Protein AF-A0A0F7VSD5-F1 (afdb_monomer)

Foldseek 3Di:
DDDDDDDDDDDDDDDDDDDDDQPALQQQKKFKAAPVRATLAIWGALALQRKTKFFLSSPAPGQWIWIAGPVGDIDIAGPVQKQHDVLLRMIIGGDHDSPHDHFFAFPDPDDDFQFWWWAQQVHTDIKTFHAFAWWWADHDHDIRIAGGKTWIGDDPVRLQCLANSSHHGGIFTAGQAWRHGQFGWHSRIDDPPDDTTITRGQDLDGPPDDPVVNVSSVVSNVSNLNSLQDPQIADNRGGNNVLQQLQVLLCCVQQDPPCPQDDDNQFQAFDDVVLVVLVVCQQVDPAQEFEAEEAFLLCLSSNLNVVQVVQRPDPGRFGEHEFELLQDAQPDQEVQVRVQVSSCVSQVVVQPDRDSHRYGNNPDGPLVSLVNNVVVVHGYEYEYEENLLYDDYDLVSLLSHQVSHLVVCVVSVYHYYHYYYQLCQQRSLVSHDLRNYDPSPVPDDDDPPPDDDDDDDDDDDDDDDDDDDDDDDDDDDDDDDDDDYDDDDDDDDDDDDDDDDDDDDDDDDDDDDDDDDDDDDDDDDDDDDDDDDDDDDDDDDDPDPDDDDDDLVVLCPSGRDHNYGHFADPVSLVVLCVSLVPDPQLEDPVCSRRNNLSSLVSVLCVVPPPDPRHDNDYSLRSLVSSLLVLLLQLLVVQCVQVVHDDVSSVVLSVLSSVLVLVLLQCLLFQHSSFAAPVRLCLSFPQQFDDVVSPGGHCRSVSCVSSQQWHDRHRTIHGNRPLSSLLSNLVNDPLVVLCCQQQVDDDDDDDDRSDRSSSCSNNLNVLLVCCVPVHDVVSLVVLLVLLVSCVVPVPRPSSLVSNLRNQLPHQANASNLVSLQSNLLVLLVCLLVVHDHPSSPALSSLLSGRYPPLSSLVSLLSNQSNDAAPPDDDHGSLVSLLVSCLVPVLVSLLSLCVQLVFQCARSNHRVDTSNNSSLVSCLVPCPNCVLSNLVSLLVDPHPSSVVSLLVCLQPVVQSLLQQLLVLLPDPDVSSVVSSLVSLLSNLVNDDDPVSLVSLLNSLVSNCVDPPDPQSVLSSLLSQCLDPVRNVVSLVVNLVVLLVPRPNNQLLSLLSCCVPCVPSSLVSLLSNLVDPPVLRSLLSLLLSQDLVCLLVSLVSLQVSCVVPVVCLVSVLVSLLCLLAPPDDPPNDSSVNSNVSNLLSCLVDHDPSNLLSSLLSLLAAGDPSNVVVSVVSLCSNLVDDQDLSSLLSNLLNNLQYDDDCSVVSLLSSLVSQLVDPRSLVSNLVSQLVCLVPPPCSLVVVLVVCVVCVPSCVSRYDPVSNVSSVVSNPDDDDD

Structure (mmCIF, N/CA/C/O backbone):
data_AF-A0A0F7VSD5-F1
#
_entry.id   AF-A0A0F7VSD5-F1
#
loop_
_atom_site.group_PDB
_atom_site.id
_atom_site.type_symbol
_atom_site.label_atom_id
_atom_site.label_alt_id
_atom_site.label_comp_id
_atom_site.label_asym_id
_atom_site.label_entity_id
_atom_site.label_seq_id
_atom_site.pdbx_PDB_ins_code
_atom_site.Cartn_x
_atom_site.Cartn_y
_atom_site.Cartn_z
_atom_site.occupancy
_atom_site.B_iso_or_equiv
_atom_site.auth_seq_id
_atom_site.auth_comp_id
_atom_site.auth_asym_id
_atom_site.auth_atom_id
_atom_site.pdbx_PDB_model_num
ATOM 1 N N . MET A 1 1 ? 60.632 15.908 -36.180 1.00 30.75 1 MET A N 1
ATOM 2 C CA . MET A 1 1 ? 61.832 16.218 -36.987 1.00 30.75 1 MET A CA 1
ATOM 3 C C . MET A 1 1 ? 61.788 15.390 -38.267 1.00 30.75 1 MET A C 1
ATOM 5 O O . MET A 1 1 ? 61.548 14.200 -38.157 1.00 30.75 1 MET A O 1
ATOM 9 N N . ALA A 1 2 ? 61.899 16.076 -39.416 1.00 26.84 2 ALA A N 1
ATOM 10 C CA . ALA A 1 2 ? 62.437 15.700 -40.744 1.00 26.84 2 ALA A CA 1
ATOM 11 C C . ALA A 1 2 ? 62.754 14.210 -41.049 1.00 26.84 2 ALA A C 1
ATOM 13 O O . ALA A 1 2 ? 63.286 13.518 -40.201 1.00 26.84 2 ALA A O 1
ATOM 14 N N . SER A 1 3 ? 62.612 13.650 -42.257 1.00 24.75 3 SER A N 1
ATOM 15 C CA . SER A 1 3 ? 62.339 14.173 -43.602 1.00 24.75 3 SER A CA 1
ATOM 16 C C . SER A 1 3 ? 62.067 12.998 -44.563 1.00 24.75 3 SER A C 1
ATOM 18 O O . SER A 1 3 ? 62.573 11.896 -44.392 1.00 24.75 3 SER A O 1
ATOM 20 N N . ARG A 1 4 ? 61.297 13.310 -45.609 1.00 29.38 4 ARG A N 1
ATOM 21 C CA . ARG A 1 4 ? 61.080 12.620 -46.894 1.00 29.38 4 ARG A CA 1
ATOM 22 C C . ARG A 1 4 ? 62.392 12.151 -47.566 1.00 29.38 4 ARG A C 1
ATOM 24 O O . ARG A 1 4 ? 63.365 12.894 -47.483 1.00 29.38 4 ARG A O 1
ATOM 31 N N . ASN A 1 5 ? 62.378 11.078 -48.378 1.00 26.77 5 ASN A N 1
ATOM 32 C CA . ASN A 1 5 ? 62.212 11.171 -49.849 1.00 26.77 5 ASN A CA 1
ATOM 33 C C . ASN A 1 5 ? 62.076 9.805 -50.579 1.00 26.77 5 ASN A C 1
ATOM 35 O O . ASN A 1 5 ? 62.380 8.757 -50.028 1.00 26.77 5 ASN A O 1
ATOM 39 N N . ARG A 1 6 ? 61.560 9.876 -51.816 1.00 27.94 6 ARG A N 1
ATOM 40 C CA . ARG A 1 6 ? 60.934 8.856 -52.688 1.00 27.94 6 ARG A CA 1
ATOM 41 C C . ARG A 1 6 ? 61.873 8.207 -53.731 1.00 27.94 6 ARG A C 1
ATOM 43 O O . ARG A 1 6 ? 62.753 8.901 -54.225 1.00 27.94 6 ARG A O 1
ATOM 50 N N . SER A 1 7 ? 61.491 7.023 -54.239 1.00 25.38 7 SER A N 1
ATOM 51 C CA . SER A 1 7 ? 61.427 6.633 -55.682 1.00 25.38 7 SER A CA 1
ATOM 52 C C . SER A 1 7 ? 60.643 5.297 -55.819 1.00 25.38 7 SER A C 1
ATOM 54 O O . SER A 1 7 ? 60.884 4.389 -55.035 1.00 25.38 7 SER A O 1
ATOM 56 N N . ARG A 1 8 ? 59.492 5.209 -56.528 1.00 24.66 8 ARG A N 1
ATOM 57 C CA . ARG A 1 8 ? 59.272 4.818 -57.961 1.00 24.66 8 ARG A CA 1
ATOM 58 C C . ARG A 1 8 ? 60.056 3.547 -58.370 1.00 24.66 8 ARG A C 1
ATOM 60 O O . ARG A 1 8 ? 61.260 3.550 -58.178 1.00 24.66 8 ARG A O 1
ATOM 67 N N . ASP A 1 9 ? 59.511 2.450 -58.918 1.00 25.58 9 ASP A N 1
ATOM 68 C CA . ASP A 1 9 ? 58.318 2.213 -59.752 1.00 25.58 9 ASP A CA 1
ATOM 69 C C . ASP A 1 9 ? 57.844 0.728 -59.746 1.00 25.58 9 ASP A C 1
ATOM 71 O O . ASP A 1 9 ? 58.638 -0.200 -59.641 1.00 25.58 9 ASP A O 1
ATOM 75 N N . ALA A 1 10 ? 56.522 0.566 -59.902 1.00 25.17 10 ALA A N 1
ATOM 76 C CA . ALA A 1 10 ? 55.723 -0.439 -60.636 1.00 25.17 10 ALA A CA 1
ATOM 77 C C . ALA A 1 10 ? 56.211 -1.897 -60.880 1.00 25.17 10 ALA A C 1
ATOM 79 O O . ALA A 1 10 ? 57.082 -2.138 -61.710 1.00 25.17 10 ALA A O 1
ATOM 80 N N . ARG A 1 11 ? 55.438 -2.892 -60.395 1.00 25.66 11 ARG A N 1
ATOM 81 C CA . ARG A 1 11 ? 54.442 -3.695 -61.168 1.00 25.66 11 ARG A CA 1
ATOM 82 C C . ARG A 1 11 ? 53.984 -4.948 -60.399 1.00 25.66 11 ARG A C 1
ATOM 84 O O . ARG A 1 11 ? 54.803 -5.729 -59.937 1.00 25.66 11 ARG A O 1
ATOM 91 N N . GLY A 1 12 ? 52.670 -5.193 -60.434 1.00 23.70 12 GLY A N 1
ATOM 92 C CA . GLY A 1 12 ? 52.098 -6.545 -60.458 1.00 23.70 12 GLY A CA 1
ATOM 93 C C . GLY A 1 12 ? 51.362 -7.000 -59.199 1.00 23.70 12 GLY A C 1
ATOM 94 O O . GLY A 1 12 ? 51.878 -7.839 -58.472 1.00 23.70 12 GLY A O 1
ATOM 95 N N . ILE A 1 13 ? 50.118 -6.551 -58.997 1.00 27.28 13 ILE A N 1
ATOM 96 C CA . ILE A 1 13 ? 49.159 -7.296 -58.168 1.00 27.28 13 ILE A CA 1
ATOM 97 C C . ILE A 1 13 ? 47.967 -7.685 -59.035 1.00 27.28 13 ILE A C 1
ATOM 99 O O . ILE A 1 13 ? 47.353 -6.862 -59.712 1.00 27.28 13 ILE A O 1
ATOM 103 N N . ARG A 1 14 ? 47.747 -8.998 -59.042 1.00 26.08 14 ARG A N 1
ATOM 104 C CA . ARG A 1 14 ? 46.719 -9.738 -59.756 1.00 26.08 14 ARG A CA 1
ATOM 105 C C . ARG A 1 14 ? 45.337 -9.335 -59.257 1.00 26.08 14 ARG A C 1
ATOM 107 O O . ARG A 1 14 ? 45.132 -9.140 -58.064 1.00 26.08 14 ARG A O 1
ATOM 114 N N . VAL A 1 15 ? 44.416 -9.275 -60.211 1.00 32.38 15 VAL A N 1
ATOM 115 C CA . VAL A 1 15 ? 42.969 -9.216 -60.013 1.00 32.38 15 VAL A CA 1
ATOM 116 C C . VAL A 1 15 ? 42.563 -10.369 -59.094 1.00 32.38 15 VAL A C 1
ATOM 118 O O . VAL A 1 15 ? 42.688 -11.533 -59.472 1.00 32.38 15 VAL A O 1
ATOM 121 N N . ALA A 1 16 ? 42.138 -10.031 -57.879 1.00 28.89 16 ALA A N 1
ATOM 122 C CA . ALA A 1 16 ? 41.479 -10.940 -56.959 1.00 28.89 16 ALA A CA 1
ATOM 123 C C . ALA A 1 16 ? 39.975 -10.657 -57.014 1.00 28.89 16 ALA A C 1
ATOM 125 O O . ALA A 1 16 ? 39.527 -9.546 -56.746 1.00 28.89 16 ALA A O 1
ATOM 126 N N . ASP A 1 17 ? 39.293 -11.690 -57.486 1.00 25.27 17 ASP A N 1
ATOM 127 C CA . ASP A 1 17 ? 37.913 -12.123 -57.321 1.00 25.27 17 ASP A CA 1
ATOM 128 C C . ASP A 1 17 ? 36.882 -11.213 -56.631 1.00 25.27 17 ASP A C 1
ATOM 130 O O . ASP A 1 17 ? 37.101 -10.627 -55.570 1.00 25.27 17 ASP A O 1
ATOM 134 N N . ARG A 1 18 ? 35.701 -11.180 -57.254 1.00 30.44 18 ARG A N 1
ATOM 135 C CA . ARG A 1 18 ? 34.507 -10.454 -56.820 1.00 30.44 18 ARG A CA 1
ATOM 136 C C . ARG A 1 18 ? 34.022 -11.001 -55.473 1.00 30.44 18 ARG A C 1
ATOM 138 O O . ARG A 1 18 ? 33.624 -12.158 -55.376 1.00 30.44 18 ARG A O 1
ATOM 145 N N . GLY A 1 19 ? 34.003 -10.142 -54.453 1.00 24.39 19 GLY A N 1
ATOM 146 C CA . GLY A 1 19 ? 33.155 -10.334 -53.273 1.00 24.39 19 GLY A CA 1
ATOM 147 C C . GLY A 1 19 ? 31.664 -10.271 -53.647 1.00 24.39 19 GLY A C 1
ATOM 148 O O . GLY A 1 19 ? 31.338 -9.795 -54.738 1.00 24.39 19 GLY A O 1
ATOM 149 N N . PRO A 1 20 ? 30.764 -10.766 -52.780 1.00 26.67 20 PRO A N 1
ATOM 150 C CA . PRO A 1 20 ? 29.364 -10.999 -53.115 1.00 26.67 20 PRO A CA 1
ATOM 151 C C . PRO A 1 20 ? 28.676 -9.691 -53.522 1.00 26.67 20 PRO A C 1
ATOM 153 O O . PRO A 1 20 ? 28.875 -8.649 -52.900 1.00 26.67 20 PRO A O 1
ATOM 156 N N . GLU A 1 21 ? 27.902 -9.764 -54.602 1.00 31.20 21 GLU A N 1
ATOM 157 C CA . GLU A 1 21 ? 27.185 -8.653 -55.221 1.00 31.20 21 GLU A CA 1
ATOM 158 C C . GLU A 1 21 ? 26.252 -7.974 -54.207 1.00 31.20 21 GLU A C 1
ATOM 160 O O . GLU A 1 21 ? 25.219 -8.518 -53.821 1.00 31.20 21 GLU A O 1
ATOM 165 N N . THR A 1 22 ? 26.620 -6.765 -53.779 1.00 32.28 22 THR A N 1
ATOM 166 C CA . THR A 1 22 ? 25.721 -5.822 -53.108 1.00 32.28 22 THR A CA 1
ATOM 167 C C . THR A 1 22 ? 24.491 -5.615 -53.987 1.00 32.28 22 THR A C 1
ATOM 169 O O . THR A 1 22 ? 24.643 -5.190 -55.135 1.00 32.28 22 THR A O 1
ATOM 172 N N . HIS A 1 23 ? 23.292 -5.922 -53.478 1.00 41.75 23 HIS A N 1
ATOM 173 C CA . HIS A 1 23 ? 22.036 -5.737 -54.211 1.00 41.75 23 HIS A CA 1
ATOM 174 C C . HIS A 1 23 ? 21.975 -4.341 -54.845 1.00 41.75 23 HIS A C 1
ATOM 176 O O . HIS A 1 23 ? 22.163 -3.323 -54.177 1.00 41.75 23 HIS A O 1
ATOM 182 N N . ALA A 1 24 ? 21.778 -4.310 -56.164 1.00 57.47 24 ALA A N 1
ATOM 183 C CA . ALA A 1 24 ? 21.865 -3.095 -56.952 1.00 57.47 24 ALA A CA 1
ATOM 184 C C . ALA A 1 24 ? 20.750 -2.104 -56.562 1.00 57.47 24 ALA A C 1
ATOM 186 O O . ALA A 1 24 ? 19.609 -2.524 -56.360 1.00 57.47 24 ALA A O 1
ATOM 187 N N . PRO A 1 25 ? 21.013 -0.783 -56.558 1.00 66.94 25 PRO A N 1
ATOM 188 C CA . PRO A 1 25 ? 19.981 0.246 -56.386 1.00 66.94 25 PRO A CA 1
ATOM 189 C C . PRO A 1 25 ? 18.881 0.212 -57.473 1.00 66.94 25 PRO A C 1
ATOM 191 O O . PRO A 1 25 ? 17.916 0.965 -57.411 1.00 66.94 25 PRO A O 1
ATOM 194 N N . ASP A 1 26 ? 18.969 -0.678 -58.462 1.00 73.56 26 ASP A N 1
ATOM 195 C CA . ASP A 1 26 ? 17.898 -0.960 -59.423 1.00 73.56 26 ASP A CA 1
ATOM 196 C C . ASP A 1 26 ? 16.714 -1.740 -58.814 1.00 73.56 26 ASP A C 1
ATOM 198 O O . ASP A 1 26 ? 15.610 -1.676 -59.354 1.00 73.56 26 ASP A O 1
ATOM 202 N N . ASP A 1 27 ? 16.897 -2.412 -57.670 1.00 79.75 27 ASP A N 1
ATOM 203 C CA . ASP A 1 27 ? 15.847 -3.179 -56.975 1.00 79.75 27 ASP A CA 1
ATOM 204 C C . ASP A 1 27 ? 14.706 -2.313 -56.414 1.00 79.75 27 ASP A C 1
ATOM 206 O O . ASP A 1 27 ? 13.638 -2.838 -56.090 1.00 79.75 27 ASP A O 1
ATOM 210 N N . VAL A 1 28 ? 14.911 -0.994 -56.314 1.00 85.06 28 VAL A N 1
ATOM 211 C CA . VAL A 1 28 ? 13.906 -0.030 -55.829 1.00 85.06 28 VAL A CA 1
ATOM 212 C C . VAL A 1 28 ? 13.115 0.656 -56.950 1.00 85.06 28 VAL A C 1
ATOM 214 O O . VAL A 1 28 ? 12.174 1.400 -56.673 1.00 85.06 28 VAL A O 1
ATOM 217 N N . LEU A 1 29 ? 13.485 0.430 -58.217 1.00 89.12 29 LEU A N 1
ATOM 218 C CA . LEU A 1 29 ? 12.850 1.063 -59.374 1.00 89.12 29 LEU A CA 1
ATOM 219 C C . LEU A 1 29 ? 11.733 0.195 -59.958 1.00 89.12 29 LEU A C 1
ATOM 221 O O . LEU A 1 29 ? 11.874 -1.014 -60.154 1.00 89.12 29 LEU A O 1
ATOM 225 N N . VAL A 1 30 ? 10.639 0.853 -60.333 1.00 91.69 30 VAL A N 1
ATOM 226 C CA . VAL A 1 30 ? 9.540 0.273 -61.107 1.00 91.69 30 VAL A CA 1
ATOM 227 C C . VAL A 1 30 ? 9.596 0.858 -62.514 1.00 91.69 30 VAL A C 1
ATOM 229 O O . VAL A 1 30 ? 9.519 2.070 -62.687 1.00 91.69 30 VAL A O 1
ATOM 232 N N . ARG A 1 31 ? 9.750 0.016 -63.536 1.00 91.62 31 ARG A N 1
ATOM 233 C CA . ARG A 1 31 ? 9.722 0.431 -64.947 1.00 91.62 31 ARG A CA 1
ATOM 234 C C . ARG A 1 31 ? 8.292 0.384 -65.468 1.00 91.62 31 ARG A C 1
ATOM 236 O O . ARG A 1 31 ? 7.600 -0.609 -65.253 1.00 91.62 31 ARG A O 1
ATOM 243 N N . ILE A 1 32 ? 7.867 1.439 -66.152 1.00 92.44 32 ILE A N 1
ATOM 244 C CA . ILE A 1 32 ? 6.508 1.605 -66.670 1.00 92.44 32 ILE A CA 1
ATOM 245 C C . ILE A 1 32 ? 6.557 1.444 -68.183 1.00 92.44 32 ILE A C 1
ATOM 247 O O . ILE A 1 32 ? 7.265 2.184 -68.870 1.00 92.44 32 ILE A O 1
ATOM 251 N N . HIS A 1 33 ? 5.816 0.466 -68.687 1.00 92.06 33 HIS A N 1
ATOM 252 C CA . HIS A 1 33 ? 5.735 0.147 -70.104 1.00 92.06 33 HIS A CA 1
ATOM 253 C C . HIS A 1 33 ? 4.313 0.332 -70.633 1.00 92.06 33 HIS A C 1
ATOM 255 O O . HIS A 1 33 ? 3.337 0.151 -69.896 1.00 92.06 33 HIS A O 1
ATOM 261 N N . ASP A 1 34 ? 4.207 0.645 -71.922 1.00 89.75 34 ASP A N 1
ATOM 262 C CA . ASP A 1 34 ? 2.947 0.497 -72.647 1.00 89.75 34 ASP A CA 1
ATOM 263 C C . ASP A 1 34 ? 2.612 -0.998 -72.867 1.00 89.75 34 ASP A C 1
ATOM 265 O O . ASP A 1 34 ? 3.445 -1.881 -72.609 1.00 89.75 34 ASP A O 1
ATOM 269 N N . PRO A 1 35 ? 1.391 -1.321 -73.330 1.00 85.38 35 PRO A N 1
ATOM 270 C CA . PRO A 1 35 ? 1.013 -2.698 -73.652 1.00 85.38 35 PRO A CA 1
ATOM 271 C C . PRO A 1 35 ? 1.872 -3.353 -74.745 1.00 85.38 35 PRO A C 1
ATOM 273 O O . PRO A 1 35 ? 1.953 -4.579 -74.784 1.00 85.38 35 PRO A O 1
ATOM 276 N N . ASP A 1 36 ? 2.534 -2.555 -75.588 1.00 85.81 36 ASP A N 1
ATOM 277 C CA . ASP A 1 36 ? 3.432 -3.010 -76.656 1.00 85.81 36 ASP A CA 1
ATOM 278 C C . ASP A 1 36 ? 4.872 -3.260 -76.148 1.00 85.81 36 ASP A C 1
ATOM 280 O O . ASP A 1 36 ? 5.753 -3.693 -76.895 1.00 85.81 36 ASP A O 1
ATOM 284 N N . GLY A 1 37 ? 5.121 -3.043 -74.851 1.00 83.44 37 GLY A N 1
ATOM 285 C CA . GLY A 1 37 ? 6.388 -3.306 -74.174 1.00 83.44 37 GLY A CA 1
ATOM 286 C C . GLY A 1 37 ? 7.416 -2.176 -74.263 1.00 83.44 37 GLY A C 1
ATOM 287 O O . GLY A 1 37 ? 8.529 -2.331 -73.746 1.00 83.44 37 GLY A O 1
ATOM 288 N N . ARG A 1 38 ? 7.081 -1.025 -74.852 1.00 88.69 38 ARG A N 1
ATOM 289 C CA . ARG A 1 38 ? 7.958 0.152 -74.908 1.00 88.69 38 ARG A CA 1
ATOM 290 C C . ARG A 1 38 ? 8.070 0.792 -73.527 1.00 88.69 38 ARG A C 1
ATOM 292 O O . ARG A 1 38 ? 7.070 0.998 -72.848 1.00 88.69 38 ARG A O 1
ATOM 299 N N . LEU A 1 39 ? 9.293 1.132 -73.116 1.00 89.25 39 LEU A N 1
ATOM 300 C CA . LEU A 1 39 ? 9.538 1.857 -71.867 1.00 89.25 39 LEU A CA 1
ATOM 301 C C . LEU A 1 39 ? 9.042 3.303 -72.000 1.00 89.25 39 LEU A C 1
ATOM 303 O O . LEU A 1 39 ? 9.527 4.048 -72.852 1.00 89.25 39 LEU A O 1
ATOM 307 N N . LEU A 1 40 ? 8.101 3.688 -71.144 1.00 88.94 40 LEU A N 1
ATOM 308 C CA . LEU A 1 40 ? 7.545 5.041 -71.082 1.00 88.94 40 LEU A CA 1
ATOM 309 C C . LEU A 1 40 ? 8.196 5.880 -69.986 1.00 88.94 40 LEU A C 1
ATOM 311 O O . LEU A 1 40 ? 8.359 7.089 -70.132 1.00 88.94 40 LEU A O 1
ATOM 315 N N . GLY A 1 41 ? 8.601 5.231 -68.899 1.00 90.69 41 GLY A N 1
ATOM 316 C CA . GLY A 1 41 ? 9.215 5.897 -67.766 1.00 90.69 41 GLY A CA 1
ATOM 317 C C . GLY A 1 41 ? 9.528 4.938 -66.631 1.00 90.69 41 GLY A C 1
ATOM 318 O O . GLY A 1 41 ? 9.481 3.713 -66.766 1.00 90.69 41 GLY A O 1
ATOM 319 N N . THR A 1 42 ? 9.838 5.518 -65.484 1.00 93.06 42 THR A N 1
ATOM 320 C CA . THR A 1 42 ? 10.109 4.817 -64.235 1.00 93.06 42 THR A CA 1
ATOM 321 C C . THR A 1 42 ? 9.284 5.417 -63.100 1.00 93.06 42 THR A C 1
ATOM 323 O O . THR A 1 42 ? 8.624 6.443 -63.250 1.00 93.06 42 THR A O 1
ATOM 326 N N . GLY A 1 43 ? 9.279 4.743 -61.964 1.00 92.69 43 GLY A N 1
ATOM 327 C CA . GLY A 1 43 ? 8.652 5.184 -60.732 1.00 92.69 43 GLY A CA 1
ATOM 328 C C . GLY A 1 43 ? 9.250 4.439 -59.549 1.00 92.69 43 GLY A C 1
ATOM 329 O O . GLY A 1 43 ? 10.133 3.590 -59.704 1.00 92.69 43 GLY A O 1
ATOM 330 N N . PHE A 1 44 ? 8.760 4.752 -58.361 1.00 93.50 44 PHE A N 1
ATOM 331 C CA . PHE A 1 44 ? 9.178 4.104 -57.123 1.00 93.50 44 PHE A CA 1
ATOM 332 C C . PHE A 1 44 ? 7.969 3.856 -56.226 1.00 93.50 44 PHE A C 1
ATOM 334 O O . PHE A 1 44 ? 6.974 4.578 -56.298 1.00 93.50 44 PHE A O 1
ATOM 341 N N . VAL A 1 45 ? 8.055 2.829 -55.384 1.00 93.38 45 VAL A N 1
ATOM 342 C CA . VAL A 1 45 ? 7.011 2.518 -54.402 1.00 93.38 45 VAL A CA 1
ATOM 343 C C . VAL A 1 45 ? 7.120 3.493 -53.226 1.00 93.38 45 VAL A C 1
ATOM 345 O O . VAL A 1 45 ? 8.213 3.713 -52.707 1.00 93.38 45 VAL A O 1
ATOM 348 N N . ALA A 1 46 ? 6.003 4.089 -52.814 1.00 92.06 46 ALA A N 1
ATOM 349 C CA . ALA A 1 46 ? 5.944 5.109 -51.768 1.00 92.06 46 ALA A CA 1
ATOM 350 C C . ALA A 1 46 ? 5.333 4.614 -50.448 1.00 92.06 46 ALA A C 1
ATOM 352 O O . ALA A 1 46 ? 5.490 5.275 -49.430 1.00 92.06 46 ALA A O 1
ATOM 353 N N . ASP A 1 47 ? 4.661 3.469 -50.413 1.00 90.50 47 ASP A N 1
ATOM 354 C CA . ASP A 1 47 ? 4.079 2.912 -49.189 1.00 90.50 47 ASP A CA 1
ATOM 355 C C . ASP A 1 47 ? 4.181 1.378 -49.173 1.00 90.50 47 ASP A C 1
ATOM 357 O O . ASP A 1 47 ? 4.535 0.739 -50.167 1.00 90.50 47 ASP A O 1
ATOM 361 N N . HIS A 1 48 ? 3.859 0.762 -48.036 1.00 87.75 48 HIS A N 1
ATOM 362 C CA . HIS A 1 48 ? 3.815 -0.703 -47.925 1.00 87.75 48 HIS A CA 1
ATOM 363 C C . HIS A 1 48 ? 2.576 -1.316 -48.595 1.00 87.75 48 HIS A C 1
ATOM 365 O O . HIS A 1 48 ? 2.479 -2.539 -48.716 1.00 87.75 48 HIS A O 1
ATOM 371 N N . HIS A 1 49 ? 1.626 -0.490 -49.042 1.00 86.75 49 HIS A N 1
ATOM 372 C CA . HIS A 1 49 ? 0.464 -0.930 -49.808 1.00 86.75 49 HIS A CA 1
ATOM 373 C C . HIS A 1 49 ? 0.784 -1.171 -51.285 1.00 86.75 49 HIS A C 1
ATOM 375 O O . HIS A 1 49 ? 0.037 -1.904 -51.932 1.00 86.75 49 HIS A O 1
ATOM 381 N N . GLY A 1 50 ? 1.916 -0.654 -51.773 1.00 87.50 50 GLY A N 1
ATOM 382 C CA . GLY A 1 50 ? 2.421 -0.838 -53.128 1.00 87.50 50 GLY A CA 1
ATOM 383 C C . GLY A 1 50 ? 2.096 0.314 -54.079 1.00 87.50 50 GLY A C 1
ATOM 384 O O . GLY A 1 50 ? 2.206 0.121 -55.290 1.00 87.50 50 GLY A O 1
ATOM 385 N N . THR A 1 51 ? 1.711 1.490 -53.572 1.00 93.00 51 THR A N 1
ATOM 386 C CA . THR A 1 51 ? 1.438 2.689 -54.378 1.00 93.00 51 THR A CA 1
ATOM 387 C C . THR A 1 51 ? 2.725 3.210 -55.016 1.00 93.00 51 THR A C 1
ATOM 389 O O . THR A 1 51 ? 3.694 3.516 -54.323 1.00 93.00 51 THR A O 1
ATOM 392 N N . VAL A 1 52 ? 2.739 3.342 -56.342 1.00 94.62 52 VAL A N 1
ATOM 393 C CA . VAL A 1 52 ? 3.882 3.840 -57.118 1.00 94.62 52 VAL A CA 1
ATOM 394 C C . VAL A 1 52 ? 3.683 5.313 -57.465 1.00 94.62 52 VAL A C 1
ATOM 396 O O . VAL A 1 52 ? 2.645 5.688 -58.012 1.00 94.62 52 VAL A O 1
ATOM 399 N N . ILE A 1 53 ? 4.689 6.144 -57.187 1.00 95.25 53 ILE A N 1
ATOM 400 C CA . ILE A 1 53 ? 4.752 7.537 -57.647 1.00 95.25 53 ILE A CA 1
ATOM 401 C C . ILE A 1 53 ? 5.552 7.589 -58.951 1.00 95.25 53 ILE A C 1
ATOM 403 O O . ILE A 1 53 ? 6.646 7.028 -59.047 1.00 95.25 53 ILE A O 1
ATOM 407 N N . THR A 1 54 ? 5.008 8.283 -59.948 1.00 94.88 54 THR A N 1
ATOM 408 C CA . THR A 1 54 ? 5.651 8.530 -61.245 1.00 94.88 54 THR A CA 1
ATOM 409 C C . THR A 1 54 ? 5.217 9.886 -61.819 1.00 94.88 54 THR A C 1
ATOM 411 O O . THR A 1 54 ? 4.429 10.612 -61.205 1.00 94.88 54 THR A O 1
ATOM 414 N N . SER A 1 55 ? 5.737 10.261 -62.987 1.00 93.75 55 SER A N 1
ATOM 415 C CA . SER A 1 55 ? 5.325 11.465 -63.701 1.00 93.75 55 SER A CA 1
ATOM 416 C C . SER A 1 55 ? 4.026 11.223 -64.475 1.00 93.75 55 SER A C 1
ATOM 418 O O . SER A 1 55 ? 3.768 10.131 -64.980 1.00 93.75 55 SER A O 1
ATOM 420 N N . HIS A 1 56 ? 3.195 12.258 -64.608 1.00 93.06 56 HIS A N 1
ATOM 421 C CA . HIS A 1 56 ? 1.949 12.164 -65.379 1.00 93.06 56 HIS A CA 1
ATOM 422 C C . HIS A 1 56 ? 2.219 11.787 -66.847 1.00 93.06 56 HIS A C 1
ATOM 424 O O . HIS A 1 56 ? 1.480 11.003 -67.432 1.00 93.06 56 HIS A O 1
ATOM 430 N N . GLU A 1 57 ? 3.319 12.278 -67.427 1.00 91.19 57 GLU A N 1
ATOM 431 C CA . GLU A 1 57 ? 3.729 11.962 -68.803 1.00 91.19 57 GLU A CA 1
ATOM 432 C C . GLU A 1 57 ? 4.007 10.470 -69.045 1.00 91.19 57 GLU A C 1
ATOM 434 O O . GLU A 1 57 ? 3.835 10.014 -70.170 1.00 91.19 57 GLU A O 1
ATOM 439 N N . ALA A 1 58 ? 4.385 9.704 -68.014 1.00 89.75 58 ALA A N 1
ATOM 440 C CA . ALA A 1 58 ? 4.675 8.276 -68.147 1.00 89.75 58 ALA A CA 1
ATOM 441 C C . ALA A 1 58 ? 3.408 7.403 -68.232 1.00 89.75 58 ALA A C 1
ATOM 443 O O . ALA A 1 58 ? 3.496 6.238 -68.615 1.00 89.75 58 ALA A O 1
ATOM 444 N N . VAL A 1 59 ? 2.239 7.946 -67.868 1.00 90.19 59 VAL A N 1
ATOM 445 C CA . VAL A 1 59 ? 0.967 7.199 -67.794 1.00 90.19 59 VAL A CA 1
ATOM 446 C C . VAL A 1 59 ? -0.167 7.829 -68.609 1.00 90.19 59 VAL A C 1
ATOM 448 O O . VAL A 1 59 ? -1.214 7.211 -68.802 1.00 90.19 59 VAL A O 1
ATOM 451 N N . HIS A 1 60 ? 0.007 9.070 -69.066 1.00 86.56 60 HIS A N 1
ATOM 452 C CA . HIS A 1 60 ? -1.041 9.838 -69.727 1.00 86.56 60 HIS A CA 1
ATOM 453 C C . HIS A 1 60 ? -1.503 9.191 -71.044 1.00 86.56 60 HIS A C 1
ATOM 455 O O . HIS A 1 60 ? -0.691 8.835 -71.894 1.00 86.56 60 HIS A O 1
ATOM 461 N N . GLY A 1 61 ? -2.825 9.089 -71.231 1.00 82.19 61 GLY A N 1
ATOM 462 C CA . GLY A 1 61 ? -3.445 8.639 -72.484 1.00 82.19 61 GLY A CA 1
ATOM 463 C C . GLY A 1 61 ? -3.493 7.120 -72.691 1.00 82.19 61 GLY A C 1
ATOM 464 O O . GLY A 1 61 ? -3.908 6.678 -73.761 1.00 82.19 61 GLY A O 1
ATOM 465 N N . LEU A 1 62 ? -3.100 6.317 -71.695 1.00 84.69 62 LEU A N 1
ATOM 466 C CA . LEU A 1 62 ? -3.063 4.855 -71.798 1.00 84.69 62 LEU A CA 1
ATOM 467 C C . LEU A 1 62 ? -4.317 4.197 -71.197 1.00 84.69 62 LEU A C 1
ATOM 469 O O . LEU A 1 62 ? -4.713 4.550 -70.087 1.00 84.69 62 LEU A O 1
ATOM 473 N N . PRO A 1 63 ? -4.910 3.185 -71.861 1.00 82.44 63 PRO A N 1
ATOM 474 C CA . PRO A 1 63 ? -6.022 2.416 -71.294 1.00 82.44 63 PRO A CA 1
ATOM 475 C C . PRO A 1 63 ? -5.574 1.424 -70.202 1.00 82.44 63 PRO A C 1
ATOM 477 O O . PRO A 1 63 ? -6.379 1.011 -69.369 1.00 82.44 63 PRO A O 1
ATOM 480 N N . ARG A 1 64 ? -4.297 1.023 -70.223 1.00 88.12 64 ARG A N 1
ATOM 481 C CA . ARG A 1 64 ? -3.635 0.105 -69.282 1.00 88.12 64 ARG A CA 1
ATOM 482 C C . ARG A 1 64 ? -2.119 0.279 -69.369 1.00 88.12 64 ARG A C 1
ATOM 484 O O . ARG A 1 64 ? -1.608 0.628 -70.435 1.00 88.12 64 ARG A O 1
ATOM 491 N N . LEU A 1 65 ? -1.413 0.001 -68.278 1.00 91.56 65 LEU A N 1
ATOM 492 C CA . LEU A 1 65 ? 0.048 0.088 -68.184 1.00 91.56 65 LEU A CA 1
ATOM 493 C C . LEU A 1 65 ? 0.649 -1.181 -67.570 1.00 91.56 65 LEU A C 1
ATOM 495 O O . LEU A 1 65 ? -0.005 -1.876 -66.793 1.00 91.56 65 LEU A O 1
ATOM 499 N N . VAL A 1 66 ? 1.901 -1.486 -67.919 1.00 91.56 66 VAL A N 1
ATOM 500 C CA . VAL A 1 66 ? 2.624 -2.664 -67.419 1.00 91.56 66 VAL A CA 1
ATOM 501 C C . VAL A 1 66 ? 3.795 -2.220 -66.544 1.00 91.56 66 VAL A C 1
ATOM 503 O O . VAL A 1 66 ? 4.740 -1.592 -67.019 1.00 91.56 66 VAL A O 1
ATOM 506 N N . LEU A 1 67 ? 3.752 -2.577 -65.262 1.00 92.06 67 LEU A N 1
ATOM 507 C CA . LEU A 1 67 ? 4.818 -2.344 -64.291 1.00 92.06 67 LEU A CA 1
ATOM 508 C C . LEU A 1 67 ? 5.790 -3.526 -64.279 1.00 92.06 67 LEU A C 1
ATOM 510 O O . LEU A 1 67 ? 5.360 -4.676 -64.173 1.00 92.06 67 LEU A O 1
ATOM 514 N N . ARG A 1 68 ? 7.096 -3.255 -64.354 1.00 89.75 68 ARG A N 1
ATOM 515 C CA . ARG A 1 68 ? 8.168 -4.261 -64.267 1.00 89.75 68 ARG A CA 1
ATOM 516 C C . ARG A 1 68 ? 9.189 -3.904 -63.189 1.00 89.75 68 ARG A C 1
ATOM 518 O O . ARG A 1 68 ? 9.654 -2.768 -63.141 1.00 89.75 68 ARG A O 1
ATOM 525 N N . THR A 1 69 ? 9.583 -4.873 -62.368 1.00 88.94 69 THR A N 1
ATOM 526 C CA . THR A 1 69 ? 10.592 -4.702 -61.303 1.00 88.94 69 THR A CA 1
ATOM 527 C C . THR A 1 69 ? 11.887 -5.444 -61.645 1.00 88.94 69 THR A C 1
ATOM 529 O O . THR A 1 69 ? 11.880 -6.381 -62.447 1.00 88.94 69 THR A O 1
ATOM 532 N N . ALA A 1 70 ? 13.019 -5.050 -61.049 1.00 80.50 70 ALA A N 1
ATOM 533 C CA . ALA A 1 70 ? 14.311 -5.711 -61.290 1.00 80.50 70 ALA A CA 1
ATOM 534 C C . ALA A 1 70 ? 14.318 -7.194 -60.866 1.00 80.50 70 ALA A C 1
ATOM 536 O O . ALA A 1 70 ? 15.011 -8.009 -61.470 1.00 80.50 70 ALA A O 1
ATOM 537 N N . ARG A 1 71 ? 13.462 -7.562 -59.903 1.00 75.94 71 ARG A N 1
ATOM 538 C CA . ARG A 1 71 ? 13.265 -8.937 -59.413 1.00 75.94 71 ARG A CA 1
ATOM 539 C C . ARG A 1 71 ? 12.320 -9.781 -60.280 1.00 75.94 71 ARG A C 1
ATOM 541 O O . ARG A 1 71 ? 11.880 -10.843 -59.853 1.00 75.94 71 ARG A O 1
ATOM 548 N N . GLY A 1 72 ? 11.983 -9.309 -61.483 1.00 74.19 72 GLY A N 1
ATOM 549 C CA . GLY A 1 72 ? 11.160 -10.038 -62.452 1.00 74.19 72 GLY A CA 1
ATOM 550 C C . GLY A 1 72 ? 9.650 -9.972 -62.204 1.00 74.19 72 GLY A C 1
ATOM 551 O O . GLY A 1 72 ? 8.897 -10.662 -62.887 1.00 74.19 72 GLY A O 1
ATOM 552 N N . GLY A 1 73 ? 9.184 -9.142 -61.264 1.00 80.06 73 GLY A N 1
ATOM 553 C CA . GLY A 1 73 ? 7.755 -8.916 -61.050 1.00 80.06 73 GLY A CA 1
ATOM 554 C C . GLY A 1 73 ? 7.150 -8.138 -62.218 1.00 80.06 73 GLY A C 1
ATOM 555 O O . GLY A 1 73 ? 7.662 -7.077 -62.574 1.00 80.06 73 GLY A O 1
ATOM 556 N N . VAL A 1 74 ? 6.070 -8.656 -62.809 1.00 84.56 74 VAL A N 1
ATOM 557 C CA . VAL A 1 74 ? 5.315 -7.997 -63.886 1.00 84.56 74 VAL A CA 1
ATOM 558 C C . VAL A 1 74 ? 3.859 -7.853 -63.460 1.00 84.56 74 VAL A C 1
ATOM 560 O O . VAL A 1 74 ? 3.237 -8.834 -63.050 1.00 84.56 74 VAL A O 1
ATOM 563 N N . ARG A 1 75 ? 3.305 -6.641 -63.557 1.00 87.81 75 ARG A N 1
ATOM 564 C CA . ARG A 1 75 ? 1.912 -6.356 -63.195 1.00 87.81 75 ARG A CA 1
ATOM 565 C C . ARG A 1 75 ? 1.244 -5.464 -64.233 1.00 87.81 75 ARG A C 1
ATOM 567 O O . ARG A 1 75 ? 1.767 -4.407 -64.559 1.00 87.81 75 ARG A O 1
ATOM 574 N N . GLU A 1 76 ? 0.079 -5.879 -64.711 1.00 88.75 76 GLU A N 1
ATOM 575 C CA . GLU A 1 76 ? -0.802 -5.032 -65.518 1.00 88.75 76 GLU A CA 1
ATOM 576 C C . GLU A 1 76 ? -1.710 -4.221 -64.587 1.00 88.75 76 GLU A C 1
ATOM 578 O O . GLU A 1 76 ? -2.264 -4.772 -63.630 1.00 88.75 76 GLU A O 1
ATOM 583 N N . VAL A 1 77 ? -1.813 -2.917 -64.846 1.00 89.50 77 VAL A N 1
ATOM 584 C CA . VAL A 1 77 ? -2.609 -1.970 -64.062 1.00 89.50 77 VAL A CA 1
ATOM 585 C C . VAL A 1 77 ? -3.587 -1.241 -64.994 1.00 89.50 77 VAL A C 1
ATOM 587 O O . VAL A 1 77 ? -3.147 -0.640 -65.983 1.00 89.50 77 VAL A O 1
ATOM 590 N N . PRO A 1 78 ? -4.902 -1.306 -64.727 1.00 89.88 78 PRO A N 1
ATOM 591 C CA . PRO A 1 78 ? -5.911 -0.595 -65.506 1.00 89.88 78 PRO A CA 1
ATOM 592 C C . PRO A 1 78 ? -5.951 0.904 -65.158 1.00 89.88 78 PRO A C 1
ATOM 594 O O . PRO A 1 78 ? -5.454 1.338 -64.119 1.00 89.88 78 PRO A O 1
ATOM 597 N N . ALA A 1 79 ? -6.532 1.720 -66.043 1.00 85.81 79 ALA A N 1
ATOM 598 C CA . ALA A 1 79 ? -6.541 3.179 -65.896 1.00 85.81 79 ALA A CA 1
ATOM 599 C C . ALA A 1 79 ? -7.287 3.700 -64.645 1.00 85.81 79 ALA A C 1
ATOM 601 O O . ALA A 1 79 ? -6.987 4.796 -64.182 1.00 85.81 79 ALA A O 1
ATOM 602 N N . ASP A 1 80 ? -8.230 2.943 -64.081 1.00 86.75 80 ASP A N 1
ATOM 603 C CA . ASP A 1 80 ? -8.973 3.286 -62.857 1.00 86.75 80 ASP A CA 1
ATOM 604 C C . ASP A 1 80 ? -8.147 3.130 -61.567 1.00 86.75 80 ASP A C 1
ATOM 606 O O . ASP A 1 80 ? -8.457 3.756 -60.553 1.00 86.75 80 ASP A O 1
ATOM 610 N N . GLU A 1 81 ? -7.053 2.364 -61.608 1.00 89.62 81 GLU A N 1
ATOM 611 C CA . GLU A 1 81 ? -6.064 2.279 -60.523 1.00 89.62 81 GLU A CA 1
ATOM 612 C C . GLU A 1 81 ? -5.002 3.398 -60.593 1.00 89.62 81 GLU A C 1
ATOM 614 O O . GLU A 1 81 ? -4.141 3.508 -59.711 1.00 89.62 81 GLU A O 1
ATOM 619 N N . VAL A 1 82 ? -5.078 4.265 -61.611 1.00 91.62 82 VAL A N 1
ATOM 620 C CA . VAL A 1 82 ? -4.205 5.428 -61.794 1.00 91.62 82 VAL A CA 1
ATOM 621 C C . VAL A 1 82 ? -4.933 6.697 -61.366 1.00 91.62 82 VAL A C 1
ATOM 623 O O . VAL A 1 82 ? -5.976 7.056 -61.903 1.00 91.62 82 VAL A O 1
ATOM 626 N N . VAL A 1 83 ? -4.343 7.432 -60.428 1.00 92.50 83 VAL A N 1
ATOM 627 C CA . VAL A 1 83 ? -4.795 8.767 -60.028 1.00 92.50 83 VAL A CA 1
ATOM 628 C C . VAL A 1 83 ? -3.893 9.808 -60.705 1.00 92.50 83 VAL A C 1
ATOM 630 O O . VAL A 1 83 ? -2.771 10.036 -60.237 1.00 92.50 83 VAL A O 1
ATOM 633 N N . PRO A 1 84 ? -4.330 10.436 -61.813 1.00 90.12 84 PRO A N 1
ATOM 634 C CA . PRO A 1 84 ? -3.543 11.454 -62.500 1.00 90.12 84 PRO A CA 1
ATOM 635 C C . PRO A 1 84 ? -3.576 12.792 -61.744 1.00 90.12 84 PRO A C 1
ATOM 637 O O . PRO A 1 84 ? -4.638 13.277 -61.358 1.00 90.12 84 PRO A O 1
ATOM 640 N N . LEU A 1 85 ? -2.410 13.426 -61.582 1.00 89.69 85 LEU A N 1
ATOM 641 C CA . LEU A 1 85 ? -2.234 14.747 -60.963 1.00 89.69 85 LEU A CA 1
ATOM 642 C C . LEU A 1 85 ? -1.498 15.690 -61.940 1.00 89.69 85 LEU A C 1
ATOM 644 O O . LEU A 1 85 ? -0.354 16.089 -61.690 1.00 89.69 85 LEU A O 1
ATOM 648 N N . PRO A 1 86 ? -2.116 16.057 -63.080 1.00 87.88 86 PRO A N 1
ATOM 649 C CA . PRO A 1 86 ? -1.456 16.825 -64.139 1.00 87.88 86 PRO A CA 1
ATOM 650 C C . PRO A 1 86 ? -1.030 18.229 -63.686 1.00 87.88 86 PRO A C 1
ATOM 652 O O . PRO A 1 86 ? 0.014 18.715 -64.111 1.00 87.88 86 PRO A O 1
ATOM 655 N N . HIS A 1 87 ? -1.748 18.848 -62.742 1.00 84.19 87 HIS A N 1
ATOM 656 C CA . HIS A 1 87 ? -1.360 20.123 -62.118 1.00 84.19 87 HIS A CA 1
ATOM 657 C C . HIS A 1 87 ? -0.109 20.028 -61.236 1.00 84.19 87 HIS A C 1
ATOM 659 O O . HIS A 1 87 ? 0.411 21.055 -60.813 1.00 84.19 87 HIS A O 1
ATOM 665 N N . ARG A 1 88 ? 0.382 18.813 -60.962 1.00 86.94 88 ARG A N 1
ATOM 666 C CA . ARG A 1 88 ? 1.682 18.534 -60.340 1.00 86.94 88 ARG A CA 1
ATOM 667 C C . ARG A 1 88 ? 2.658 17.856 -61.306 1.00 86.94 88 ARG A C 1
ATOM 669 O O . ARG A 1 88 ? 3.770 17.569 -60.901 1.00 86.94 88 ARG A O 1
ATOM 676 N N . ALA A 1 89 ? 2.259 17.567 -62.546 1.00 90.50 89 ALA A N 1
ATOM 677 C CA . ALA A 1 89 ? 2.970 16.668 -63.460 1.00 90.50 89 ALA A CA 1
ATOM 678 C C . ALA A 1 89 ? 3.284 15.273 -62.863 1.00 90.50 89 ALA A C 1
ATOM 680 O O . ALA A 1 89 ? 4.246 14.622 -63.271 1.00 90.50 89 ALA A O 1
ATOM 681 N N . LEU A 1 90 ? 2.455 14.785 -61.929 1.00 93.56 90 LEU A N 1
ATOM 682 C CA . LEU A 1 90 ? 2.616 13.496 -61.239 1.00 93.56 90 LEU A CA 1
ATOM 683 C C . LEU A 1 90 ? 1.441 12.550 -61.513 1.00 93.56 90 LEU A C 1
ATOM 685 O O . LEU A 1 90 ? 0.359 12.977 -61.915 1.00 93.56 90 LEU A O 1
ATOM 689 N N . ALA A 1 91 ? 1.633 11.266 -61.236 1.00 93.50 91 ALA A N 1
ATOM 690 C CA . ALA A 1 91 ? 0.565 10.280 -61.143 1.00 93.50 91 ALA A CA 1
ATOM 691 C C . ALA A 1 91 ? 0.850 9.274 -60.020 1.00 93.50 91 ALA A C 1
ATOM 693 O O . ALA A 1 91 ? 2.008 8.955 -59.739 1.00 93.50 91 ALA A O 1
ATOM 694 N N . LEU A 1 92 ? -0.218 8.785 -59.385 1.00 94.38 92 LEU A N 1
ATOM 695 C CA . LEU A 1 92 ? -0.163 7.725 -58.377 1.00 94.38 92 LEU A CA 1
ATOM 696 C C . LEU A 1 92 ? -0.770 6.458 -58.970 1.00 94.38 92 LEU A C 1
ATOM 698 O O . LEU A 1 92 ? -1.912 6.484 -59.419 1.00 94.38 92 LEU A O 1
ATOM 702 N N . VAL A 1 93 ? -0.033 5.357 -58.956 1.00 93.50 93 VAL A N 1
ATOM 703 C CA . VAL A 1 93 ? -0.494 4.069 -59.482 1.00 93.50 93 VAL A CA 1
ATOM 704 C C . VAL A 1 93 ? -0.660 3.116 -58.306 1.00 93.50 93 VAL A C 1
ATOM 706 O O . VAL A 1 93 ? 0.322 2.760 -57.656 1.00 93.50 93 VAL A O 1
ATOM 709 N N . ARG A 1 94 ? -1.895 2.725 -57.986 1.00 89.12 94 ARG A N 1
ATOM 710 C CA . ARG A 1 94 ? -2.160 1.772 -56.899 1.00 89.12 94 ARG A CA 1
ATOM 711 C C . ARG A 1 94 ? -1.910 0.358 -57.398 1.00 89.12 94 ARG A C 1
ATOM 713 O O . ARG A 1 94 ? -2.358 -0.009 -58.471 1.00 89.12 94 ARG A O 1
ATOM 720 N N . THR A 1 95 ? -1.173 -0.436 -56.636 1.00 83.19 95 THR A N 1
ATOM 721 C CA . THR A 1 95 ? -0.802 -1.801 -57.033 1.00 83.19 95 THR A CA 1
ATOM 722 C C . THR A 1 95 ? -0.551 -2.626 -55.773 1.00 83.19 95 THR A C 1
ATOM 724 O O . THR A 1 95 ? -0.185 -2.062 -54.751 1.00 83.19 95 THR A O 1
ATOM 727 N N . LYS A 1 96 ? -0.705 -3.956 -55.828 1.00 76.50 96 LYS A N 1
ATOM 728 C CA . LYS A 1 96 ? -0.353 -4.862 -54.720 1.00 76.50 96 LYS A CA 1
ATOM 729 C C . LYS A 1 96 ? 0.680 -5.892 -55.173 1.00 76.50 96 LYS A C 1
ATOM 731 O O . LYS A 1 96 ? 0.578 -6.429 -56.273 1.00 76.50 96 LYS A O 1
ATOM 736 N N . GLY A 1 97 ? 1.625 -6.226 -54.290 1.00 69.00 97 GLY A N 1
ATOM 737 C CA . GLY A 1 97 ? 2.499 -7.395 -54.457 1.00 69.00 97 GLY A CA 1
ATOM 738 C C . GLY A 1 97 ? 3.691 -7.232 -55.411 1.00 69.00 97 GLY A C 1
ATOM 739 O O . GLY A 1 97 ? 4.171 -8.234 -55.927 1.00 69.00 97 GLY A O 1
ATOM 740 N N . LEU A 1 98 ? 4.198 -6.012 -55.639 1.00 78.12 98 LEU A N 1
ATOM 741 C CA . LEU A 1 98 ? 5.384 -5.779 -56.489 1.00 78.12 98 LEU A CA 1
ATOM 742 C C . LEU A 1 98 ? 6.704 -6.306 -55.893 1.00 78.12 98 LEU A C 1
ATOM 744 O O . LEU A 1 98 ? 7.681 -6.455 -56.624 1.00 78.12 98 LEU A O 1
ATOM 748 N N . GLY A 1 99 ? 6.753 -6.569 -54.581 1.00 76.94 99 GLY A N 1
ATOM 749 C CA . GLY A 1 99 ? 7.961 -7.056 -53.896 1.00 76.94 99 GLY A CA 1
ATOM 750 C C . GLY A 1 99 ? 9.118 -6.046 -53.855 1.00 76.94 99 GLY A C 1
ATOM 751 O O . GLY A 1 99 ? 10.266 -6.439 -53.630 1.00 76.94 99 GLY A O 1
ATOM 752 N N . VAL A 1 100 ? 8.817 -4.765 -54.093 1.00 85.88 100 VAL A N 1
ATOM 753 C CA . VAL A 1 100 ? 9.758 -3.636 -54.078 1.00 85.88 100 VAL A CA 1
ATOM 754 C C . VAL A 1 100 ? 9.594 -2.881 -52.755 1.00 85.88 100 VAL A C 1
ATOM 756 O O . VAL A 1 100 ? 8.459 -2.540 -52.413 1.00 85.88 100 VAL A O 1
ATOM 759 N N . PRO A 1 101 ? 10.677 -2.630 -51.995 1.00 86.81 101 PRO A N 1
ATOM 760 C CA . PRO A 1 101 ? 10.586 -1.874 -50.750 1.00 86.81 101 PRO A CA 1
ATOM 761 C C . PRO A 1 101 ? 10.267 -0.395 -51.037 1.00 86.81 101 PRO A C 1
ATOM 763 O O . PRO A 1 101 ? 10.809 0.161 -51.997 1.00 86.81 101 PRO A O 1
ATOM 766 N N . PRO A 1 102 ? 9.413 0.259 -50.228 1.00 90.94 102 PRO A N 1
ATOM 767 C CA . PRO A 1 102 ? 9.105 1.667 -50.423 1.00 90.94 102 PRO A CA 1
ATOM 768 C C . PRO A 1 102 ? 10.314 2.564 -50.128 1.00 90.94 102 PRO A C 1
ATOM 770 O O . PRO A 1 102 ? 11.122 2.264 -49.246 1.00 90.94 102 PRO A O 1
ATOM 773 N N . LEU A 1 103 ? 10.419 3.687 -50.841 1.00 91.94 103 LEU A N 1
ATOM 774 C CA . LEU A 1 103 ? 11.439 4.706 -50.589 1.00 91.94 103 LEU A CA 1
ATOM 775 C C . LEU A 1 103 ? 10.908 5.814 -49.668 1.00 91.94 103 LEU A C 1
ATOM 777 O O . LEU A 1 103 ? 9.764 6.251 -49.834 1.00 91.94 103 LEU A O 1
ATOM 781 N N . PRO A 1 104 ? 11.722 6.312 -48.719 1.00 92.06 104 PRO A N 1
ATOM 782 C CA . PRO A 1 104 ? 11.340 7.461 -47.909 1.00 92.06 104 PRO A CA 1
ATOM 783 C C . PRO A 1 104 ? 11.208 8.704 -48.788 1.00 92.06 104 PRO A C 1
ATOM 785 O O . PRO A 1 104 ? 12.058 8.952 -49.641 1.00 92.06 104 PRO A O 1
ATOM 788 N N . VAL A 1 105 ? 10.169 9.506 -48.574 1.00 93.62 105 VAL A N 1
ATOM 789 C CA . VAL A 1 105 ? 9.978 10.794 -49.253 1.00 93.62 105 VAL A CA 1
ATOM 790 C C . VAL A 1 105 ? 10.371 11.931 -48.313 1.00 93.62 105 VAL A C 1
ATOM 792 O O . VAL A 1 105 ? 10.187 11.847 -47.099 1.00 93.62 105 VAL A O 1
ATOM 795 N N . THR A 1 106 ? 10.949 12.999 -48.867 1.00 91.62 106 THR A N 1
ATOM 796 C CA . THR A 1 106 ? 11.361 14.165 -48.082 1.00 91.62 106 THR A CA 1
ATOM 797 C C . THR A 1 106 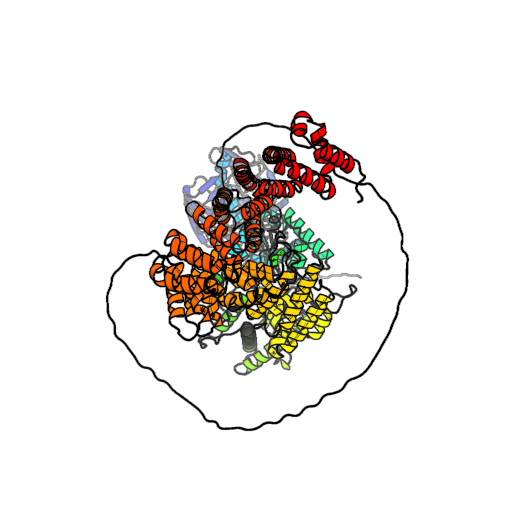? 10.186 14.788 -47.327 1.00 91.62 106 THR A C 1
ATOM 799 O O . THR A 1 106 ? 9.099 14.979 -47.868 1.00 91.62 106 THR A O 1
ATOM 802 N N . VAL A 1 107 ? 10.429 15.159 -46.070 1.00 89.12 107 VAL A N 1
ATOM 803 C CA . VAL A 1 107 ? 9.499 15.964 -45.259 1.00 89.12 107 VAL A CA 1
ATOM 804 C C . VAL A 1 107 ? 9.842 17.457 -45.306 1.00 89.12 107 VAL A C 1
ATOM 806 O O . VAL A 1 107 ? 9.181 18.275 -44.667 1.00 89.12 107 VAL A O 1
ATOM 809 N N . ARG A 1 108 ? 10.899 17.833 -46.039 1.00 87.12 108 ARG A N 1
ATOM 810 C CA . ARG A 1 108 ? 11.372 19.214 -46.142 1.00 87.12 108 ARG A CA 1
ATOM 811 C C . ARG A 1 108 ? 10.514 19.997 -47.133 1.00 87.12 108 ARG A C 1
ATOM 813 O O . ARG A 1 108 ? 10.308 19.585 -48.268 1.00 87.12 108 ARG A O 1
ATOM 820 N N . GLU A 1 109 ? 10.086 21.194 -46.738 1.00 83.25 109 GLU A N 1
ATOM 821 C CA . GLU A 1 109 ? 9.350 22.099 -47.636 1.00 83.25 109 GLU A CA 1
ATOM 822 C C . GLU A 1 109 ? 10.252 22.813 -48.657 1.00 83.25 109 GLU A C 1
ATOM 824 O O . GLU A 1 109 ? 9.766 23.391 -49.639 1.00 83.25 109 GLU A O 1
ATOM 829 N N . ARG A 1 110 ? 11.566 22.842 -48.408 1.00 83.19 110 ARG A N 1
ATOM 830 C CA . ARG A 1 110 ? 12.588 23.444 -49.272 1.00 83.19 110 ARG A CA 1
ATOM 831 C C . ARG A 1 110 ? 13.840 22.573 -49.273 1.00 83.19 110 ARG A C 1
ATOM 833 O O . ARG A 1 110 ? 14.224 22.053 -48.229 1.00 83.19 110 ARG A O 1
ATOM 840 N N . ILE A 1 111 ? 14.467 22.452 -50.439 1.00 87.62 111 ILE A N 1
ATOM 841 C CA . ILE A 1 111 ? 15.745 21.762 -50.617 1.00 87.62 111 ILE A CA 1
ATOM 842 C C . ILE A 1 111 ? 16.773 22.806 -51.032 1.00 87.62 111 ILE A C 1
ATOM 844 O O . ILE A 1 111 ? 16.529 23.573 -51.964 1.00 87.62 111 ILE A O 1
ATOM 848 N N . GLU A 1 112 ? 17.891 22.858 -50.315 1.00 86.69 112 GLU A N 1
ATOM 849 C CA . GLU A 1 112 ? 18.891 23.903 -50.507 1.00 86.69 112 GLU A CA 1
ATOM 850 C C . GLU A 1 112 ? 19.617 23.744 -51.854 1.00 86.69 112 GLU A C 1
ATOM 852 O O . GLU A 1 112 ? 20.055 22.633 -52.197 1.00 86.69 112 GLU A O 1
ATOM 857 N N . PRO A 1 113 ? 19.801 24.842 -52.610 1.00 89.94 113 PRO A N 1
ATOM 858 C CA . PRO A 1 113 ? 20.752 24.901 -53.709 1.00 89.94 113 PRO A CA 1
ATOM 859 C C . PRO A 1 113 ? 22.110 24.318 -53.316 1.00 89.94 113 PRO A C 1
ATOM 861 O O . PRO A 1 113 ? 22.679 24.626 -52.273 1.00 89.94 113 PRO A O 1
ATOM 864 N N . GLY A 1 114 ? 22.654 23.470 -54.177 1.00 89.81 114 GLY A N 1
ATOM 865 C CA . GLY A 1 114 ? 23.917 22.780 -53.957 1.00 89.81 114 GLY A CA 1
ATOM 866 C C . GLY A 1 114 ? 23.824 21.394 -53.330 1.00 89.81 114 GLY A C 1
ATOM 867 O O . GLY A 1 114 ? 24.853 20.726 -53.242 1.00 89.81 114 GLY A O 1
ATOM 868 N N . THR A 1 115 ? 22.625 20.934 -52.970 1.00 90.75 115 THR A N 1
ATOM 869 C CA . THR A 1 115 ? 22.395 19.563 -52.494 1.00 90.75 115 THR A CA 1
ATOM 870 C C . THR A 1 115 ? 22.749 18.540 -53.581 1.00 90.75 115 THR A C 1
ATOM 872 O O . THR A 1 115 ? 22.302 18.658 -54.727 1.00 90.75 115 THR A O 1
ATOM 875 N N . TYR A 1 116 ? 23.545 17.531 -53.218 1.00 92.44 116 TYR A N 1
ATOM 876 C CA . TYR A 1 116 ? 23.857 16.392 -54.083 1.00 92.44 116 TYR A CA 1
ATOM 877 C C . TYR A 1 116 ? 22.713 15.378 -54.059 1.00 92.44 116 TYR A C 1
ATOM 879 O O . TYR A 1 116 ? 22.217 15.004 -52.996 1.00 92.44 116 TYR A O 1
ATOM 887 N N . VAL A 1 117 ? 22.310 14.917 -55.238 1.00 92.69 117 VAL A N 1
ATOM 888 C CA . VAL A 1 117 ? 21.216 13.964 -55.432 1.00 92.69 117 VAL A CA 1
ATOM 889 C C . VAL A 1 117 ? 21.643 12.835 -56.362 1.00 92.69 117 VAL A C 1
ATOM 891 O O . VAL A 1 117 ? 22.556 12.989 -57.168 1.00 92.69 117 VAL A O 1
ATOM 894 N N . ARG A 1 118 ? 20.967 11.694 -56.276 1.00 91.56 118 ARG A N 1
ATOM 895 C CA . ARG A 1 118 ? 21.092 10.563 -57.189 1.00 91.56 118 ARG A CA 1
ATOM 896 C C . ARG A 1 118 ? 19.827 10.439 -58.026 1.00 91.56 118 ARG A C 1
ATOM 898 O O . ARG A 1 118 ? 18.724 10.504 -57.492 1.00 91.56 118 ARG A O 1
ATOM 905 N N . ILE A 1 119 ? 19.996 10.258 -59.330 1.00 91.00 119 ILE A N 1
ATOM 906 C CA . ILE A 1 119 ? 18.902 10.150 -60.297 1.00 91.00 119 ILE A CA 1
ATOM 907 C C . ILE A 1 119 ? 19.027 8.868 -61.117 1.00 91.00 119 ILE A C 1
ATOM 909 O O . ILE A 1 119 ? 20.135 8.456 -61.472 1.00 91.00 119 ILE A O 1
ATOM 913 N N . ALA A 1 120 ? 17.888 8.260 -61.441 1.00 86.69 120 ALA A N 1
ATOM 914 C CA . ALA A 1 120 ? 17.803 7.098 -62.319 1.00 86.69 120 ALA A CA 1
ATOM 915 C C . ALA A 1 120 ? 17.679 7.545 -63.789 1.00 86.69 120 ALA A C 1
ATOM 917 O O . ALA A 1 120 ? 16.582 7.673 -64.324 1.00 86.69 120 ALA A O 1
ATOM 918 N N . ALA A 1 121 ? 18.814 7.797 -64.447 1.00 83.25 121 ALA A N 1
ATOM 919 C CA . ALA A 1 121 ? 18.885 8.282 -65.829 1.00 83.25 121 ALA A CA 1
ATOM 920 C C . ALA A 1 121 ? 19.862 7.418 -66.647 1.00 83.25 121 ALA A C 1
ATOM 922 O O . ALA A 1 121 ? 21.053 7.724 -66.759 1.00 83.25 121 ALA A O 1
ATOM 923 N N . GLY A 1 122 ? 19.373 6.292 -67.184 1.00 72.88 122 GLY A N 1
ATOM 924 C CA . GLY A 1 122 ? 20.224 5.292 -67.850 1.00 72.88 122 GLY A CA 1
ATOM 925 C C . GLY A 1 122 ? 21.224 4.635 -66.887 1.00 72.88 122 GLY A C 1
ATOM 926 O O . GLY A 1 122 ? 22.396 4.481 -67.228 1.00 72.88 122 GLY A O 1
ATOM 927 N N . GLY A 1 123 ? 20.763 4.339 -65.666 1.00 81.50 123 GLY A N 1
ATOM 928 C CA . GLY A 1 123 ? 21.564 3.955 -64.498 1.00 81.50 123 GLY A CA 1
ATOM 929 C C . GLY A 1 123 ? 21.560 5.040 -63.413 1.00 81.50 123 GLY A C 1
ATOM 930 O O . GLY A 1 123 ? 21.154 6.177 -63.661 1.00 81.50 123 GLY A O 1
ATOM 931 N N . TRP A 1 124 ? 22.004 4.692 -62.204 1.00 87.31 124 TRP A N 1
ATOM 932 C CA . TRP A 1 124 ? 22.110 5.638 -61.090 1.00 87.31 124 TRP A CA 1
ATOM 933 C C . TRP A 1 124 ? 23.284 6.598 -61.279 1.00 87.31 124 TRP A C 1
ATOM 935 O O . TRP A 1 124 ? 24.423 6.175 -61.483 1.00 87.31 124 TRP A O 1
ATOM 945 N N . ARG A 1 125 ? 23.010 7.904 -61.210 1.00 87.62 125 ARG A N 1
ATOM 946 C CA . ARG A 1 125 ? 23.996 8.974 -61.428 1.00 87.62 125 ARG A CA 1
ATOM 947 C C . ARG A 1 125 ? 23.873 10.052 -60.370 1.00 87.62 125 ARG A C 1
ATOM 949 O O . ARG A 1 125 ? 22.769 10.342 -59.928 1.00 87.62 125 ARG A O 1
ATOM 956 N N . GLU A 1 126 ? 24.991 10.668 -60.006 1.00 88.44 126 GLU A N 1
ATOM 957 C CA . GLU A 1 126 ? 24.996 11.839 -59.131 1.00 88.44 126 GLU A CA 1
ATOM 958 C C . GLU A 1 126 ? 24.734 13.120 -59.938 1.00 88.44 126 GLU A C 1
ATOM 960 O O . GLU A 1 126 ? 25.245 13.293 -61.048 1.00 88.44 126 GLU A O 1
ATOM 965 N N . ALA A 1 127 ? 23.915 14.003 -59.382 1.00 90.88 127 ALA A N 1
ATOM 966 C CA . ALA A 1 127 ? 23.563 15.314 -59.902 1.00 90.88 127 ALA A CA 1
ATOM 967 C C . ALA A 1 127 ? 23.519 16.321 -58.743 1.00 90.88 127 ALA A C 1
ATOM 969 O O . ALA A 1 127 ? 23.560 15.944 -57.569 1.00 90.88 127 ALA A O 1
ATOM 970 N N . ARG A 1 128 ? 23.437 17.613 -59.057 1.00 92.75 128 ARG A N 1
ATOM 971 C CA . ARG A 1 128 ? 23.378 18.681 -58.049 1.00 92.75 128 ARG A CA 1
ATOM 972 C C . ARG A 1 128 ? 22.191 19.596 -58.306 1.00 92.75 128 ARG A C 1
ATOM 974 O O . ARG A 1 128 ? 21.980 20.011 -59.441 1.00 92.75 128 ARG A O 1
ATOM 981 N N . ILE A 1 129 ? 21.449 19.934 -57.257 1.00 93.19 129 ILE A N 1
ATOM 982 C CA . ILE A 1 129 ? 20.367 20.923 -57.339 1.00 93.19 129 ILE A CA 1
ATOM 983 C C . ILE A 1 129 ? 20.994 22.310 -57.500 1.00 93.19 129 ILE A C 1
ATOM 985 O O . ILE A 1 129 ? 21.848 22.698 -56.701 1.00 93.19 129 ILE A O 1
ATOM 989 N N . LEU A 1 130 ? 20.605 23.043 -58.540 1.00 91.44 130 LEU A N 1
ATOM 990 C CA . LEU A 1 130 ? 21.111 24.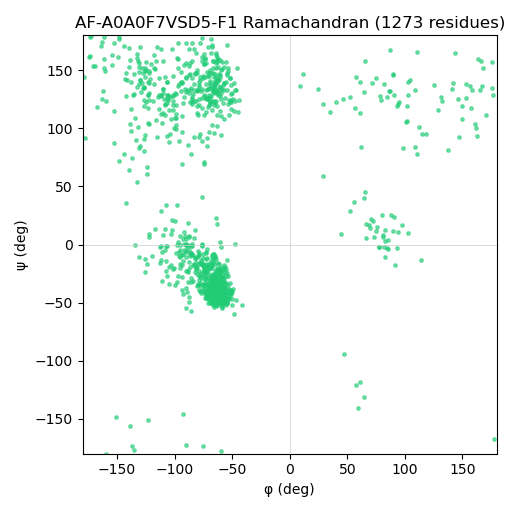385 -58.830 1.00 91.44 130 LEU A CA 1
ATOM 991 C C . LEU A 1 130 ? 20.263 25.457 -58.160 1.00 91.44 130 LEU A C 1
ATOM 993 O O . LEU A 1 130 ? 20.789 26.272 -57.412 1.00 91.44 130 LEU A O 1
ATOM 997 N N . GLU A 1 131 ? 18.959 25.428 -58.411 1.00 90.25 131 GLU A N 1
ATOM 998 C CA . GLU A 1 131 ? 17.988 26.371 -57.872 1.00 90.25 131 GLU A CA 1
ATOM 999 C C . GLU A 1 131 ? 16.563 25.801 -57.973 1.00 90.25 131 GLU A C 1
ATOM 1001 O O . GLU A 1 131 ? 16.346 24.677 -58.436 1.00 90.25 131 GLU A O 1
ATOM 1006 N N . THR A 1 132 ? 15.589 26.569 -57.483 1.00 89.62 132 THR A N 1
ATOM 1007 C CA . THR A 1 132 ? 14.158 26.300 -57.658 1.00 89.62 132 THR A CA 1
ATOM 1008 C C . THR A 1 132 ? 13.594 27.293 -58.674 1.00 89.62 132 THR A C 1
ATOM 1010 O O . THR A 1 132 ? 13.654 28.495 -58.426 1.00 89.62 132 THR A O 1
ATOM 1013 N N . THR A 1 133 ? 13.014 26.796 -59.768 1.00 89.31 133 THR A N 1
ATOM 1014 C CA . THR A 1 133 ? 12.581 27.598 -60.927 1.00 89.31 133 THR A CA 1
ATOM 1015 C C . THR A 1 133 ? 11.121 27.302 -61.296 1.00 89.31 133 THR A C 1
ATOM 1017 O O . THR A 1 133 ? 10.610 26.201 -61.062 1.00 89.31 133 THR A O 1
ATOM 1020 N N . GLU A 1 134 ? 10.431 28.283 -61.882 1.00 88.38 134 GLU A N 1
ATOM 1021 C CA . GLU A 1 134 ? 9.102 28.078 -62.463 1.00 88.38 134 GLU A CA 1
ATOM 1022 C C . GLU A 1 134 ? 9.198 27.357 -63.816 1.00 88.38 134 GLU A C 1
ATOM 1024 O O . GLU A 1 134 ? 9.902 27.796 -64.727 1.00 88.38 134 GLU A O 1
ATOM 1029 N N . VAL A 1 135 ? 8.468 26.252 -63.964 1.00 89.81 135 VAL A N 1
ATOM 1030 C CA . VAL A 1 135 ? 8.399 25.469 -65.209 1.00 89.81 135 VAL A CA 1
ATOM 1031 C C . VAL A 1 135 ? 6.952 25.306 -65.653 1.00 89.81 135 VAL A C 1
ATOM 1033 O O . VAL A 1 135 ? 6.027 25.372 -64.850 1.00 89.81 135 VAL A O 1
ATOM 1036 N N . THR A 1 136 ? 6.734 25.059 -66.939 1.00 88.50 136 THR A N 1
ATOM 1037 C CA . THR A 1 136 ? 5.415 24.730 -67.490 1.00 88.50 136 THR A CA 1
ATOM 1038 C C . THR A 1 136 ? 5.385 23.270 -67.927 1.00 88.50 136 THR A C 1
ATOM 1040 O O . THR A 1 136 ? 6.308 22.809 -68.601 1.00 88.50 136 THR A O 1
ATOM 1043 N N . TYR A 1 137 ? 4.321 22.556 -67.561 1.00 89.31 137 TYR A N 1
ATOM 1044 C CA . TYR A 1 137 ? 4.021 21.205 -68.034 1.00 89.31 137 TYR A CA 1
ATOM 1045 C C . TYR A 1 137 ? 2.805 21.228 -68.966 1.00 89.31 137 TYR A C 1
ATOM 1047 O O . TYR A 1 137 ? 1.774 21.804 -68.621 1.00 89.31 137 TYR A O 1
ATOM 1055 N N . ALA A 1 138 ? 2.915 20.607 -70.140 1.00 84.50 138 ALA A N 1
ATOM 1056 C CA . ALA A 1 138 ? 1.810 20.477 -71.086 1.00 84.50 138 ALA A CA 1
ATOM 1057 C C . ALA A 1 138 ? 1.165 19.089 -70.952 1.00 84.50 138 ALA A C 1
ATOM 1059 O O . ALA A 1 138 ? 1.835 18.078 -71.159 1.00 84.50 138 ALA A O 1
ATOM 1060 N N . ALA A 1 139 ? -0.128 19.044 -70.624 1.00 83.06 139 ALA A N 1
ATOM 1061 C CA . ALA A 1 139 ? -0.915 17.812 -70.573 1.00 83.06 139 ALA A CA 1
ATOM 1062 C C . ALA A 1 139 ? -2.167 17.966 -71.442 1.00 83.06 139 ALA A C 1
ATOM 1064 O O . ALA A 1 139 ? -2.988 18.845 -71.170 1.00 83.06 139 ALA A O 1
ATOM 1065 N N . ALA A 1 140 ? -2.301 17.115 -72.468 1.00 72.00 140 ALA A N 1
ATOM 1066 C CA . ALA A 1 140 ? -3.304 17.221 -73.533 1.00 72.00 140 ALA A CA 1
ATOM 1067 C C . ALA A 1 140 ? -3.391 18.650 -74.117 1.00 72.00 140 ALA A C 1
ATOM 1069 O O . ALA A 1 140 ? -2.565 19.009 -74.953 1.00 72.00 140 ALA A O 1
ATOM 1070 N N . ASP A 1 141 ? -4.310 19.476 -73.594 1.00 65.75 141 ASP A N 1
ATOM 1071 C CA . ASP A 1 141 ? -4.669 20.803 -74.122 1.00 65.75 141 ASP A CA 1
ATOM 1072 C C . ASP A 1 141 ? -4.487 21.951 -73.107 1.00 65.75 141 ASP A C 1
ATOM 1074 O O . ASP A 1 141 ? -4.898 23.088 -73.356 1.00 65.75 141 ASP A O 1
ATOM 1078 N N . ARG A 1 142 ? -3.919 21.680 -71.922 1.00 81.31 142 ARG A N 1
ATOM 1079 C CA . ARG A 1 142 ? -3.714 22.686 -70.866 1.00 81.31 142 ARG A CA 1
ATOM 1080 C C . ARG A 1 142 ? -2.250 22.789 -70.460 1.00 81.31 142 ARG A C 1
ATOM 1082 O O . ARG A 1 142 ? -1.537 21.795 -70.326 1.00 81.31 142 ARG A O 1
ATOM 1089 N N . LEU A 1 143 ? -1.822 24.028 -70.233 1.00 82.88 143 LEU A N 1
ATOM 1090 C CA . LEU A 1 143 ? -0.524 24.351 -69.658 1.00 82.88 143 LEU A CA 1
ATOM 1091 C C . LEU A 1 143 ? -0.672 24.495 -68.144 1.00 82.88 143 LEU A C 1
ATOM 1093 O O . LEU A 1 143 ? -1.449 25.318 -67.660 1.00 82.88 143 LEU A O 1
ATOM 1097 N N . HIS A 1 144 ? 0.082 23.690 -67.406 1.00 84.75 144 HIS A N 1
ATOM 1098 C CA . HIS A 1 144 ? 0.137 23.706 -65.953 1.00 84.75 144 HIS A CA 1
ATOM 1099 C C . HIS A 1 144 ? 1.425 24.414 -65.505 1.00 84.75 144 HIS A C 1
ATOM 1101 O O . HIS A 1 144 ? 2.510 23.849 -65.679 1.00 84.75 144 HIS A O 1
ATOM 1107 N N . PRO A 1 145 ? 1.349 25.642 -64.958 1.00 85.00 145 PRO A N 1
ATOM 1108 C CA . PRO A 1 145 ? 2.507 26.296 -64.359 1.00 85.00 145 PRO A CA 1
ATOM 1109 C C . PRO A 1 145 ? 2.859 25.633 -63.019 1.00 85.00 145 PRO A C 1
ATOM 1111 O O . PRO A 1 145 ? 1.993 25.399 -62.177 1.00 85.00 145 PRO A O 1
ATOM 1114 N N . LEU A 1 146 ? 4.143 25.345 -62.816 1.00 85.12 146 LEU A N 1
ATOM 1115 C CA . LEU A 1 146 ? 4.704 24.726 -61.619 1.00 85.12 146 LEU A CA 1
ATOM 1116 C C . LEU A 1 146 ? 5.766 25.662 -61.036 1.00 85.12 146 LEU A C 1
ATOM 1118 O O . LEU A 1 146 ? 6.882 25.737 -61.541 1.00 85.12 146 LEU A O 1
ATOM 1122 N N . GLY A 1 147 ? 5.431 26.367 -59.955 1.00 78.19 147 GLY A N 1
ATOM 1123 C CA . GLY A 1 147 ? 6.268 27.457 -59.435 1.00 78.19 147 GLY A CA 1
ATOM 1124 C C . GLY A 1 147 ? 7.526 27.042 -58.658 1.00 78.19 147 GLY A C 1
ATOM 1125 O O . GLY A 1 147 ? 8.229 27.905 -58.141 1.00 78.19 147 GLY A O 1
ATOM 1126 N N . ARG A 1 148 ? 7.788 25.737 -58.472 1.00 84.38 148 ARG A N 1
ATOM 1127 C CA . ARG A 1 148 ? 8.874 25.247 -57.599 1.00 84.38 148 ARG A CA 1
ATOM 1128 C C . ARG A 1 148 ? 9.611 24.004 -58.113 1.00 84.38 148 ARG A C 1
ATOM 1130 O O . ARG A 1 148 ? 9.980 23.155 -57.309 1.00 84.38 148 ARG A O 1
ATOM 1137 N N . ALA A 1 149 ? 9.820 23.856 -59.418 1.00 90.56 149 ALA A N 1
ATOM 1138 C CA . ALA A 1 149 ? 10.604 22.726 -59.921 1.00 90.56 149 ALA A CA 1
ATOM 1139 C C . ALA A 1 149 ? 12.094 22.867 -59.570 1.00 90.56 149 ALA A C 1
ATOM 1141 O O . ALA A 1 149 ? 12.636 23.969 -59.537 1.00 90.56 149 ALA A O 1
ATOM 1142 N N . LEU A 1 150 ? 12.750 21.741 -59.297 1.00 92.19 150 LEU A N 1
ATOM 1143 C CA . LEU A 1 150 ? 14.175 21.667 -58.988 1.00 92.19 150 LEU A CA 1
ATOM 1144 C C . LEU A 1 150 ? 14.965 21.595 -60.295 1.00 92.19 150 LEU A C 1
ATOM 1146 O O . LEU A 1 150 ? 14.773 20.656 -61.070 1.00 92.19 150 LEU A O 1
ATOM 1150 N N . GLU A 1 151 ? 15.852 22.559 -60.531 1.00 92.56 151 GLU A N 1
ATOM 1151 C CA . GLU A 1 151 ? 16.779 22.531 -61.665 1.00 92.56 151 GLU A CA 1
ATOM 1152 C C . GLU A 1 151 ? 18.022 21.708 -61.302 1.00 92.56 151 GLU A C 1
ATOM 1154 O O . GLU A 1 151 ? 18.652 21.939 -60.265 1.00 92.56 151 GLU A O 1
ATOM 1159 N N . LEU A 1 152 ? 18.367 20.724 -62.136 1.00 91.94 152 LEU A N 1
ATOM 1160 C CA . LEU A 1 152 ? 19.429 19.755 -61.875 1.00 91.94 152 LEU A CA 1
ATOM 1161 C C . LEU A 1 152 ? 20.612 19.951 -62.828 1.00 91.94 152 LEU A C 1
ATOM 1163 O O . LEU A 1 152 ? 20.469 19.892 -64.050 1.00 91.94 152 LEU A O 1
ATOM 1167 N N . ALA A 1 153 ? 21.811 20.072 -62.264 1.00 90.19 153 ALA A N 1
ATOM 1168 C CA . ALA A 1 153 ? 23.057 19.919 -63.000 1.00 90.19 153 ALA A CA 1
ATOM 1169 C C . ALA A 1 153 ? 23.371 18.431 -63.175 1.00 90.19 153 ALA A C 1
ATOM 1171 O O . ALA A 1 153 ? 23.696 17.740 -62.205 1.00 90.19 153 ALA A O 1
ATOM 1172 N N . VAL A 1 154 ? 23.290 17.953 -64.417 1.00 83.62 154 VAL A N 1
ATOM 1173 C CA . VAL A 1 154 ? 23.527 16.551 -64.785 1.00 83.62 154 VAL A CA 1
ATOM 1174 C C . VAL A 1 154 ? 24.716 16.460 -65.741 1.00 83.62 154 VAL A C 1
ATOM 1176 O O . VAL A 1 154 ? 24.860 17.273 -66.653 1.00 83.62 154 VAL A O 1
ATOM 1179 N N . GLY A 1 155 ? 25.581 15.462 -65.543 1.00 77.81 155 GLY A N 1
ATOM 1180 C CA . GLY A 1 155 ? 26.687 15.183 -66.463 1.00 77.81 155 GLY A CA 1
ATOM 1181 C C . GLY A 1 155 ? 26.209 14.780 -67.867 1.00 77.81 155 GLY A C 1
ATOM 1182 O O . GLY A 1 155 ? 25.105 14.264 -68.043 1.00 77.81 155 GLY A O 1
ATOM 1183 N N . THR A 1 156 ? 27.064 14.957 -68.877 1.00 73.12 156 THR A N 1
ATOM 1184 C CA . THR A 1 156 ? 26.730 14.758 -70.305 1.00 73.12 156 THR A CA 1
ATOM 1185 C C . THR A 1 156 ? 26.173 13.369 -70.634 1.00 73.12 156 THR A C 1
ATOM 1187 O O . THR A 1 156 ? 25.280 13.257 -71.465 1.00 73.12 156 THR A O 1
ATOM 1190 N N . ALA A 1 157 ? 26.622 12.322 -69.937 1.00 69.25 157 ALA A N 1
ATOM 1191 C CA . ALA A 1 157 ? 26.176 10.940 -70.143 1.00 69.25 157 ALA A CA 1
ATOM 1192 C C . ALA A 1 157 ? 24.736 10.636 -69.664 1.00 69.25 157 ALA A C 1
ATOM 1194 O O . ALA A 1 157 ? 24.225 9.558 -69.951 1.00 69.25 157 ALA A O 1
ATOM 1195 N N . GLY A 1 158 ? 24.093 11.534 -68.906 1.00 70.75 158 GLY A N 1
ATOM 1196 C CA . GLY A 1 158 ? 22.700 11.383 -68.456 1.00 70.75 158 GLY A CA 1
ATOM 1197 C C . GLY A 1 158 ? 21.680 12.152 -69.301 1.00 70.75 158 GLY A C 1
ATOM 1198 O O . GLY A 1 158 ? 20.480 11.995 -69.089 1.00 70.75 158 GLY A O 1
ATOM 1199 N N . ARG A 1 159 ? 22.139 12.987 -70.244 1.00 77.69 159 ARG A N 1
ATOM 1200 C CA . ARG A 1 159 ? 21.293 13.941 -70.980 1.00 77.69 159 ARG A CA 1
ATOM 1201 C C . ARG A 1 159 ? 20.315 13.252 -71.936 1.00 77.69 159 ARG A C 1
ATOM 1203 O O . ARG A 1 159 ? 19.164 13.664 -71.996 1.00 77.69 159 ARG A O 1
ATOM 1210 N N . ASP A 1 160 ? 20.735 12.171 -72.592 1.00 79.88 160 ASP A N 1
ATOM 1211 C CA . ASP A 1 160 ? 19.892 11.423 -73.540 1.00 79.88 160 ASP A CA 1
ATOM 1212 C C . ASP A 1 160 ? 18.715 10.722 -72.845 1.00 79.88 160 ASP A C 1
ATOM 1214 O O . ASP A 1 160 ? 17.599 10.716 -73.355 1.00 79.88 160 ASP A O 1
ATOM 1218 N N . ALA A 1 161 ? 18.935 10.183 -71.641 1.00 80.19 161 ALA A N 1
ATOM 1219 C CA . ALA A 1 161 ? 17.879 9.545 -70.852 1.00 80.19 161 ALA A CA 1
ATOM 1220 C C . ALA A 1 161 ? 16.852 10.558 -70.307 1.00 80.19 161 ALA A C 1
ATOM 1222 O O . ALA A 1 161 ? 15.703 10.198 -70.053 1.00 80.19 161 ALA A O 1
ATOM 1223 N N . LEU A 1 162 ? 17.270 11.818 -70.132 1.00 84.31 162 LEU A N 1
ATOM 1224 C CA . LEU A 1 162 ? 16.445 12.935 -69.660 1.00 84.31 162 LEU A CA 1
ATOM 1225 C C . LEU A 1 162 ? 15.761 13.706 -70.799 1.00 84.31 162 LEU A C 1
ATOM 1227 O O . LEU A 1 162 ? 14.936 14.578 -70.528 1.00 84.31 162 LEU A O 1
ATOM 1231 N N . ALA A 1 163 ? 16.076 13.393 -72.058 1.00 83.12 163 ALA A N 1
ATOM 1232 C CA . ALA A 1 163 ? 15.330 13.906 -73.196 1.00 83.12 163 ALA A CA 1
ATOM 1233 C C . ALA A 1 163 ? 13.901 13.320 -73.203 1.00 83.12 163 ALA A C 1
ATOM 1235 O O . ALA A 1 163 ? 13.696 12.194 -72.733 1.00 83.12 163 ALA A O 1
ATOM 1236 N N . PRO A 1 164 ? 12.901 14.033 -73.754 1.00 80.56 164 PRO A N 1
ATOM 1237 C CA . PRO A 1 164 ? 11.546 13.503 -73.892 1.00 80.56 164 PRO A CA 1
ATOM 1238 C C . PRO A 1 164 ? 11.538 12.127 -74.577 1.00 80.56 164 PRO A C 1
ATOM 1240 O O . PRO A 1 164 ? 12.043 11.974 -75.688 1.00 80.56 164 PRO A O 1
ATOM 1243 N N . GLY A 1 165 ? 10.974 11.116 -73.908 1.00 76.25 165 GLY A N 1
ATOM 1244 C CA . GLY A 1 165 ? 10.948 9.730 -74.397 1.00 76.25 165 GLY A CA 1
ATOM 1245 C C . GLY A 1 165 ? 12.219 8.905 -74.135 1.00 76.25 165 GLY A C 1
ATOM 1246 O O . GLY A 1 165 ? 12.262 7.743 -74.534 1.00 76.25 165 GLY A O 1
ATOM 1247 N N . GLY A 1 166 ? 13.220 9.458 -73.437 1.00 79.50 166 GLY A N 1
ATOM 1248 C CA . GLY A 1 166 ? 14.473 8.790 -73.046 1.00 79.50 166 GLY A CA 1
ATOM 1249 C C . GLY A 1 166 ? 14.355 7.800 -71.875 1.00 79.50 166 GLY A C 1
ATOM 1250 O O . GLY A 1 166 ? 15.346 7.192 -71.472 1.00 79.50 166 GLY A O 1
ATOM 1251 N N . GLY A 1 167 ? 13.149 7.613 -71.325 1.00 82.62 167 GLY A N 1
ATOM 1252 C CA . GLY A 1 167 ? 12.834 6.584 -70.327 1.00 82.62 167 GLY A CA 1
ATOM 1253 C C . GLY A 1 167 ? 13.123 6.940 -68.861 1.00 82.62 167 GLY A C 1
ATOM 1254 O O . GLY A 1 167 ? 12.766 6.151 -67.990 1.00 82.62 167 GLY A O 1
ATOM 1255 N N . ALA A 1 168 ? 13.712 8.106 -68.555 1.00 87.19 168 ALA A N 1
ATOM 1256 C CA . ALA A 1 168 ? 13.931 8.562 -67.169 1.00 87.19 168 ALA A CA 1
ATOM 1257 C C . ALA A 1 168 ? 12.728 9.305 -66.548 1.00 87.19 168 ALA A C 1
ATOM 1259 O O . ALA A 1 168 ? 12.741 9.611 -65.354 1.00 87.19 168 ALA A O 1
ATOM 1260 N N . ALA A 1 169 ? 11.693 9.596 -67.343 1.00 91.19 169 ALA A N 1
ATOM 1261 C CA . ALA A 1 169 ? 10.454 10.227 -66.894 1.00 91.19 169 ALA A CA 1
ATOM 1262 C C . ALA A 1 169 ? 9.869 9.498 -65.677 1.00 91.19 169 ALA A C 1
ATOM 1264 O O . ALA A 1 169 ? 9.743 8.276 -65.696 1.00 91.19 169 ALA A O 1
ATOM 1265 N N . GLY A 1 170 ? 9.537 10.231 -64.615 1.00 89.62 170 GLY A N 1
ATOM 1266 C CA . GLY A 1 170 ? 8.941 9.664 -63.405 1.00 89.62 170 GLY A CA 1
ATOM 1267 C C . GLY A 1 170 ? 9.931 9.033 -62.421 1.00 89.62 170 GLY A C 1
ATOM 1268 O O . GLY A 1 170 ? 9.523 8.611 -61.338 1.00 89.62 170 GLY A O 1
ATOM 1269 N N . GLY A 1 171 ? 11.225 9.002 -62.752 1.00 91.81 171 GLY A N 1
ATOM 1270 C CA . GLY A 1 171 ? 12.256 8.450 -61.879 1.00 91.81 171 GLY A CA 1
ATOM 1271 C C . GLY A 1 171 ? 12.462 9.268 -60.596 1.00 91.81 171 GLY A C 1
ATOM 1272 O O . GLY A 1 171 ? 12.315 10.496 -60.618 1.00 91.81 171 GLY A O 1
ATOM 1273 N N . PRO A 1 172 ? 12.818 8.620 -59.471 1.00 94.00 172 PRO A N 1
ATOM 1274 C CA . PRO A 1 172 ? 13.075 9.312 -58.214 1.00 94.00 172 PRO A CA 1
ATOM 1275 C C . PRO A 1 172 ? 14.364 10.142 -58.277 1.00 94.00 172 PRO A C 1
ATOM 1277 O O . PRO A 1 172 ? 15.400 9.690 -58.772 1.00 94.00 172 PRO A O 1
ATOM 1280 N N . VAL A 1 173 ? 14.308 11.342 -57.701 1.00 93.88 173 VAL A N 1
ATOM 1281 C CA . VAL A 1 173 ? 15.477 12.150 -57.344 1.00 93.88 173 VAL A CA 1
ATOM 1282 C C . VAL A 1 173 ? 15.733 11.956 -55.859 1.00 93.88 173 VAL A C 1
ATOM 1284 O O . VAL A 1 173 ? 14.949 12.418 -55.035 1.00 93.88 173 VAL A O 1
ATOM 1287 N N . VAL A 1 174 ? 16.807 11.254 -55.516 1.00 92.56 174 VAL A N 1
ATOM 1288 C CA . VAL A 1 174 ? 17.116 10.821 -54.148 1.00 92.56 174 VAL A CA 1
ATOM 1289 C C . VAL A 1 174 ? 18.221 11.694 -53.564 1.00 92.56 174 VAL A C 1
ATOM 1291 O O . VAL A 1 174 ? 19.276 11.822 -54.171 1.00 92.56 174 VAL A O 1
ATOM 1294 N N . ASP A 1 175 ? 18.034 12.283 -52.389 1.00 90.88 175 ASP A N 1
ATOM 1295 C CA . ASP A 1 175 ? 19.095 13.006 -51.680 1.00 90.88 175 ASP A CA 1
ATOM 1296 C C . ASP A 1 175 ? 20.265 12.061 -51.360 1.00 90.88 175 ASP A C 1
ATOM 1298 O O . ASP A 1 175 ? 20.083 10.977 -50.799 1.00 90.88 175 ASP A O 1
ATOM 1302 N N . ALA A 1 176 ? 21.482 12.454 -51.739 1.00 88.38 176 ALA A N 1
ATOM 1303 C CA . ALA A 1 176 ? 22.644 11.584 -51.625 1.00 88.38 176 ALA A CA 1
ATOM 1304 C C . ALA A 1 176 ? 23.092 11.336 -50.174 1.00 88.38 176 ALA A C 1
ATOM 1306 O O . ALA A 1 176 ? 23.825 10.369 -49.952 1.00 88.38 176 ALA A O 1
ATOM 1307 N N . ALA A 1 177 ? 22.678 12.193 -49.233 1.00 85.12 177 ALA A N 1
ATOM 1308 C CA . ALA A 1 177 ? 23.026 12.145 -47.818 1.00 85.12 177 ALA A CA 1
ATOM 1309 C C . ALA A 1 177 ? 21.930 11.510 -46.949 1.00 85.12 177 ALA A C 1
ATOM 1311 O O . ALA A 1 177 ? 22.253 10.844 -45.965 1.00 85.12 177 ALA A O 1
ATOM 1312 N N . THR A 1 178 ? 20.648 11.713 -47.272 1.00 85.81 178 THR A N 1
ATOM 1313 C CA . THR A 1 178 ? 19.531 11.159 -46.477 1.00 85.81 178 THR A CA 1
ATOM 1314 C C . THR A 1 178 ? 18.903 9.912 -47.090 1.00 85.81 178 THR A C 1
ATOM 1316 O O . THR A 1 178 ? 18.272 9.142 -46.369 1.00 85.81 178 THR A O 1
ATOM 1319 N N . GLY A 1 179 ? 19.071 9.690 -48.397 1.00 88.56 179 GLY A N 1
ATOM 1320 C CA . GLY A 1 179 ? 18.400 8.610 -49.120 1.00 88.56 179 GLY A CA 1
ATOM 1321 C C . GLY A 1 179 ? 16.904 8.855 -49.358 1.00 88.56 179 GLY A C 1
ATOM 1322 O O . GLY A 1 179 ? 16.227 7.957 -49.854 1.00 88.56 179 GLY A O 1
ATOM 1323 N N . ALA A 1 180 ? 16.383 10.043 -49.022 1.00 91.62 180 ALA A N 1
ATOM 1324 C CA . ALA A 1 180 ? 14.985 10.404 -49.237 1.00 91.62 180 ALA A CA 1
ATOM 1325 C C . ALA A 1 180 ? 14.740 10.935 -50.655 1.00 91.62 180 ALA A C 1
ATOM 1327 O O . ALA A 1 180 ? 15.558 11.668 -51.211 1.00 91.62 180 ALA A O 1
ATOM 1328 N N . VAL A 1 181 ? 13.588 10.611 -51.237 1.00 94.06 181 VAL A N 1
ATOM 1329 C CA . VAL A 1 181 ? 13.149 11.147 -52.525 1.00 94.06 181 VAL A CA 1
ATOM 1330 C C . VAL A 1 181 ? 12.729 12.603 -52.338 1.00 94.06 181 VAL A C 1
ATOM 1332 O O . VAL A 1 181 ? 11.752 12.897 -51.651 1.00 94.06 181 VAL A O 1
ATOM 1335 N N . VAL A 1 182 ? 13.467 13.521 -52.954 1.00 93.06 182 VAL A N 1
ATOM 1336 C CA . VAL A 1 182 ? 13.211 14.969 -52.905 1.00 93.06 182 VAL A CA 1
ATOM 1337 C C . VAL A 1 182 ? 12.366 15.464 -54.076 1.00 93.06 182 VAL A C 1
ATOM 1339 O O . VAL A 1 182 ? 11.779 16.543 -54.007 1.00 93.06 182 VAL A O 1
ATOM 1342 N N . GLY A 1 183 ? 12.265 14.671 -55.142 1.00 92.88 183 GLY A N 1
ATOM 1343 C CA . GLY A 1 183 ? 11.443 14.991 -56.298 1.00 92.88 183 GLY A CA 1
ATOM 1344 C C . GLY A 1 183 ? 11.350 13.861 -57.317 1.00 92.88 183 GLY A C 1
ATOM 1345 O O . GLY A 1 183 ? 11.941 12.797 -57.148 1.00 92.88 183 GLY A O 1
ATOM 1346 N N . VAL A 1 184 ? 10.600 14.115 -58.383 1.00 95.00 184 VAL A N 1
ATOM 1347 C CA . VAL A 1 184 ? 10.327 13.182 -59.483 1.00 95.00 184 VAL A CA 1
ATOM 1348 C C . VAL A 1 184 ? 10.759 13.822 -60.792 1.00 95.00 184 VAL A C 1
ATOM 1350 O O . VAL A 1 184 ? 10.374 14.955 -61.079 1.00 95.00 184 VAL A O 1
ATOM 1353 N N . LEU A 1 185 ? 11.559 13.113 -61.584 1.00 93.88 185 LEU A N 1
ATOM 1354 C CA . LEU A 1 185 ? 12.063 13.608 -62.864 1.00 93.88 185 LEU A CA 1
ATOM 1355 C C . LEU A 1 185 ? 10.915 13.867 -63.847 1.00 93.88 185 LEU A C 1
ATOM 1357 O O . LEU A 1 185 ? 10.072 12.996 -64.070 1.00 93.88 185 LEU A O 1
ATOM 1361 N N . GLY A 1 186 ? 10.913 15.049 -64.463 1.00 91.94 186 GLY A N 1
ATOM 1362 C CA . GLY A 1 186 ? 9.978 15.407 -65.527 1.00 91.94 186 GLY A CA 1
ATOM 1363 C C . GLY A 1 186 ? 10.732 15.811 -66.787 1.00 91.94 186 GLY A C 1
ATOM 1364 O O . GLY A 1 186 ? 11.464 16.798 -66.785 1.00 91.94 186 GLY A O 1
ATOM 1365 N N . THR A 1 187 ? 10.546 15.055 -67.866 1.00 89.00 187 THR A N 1
ATOM 1366 C CA . THR A 1 187 ? 11.254 15.259 -69.141 1.00 89.00 187 THR A CA 1
ATOM 1367 C C . THR A 1 187 ? 10.513 16.211 -70.086 1.00 89.00 187 THR A C 1
ATOM 1369 O O . THR A 1 187 ? 11.145 16.862 -70.914 1.00 89.00 187 THR A O 1
ATOM 1372 N N . ALA A 1 188 ? 9.194 16.382 -69.928 1.00 88.12 188 ALA A N 1
ATOM 1373 C CA . ALA A 1 188 ? 8.395 17.377 -70.654 1.00 88.12 188 ALA A CA 1
ATOM 1374 C C . ALA A 1 188 ? 8.251 18.740 -69.940 1.00 88.12 188 ALA A C 1
ATOM 1376 O O . ALA A 1 188 ? 7.433 19.565 -70.356 1.00 88.12 188 ALA A O 1
ATOM 1377 N N . LEU A 1 189 ? 9.013 18.999 -68.873 1.00 88.62 189 LEU A N 1
ATOM 1378 C CA . LEU A 1 189 ? 9.006 20.282 -68.158 1.00 88.62 189 LEU A CA 1
ATOM 1379 C C . LEU A 1 189 ? 9.824 21.339 -68.914 1.00 88.62 189 LEU A C 1
ATOM 1381 O O . LEU A 1 189 ? 10.930 21.056 -69.368 1.00 88.62 189 LEU A O 1
ATOM 1385 N N . ARG A 1 190 ? 9.303 22.569 -69.037 1.00 85.75 190 ARG A N 1
ATOM 1386 C CA . ARG A 1 190 ? 9.983 23.663 -69.763 1.00 85.75 190 ARG A CA 1
ATOM 1387 C C . ARG A 1 190 ? 10.076 24.955 -68.948 1.00 85.75 190 ARG A C 1
ATOM 1389 O O . ARG A 1 190 ? 9.055 25.439 -68.469 1.00 85.75 190 ARG A O 1
ATOM 1396 N N . ALA A 1 191 ? 11.267 25.558 -68.878 1.00 82.75 191 ALA A N 1
ATOM 1397 C CA . ALA A 1 191 ? 11.505 26.913 -68.358 1.00 82.75 191 ALA A CA 1
ATOM 1398 C C . ALA A 1 191 ? 12.008 27.838 -69.484 1.00 82.75 191 ALA A C 1
ATOM 1400 O O . ALA A 1 191 ? 13.207 27.908 -69.768 1.00 82.75 191 ALA A O 1
ATOM 1401 N N . GLY A 1 192 ? 11.100 28.545 -70.163 1.00 76.06 192 GLY A N 1
ATOM 1402 C CA . GLY A 1 192 ? 11.470 29.472 -71.241 1.00 76.06 192 GLY A CA 1
ATOM 1403 C C . GLY A 1 192 ? 12.257 28.797 -72.378 1.00 76.06 192 GLY A C 1
ATOM 1404 O O . GLY A 1 192 ? 11.743 27.893 -73.030 1.00 76.06 192 GLY A O 1
ATOM 1405 N N . HIS A 1 193 ? 13.484 29.261 -72.650 1.00 60.34 193 HIS A N 1
ATOM 1406 C CA . HIS A 1 193 ? 14.385 28.734 -73.698 1.00 60.34 193 HIS A CA 1
ATOM 1407 C C . HIS A 1 193 ? 15.589 27.953 -73.129 1.00 60.34 193 HIS A C 1
ATOM 1409 O O . HIS A 1 193 ? 16.558 27.710 -73.846 1.00 60.34 193 HIS A O 1
ATOM 1415 N N . ARG A 1 194 ? 15.576 27.599 -71.835 1.00 61.28 194 ARG A N 1
ATOM 1416 C CA . ARG A 1 194 ? 16.677 26.871 -71.186 1.00 61.28 194 ARG A CA 1
ATOM 1417 C C . ARG A 1 194 ? 16.503 25.360 -71.360 1.00 61.28 194 ARG A C 1
ATOM 1419 O O . ARG A 1 194 ? 15.500 24.800 -70.926 1.00 61.28 194 ARG A O 1
ATOM 1426 N N . GLU A 1 195 ? 17.499 24.698 -71.947 1.00 67.94 195 GLU A N 1
ATOM 1427 C CA . GLU A 1 195 ? 17.619 23.235 -71.919 1.00 67.94 195 GLU A CA 1
ATOM 1428 C C . GLU A 1 195 ? 18.291 22.795 -70.609 1.00 67.94 195 GLU A C 1
ATOM 1430 O O . GLU A 1 195 ? 19.518 22.741 -70.520 1.00 67.94 195 GLU A O 1
ATOM 1435 N N . ALA A 1 196 ? 17.488 22.492 -69.589 1.00 79.50 196 ALA A N 1
ATOM 1436 C CA . ALA A 1 196 ? 17.951 21.957 -68.309 1.00 79.50 196 ALA A CA 1
ATOM 1437 C C . ALA A 1 196 ? 17.101 20.751 -67.879 1.00 79.50 196 ALA A C 1
ATOM 1439 O O . ALA A 1 196 ? 15.996 20.544 -68.382 1.00 79.50 196 ALA A O 1
ATOM 1440 N N . ALA A 1 197 ? 17.633 19.933 -66.969 1.00 87.81 197 ALA A N 1
ATOM 1441 C CA . ALA A 1 197 ? 16.907 18.809 -66.387 1.00 87.81 197 ALA A CA 1
ATOM 1442 C C . ALA A 1 197 ? 16.111 19.281 -65.167 1.00 87.81 197 ALA A C 1
ATOM 1444 O O . ALA A 1 197 ? 16.669 19.928 -64.280 1.00 87.81 197 ALA A O 1
ATOM 1445 N N . PHE A 1 198 ? 14.827 18.929 -65.105 1.00 91.75 198 PHE A N 1
ATOM 1446 C CA . PHE A 1 198 ? 13.929 19.379 -64.045 1.00 91.75 198 PHE A CA 1
ATOM 1447 C C . PHE A 1 198 ? 13.309 18.210 -63.282 1.00 91.75 198 PHE A C 1
ATOM 1449 O O . PHE A 1 198 ? 13.020 17.149 -63.840 1.00 91.75 198 PHE A O 1
ATOM 1456 N N . ALA A 1 199 ? 13.056 18.434 -61.996 1.00 92.94 199 ALA A N 1
ATOM 1457 C CA . ALA A 1 199 ? 12.289 17.524 -61.162 1.00 92.94 199 ALA A CA 1
ATOM 1458 C C . ALA A 1 199 ? 11.186 18.258 -60.399 1.00 92.94 199 ALA A C 1
ATOM 1460 O O . ALA A 1 199 ? 11.374 19.371 -59.909 1.00 92.94 199 ALA A O 1
ATOM 1461 N N . VAL A 1 200 ? 10.028 17.618 -60.270 1.00 92.44 200 VAL A N 1
ATOM 1462 C CA . VAL A 1 200 ? 8.918 18.118 -59.460 1.00 92.44 200 VAL A CA 1
ATOM 1463 C C . VAL A 1 200 ? 9.157 17.726 -58.003 1.00 92.44 200 VAL A C 1
ATOM 1465 O O . VAL A 1 200 ? 9.285 16.531 -57.731 1.00 92.44 200 VAL A O 1
ATOM 1468 N N . PRO A 1 201 ? 9.191 18.667 -57.045 1.00 90.75 201 PRO A N 1
ATOM 1469 C CA . PRO A 1 201 ? 9.314 18.314 -55.638 1.00 90.75 201 PRO A CA 1
ATOM 1470 C C . PRO A 1 201 ? 8.029 17.667 -55.104 1.00 90.75 201 PRO A C 1
ATOM 1472 O O . PRO A 1 201 ? 6.910 18.058 -55.454 1.00 90.75 201 PRO A O 1
ATOM 1475 N N . LEU A 1 202 ? 8.186 16.707 -54.195 1.00 87.00 202 LEU A N 1
ATOM 1476 C CA . LEU A 1 202 ? 7.075 16.000 -53.556 1.00 87.00 202 LEU A CA 1
ATOM 1477 C C . LEU A 1 202 ? 6.574 16.776 -52.334 1.00 87.00 202 LEU A C 1
ATOM 1479 O O . LEU A 1 202 ? 6.894 16.462 -51.194 1.00 87.00 202 LEU A O 1
ATOM 1483 N N . LEU A 1 203 ? 5.795 17.830 -52.586 1.00 80.25 203 LEU A N 1
ATOM 1484 C CA . LEU A 1 203 ? 5.236 18.688 -51.539 1.00 80.25 203 LEU A CA 1
ATOM 1485 C C . LEU A 1 203 ? 3.769 18.352 -51.265 1.00 80.25 203 LEU A C 1
ATOM 1487 O O . LEU A 1 203 ? 2.933 18.428 -52.173 1.00 80.25 203 LEU A O 1
ATOM 1491 N N . ALA A 1 204 ? 3.437 18.131 -49.988 1.00 71.25 204 ALA A N 1
ATOM 1492 C CA . ALA A 1 204 ? 2.064 17.913 -49.520 1.00 71.25 204 ALA A CA 1
ATOM 1493 C C . ALA A 1 204 ? 1.102 19.060 -49.893 1.00 71.25 204 ALA A C 1
ATOM 1495 O O . ALA A 1 204 ? -0.102 18.850 -50.005 1.00 71.25 204 ALA A O 1
ATOM 1496 N N . ARG A 1 205 ? 1.623 20.274 -50.129 1.00 69.25 205 ARG A N 1
ATOM 1497 C CA . ARG A 1 205 ? 0.857 21.447 -50.576 1.00 69.25 205 ARG A CA 1
ATOM 1498 C C . ARG A 1 205 ? 1.523 22.131 -51.764 1.00 69.25 205 ARG A C 1
ATOM 1500 O O . ARG A 1 205 ? 2.741 22.300 -51.777 1.00 69.25 205 ARG A O 1
ATOM 1507 N N . ALA A 1 206 ? 0.725 22.540 -52.748 1.00 62.12 206 ALA A N 1
ATOM 1508 C CA . ALA A 1 206 ? 1.214 23.315 -53.880 1.00 62.12 206 ALA A CA 1
ATOM 1509 C C . ALA A 1 206 ? 1.221 24.799 -53.502 1.00 62.12 206 ALA A C 1
ATOM 1511 O O . ALA A 1 206 ? 0.229 25.296 -52.961 1.00 62.12 206 ALA A O 1
ATOM 1512 N N . PRO A 1 207 ? 2.300 25.531 -53.805 1.00 54.56 207 PRO A N 1
ATOM 1513 C CA . PRO A 1 207 ? 2.305 26.983 -53.687 1.00 54.56 207 PRO A CA 1
ATOM 1514 C C . PRO A 1 207 ? 1.305 27.603 -54.683 1.00 54.56 207 PRO A C 1
ATOM 1516 O O . PRO A 1 207 ? 1.283 27.226 -55.851 1.00 54.56 207 PRO A O 1
ATOM 1519 N N . GLY A 1 208 ? 0.478 28.551 -54.223 1.00 55.56 208 GLY A N 1
ATOM 1520 C CA . GLY A 1 208 ? -0.391 29.373 -55.085 1.00 55.56 208 GLY A CA 1
ATOM 1521 C C . GLY A 1 208 ? -1.736 28.763 -55.518 1.00 55.56 208 GLY A C 1
ATOM 1522 O O . GLY A 1 208 ? -2.382 29.303 -56.410 1.00 55.56 208 GLY A O 1
ATOM 1523 N N . CYS A 1 209 ? -2.180 27.657 -54.914 1.00 52.66 209 CYS A N 1
ATOM 1524 C CA . CYS A 1 209 ? -3.427 26.974 -55.288 1.00 52.66 209 CYS A CA 1
ATOM 1525 C C . CYS A 1 209 ? -4.683 27.518 -54.572 1.00 52.66 209 CYS A C 1
ATOM 1527 O O . CYS A 1 209 ? -4.629 27.902 -53.408 1.00 52.66 209 CYS A O 1
ATOM 1529 N N . THR A 1 210 ? -5.829 27.515 -55.266 1.00 53.88 210 THR A N 1
ATOM 1530 C CA . THR A 1 210 ? -7.150 27.904 -54.730 1.00 53.88 210 THR A CA 1
ATOM 1531 C C . THR A 1 210 ? -7.810 26.762 -53.938 1.00 53.88 210 THR A C 1
ATOM 1533 O O . THR A 1 210 ? -7.439 25.597 -54.083 1.00 53.88 210 THR A O 1
ATOM 1536 N N . ALA A 1 211 ? -8.847 27.058 -53.140 1.00 51.66 211 ALA A N 1
ATOM 1537 C CA . ALA A 1 211 ? -9.555 26.074 -52.302 1.00 51.66 211 ALA A CA 1
ATOM 1538 C C . ALA A 1 211 ? -10.083 24.825 -53.052 1.00 51.66 211 ALA A C 1
ATOM 1540 O O . ALA A 1 211 ? -10.172 23.746 -52.466 1.00 51.66 211 ALA A O 1
ATOM 1541 N N . ALA A 1 212 ? -10.378 24.944 -54.353 1.00 51.53 212 ALA A N 1
ATOM 1542 C CA . ALA A 1 212 ? -10.799 23.829 -55.206 1.00 51.53 212 ALA A CA 1
ATOM 1543 C C . ALA A 1 212 ? -9.641 22.878 -55.578 1.00 51.53 212 ALA A C 1
ATOM 1545 O O . ALA A 1 212 ? -9.832 21.666 -55.638 1.00 51.53 212 ALA A O 1
ATOM 1546 N N . ALA A 1 213 ? -8.424 23.400 -55.758 1.00 53.44 213 ALA A N 1
ATOM 1547 C CA . ALA A 1 213 ? -7.229 22.590 -56.008 1.00 53.44 213 ALA A CA 1
ATOM 1548 C C . ALA A 1 213 ? -6.769 21.821 -54.750 1.00 53.44 213 ALA A C 1
ATOM 1550 O O . ALA A 1 213 ? -6.161 20.760 -54.866 1.00 53.44 213 ALA A O 1
ATOM 1551 N N . HIS A 1 214 ? -7.134 22.285 -53.547 1.00 55.34 214 HIS A N 1
ATOM 1552 C CA . HIS A 1 214 ? -6.840 21.575 -52.294 1.00 55.34 214 HIS A CA 1
ATOM 1553 C C . HIS A 1 214 ? -7.547 20.217 -52.163 1.00 55.34 214 HIS A C 1
ATOM 1555 O O . HIS A 1 214 ? -6.987 19.315 -51.547 1.00 55.34 214 HIS A O 1
ATOM 1561 N N . HIS A 1 215 ? -8.733 20.036 -52.759 1.00 59.44 215 HIS A N 1
ATOM 1562 C CA . HIS A 1 215 ? -9.410 18.731 -52.768 1.00 59.44 215 HIS A CA 1
ATOM 1563 C C . HIS A 1 215 ? -8.737 17.742 -53.736 1.00 59.44 215 HIS A C 1
ATOM 1565 O O . HIS A 1 215 ? -8.677 16.548 -53.448 1.00 59.44 215 HIS A O 1
ATOM 1571 N N . ALA A 1 216 ? -8.176 18.235 -54.848 1.00 60.66 216 ALA A N 1
ATOM 1572 C CA . ALA A 1 216 ? -7.469 17.418 -55.838 1.00 60.66 216 ALA A CA 1
ATOM 1573 C C . ALA A 1 216 ? -6.091 16.919 -55.350 1.00 60.66 216 ALA A C 1
ATOM 1575 O O . ALA A 1 216 ? -5.613 15.890 -55.817 1.00 60.66 216 ALA A O 1
ATOM 1576 N N . ASP A 1 217 ? -5.469 17.611 -54.388 1.00 66.69 217 ASP A N 1
ATOM 1577 C CA . ASP A 1 217 ? -4.189 17.222 -53.773 1.00 66.69 217 ASP A CA 1
ATOM 1578 C C . ASP A 1 217 ? -4.333 16.216 -52.607 1.00 66.69 217 ASP A C 1
ATOM 1580 O O . ASP A 1 217 ? -3.331 15.678 -52.129 1.00 66.69 217 ASP A O 1
ATOM 1584 N N . GLY A 1 218 ? -5.561 15.935 -52.153 1.00 78.06 218 GLY A N 1
ATOM 1585 C CA . GLY A 1 218 ? -5.847 15.051 -51.015 1.00 78.06 218 GLY A CA 1
ATOM 1586 C C . GLY A 1 218 ? -5.191 13.660 -51.091 1.00 78.06 218 GLY A C 1
ATOM 1587 O O . GLY A 1 218 ? -4.599 13.235 -50.098 1.00 78.06 218 GLY A O 1
ATOM 1588 N N . PRO A 1 219 ? -5.217 12.960 -52.245 1.00 86.25 219 PRO A N 1
ATOM 1589 C CA . PRO A 1 219 ? -4.579 11.650 -52.388 1.00 86.25 219 PRO A CA 1
ATOM 1590 C C . PRO A 1 219 ? -3.053 11.671 -52.224 1.00 86.25 219 PRO A C 1
ATOM 1592 O O . PRO A 1 219 ? -2.504 10.783 -51.577 1.00 86.25 219 PRO A O 1
ATOM 1595 N N . LEU A 1 220 ? -2.364 12.685 -52.768 1.00 88.44 220 LEU A N 1
ATOM 1596 C CA . LEU A 1 220 ? -0.910 12.825 -52.620 1.00 88.44 220 LEU A CA 1
ATOM 1597 C C . LEU A 1 220 ? -0.546 13.216 -51.184 1.00 88.44 220 LEU A C 1
ATOM 1599 O O . LEU A 1 220 ? 0.376 12.643 -50.617 1.00 88.44 220 LEU A O 1
ATOM 1603 N N . ALA A 1 221 ? -1.280 14.150 -50.574 1.00 86.56 221 ALA A N 1
ATOM 1604 C CA . ALA A 1 221 ? -1.049 14.541 -49.185 1.00 86.56 221 ALA A CA 1
ATOM 1605 C C . ALA A 1 221 ? -1.250 13.365 -48.210 1.00 86.56 221 ALA A C 1
ATOM 1607 O O . ALA A 1 221 ? -0.436 13.183 -47.307 1.00 86.56 221 ALA A O 1
ATOM 1608 N N . GLY A 1 222 ? -2.288 12.546 -48.426 1.00 87.69 222 GLY A N 1
ATOM 1609 C CA . GLY A 1 222 ? -2.526 11.319 -47.662 1.00 87.69 222 GLY A CA 1
ATOM 1610 C C . GLY A 1 222 ? -1.390 10.305 -47.813 1.00 87.69 222 GLY A C 1
ATOM 1611 O O . GLY A 1 222 ? -0.862 9.839 -46.808 1.00 87.69 222 GLY A O 1
ATOM 1612 N N . LEU A 1 223 ? -0.947 10.048 -49.050 1.00 91.75 223 LEU A N 1
ATOM 1613 C CA . LEU A 1 223 ? 0.172 9.142 -49.332 1.00 91.75 223 LEU A CA 1
ATOM 1614 C C . LEU A 1 223 ? 1.487 9.613 -48.695 1.00 91.75 223 LEU A C 1
ATOM 1616 O O . LEU A 1 223 ? 2.225 8.811 -48.137 1.00 91.75 223 LEU A O 1
ATOM 1620 N N . LEU A 1 224 ? 1.796 10.911 -48.760 1.00 91.75 224 LEU A N 1
ATOM 1621 C CA . LEU A 1 224 ? 3.012 11.460 -48.152 1.00 91.75 224 LEU A CA 1
ATOM 1622 C C . LEU A 1 224 ? 2.970 11.395 -46.619 1.00 91.75 224 LEU A C 1
ATOM 1624 O O . LEU A 1 224 ? 3.990 11.106 -45.994 1.00 91.75 224 LEU A O 1
ATOM 1628 N N . ALA A 1 225 ? 1.804 11.629 -46.007 1.00 88.31 225 ALA A N 1
ATOM 1629 C CA . ALA A 1 225 ? 1.622 11.461 -44.566 1.00 88.31 225 ALA A CA 1
ATOM 1630 C C . ALA A 1 225 ? 1.793 9.992 -44.143 1.00 88.31 225 ALA A C 1
ATOM 1632 O O . ALA A 1 225 ? 2.455 9.707 -43.145 1.00 88.31 225 ALA A O 1
ATOM 1633 N N . GLU A 1 226 ? 1.255 9.060 -44.930 1.00 89.12 226 GLU A N 1
ATOM 1634 C CA . GLU A 1 226 ? 1.413 7.624 -44.717 1.00 89.12 226 GLU A CA 1
ATOM 1635 C C . GLU A 1 226 ? 2.865 7.156 -44.906 1.00 89.12 226 GLU A C 1
ATOM 1637 O O . GLU A 1 226 ? 3.388 6.422 -44.064 1.00 89.12 226 GLU A O 1
ATOM 1642 N N . ASN A 1 227 ? 3.557 7.635 -45.946 1.00 92.69 227 ASN A N 1
ATOM 1643 C CA . ASN A 1 227 ? 4.988 7.394 -46.143 1.00 92.69 227 ASN A CA 1
ATOM 1644 C C . ASN A 1 227 ? 5.789 7.877 -44.927 1.00 92.69 227 ASN A C 1
ATOM 1646 O O . ASN A 1 227 ? 6.576 7.118 -44.369 1.00 92.69 227 ASN A O 1
ATOM 1650 N N . ALA A 1 228 ? 5.535 9.100 -44.451 1.00 90.31 228 ALA A N 1
ATOM 1651 C CA . ALA A 1 228 ? 6.220 9.648 -43.283 1.00 90.31 228 ALA A CA 1
ATOM 1652 C C . ALA A 1 228 ? 5.957 8.842 -41.994 1.00 90.31 228 ALA A C 1
ATOM 1654 O O . ALA A 1 228 ? 6.830 8.763 -41.124 1.00 90.31 228 ALA A O 1
ATOM 1655 N N . ALA A 1 229 ? 4.769 8.245 -41.867 1.00 87.62 229 ALA A N 1
ATOM 1656 C CA . ALA A 1 229 ? 4.375 7.430 -40.721 1.00 87.62 229 ALA A CA 1
ATOM 1657 C C . ALA A 1 229 ? 4.916 5.990 -40.767 1.00 87.62 229 ALA A C 1
ATOM 1659 O O . ALA A 1 229 ? 5.085 5.384 -39.710 1.00 87.62 229 ALA A O 1
ATOM 1660 N N . THR A 1 230 ? 5.213 5.445 -41.954 1.00 87.69 230 THR A N 1
ATOM 1661 C CA . THR A 1 230 ? 5.506 4.007 -42.125 1.00 87.69 230 THR A CA 1
ATOM 1662 C C . THR A 1 230 ? 6.852 3.673 -42.780 1.00 87.69 230 THR A C 1
ATOM 1664 O O . THR A 1 230 ? 7.318 2.539 -42.655 1.00 87.69 230 THR A O 1
ATOM 1667 N N . VAL A 1 231 ? 7.508 4.623 -43.454 1.00 90.44 231 VAL A N 1
ATOM 1668 C CA . VAL A 1 231 ? 8.774 4.420 -44.180 1.00 90.44 231 VAL A CA 1
ATOM 1669 C C . VAL A 1 231 ? 9.879 5.264 -43.531 1.00 90.44 231 VAL A C 1
ATOM 1671 O O . VAL A 1 231 ? 9.861 6.487 -43.665 1.00 90.44 231 VAL A O 1
ATOM 1674 N N . PRO A 1 232 ? 10.841 4.665 -42.802 1.00 89.94 232 PRO A N 1
ATOM 1675 C CA . PRO A 1 232 ? 11.833 5.415 -42.028 1.00 89.94 232 PRO A CA 1
ATOM 1676 C C . PRO A 1 232 ? 12.748 6.313 -42.873 1.00 89.94 232 PRO A C 1
ATOM 1678 O O . PRO A 1 232 ? 13.401 5.847 -43.805 1.00 89.94 232 PRO A O 1
ATOM 1681 N N . ALA A 1 233 ? 12.853 7.586 -42.487 1.00 89.38 233 ALA A N 1
ATOM 1682 C CA . ALA A 1 233 ? 13.814 8.551 -43.018 1.00 89.38 233 ALA A CA 1
ATOM 1683 C C . ALA A 1 233 ? 14.652 9.173 -41.887 1.00 89.38 233 ALA A C 1
ATOM 1685 O O . ALA A 1 233 ? 14.185 9.312 -40.752 1.00 89.38 233 ALA A O 1
ATOM 1686 N N . HIS A 1 234 ? 15.895 9.562 -42.188 1.00 87.75 234 HIS A N 1
ATOM 1687 C CA . HIS A 1 234 ? 16.883 10.045 -41.208 1.00 87.75 234 HIS A CA 1
ATOM 1688 C C . HIS A 1 234 ? 17.639 11.269 -41.736 1.00 87.75 234 HIS A C 1
ATOM 1690 O O . HIS A 1 234 ? 17.316 11.821 -42.787 1.00 87.75 234 HIS A O 1
ATOM 1696 N N . GLY A 1 235 ? 18.658 11.724 -40.998 1.00 86.75 235 GLY A N 1
ATOM 1697 C CA . GLY A 1 235 ? 19.409 12.924 -41.376 1.00 86.75 235 GLY A CA 1
ATOM 1698 C C . GLY A 1 235 ? 18.463 14.118 -41.449 1.00 86.75 235 GLY A C 1
ATOM 1699 O O . GLY A 1 235 ? 17.564 14.207 -40.619 1.00 86.75 235 GLY A O 1
ATOM 1700 N N . ALA A 1 236 ? 18.606 15.018 -42.420 1.00 87.50 236 ALA A N 1
ATOM 1701 C CA . ALA A 1 236 ? 17.733 16.189 -42.578 1.00 87.50 236 ALA A CA 1
ATOM 1702 C C . ALA A 1 236 ? 16.235 15.845 -42.768 1.00 87.50 236 ALA A C 1
ATOM 1704 O O . ALA A 1 236 ? 15.387 16.661 -42.414 1.00 87.50 236 ALA A O 1
ATOM 1705 N N . ASP A 1 237 ? 15.915 14.626 -43.210 1.00 89.50 237 ASP A N 1
ATOM 1706 C CA . ASP A 1 237 ? 14.554 14.152 -43.496 1.00 89.50 237 ASP A CA 1
ATOM 1707 C C . ASP A 1 237 ? 13.933 13.305 -42.372 1.00 89.50 237 ASP A C 1
ATOM 1709 O O . ASP A 1 237 ? 12.989 12.567 -42.628 1.00 89.50 237 ASP A O 1
ATOM 1713 N N . LEU A 1 238 ? 14.436 13.389 -41.130 1.00 90.94 238 LEU A N 1
ATOM 1714 C CA . LEU A 1 238 ? 13.884 12.634 -39.994 1.00 90.94 238 LEU A CA 1
ATOM 1715 C C . LEU A 1 238 ? 12.351 12.764 -39.906 1.00 90.94 238 LEU A C 1
ATOM 1717 O O . LEU A 1 238 ? 11.832 13.843 -39.610 1.00 90.94 238 LEU A O 1
ATOM 1721 N N . ASN A 1 239 ? 11.658 11.644 -40.104 1.00 90.31 239 ASN A N 1
ATOM 1722 C CA . ASN A 1 239 ? 10.200 11.537 -40.100 1.00 90.31 239 ASN A CA 1
ATOM 1723 C C . ASN A 1 239 ? 9.701 10.661 -38.926 1.00 90.31 239 ASN A C 1
ATOM 1725 O O . ASN A 1 239 ? 10.521 10.034 -38.245 1.00 90.31 239 ASN A O 1
ATOM 1729 N N . PRO A 1 240 ? 8.383 10.611 -38.641 1.00 89.94 240 PRO A N 1
ATOM 1730 C CA . PRO A 1 240 ? 7.835 9.805 -37.546 1.00 89.94 240 PRO A CA 1
ATOM 1731 C C . PRO A 1 240 ? 8.251 8.326 -37.574 1.00 89.94 240 PRO A C 1
ATOM 1733 O O . PRO A 1 240 ? 8.635 7.792 -36.533 1.00 89.94 240 PRO A O 1
ATOM 1736 N N . ALA A 1 241 ? 8.276 7.687 -38.748 1.00 88.81 241 ALA A N 1
ATOM 1737 C CA . ALA A 1 241 ? 8.753 6.310 -38.897 1.00 88.81 241 ALA A CA 1
ATOM 1738 C C . ALA A 1 241 ? 10.226 6.141 -38.476 1.00 88.81 241 ALA A C 1
ATOM 1740 O O . ALA A 1 241 ? 10.575 5.177 -37.797 1.00 88.81 241 ALA A O 1
ATOM 1741 N N . GLY A 1 242 ? 11.090 7.102 -38.820 1.00 89.31 242 GLY A N 1
ATOM 1742 C CA . GLY A 1 242 ? 12.493 7.129 -38.401 1.00 89.31 242 GLY A CA 1
ATOM 1743 C C . GLY A 1 242 ? 12.665 7.325 -36.894 1.00 89.31 242 GLY A C 1
ATOM 1744 O O . GLY A 1 242 ? 13.549 6.717 -36.290 1.00 89.31 242 GLY A O 1
ATOM 1745 N N . VAL A 1 243 ? 11.793 8.118 -36.257 1.00 91.00 243 VAL A N 1
ATOM 1746 C CA . VAL A 1 243 ? 11.751 8.239 -34.787 1.00 91.00 243 VAL A CA 1
ATOM 1747 C C . VAL A 1 243 ? 11.391 6.896 -34.152 1.00 91.00 243 VAL A C 1
ATOM 1749 O O . VAL A 1 243 ? 12.054 6.471 -33.204 1.00 91.00 243 VAL A O 1
ATOM 1752 N N . VAL A 1 244 ? 10.373 6.207 -34.673 1.00 89.31 244 VAL A N 1
ATOM 1753 C CA . VAL A 1 244 ? 9.969 4.883 -34.184 1.00 89.31 244 VAL A CA 1
ATOM 1754 C C . VAL A 1 244 ? 11.092 3.866 -34.361 1.00 89.31 244 VAL A C 1
ATOM 1756 O O . VAL A 1 244 ? 11.410 3.169 -33.409 1.00 89.31 244 VAL A O 1
ATOM 1759 N N . GLU A 1 245 ? 11.738 3.801 -35.526 1.00 88.31 245 GLU A N 1
ATOM 1760 C CA . GLU A 1 245 ? 12.835 2.855 -35.778 1.00 88.31 245 GLU A CA 1
ATOM 1761 C C . GLU A 1 245 ? 13.997 3.064 -34.791 1.00 88.31 245 GLU A C 1
ATOM 1763 O O . GLU A 1 245 ? 14.479 2.107 -34.179 1.00 88.31 245 GLU A O 1
ATOM 1768 N N . LEU A 1 246 ? 14.420 4.316 -34.573 1.00 89.00 246 LEU A N 1
ATOM 1769 C CA . LEU A 1 246 ? 15.496 4.645 -33.632 1.00 89.00 246 LEU A CA 1
ATOM 1770 C C . LEU A 1 246 ? 15.121 4.309 -32.183 1.00 89.00 246 LEU A C 1
ATOM 1772 O O . LEU A 1 246 ? 15.932 3.749 -31.442 1.00 89.00 246 LEU A O 1
ATOM 1776 N N . THR A 1 247 ? 13.896 4.635 -31.773 1.00 89.62 247 THR A N 1
ATOM 1777 C CA . THR A 1 247 ? 13.424 4.394 -30.402 1.00 89.62 247 THR A CA 1
ATOM 1778 C C . THR A 1 247 ? 13.172 2.908 -30.138 1.00 89.62 247 THR A C 1
ATOM 1780 O O . THR A 1 247 ? 13.648 2.386 -29.132 1.00 89.62 247 THR A O 1
ATOM 1783 N N . ALA A 1 248 ? 12.569 2.181 -31.082 1.00 86.12 248 ALA A N 1
ATOM 1784 C CA . ALA A 1 248 ? 12.406 0.729 -31.024 1.00 86.12 248 ALA A CA 1
ATOM 1785 C C . ALA A 1 248 ? 13.756 -0.003 -31.010 1.00 86.12 248 ALA A C 1
ATOM 1787 O O . ALA A 1 248 ? 13.926 -0.955 -30.248 1.00 86.12 248 ALA A O 1
ATOM 1788 N N . THR A 1 249 ? 14.742 0.471 -31.782 1.00 86.62 249 THR A N 1
ATOM 1789 C CA . THR A 1 249 ? 16.110 -0.068 -31.735 1.00 86.62 249 THR A CA 1
ATOM 1790 C C . THR A 1 249 ? 16.725 0.137 -30.353 1.00 86.62 249 THR A C 1
ATOM 1792 O O . THR A 1 249 ? 17.304 -0.794 -29.807 1.00 86.62 249 THR A O 1
ATOM 1795 N N . SER A 1 250 ? 16.570 1.317 -29.743 1.00 84.94 250 SER A N 1
ATOM 1796 C CA . SER A 1 250 ? 17.039 1.550 -28.370 1.00 84.94 250 SER A CA 1
ATOM 1797 C C . SER A 1 250 ? 16.352 0.626 -27.362 1.00 84.94 250 SER A C 1
ATOM 1799 O O . SER A 1 250 ? 17.044 0.020 -26.549 1.00 84.94 250 SER A O 1
ATOM 1801 N N . VAL A 1 251 ? 15.029 0.441 -27.443 1.00 83.88 251 VAL A N 1
ATOM 1802 C CA . VAL A 1 251 ? 14.299 -0.494 -26.569 1.00 83.88 251 VAL A CA 1
ATOM 1803 C C . VAL A 1 251 ? 14.813 -1.921 -26.752 1.00 83.88 251 VAL A C 1
ATOM 1805 O O . VAL A 1 251 ? 15.141 -2.569 -25.766 1.00 83.88 251 VAL A O 1
ATOM 1808 N N . GLY A 1 252 ? 14.954 -2.412 -27.984 1.00 78.12 252 GLY A N 1
ATOM 1809 C CA . GLY A 1 252 ? 15.442 -3.772 -28.243 1.00 78.12 252 GLY A CA 1
ATOM 1810 C C . GLY A 1 252 ? 16.877 -4.035 -27.764 1.00 78.12 252 GLY A C 1
ATOM 1811 O O . GLY A 1 252 ? 17.242 -5.187 -27.554 1.00 78.12 252 GLY A O 1
ATOM 1812 N N . GLN A 1 253 ? 17.684 -2.986 -27.590 1.00 76.62 253 GLN A N 1
ATOM 1813 C CA . GLN A 1 253 ? 19.068 -3.079 -27.115 1.00 76.62 253 GLN A CA 1
ATOM 1814 C C . GLN A 1 253 ? 19.202 -2.920 -25.599 1.00 76.62 253 GLN A C 1
ATOM 1816 O O . GLN A 1 253 ? 20.001 -3.618 -24.976 1.00 76.62 253 GLN A O 1
ATOM 1821 N N . ASP A 1 254 ? 18.472 -1.963 -25.024 1.00 72.94 254 ASP A N 1
ATOM 1822 C CA . ASP A 1 254 ? 18.665 -1.528 -23.640 1.00 72.94 254 ASP A CA 1
ATOM 1823 C C . ASP A 1 254 ? 17.600 -2.083 -22.679 1.00 72.94 254 ASP A C 1
ATOM 1825 O O . ASP A 1 254 ? 17.852 -2.119 -21.471 1.00 72.94 254 ASP A O 1
ATOM 1829 N N . SER A 1 255 ? 16.454 -2.565 -23.182 1.00 70.25 255 SER A N 1
ATOM 1830 C CA . SER A 1 255 ? 15.508 -3.326 -22.356 1.00 70.25 255 SER A CA 1
ATOM 1831 C C . SER A 1 255 ? 16.097 -4.691 -21.982 1.00 70.25 255 SER A C 1
ATOM 1833 O O . SER A 1 255 ? 16.906 -5.247 -22.735 1.00 70.25 255 SER A O 1
ATOM 1835 N N . PRO A 1 256 ? 15.724 -5.258 -20.819 1.00 65.00 256 PRO A N 1
ATOM 1836 C CA . PRO A 1 256 ? 16.146 -6.604 -20.475 1.00 65.00 256 PRO A CA 1
ATOM 1837 C C . PRO A 1 256 ? 15.731 -7.558 -21.596 1.00 65.00 256 PRO A C 1
ATOM 1839 O O . PRO A 1 256 ? 14.614 -7.416 -22.109 1.00 65.00 256 PRO A O 1
ATOM 1842 N N . PRO A 1 257 ? 16.577 -8.538 -21.964 1.00 54.06 257 PRO A N 1
ATOM 1843 C CA . PRO A 1 257 ? 16.186 -9.545 -22.933 1.00 54.06 257 PRO A CA 1
ATOM 1844 C C . PRO A 1 257 ? 14.850 -10.123 -22.480 1.00 54.06 257 PRO A C 1
ATOM 1846 O O . PRO A 1 257 ? 14.693 -10.551 -21.332 1.00 54.06 257 PRO A O 1
ATOM 1849 N N . GLY A 1 258 ? 13.857 -10.034 -23.365 1.00 44.53 258 GLY A N 1
ATOM 1850 C CA . GLY A 1 258 ? 12.518 -10.495 -23.055 1.00 44.53 258 GLY A CA 1
ATOM 1851 C C . GLY A 1 258 ? 12.507 -11.991 -22.709 1.00 44.53 258 GLY A C 1
ATOM 1852 O O . GLY A 1 258 ? 13.537 -12.665 -22.763 1.00 44.53 258 GLY A O 1
ATOM 1853 N N . PRO A 1 259 ? 11.321 -12.556 -22.455 1.00 37.12 259 PRO A N 1
ATOM 1854 C CA . PRO A 1 259 ? 11.074 -13.996 -22.299 1.00 37.12 259 PRO A CA 1
ATOM 1855 C C . PRO A 1 259 ? 11.678 -14.953 -23.358 1.00 37.12 259 PRO A C 1
ATOM 1857 O O . PRO A 1 259 ? 11.442 -16.154 -23.295 1.00 37.12 259 PRO A O 1
ATOM 1860 N N . LEU A 1 260 ? 12.394 -14.440 -24.361 1.00 32.03 260 LEU A N 1
ATOM 1861 C CA . LEU A 1 260 ? 12.925 -15.134 -25.531 1.00 32.03 260 LEU A CA 1
ATOM 1862 C C . LEU A 1 260 ? 14.467 -15.120 -25.604 1.00 32.03 260 LEU A C 1
ATOM 1864 O O . LEU A 1 260 ? 15.042 -15.481 -26.630 1.00 32.03 260 LEU A O 1
ATOM 1868 N N . GLY A 1 261 ? 15.160 -14.745 -24.525 1.00 30.22 261 GLY A N 1
ATOM 1869 C CA . GLY A 1 261 ? 16.606 -14.936 -24.395 1.00 30.22 261 GLY A CA 1
ATOM 1870 C C . GLY A 1 261 ? 16.960 -16.387 -24.049 1.00 30.22 261 GLY A C 1
ATOM 1871 O O . GLY A 1 261 ? 16.971 -16.753 -22.882 1.00 30.22 261 GLY A O 1
ATOM 1872 N N . ALA A 1 262 ? 17.267 -17.193 -25.071 1.00 32.16 262 ALA A N 1
ATOM 1873 C CA . ALA A 1 262 ? 17.801 -18.562 -24.998 1.00 32.16 262 ALA A CA 1
ATOM 1874 C C . ALA A 1 262 ? 16.915 -19.635 -24.310 1.00 32.16 262 ALA A C 1
ATOM 1876 O O . ALA A 1 262 ? 17.157 -20.048 -23.179 1.00 32.16 262 ALA A O 1
ATOM 1877 N N . GLY A 1 263 ? 15.983 -20.215 -25.080 1.00 33.44 263 GLY A N 1
ATOM 1878 C CA . GLY A 1 263 ? 15.689 -21.659 -25.005 1.00 33.44 263 GLY A CA 1
ATOM 1879 C C . GLY A 1 263 ? 14.318 -22.117 -24.493 1.00 33.44 263 GLY A C 1
ATOM 1880 O O . GLY A 1 263 ? 13.975 -23.272 -24.731 1.00 33.44 263 GLY A O 1
ATOM 1881 N N . ALA A 1 264 ? 13.502 -21.263 -23.870 1.00 34.62 264 ALA A N 1
ATOM 1882 C CA . ALA A 1 264 ? 12.121 -21.602 -23.499 1.00 34.62 264 ALA A CA 1
ATOM 1883 C C . ALA A 1 264 ? 11.193 -20.387 -23.673 1.00 34.62 264 ALA A C 1
ATOM 1885 O O . ALA A 1 264 ? 11.629 -19.273 -23.390 1.00 34.62 264 ALA A O 1
ATOM 1886 N N . PRO A 1 265 ? 9.934 -20.556 -24.126 1.00 37.59 265 PRO A N 1
ATOM 1887 C CA . PRO A 1 265 ? 8.982 -19.454 -24.197 1.00 37.59 265 PRO A CA 1
ATOM 1888 C C . PRO A 1 265 ? 8.581 -19.066 -22.771 1.00 37.59 265 PRO A C 1
ATOM 1890 O O . PRO A 1 265 ? 7.723 -19.719 -22.176 1.00 37.59 265 PRO A O 1
ATOM 1893 N N . ALA A 1 266 ? 9.207 -18.040 -22.189 1.00 52.16 266 ALA A N 1
ATOM 1894 C CA . ALA A 1 266 ? 8.725 -17.540 -20.908 1.00 52.16 266 ALA A CA 1
ATOM 1895 C C . ALA A 1 266 ? 7.333 -16.910 -21.105 1.00 52.16 266 ALA A C 1
ATOM 1897 O O . ALA A 1 266 ? 7.046 -16.221 -22.088 1.00 52.16 266 ALA A O 1
ATOM 1898 N N . ALA A 1 267 ? 6.430 -17.231 -20.185 1.00 58.72 267 ALA A N 1
ATOM 1899 C CA . ALA A 1 267 ? 5.058 -16.761 -20.214 1.00 58.72 267 ALA A CA 1
ATOM 1900 C C . ALA A 1 267 ? 5.010 -15.225 -20.141 1.00 58.72 267 ALA A C 1
ATOM 1902 O O . ALA A 1 267 ? 5.711 -14.610 -19.340 1.00 58.72 267 ALA A O 1
ATOM 1903 N N . GLU A 1 268 ? 4.176 -14.601 -20.976 1.00 66.19 268 GLU A N 1
ATOM 1904 C CA . GLU A 1 268 ? 3.971 -13.148 -20.942 1.00 66.19 268 GLU A CA 1
ATOM 1905 C C . GLU A 1 268 ? 3.494 -12.720 -19.533 1.00 66.19 268 GLU A C 1
ATOM 1907 O O . GLU A 1 268 ? 2.650 -13.400 -18.939 1.00 66.19 268 GLU A O 1
ATOM 1912 N N . PRO A 1 269 ? 3.988 -11.599 -18.994 1.00 71.25 269 PRO A N 1
ATOM 1913 C CA . PRO A 1 269 ? 3.577 -11.114 -17.683 1.00 71.25 269 PRO A CA 1
ATOM 1914 C C . PRO A 1 269 ? 2.070 -10.843 -17.570 1.00 71.25 269 PRO A C 1
ATOM 1916 O O . PRO A 1 269 ? 1.413 -10.463 -18.541 1.00 71.25 269 PRO A O 1
ATOM 1919 N N . VAL A 1 270 ? 1.521 -10.983 -16.361 1.00 82.75 270 VAL A N 1
ATOM 1920 C CA . VAL A 1 270 ? 0.134 -10.583 -16.068 1.00 82.75 270 VAL A CA 1
ATOM 1921 C C . VAL A 1 270 ? 0.009 -9.060 -16.066 1.00 82.75 270 VAL A C 1
ATOM 1923 O O . VAL A 1 270 ? 0.822 -8.349 -15.473 1.00 82.75 270 VAL A O 1
ATOM 1926 N N . ALA A 1 271 ? -1.023 -8.554 -16.740 1.00 80.50 271 ALA A N 1
ATOM 1927 C CA . ALA A 1 271 ? -1.312 -7.129 -16.814 1.00 80.50 271 ALA A CA 1
ATOM 1928 C C . ALA A 1 271 ? -1.876 -6.612 -15.481 1.00 80.50 271 ALA A C 1
ATOM 1930 O O . ALA A 1 271 ? -2.871 -7.131 -14.984 1.00 80.50 271 ALA A O 1
ATOM 1931 N N . ARG A 1 272 ? -1.274 -5.548 -14.937 1.00 88.19 272 ARG A N 1
ATOM 1932 C CA . ARG A 1 272 ? -1.705 -4.924 -13.677 1.00 88.19 272 ARG A CA 1
ATOM 1933 C C . ARG A 1 272 ? -2.668 -3.777 -13.954 1.00 88.19 272 ARG A C 1
ATOM 1935 O O . ARG A 1 272 ? -2.243 -2.673 -14.297 1.00 88.19 272 ARG A O 1
ATOM 1942 N N . ALA A 1 273 ? -3.970 -4.041 -13.865 1.00 85.56 273 ALA A N 1
ATOM 1943 C CA . ALA A 1 273 ? -4.998 -3.142 -14.394 1.00 85.56 273 ALA A CA 1
ATOM 1944 C C . ALA A 1 273 ? -4.992 -1.752 -13.733 1.00 85.56 273 ALA A C 1
ATOM 1946 O O . ALA A 1 273 ? -5.152 -0.751 -14.426 1.00 85.56 273 ALA A O 1
ATOM 1947 N N . ALA A 1 274 ? -4.778 -1.677 -12.415 1.00 87.06 274 ALA A N 1
ATOM 1948 C CA . ALA A 1 274 ? -4.708 -0.401 -11.699 1.00 87.06 274 ALA A CA 1
ATOM 1949 C C . ALA A 1 274 ? -3.516 0.454 -12.152 1.00 87.06 274 ALA A C 1
ATOM 1951 O O . ALA A 1 274 ? -3.692 1.616 -12.500 1.00 87.06 274 ALA A O 1
ATOM 1952 N N . VAL A 1 275 ? -2.331 -0.152 -12.250 1.00 89.06 275 VAL A N 1
ATOM 1953 C CA . VAL A 1 275 ? -1.107 0.525 -12.704 1.00 89.06 275 VAL A CA 1
ATOM 1954 C C . VAL A 1 275 ? -1.250 1.000 -14.150 1.00 89.06 275 VAL A C 1
ATOM 1956 O O . VAL A 1 275 ? -0.871 2.118 -14.478 1.00 89.06 275 VAL A O 1
ATOM 1959 N N . LEU A 1 276 ? -1.843 0.179 -15.023 1.00 86.44 276 LEU A N 1
ATOM 1960 C CA . LEU A 1 276 ? -2.086 0.553 -16.418 1.00 86.44 276 LEU A CA 1
ATOM 1961 C C . LEU A 1 276 ? -3.054 1.736 -16.553 1.00 86.44 276 LEU A C 1
ATOM 1963 O O . LEU A 1 276 ? -2.855 2.566 -17.440 1.00 86.44 276 LEU A O 1
ATOM 1967 N N . ARG A 1 277 ? -4.070 1.840 -15.685 1.00 89.44 277 ARG A N 1
ATOM 1968 C CA . ARG A 1 277 ? -4.961 3.012 -15.655 1.00 89.44 277 ARG A CA 1
ATOM 1969 C C . ARG A 1 277 ? -4.197 4.280 -15.292 1.00 89.44 277 ARG A C 1
ATOM 1971 O O . ARG A 1 277 ? -4.313 5.255 -16.023 1.00 89.44 277 ARG A O 1
ATOM 1978 N N . GLU A 1 278 ? -3.376 4.240 -14.244 1.00 92.94 278 GLU A N 1
ATOM 1979 C CA . GLU A 1 278 ? -2.556 5.392 -13.840 1.00 92.94 278 GLU A CA 1
ATOM 1980 C C . GLU A 1 278 ? -1.557 5.802 -14.929 1.00 92.94 278 GLU A C 1
ATOM 1982 O O . GLU A 1 278 ? -1.438 6.977 -15.258 1.00 92.94 278 GLU A O 1
ATOM 1987 N N . LEU A 1 279 ? -0.883 4.832 -15.557 1.00 89.56 279 LEU A N 1
ATOM 1988 C CA . LEU A 1 279 ? 0.032 5.103 -16.669 1.00 89.56 279 LEU A CA 1
ATOM 1989 C C . LEU A 1 279 ? -0.690 5.725 -17.872 1.00 89.56 279 LEU A C 1
ATOM 1991 O O . LEU A 1 279 ? -0.131 6.597 -18.529 1.00 89.56 279 LEU A O 1
ATOM 1995 N N . THR A 1 280 ? -1.921 5.300 -18.161 1.00 88.88 280 THR A N 1
ATOM 1996 C CA . THR A 1 280 ? -2.727 5.882 -19.247 1.00 88.88 280 THR A CA 1
ATOM 1997 C C . THR A 1 280 ? -3.139 7.314 -18.905 1.00 88.88 280 THR A C 1
ATOM 1999 O O . THR A 1 280 ? -2.885 8.222 -19.689 1.00 88.88 280 THR A O 1
ATOM 2002 N N . ALA A 1 281 ? -3.669 7.536 -17.698 1.00 91.94 281 ALA A N 1
ATOM 2003 C CA . ALA A 1 281 ? -4.054 8.862 -17.216 1.00 91.94 281 ALA A CA 1
ATOM 2004 C C . ALA A 1 281 ? -2.869 9.843 -17.175 1.00 91.94 281 ALA A C 1
ATOM 2006 O O . ALA A 1 281 ? -3.024 11.020 -17.495 1.00 91.94 281 ALA A O 1
ATOM 2007 N N . PHE A 1 282 ? -1.668 9.364 -16.844 1.00 93.06 282 PHE A N 1
ATOM 2008 C CA . PHE A 1 282 ? -0.441 10.153 -16.926 1.00 93.06 282 PHE A CA 1
ATOM 2009 C C . PHE A 1 282 ? -0.101 10.585 -18.353 1.00 93.06 282 PHE A C 1
ATOM 2011 O O . PHE A 1 282 ? 0.256 11.743 -18.572 1.00 93.06 282 PHE A O 1
ATOM 2018 N N . LEU A 1 283 ? -0.207 9.674 -19.322 1.00 88.44 283 LEU A N 1
ATOM 2019 C CA . LEU A 1 283 ? 0.106 9.972 -20.721 1.00 88.44 283 LEU A CA 1
ATOM 2020 C C . LEU A 1 283 ? -0.854 11.007 -21.323 1.00 88.44 283 LEU A C 1
ATOM 2022 O O . LEU A 1 283 ? -0.414 11.824 -22.131 1.00 88.44 283 LEU A O 1
ATOM 2026 N N . ASP A 1 284 ? -2.113 11.005 -20.883 1.00 88.00 284 ASP A N 1
ATOM 2027 C CA . ASP A 1 284 ? -3.127 11.999 -21.261 1.00 88.00 284 ASP A CA 1
ATOM 2028 C C . ASP A 1 284 ? -3.032 13.295 -20.424 1.00 88.00 284 ASP A C 1
ATOM 2030 O O . ASP A 1 284 ? -3.647 14.314 -20.748 1.00 88.00 284 ASP A O 1
ATOM 2034 N N . GLY A 1 285 ? -2.249 13.272 -19.343 1.00 88.62 285 GLY A N 1
ATOM 2035 C CA . GLY A 1 285 ? -2.116 14.352 -18.376 1.00 88.62 285 GLY A CA 1
ATOM 2036 C C . GLY A 1 285 ? -1.050 15.409 -18.716 1.00 88.62 285 GLY A C 1
ATOM 2037 O O . GLY A 1 285 ? -0.196 15.236 -19.599 1.00 88.62 285 GLY A O 1
ATOM 2038 N N . PRO A 1 286 ? -1.057 16.542 -17.984 1.00 88.88 286 PRO A N 1
ATOM 2039 C CA . PRO A 1 286 ? -0.099 17.629 -18.185 1.00 88.88 286 PRO A CA 1
ATOM 2040 C C . PRO A 1 286 ? 1.258 17.388 -17.505 1.00 88.88 286 PRO A C 1
ATOM 2042 O O . PRO A 1 286 ? 2.244 18.013 -17.899 1.00 88.88 286 PRO A O 1
ATOM 2045 N N . ALA A 1 287 ? 1.322 16.508 -16.499 1.00 91.88 287 ALA A N 1
ATOM 2046 C CA . ALA A 1 287 ? 2.531 16.267 -15.718 1.00 91.88 287 ALA A CA 1
ATOM 2047 C C . ALA A 1 287 ? 3.642 15.627 -16.582 1.00 91.88 287 ALA A C 1
ATOM 2049 O O . ALA A 1 287 ? 3.375 14.659 -17.297 1.00 91.88 287 ALA A O 1
ATOM 2050 N N . PRO A 1 288 ? 4.887 16.136 -16.542 1.00 94.25 288 PRO A N 1
ATOM 2051 C CA . PRO A 1 288 ? 5.995 15.571 -17.311 1.00 94.25 288 PRO A CA 1
ATOM 2052 C C . PRO A 1 288 ? 6.617 14.305 -16.701 1.00 94.25 288 PRO A C 1
ATOM 2054 O O . PRO A 1 288 ? 7.235 13.547 -17.450 1.00 94.25 288 PRO A O 1
ATOM 2057 N N . VAL A 1 289 ? 6.485 14.071 -15.387 1.00 96.50 289 VAL A N 1
ATOM 2058 C CA . VAL A 1 289 ? 7.184 12.988 -14.671 1.00 96.50 289 VAL A CA 1
ATOM 2059 C C . VAL A 1 289 ? 6.214 12.110 -13.877 1.00 96.50 289 VAL A C 1
ATOM 2061 O O . VAL A 1 289 ? 5.359 12.613 -13.150 1.00 96.50 289 VAL A O 1
ATOM 2064 N N . LEU A 1 290 ? 6.390 10.790 -13.969 1.00 96.06 290 LEU A N 1
ATOM 2065 C CA . LEU A 1 290 ? 5.724 9.795 -13.127 1.00 96.06 290 LEU A CA 1
ATOM 2066 C C . LEU A 1 290 ? 6.765 8.881 -12.476 1.00 96.06 290 LEU A C 1
ATOM 2068 O O . LEU A 1 290 ? 7.552 8.242 -13.174 1.00 96.06 290 LEU A O 1
ATOM 2072 N N . GLY A 1 291 ? 6.744 8.787 -11.147 1.00 95.25 291 GLY A N 1
ATOM 2073 C CA . GLY A 1 291 ? 7.486 7.765 -10.407 1.00 95.25 291 GLY A CA 1
ATOM 2074 C C . GLY A 1 291 ? 6.681 6.471 -10.322 1.00 95.25 291 GLY A C 1
ATOM 2075 O O . GLY A 1 291 ? 5.560 6.492 -9.824 1.00 95.25 291 GLY A O 1
ATOM 2076 N N . LEU A 1 292 ? 7.235 5.357 -10.794 1.00 95.31 292 LEU A N 1
ATOM 2077 C CA . LEU A 1 292 ? 6.711 4.003 -10.619 1.00 95.31 292 LEU A CA 1
ATOM 2078 C C . LEU A 1 292 ? 7.548 3.292 -9.546 1.00 95.31 292 LEU A C 1
ATOM 2080 O O . LEU A 1 292 ? 8.623 2.760 -9.827 1.00 95.31 292 LEU A O 1
ATOM 2084 N N . VAL A 1 293 ? 7.079 3.321 -8.303 1.00 94.38 293 VAL A N 1
ATOM 2085 C CA . VAL A 1 293 ? 7.926 3.082 -7.125 1.00 94.38 293 VAL A CA 1
ATOM 2086 C C . VAL A 1 293 ? 7.561 1.772 -6.451 1.00 94.38 293 VAL A C 1
ATOM 2088 O O . VAL A 1 293 ? 6.401 1.548 -6.124 1.00 94.38 293 VAL A O 1
ATOM 2091 N N . GLY A 1 294 ? 8.540 0.909 -6.203 1.00 90.81 294 GLY A N 1
ATOM 2092 C CA . GLY A 1 294 ? 8.295 -0.374 -5.549 1.00 90.81 294 GLY A CA 1
ATOM 2093 C C . GLY A 1 294 ? 9.553 -0.987 -4.957 1.00 90.81 294 GLY A C 1
ATOM 2094 O O . GLY A 1 294 ? 10.666 -0.651 -5.362 1.00 90.81 294 GLY A O 1
ATOM 2095 N N . ALA A 1 295 ? 9.366 -1.909 -4.013 1.00 88.62 295 ALA A N 1
ATOM 2096 C CA . ALA A 1 295 ? 10.460 -2.697 -3.452 1.00 88.62 295 ALA A CA 1
ATOM 2097 C C . ALA A 1 295 ? 11.117 -3.591 -4.530 1.00 88.62 295 ALA A C 1
ATOM 2099 O O . ALA A 1 295 ? 10.470 -3.906 -5.545 1.00 88.62 295 ALA A O 1
ATOM 2100 N N . PRO A 1 296 ? 12.368 -4.043 -4.327 1.00 88.69 296 PRO A N 1
ATOM 2101 C CA . PRO A 1 296 ? 12.977 -5.083 -5.154 1.00 88.69 296 PRO A CA 1
ATOM 2102 C C . PRO A 1 296 ? 12.032 -6.287 -5.323 1.00 88.69 296 PRO A C 1
ATOM 2104 O O . PRO A 1 296 ? 11.305 -6.650 -4.404 1.00 88.69 296 PRO A O 1
ATOM 2107 N N . GLY A 1 297 ? 11.966 -6.851 -6.534 1.00 88.50 297 GLY A N 1
ATOM 2108 C CA . GLY A 1 297 ? 11.088 -7.993 -6.845 1.00 88.50 297 GLY A CA 1
ATOM 2109 C C . GLY A 1 297 ? 9.622 -7.665 -7.180 1.00 88.50 297 GLY A C 1
ATOM 2110 O O . GLY A 1 297 ? 8.923 -8.498 -7.758 1.00 88.50 297 GLY A O 1
ATOM 2111 N N . SER A 1 298 ? 9.162 -6.425 -6.967 1.00 90.44 298 SER A N 1
ATOM 2112 C CA . SER A 1 298 ? 7.777 -5.982 -7.260 1.00 90.44 298 SER A CA 1
ATOM 2113 C C . SER A 1 298 ? 7.381 -5.951 -8.751 1.00 90.44 298 SER A C 1
ATOM 2115 O O . SER A 1 298 ? 6.212 -5.746 -9.092 1.00 90.44 298 SER A O 1
ATOM 2117 N N . GLY A 1 299 ? 8.336 -6.155 -9.666 1.00 88.50 299 GLY A N 1
ATOM 2118 C CA . GLY A 1 299 ? 8.088 -6.195 -11.111 1.00 88.50 299 GLY A CA 1
ATOM 2119 C C . GLY A 1 299 ? 8.141 -4.839 -11.825 1.00 88.50 299 GLY A C 1
ATOM 2120 O O . GLY A 1 299 ? 7.542 -4.708 -12.890 1.00 88.50 299 GLY A O 1
ATOM 2121 N N . ARG A 1 300 ? 8.866 -3.851 -11.282 1.00 90.75 300 ARG A N 1
ATOM 2122 C CA . ARG A 1 300 ? 9.087 -2.507 -11.869 1.00 90.75 300 ARG A CA 1
ATOM 2123 C C . ARG A 1 300 ? 9.507 -2.556 -13.341 1.00 90.75 300 ARG A C 1
ATOM 2125 O O . ARG A 1 300 ? 8.778 -2.103 -14.221 1.00 90.75 300 ARG A O 1
ATOM 2132 N N . THR A 1 301 ? 10.628 -3.216 -13.611 1.00 88.44 301 THR A N 1
ATOM 2133 C CA . THR A 1 301 ? 11.164 -3.426 -14.959 1.00 88.44 301 THR A CA 1
ATOM 2134 C C . THR A 1 301 ? 10.184 -4.182 -15.863 1.00 88.44 301 THR A C 1
ATOM 2136 O O . THR A 1 301 ? 10.029 -3.848 -17.036 1.00 88.44 301 THR A O 1
ATOM 2139 N N . THR A 1 302 ? 9.461 -5.170 -15.324 1.00 87.00 302 THR A N 1
ATOM 2140 C CA . THR A 1 302 ? 8.428 -5.915 -16.064 1.00 87.00 302 THR A CA 1
ATOM 2141 C C . THR A 1 302 ? 7.268 -5.007 -16.482 1.00 87.00 302 THR A C 1
ATOM 2143 O O . THR A 1 302 ? 6.775 -5.119 -17.603 1.00 87.00 302 THR A O 1
ATOM 2146 N N . ALA A 1 303 ? 6.846 -4.086 -15.612 1.00 87.50 303 ALA A N 1
ATOM 2147 C CA . ALA A 1 303 ? 5.805 -3.110 -15.915 1.00 87.50 303 ALA A CA 1
ATOM 2148 C C . ALA A 1 303 ? 6.260 -2.105 -16.989 1.00 87.50 303 ALA A C 1
ATOM 2150 O O . ALA A 1 303 ? 5.501 -1.840 -17.923 1.00 87.50 303 ALA A O 1
ATOM 2151 N N . LEU A 1 304 ? 7.507 -1.617 -16.925 1.00 88.31 304 LEU A N 1
ATOM 2152 C CA . LEU A 1 304 ? 8.086 -0.782 -17.986 1.00 88.31 304 LEU A CA 1
ATOM 2153 C C . LEU A 1 304 ? 8.181 -1.529 -19.321 1.00 88.31 304 LEU A C 1
ATOM 2155 O O . LEU A 1 304 ? 7.808 -0.984 -20.358 1.00 88.31 304 LEU A O 1
ATOM 2159 N N . ALA A 1 305 ? 8.629 -2.786 -19.306 1.00 84.06 305 ALA A N 1
ATOM 2160 C CA . ALA A 1 305 ? 8.720 -3.615 -20.506 1.00 84.06 305 ALA A CA 1
ATOM 2161 C C . ALA A 1 305 ? 7.339 -3.860 -21.129 1.00 84.06 305 ALA A C 1
ATOM 2163 O O . ALA A 1 305 ? 7.186 -3.754 -22.344 1.00 84.06 305 ALA A O 1
ATOM 2164 N N . ALA A 1 306 ? 6.310 -4.110 -20.312 1.00 82.06 306 ALA A N 1
ATOM 2165 C CA . ALA A 1 306 ? 4.933 -4.238 -20.783 1.00 82.06 306 ALA A CA 1
ATOM 2166 C C . ALA A 1 306 ? 4.397 -2.926 -21.387 1.00 82.06 306 ALA A C 1
ATOM 2168 O O . ALA A 1 306 ? 3.688 -2.959 -22.395 1.00 82.06 306 ALA A O 1
ATOM 2169 N N . LEU A 1 307 ? 4.751 -1.770 -20.809 1.00 84.44 307 LEU A N 1
ATOM 2170 C CA . LEU A 1 307 ? 4.399 -0.458 -21.356 1.00 84.44 307 LEU A CA 1
ATOM 2171 C C . LEU A 1 307 ? 5.090 -0.204 -22.703 1.00 84.44 307 LEU A C 1
ATOM 2173 O O . LEU A 1 307 ? 4.427 0.214 -23.651 1.00 84.44 307 LEU A O 1
ATOM 2177 N N . ALA A 1 308 ? 6.387 -0.503 -22.814 1.00 83.94 308 ALA A N 1
ATOM 2178 C CA . ALA A 1 308 ? 7.140 -0.391 -24.063 1.00 83.94 308 ALA A CA 1
ATOM 2179 C C . ALA A 1 308 ? 6.570 -1.318 -25.150 1.00 83.94 308 ALA A C 1
ATOM 2181 O O . ALA A 1 308 ? 6.300 -0.881 -26.269 1.00 83.94 308 ALA A O 1
ATOM 2182 N N . ALA A 1 309 ? 6.305 -2.582 -24.801 1.00 77.75 309 ALA A N 1
ATOM 2183 C CA . ALA A 1 309 ? 5.770 -3.582 -25.718 1.00 77.75 309 ALA A CA 1
ATOM 2184 C C . ALA A 1 309 ? 4.389 -3.201 -26.264 1.00 77.75 309 ALA A C 1
ATOM 2186 O O . ALA A 1 309 ? 4.131 -3.421 -27.437 1.00 77.75 309 ALA A O 1
ATOM 2187 N N . ARG A 1 310 ? 3.507 -2.569 -25.478 1.00 74.81 310 ARG A N 1
ATOM 2188 C CA . ARG A 1 310 ? 2.189 -2.106 -25.964 1.00 74.81 310 ARG A CA 1
ATOM 2189 C C . ARG A 1 310 ? 2.269 -0.973 -26.988 1.00 74.81 310 ARG A C 1
ATOM 2191 O O . ARG A 1 310 ? 1.291 -0.727 -27.689 1.00 74.81 310 ARG A O 1
ATOM 2198 N N . ARG A 1 311 ? 3.408 -0.285 -27.077 1.00 76.25 311 ARG A N 1
ATOM 2199 C CA . ARG A 1 311 ? 3.622 0.843 -27.995 1.00 76.25 311 ARG A CA 1
ATOM 2200 C C . ARG A 1 311 ? 4.309 0.441 -29.304 1.00 76.25 311 ARG A C 1
ATOM 2202 O O . ARG A 1 311 ? 4.329 1.251 -30.225 1.00 76.25 311 ARG A O 1
ATOM 2209 N N . ALA A 1 312 ? 4.823 -0.789 -29.401 1.00 64.50 312 ALA A N 1
ATOM 2210 C CA . ALA A 1 312 ? 5.605 -1.272 -30.542 1.00 64.50 312 ALA A CA 1
ATOM 2211 C C . ALA A 1 312 ? 4.811 -1.945 -31.701 1.00 64.50 312 ALA A C 1
ATOM 2213 O O . ALA A 1 312 ? 5.206 -1.728 -32.842 1.00 64.50 312 ALA A O 1
ATOM 2214 N N . PRO A 1 313 ? 3.735 -2.744 -31.494 1.00 53.19 313 PRO A N 1
ATOM 2215 C CA . PRO A 1 313 ? 3.221 -3.638 -32.546 1.00 53.19 313 PRO A CA 1
ATOM 2216 C C . PRO A 1 313 ? 1.949 -3.186 -33.296 1.00 53.19 313 PRO A C 1
ATOM 2218 O O . PRO A 1 313 ? 1.410 -3.975 -34.067 1.00 53.19 313 PRO A O 1
ATOM 2221 N N . ASN A 1 314 ? 1.447 -1.958 -33.119 1.00 50.59 314 ASN A N 1
ATOM 2222 C CA . ASN A 1 314 ? 0.232 -1.502 -33.823 1.00 50.59 314 ASN A CA 1
ATOM 2223 C C . ASN A 1 314 ? 0.556 -0.673 -35.077 1.00 50.59 314 ASN A C 1
ATOM 2225 O O . ASN A 1 314 ? 1.640 -0.113 -35.179 1.00 50.59 314 ASN A O 1
ATOM 2229 N N . ALA A 1 315 ? -0.410 -0.538 -35.998 1.00 45.84 315 ALA A N 1
ATOM 2230 C CA . ALA A 1 315 ? -0.292 0.197 -37.272 1.00 45.84 315 ALA A CA 1
ATOM 2231 C C . ALA A 1 315 ? 0.169 1.673 -37.152 1.00 45.84 315 ALA A C 1
ATOM 2233 O O . ALA A 1 315 ? 0.551 2.274 -38.150 1.00 45.84 315 ALA A O 1
ATOM 2234 N N . ALA A 1 316 ? 0.161 2.238 -35.939 1.00 58.50 316 ALA A N 1
ATOM 2235 C CA . ALA A 1 316 ? 0.772 3.518 -35.585 1.00 58.50 316 ALA A CA 1
ATOM 2236 C C . ALA A 1 316 ? 1.624 3.339 -34.306 1.00 58.50 316 ALA A C 1
ATOM 2238 O O . ALA A 1 316 ? 1.127 3.551 -33.195 1.00 58.50 316 ALA A O 1
ATOM 2239 N N . PRO A 1 317 ? 2.875 2.867 -34.427 1.00 69.12 317 PRO A N 1
ATOM 2240 C CA . PRO A 1 317 ? 3.760 2.664 -33.283 1.00 69.12 317 PRO A CA 1
ATOM 2241 C C . PRO A 1 317 ? 4.119 4.002 -32.624 1.00 69.12 317 PRO A C 1
ATOM 2243 O O . PRO A 1 317 ? 4.378 4.997 -33.301 1.00 69.12 317 PRO A O 1
ATOM 2246 N N . VAL A 1 318 ? 4.131 4.036 -31.288 1.00 80.31 318 VAL A N 1
ATOM 2247 C CA . VAL A 1 318 ? 4.332 5.274 -30.517 1.00 80.31 318 VAL A CA 1
ATOM 2248 C C . VAL A 1 318 ? 5.744 5.291 -29.924 1.00 80.31 318 VAL A C 1
ATOM 2250 O O . VAL A 1 318 ? 6.118 4.331 -29.248 1.00 80.31 318 VAL A O 1
ATOM 2253 N N . PRO A 1 319 ? 6.545 6.354 -30.128 1.00 86.88 319 PRO A N 1
ATOM 2254 C CA . PRO A 1 319 ? 7.969 6.317 -29.816 1.00 86.88 319 PRO A CA 1
ATOM 2255 C C . PRO A 1 319 ? 8.243 6.291 -28.306 1.00 86.88 319 PRO A C 1
ATOM 2257 O O . PRO A 1 319 ? 7.787 7.161 -27.557 1.00 86.88 319 PRO A O 1
ATOM 2260 N N . ALA A 1 320 ? 9.027 5.303 -27.869 1.00 89.69 320 ALA A N 1
ATOM 2261 C CA . ALA A 1 320 ? 9.472 5.144 -26.488 1.00 89.69 320 ALA A CA 1
ATOM 2262 C C . ALA A 1 320 ? 10.967 4.811 -26.434 1.00 89.69 320 ALA A C 1
ATOM 2264 O O . ALA A 1 320 ? 11.419 3.900 -27.120 1.00 89.69 320 ALA A O 1
ATOM 2265 N N . LEU A 1 321 ? 11.731 5.535 -25.619 1.00 90.88 321 LEU A N 1
ATOM 2266 C CA . LEU A 1 321 ? 13.165 5.328 -25.433 1.00 90.88 321 LEU A CA 1
ATOM 2267 C C . LEU A 1 321 ? 13.422 4.684 -24.069 1.00 90.88 321 LEU A C 1
ATOM 2269 O O . LEU A 1 321 ? 12.958 5.195 -23.048 1.00 90.88 321 LEU A O 1
ATOM 2273 N N . TRP A 1 322 ? 14.179 3.588 -24.050 1.00 91.38 322 TRP A N 1
ATOM 2274 C CA . TRP A 1 322 ? 14.579 2.918 -22.815 1.00 91.38 322 TRP A CA 1
ATOM 2275 C C . TRP A 1 322 ? 15.925 3.450 -22.331 1.00 91.38 322 TRP A C 1
ATOM 2277 O O . TRP A 1 322 ? 16.902 3.444 -23.077 1.00 91.38 322 TRP A O 1
ATOM 2287 N N . LEU A 1 323 ? 15.986 3.881 -21.076 1.00 92.12 323 LEU A N 1
ATOM 2288 C CA . LEU A 1 323 ? 17.189 4.360 -20.408 1.00 92.12 323 LEU A CA 1
ATOM 2289 C C . LEU A 1 323 ? 17.433 3.507 -19.168 1.00 92.12 323 LEU A C 1
ATOM 2291 O O . LEU A 1 323 ? 16.541 3.320 -18.346 1.00 92.12 323 LEU A O 1
ATOM 2295 N N . ARG A 1 324 ? 18.657 3.005 -19.015 1.00 87.19 324 ARG A N 1
ATOM 2296 C CA . ARG A 1 324 ? 19.071 2.295 -17.802 1.00 87.19 324 ARG A CA 1
ATOM 2297 C C . ARG A 1 324 ? 19.730 3.262 -16.835 1.00 87.19 324 ARG A C 1
ATOM 2299 O O . ARG A 1 324 ? 20.567 4.062 -17.251 1.00 87.19 324 ARG A O 1
ATOM 2306 N N . GLY A 1 325 ? 19.444 3.105 -15.548 1.00 86.44 325 GLY A N 1
ATOM 2307 C CA . GLY A 1 325 ? 20.131 3.802 -14.467 1.00 86.44 325 GLY A CA 1
ATOM 2308 C C . GLY A 1 325 ? 21.650 3.703 -14.550 1.00 86.44 325 GLY A C 1
ATOM 2309 O O . GLY A 1 325 ? 22.360 4.693 -14.401 1.00 86.44 325 GLY A O 1
ATOM 2310 N N . ALA A 1 326 ? 22.151 2.517 -14.894 1.00 80.88 326 ALA A N 1
ATOM 2311 C CA . ALA A 1 326 ? 23.580 2.254 -15.019 1.00 80.88 326 ALA A CA 1
ATOM 2312 C C . ALA A 1 326 ? 24.285 3.025 -16.152 1.00 80.88 326 ALA A C 1
ATOM 2314 O O . ALA A 1 326 ? 25.514 3.104 -16.161 1.00 80.88 326 ALA A O 1
ATOM 2315 N N . ASP A 1 327 ? 23.531 3.573 -17.112 1.00 83.31 327 ASP A N 1
ATOM 2316 C CA . ASP A 1 327 ? 24.072 4.364 -18.223 1.00 83.31 327 ASP A CA 1
ATOM 2317 C C . ASP A 1 327 ? 24.156 5.873 -17.893 1.00 83.31 327 ASP A C 1
ATOM 2319 O O . ASP A 1 327 ? 24.699 6.655 -18.694 1.00 83.31 327 ASP A O 1
ATOM 2323 N N . LEU A 1 328 ? 23.632 6.291 -16.732 1.00 87.44 328 LEU A N 1
ATOM 2324 C CA . LEU A 1 328 ? 23.794 7.647 -16.210 1.00 87.44 328 LEU A CA 1
ATOM 2325 C C . LEU A 1 328 ? 25.197 7.858 -15.640 1.00 87.44 328 LEU A C 1
ATOM 2327 O O . LEU A 1 328 ? 25.813 6.962 -15.052 1.00 87.44 328 LEU A O 1
ATOM 2331 N N . ARG A 1 329 ? 25.697 9.075 -15.825 1.00 85.88 329 ARG A N 1
ATOM 2332 C CA . ARG A 1 329 ? 27.021 9.512 -15.384 1.00 85.88 329 ARG A CA 1
ATOM 2333 C C . ARG A 1 329 ? 26.895 10.621 -14.352 1.00 85.88 329 ARG A C 1
ATOM 2335 O O . ARG A 1 329 ? 25.881 11.300 -14.267 1.00 85.88 329 ARG A O 1
ATOM 2342 N N . ASP A 1 330 ? 27.937 10.784 -13.552 1.00 80.75 330 ASP A N 1
ATOM 2343 C CA . ASP A 1 330 ? 28.006 11.778 -12.482 1.00 80.75 330 ASP A CA 1
ATOM 2344 C C . ASP A 1 330 ? 28.156 13.220 -12.992 1.00 80.75 330 ASP A C 1
ATOM 2346 O O . ASP A 1 330 ? 27.930 14.169 -12.240 1.00 80.75 330 ASP A O 1
ATOM 2350 N N . ASP A 1 331 ? 28.541 13.382 -14.257 1.00 85.75 331 ASP A N 1
ATOM 2351 C CA . ASP A 1 331 ? 28.651 14.654 -14.967 1.00 85.75 331 ASP A CA 1
ATOM 2352 C C . ASP A 1 331 ? 27.428 14.988 -15.839 1.00 85.75 331 ASP A C 1
ATOM 2354 O O . ASP A 1 331 ? 27.421 16.036 -16.486 1.00 85.75 331 ASP A O 1
ATOM 2358 N N . ASP A 1 332 ? 26.391 14.142 -15.847 1.00 90.81 332 ASP A N 1
ATOM 2359 C CA . ASP A 1 332 ? 25.148 14.437 -16.561 1.00 90.81 332 ASP A CA 1
ATOM 2360 C C . ASP A 1 332 ? 24.456 15.660 -15.938 1.00 90.81 332 ASP A C 1
ATOM 2362 O O . ASP A 1 332 ? 24.259 15.730 -14.725 1.00 90.81 332 ASP A O 1
ATOM 2366 N N . ALA A 1 333 ? 24.036 16.615 -16.773 1.00 91.19 333 ALA A N 1
ATOM 2367 C CA . ALA A 1 333 ? 23.292 17.793 -16.323 1.00 91.19 333 ALA A CA 1
ATOM 2368 C C . ALA A 1 333 ? 21.776 17.537 -16.293 1.00 91.19 333 ALA A C 1
ATOM 2370 O O . ALA A 1 333 ? 21.028 18.253 -15.630 1.00 91.19 333 ALA A O 1
ATOM 2371 N N . SER A 1 334 ? 21.302 16.542 -17.049 1.00 93.31 334 SER A N 1
ATOM 2372 C CA . SER A 1 334 ? 19.906 16.095 -17.058 1.00 93.31 334 SER A CA 1
ATOM 2373 C C . SER A 1 334 ? 19.768 14.708 -17.696 1.00 93.31 334 SER A C 1
ATOM 2375 O O . SER A 1 334 ? 20.705 14.185 -18.305 1.00 93.31 334 SER A O 1
ATOM 2377 N N . VAL A 1 335 ? 18.562 14.134 -17.665 1.00 94.06 335 VAL A N 1
ATOM 2378 C CA . VAL A 1 335 ? 18.236 12.892 -18.394 1.00 94.06 335 VAL A CA 1
ATOM 2379 C C . VAL A 1 335 ? 18.485 12.985 -19.914 1.00 94.06 335 VAL A C 1
ATOM 2381 O O . VAL A 1 335 ? 18.671 11.962 -20.579 1.00 94.06 335 VAL A O 1
ATOM 2384 N N . ALA A 1 336 ? 18.531 14.198 -20.483 1.00 94.31 336 ALA A N 1
ATOM 2385 C CA . ALA A 1 336 ? 18.765 14.420 -21.910 1.00 94.31 336 ALA A CA 1
ATOM 2386 C C . ALA A 1 336 ? 20.134 13.894 -22.372 1.00 94.31 336 ALA A C 1
ATOM 2388 O O . ALA A 1 336 ? 20.269 13.418 -23.502 1.00 94.31 336 ALA A O 1
ATOM 2389 N N . ASP A 1 337 ? 21.144 13.941 -21.502 1.00 93.00 337 ASP A N 1
ATOM 2390 C CA . ASP A 1 337 ? 22.501 13.495 -21.821 1.00 93.00 337 ASP A CA 1
ATOM 2391 C C . ASP A 1 337 ? 22.566 11.972 -21.968 1.00 93.00 337 ASP A C 1
ATOM 2393 O O . ASP A 1 337 ? 23.136 11.455 -22.939 1.00 93.00 337 ASP A O 1
ATOM 2397 N N . ALA A 1 338 ? 21.883 11.250 -21.076 1.00 91.81 338 ALA A N 1
ATOM 2398 C CA . ALA A 1 338 ? 21.687 9.809 -21.186 1.00 91.81 338 ALA A CA 1
ATOM 2399 C C . ALA A 1 338 ? 20.871 9.447 -22.440 1.00 91.81 338 ALA A C 1
ATOM 2401 O O . ALA A 1 338 ? 21.274 8.560 -23.199 1.00 91.81 338 ALA A O 1
ATOM 2402 N N . ALA A 1 339 ? 19.790 10.183 -22.725 1.00 93.38 339 ALA A N 1
ATOM 2403 C CA . ALA A 1 339 ? 18.980 9.984 -23.929 1.00 93.38 339 ALA A CA 1
ATOM 2404 C C . ALA A 1 339 ? 19.786 10.186 -25.222 1.00 93.38 339 ALA A C 1
ATOM 2406 O O . ALA A 1 339 ? 19.679 9.387 -26.154 1.00 93.38 339 ALA A O 1
ATOM 2407 N N . ARG A 1 340 ? 20.651 11.206 -25.276 1.00 92.56 340 ARG A N 1
ATOM 2408 C CA . ARG A 1 340 ? 21.526 11.475 -26.427 1.00 92.56 340 ARG A CA 1
ATOM 2409 C C . ARG A 1 340 ? 22.505 10.330 -26.666 1.00 92.56 340 ARG A C 1
ATOM 2411 O O . ARG A 1 340 ? 22.695 9.916 -27.809 1.00 92.56 340 ARG A O 1
ATOM 2418 N N . ARG A 1 341 ? 23.094 9.775 -25.601 1.00 90.25 341 ARG A N 1
ATOM 2419 C CA . ARG A 1 341 ? 23.985 8.608 -25.705 1.00 90.25 341 ARG A CA 1
ATOM 2420 C C . ARG A 1 341 ? 23.239 7.348 -26.145 1.00 90.25 341 ARG A C 1
ATOM 2422 O O . ARG A 1 341 ? 23.749 6.639 -27.011 1.00 90.25 341 ARG A O 1
ATOM 2429 N N . ALA A 1 342 ? 22.051 7.083 -25.598 1.00 89.75 342 ALA A N 1
ATOM 2430 C CA . ALA A 1 342 ? 21.217 5.947 -26.001 1.00 89.75 342 ALA A CA 1
ATOM 2431 C C . ALA A 1 342 ? 20.832 6.030 -27.489 1.00 89.75 342 ALA A C 1
ATOM 2433 O O . ALA A 1 342 ? 21.031 5.073 -28.241 1.00 89.75 342 ALA A O 1
ATOM 2434 N N . LEU A 1 343 ? 20.410 7.210 -27.955 1.00 90.56 343 LEU A N 1
ATOM 2435 C CA . LEU A 1 343 ? 20.110 7.449 -29.368 1.00 90.56 343 LEU A CA 1
ATOM 2436 C C . LEU A 1 343 ? 21.337 7.313 -30.264 1.00 90.56 343 LEU A C 1
ATOM 2438 O O . LEU A 1 343 ? 21.235 6.704 -31.322 1.00 90.56 343 LEU A O 1
ATOM 2442 N N . ALA A 1 344 ? 22.508 7.796 -29.846 1.00 88.69 344 ALA A N 1
ATOM 2443 C CA . ALA A 1 344 ? 23.739 7.613 -30.612 1.00 88.69 344 ALA A CA 1
ATOM 2444 C C . ALA A 1 344 ? 24.117 6.125 -30.768 1.00 88.69 344 ALA A C 1
ATOM 2446 O O . ALA A 1 344 ? 24.683 5.728 -31.789 1.00 88.69 344 ALA A O 1
ATOM 2447 N N . ARG A 1 345 ? 23.803 5.267 -29.783 1.00 87.31 345 ARG A N 1
ATOM 2448 C CA . ARG A 1 345 ? 23.956 3.806 -29.920 1.00 87.31 345 ARG A CA 1
ATOM 2449 C C . ARG A 1 345 ? 22.952 3.231 -30.917 1.00 87.31 345 ARG A C 1
ATOM 2451 O O . ARG A 1 345 ? 23.374 2.536 -31.838 1.00 87.31 345 ARG A O 1
ATOM 2458 N N . ALA A 1 346 ? 21.669 3.562 -30.775 1.00 88.38 346 ALA A N 1
ATOM 2459 C CA . ALA A 1 346 ? 20.623 3.102 -31.689 1.00 88.38 346 ALA A CA 1
ATOM 2460 C C . ALA A 1 346 ? 20.893 3.541 -33.138 1.00 88.38 346 ALA A C 1
ATOM 2462 O O . ALA A 1 346 ? 20.831 2.730 -34.056 1.00 88.38 346 ALA A O 1
ATOM 2463 N N . ALA A 1 347 ? 21.307 4.793 -33.334 1.00 87.88 347 ALA A N 1
ATOM 2464 C CA . ALA A 1 347 ? 21.701 5.358 -34.617 1.00 87.88 347 ALA A CA 1
ATOM 2465 C C . ALA A 1 347 ? 22.841 4.569 -35.284 1.00 87.88 347 ALA A C 1
ATOM 2467 O O . ALA A 1 347 ? 22.786 4.304 -36.483 1.00 87.88 347 ALA A O 1
ATOM 2468 N N . ARG A 1 348 ? 23.855 4.136 -34.521 1.00 86.56 348 ARG A N 1
ATOM 2469 C CA . ARG A 1 348 ? 24.941 3.296 -35.060 1.00 86.56 348 ARG A CA 1
ATOM 2470 C C . ARG A 1 348 ? 24.451 1.928 -35.534 1.00 86.56 348 ARG A C 1
ATOM 2472 O O . ARG A 1 348 ? 24.940 1.448 -36.548 1.00 86.56 348 ARG A O 1
ATOM 2479 N N . ILE A 1 349 ? 23.498 1.322 -34.828 1.00 85.25 349 ILE A N 1
ATOM 2480 C CA . ILE A 1 349 ? 22.931 0.011 -35.183 1.00 85.25 349 ILE A CA 1
ATOM 2481 C C . ILE A 1 349 ? 22.056 0.129 -36.432 1.00 85.25 349 ILE A C 1
ATOM 2483 O O . ILE A 1 349 ? 22.229 -0.624 -37.388 1.00 85.25 349 ILE A O 1
ATOM 2487 N N . VAL A 1 350 ? 21.178 1.131 -36.462 1.00 84.81 350 VAL A N 1
ATOM 2488 C CA . VAL A 1 350 ? 20.341 1.443 -37.627 1.00 84.81 350 VAL A CA 1
ATOM 2489 C C . VAL A 1 350 ? 21.207 1.764 -38.851 1.00 84.81 350 VAL A C 1
ATOM 2491 O O . VAL A 1 350 ? 20.948 1.266 -39.942 1.00 84.81 350 VAL A O 1
ATOM 2494 N N . GLY A 1 351 ? 22.286 2.532 -38.670 1.00 79.25 351 GLY A N 1
ATOM 2495 C CA . GLY A 1 351 ? 23.237 2.859 -39.736 1.00 79.25 351 GLY A CA 1
ATOM 2496 C C . GLY A 1 351 ? 24.082 1.681 -40.235 1.00 79.25 351 GLY A C 1
ATOM 2497 O O . GLY A 1 351 ? 24.636 1.774 -41.325 1.00 79.25 351 GLY A O 1
ATOM 2498 N N . ALA A 1 352 ? 24.182 0.588 -39.471 1.00 79.12 352 ALA A N 1
ATOM 2499 C CA . ALA A 1 352 ? 24.870 -0.639 -39.881 1.00 79.12 352 ALA A CA 1
ATOM 2500 C C . ALA A 1 352 ? 23.976 -1.596 -40.696 1.00 79.12 352 ALA A C 1
ATOM 2502 O O . ALA A 1 352 ? 24.470 -2.601 -41.200 1.00 79.12 352 ALA A O 1
ATOM 2503 N N . SER A 1 353 ? 22.675 -1.306 -40.818 1.00 74.38 353 SER A N 1
ATOM 2504 C CA . SER A 1 353 ? 21.730 -2.122 -41.592 1.00 74.38 353 SER A CA 1
ATOM 2505 C C . SER A 1 353 ? 21.873 -1.861 -43.098 1.00 74.38 353 SER A C 1
ATOM 2507 O O . SER A 1 353 ? 22.073 -0.718 -43.512 1.00 74.38 353 SER A O 1
ATOM 2509 N N . GLU A 1 354 ? 21.753 -2.903 -43.929 1.00 64.50 354 GLU A N 1
ATOM 2510 C CA . GLU A 1 354 ? 21.834 -2.773 -45.392 1.00 64.50 354 GLU A CA 1
ATOM 2511 C C . GLU A 1 354 ? 20.682 -1.911 -45.936 1.00 64.50 354 GLU A C 1
ATOM 2513 O O . GLU A 1 354 ? 19.507 -2.199 -45.703 1.00 64.50 354 GLU A O 1
ATOM 2518 N N . ARG A 1 355 ? 21.016 -0.837 -46.664 1.00 68.69 355 ARG A N 1
ATOM 2519 C CA . ARG A 1 355 ? 20.054 0.099 -47.269 1.00 68.69 355 ARG A CA 1
ATOM 2520 C C . ARG A 1 355 ? 20.386 0.347 -48.745 1.00 68.69 355 ARG A C 1
ATOM 2522 O O . ARG A 1 355 ? 21.569 0.376 -49.083 1.00 68.69 355 ARG A O 1
ATOM 2529 N N . PRO A 1 356 ? 19.382 0.596 -49.614 1.00 66.44 356 PRO A N 1
ATOM 2530 C CA . PRO A 1 356 ? 19.605 0.842 -51.045 1.00 66.44 356 PRO A CA 1
ATOM 2531 C C . PRO A 1 356 ? 20.473 2.073 -51.345 1.00 66.44 356 PRO A C 1
ATOM 2533 O O . PRO A 1 356 ? 21.182 2.099 -52.349 1.00 66.44 356 PRO A O 1
ATOM 2536 N N . PHE A 1 357 ? 20.437 3.087 -50.470 1.00 71.19 357 PHE A N 1
ATOM 2537 C CA . PHE A 1 357 ? 21.266 4.289 -50.570 1.00 71.19 357 PHE A CA 1
ATOM 2538 C C . PHE A 1 357 ? 21.973 4.582 -49.242 1.00 71.19 357 PHE A C 1
ATOM 2540 O O . PHE A 1 357 ? 21.363 4.424 -48.181 1.00 71.19 357 PHE A O 1
ATOM 2547 N N . PRO A 1 358 ? 23.239 5.041 -49.278 1.00 62.81 358 PRO A N 1
ATOM 2548 C CA . PRO A 1 358 ? 23.949 5.457 -48.079 1.00 62.81 358 PRO A CA 1
ATOM 2549 C C . PRO A 1 358 ? 23.313 6.733 -47.509 1.00 62.81 358 PRO A C 1
ATOM 2551 O O . PRO A 1 358 ? 23.343 7.783 -48.142 1.00 62.81 358 PRO A O 1
ATOM 2554 N N . GLY A 1 359 ? 22.751 6.624 -46.306 1.00 60.94 359 GLY A N 1
ATOM 2555 C CA . GLY A 1 359 ? 22.208 7.730 -45.521 1.00 60.94 359 GLY A CA 1
ATOM 2556 C C . GLY A 1 359 ? 22.034 7.295 -44.067 1.00 60.94 359 GLY A C 1
ATOM 2557 O O . GLY A 1 359 ? 21.445 6.247 -43.792 1.00 60.94 359 GLY A O 1
ATOM 2558 N N . GLY A 1 360 ? 22.628 8.047 -43.135 1.00 63.44 360 GLY A N 1
ATOM 2559 C CA . GLY A 1 360 ? 22.806 7.612 -41.748 1.00 63.44 360 GLY A CA 1
ATOM 2560 C C . GLY A 1 360 ? 22.165 8.550 -40.716 1.00 63.44 360 GLY A C 1
ATOM 2561 O O . GLY A 1 360 ? 22.136 9.763 -40.918 1.00 63.44 360 GLY A O 1
ATOM 2562 N N . PRO A 1 361 ? 21.707 8.032 -39.566 1.00 68.00 361 PRO A N 1
ATOM 2563 C CA . PRO A 1 361 ? 21.106 8.816 -38.478 1.00 68.00 361 PRO A CA 1
ATOM 2564 C C . PRO A 1 361 ? 22.134 9.599 -37.627 1.00 68.00 361 PRO A C 1
ATOM 2566 O O . PRO A 1 361 ? 22.019 9.652 -36.405 1.00 68.00 361 PRO A O 1
ATOM 2569 N N . GLN A 1 362 ? 23.154 10.204 -38.245 1.00 64.38 362 GLN A N 1
ATOM 2570 C CA . GLN A 1 362 ? 24.316 10.766 -37.534 1.00 64.38 362 GLN A CA 1
ATOM 2571 C C . GLN A 1 362 ? 23.985 12.018 -36.685 1.00 64.38 362 GLN A C 1
ATOM 2573 O O . GLN A 1 362 ? 24.680 12.276 -35.707 1.00 64.38 362 GLN A O 1
ATOM 2578 N N . ASP A 1 363 ? 22.863 12.700 -36.970 1.00 70.81 363 ASP A N 1
ATOM 2579 C CA . ASP A 1 363 ? 22.388 13.917 -36.275 1.00 70.81 363 ASP A CA 1
ATOM 2580 C C . ASP A 1 363 ? 21.103 13.699 -35.440 1.00 70.81 363 ASP A C 1
ATOM 2582 O O . ASP A 1 363 ? 20.256 14.592 -35.299 1.00 70.81 363 ASP A O 1
ATOM 2586 N N . ALA A 1 364 ? 20.880 12.485 -34.931 1.00 79.94 364 ALA A N 1
ATOM 2587 C CA . ALA A 1 364 ? 19.692 12.158 -34.142 1.00 79.94 364 ALA A CA 1
ATOM 2588 C C . ALA A 1 364 ? 19.811 12.664 -32.689 1.00 79.94 364 ALA A C 1
ATOM 2590 O O . ALA A 1 364 ? 20.323 11.960 -31.818 1.00 79.94 364 ALA A O 1
ATOM 2591 N N . THR A 1 365 ? 19.319 13.878 -32.407 1.00 89.88 365 THR A N 1
ATOM 2592 C CA . THR A 1 365 ? 19.222 14.398 -31.028 1.00 89.88 365 THR A CA 1
ATOM 2593 C C . THR A 1 365 ? 17.843 14.140 -30.401 1.00 89.88 365 THR A C 1
ATOM 2595 O O . THR A 1 365 ? 16.833 14.167 -31.117 1.00 89.88 365 THR A O 1
ATOM 2598 N N . PRO A 1 366 ? 17.759 13.941 -29.068 1.00 91.56 366 PRO A N 1
ATOM 2599 C CA . PRO A 1 366 ? 16.488 13.777 -28.356 1.00 91.56 366 PRO A CA 1
ATOM 2600 C C . PRO A 1 366 ? 15.465 14.889 -28.636 1.00 91.56 366 PRO A C 1
ATOM 2602 O O . PRO A 1 366 ? 14.289 14.614 -28.861 1.00 91.56 366 PRO A O 1
ATOM 2605 N N . GLU A 1 367 ? 15.910 16.146 -28.685 1.00 93.69 367 GLU A N 1
ATOM 2606 C CA . GLU A 1 367 ? 15.061 17.326 -28.894 1.00 93.69 367 GLU A CA 1
ATOM 2607 C C . GLU A 1 367 ? 14.434 17.320 -30.290 1.00 93.69 367 GLU A C 1
ATOM 2609 O O . GLU A 1 367 ? 13.288 17.732 -30.487 1.00 93.69 367 GLU A O 1
ATOM 2614 N N . ARG A 1 368 ? 15.187 16.837 -31.282 1.00 90.94 368 ARG A N 1
ATOM 2615 C CA . ARG A 1 368 ? 14.712 16.730 -32.655 1.00 90.94 368 ARG A CA 1
ATOM 2616 C C . ARG A 1 368 ? 13.673 15.623 -32.798 1.00 90.94 368 ARG A C 1
ATOM 2618 O O . ARG A 1 368 ? 12.645 15.856 -33.431 1.00 90.94 368 ARG A O 1
ATOM 2625 N N . LEU A 1 369 ? 13.912 14.466 -32.178 1.00 92.19 369 LEU A N 1
ATOM 2626 C CA . LEU A 1 369 ? 12.942 13.369 -32.125 1.00 92.19 369 LEU A CA 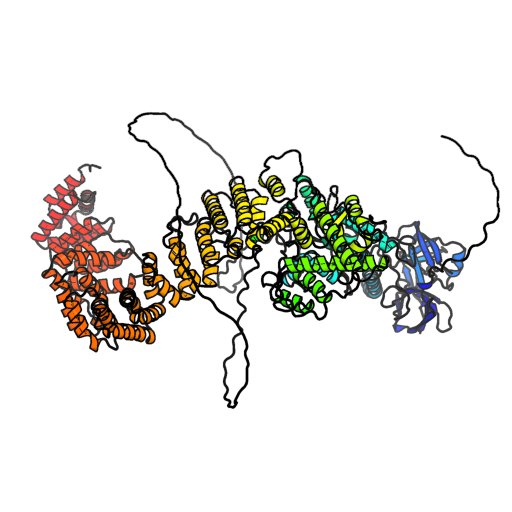1
ATOM 2627 C C . LEU A 1 369 ? 11.653 13.819 -31.427 1.00 92.19 369 LEU A C 1
ATOM 2629 O O . LEU A 1 369 ? 10.571 13.612 -31.968 1.00 92.19 369 LEU A O 1
ATOM 2633 N N . ALA A 1 370 ? 11.766 14.499 -30.283 1.00 92.75 370 ALA A N 1
ATOM 2634 C CA . ALA A 1 370 ? 10.624 15.030 -29.543 1.00 92.75 370 ALA A CA 1
ATOM 2635 C C . ALA A 1 370 ? 9.783 16.001 -30.388 1.00 92.75 370 ALA A C 1
ATOM 2637 O O . ALA A 1 370 ? 8.556 15.909 -30.392 1.00 92.75 370 ALA A O 1
ATOM 2638 N N . ARG A 1 371 ? 10.426 16.887 -31.163 1.00 91.38 371 ARG A N 1
ATOM 2639 C CA . ARG A 1 371 ? 9.734 17.825 -32.060 1.00 91.38 371 ARG A CA 1
ATOM 2640 C C . ARG A 1 371 ? 8.945 17.108 -33.157 1.00 91.38 371 ARG A C 1
ATOM 2642 O O . ARG A 1 371 ? 7.792 17.459 -33.391 1.00 91.38 371 ARG A O 1
ATOM 2649 N N . VAL A 1 372 ? 9.552 16.112 -33.809 1.00 90.56 372 VAL A N 1
ATOM 2650 C CA . VAL A 1 372 ? 8.896 15.316 -34.865 1.00 90.56 372 VAL A CA 1
ATOM 2651 C C . VAL A 1 372 ? 7.736 14.502 -34.286 1.00 90.56 372 VAL A C 1
ATOM 2653 O O . VAL A 1 372 ? 6.636 14.527 -34.831 1.00 90.56 372 VAL A O 1
ATOM 2656 N N . ALA A 1 373 ? 7.950 13.848 -33.143 1.00 89.69 373 ALA A N 1
ATOM 2657 C CA . ALA A 1 373 ? 6.937 13.056 -32.453 1.00 89.69 373 ALA A CA 1
ATOM 2658 C C . ALA A 1 373 ? 5.731 13.921 -32.023 1.00 89.69 373 ALA A C 1
ATOM 2660 O O . ALA A 1 373 ? 4.577 13.580 -32.285 1.00 89.69 373 ALA A O 1
ATOM 2661 N N . ARG A 1 374 ? 5.994 15.112 -31.466 1.00 87.56 374 ARG A N 1
ATOM 2662 C CA . ARG A 1 374 ? 4.961 16.087 -31.087 1.00 87.56 374 ARG A CA 1
ATOM 2663 C C . ARG A 1 374 ? 4.180 16.617 -32.290 1.00 87.56 374 ARG A C 1
ATOM 2665 O O . ARG A 1 374 ? 2.964 16.745 -32.194 1.00 87.56 374 ARG A O 1
ATOM 2672 N N . ALA A 1 375 ? 4.846 16.902 -33.411 1.00 86.69 375 ALA A N 1
ATOM 2673 C CA . ALA A 1 375 ? 4.176 17.320 -34.646 1.00 86.69 375 ALA A CA 1
ATOM 2674 C C . ALA A 1 375 ? 3.250 16.225 -35.208 1.00 86.69 375 ALA A C 1
ATOM 2676 O O . ALA A 1 375 ? 2.224 16.542 -35.803 1.00 86.69 375 ALA A O 1
ATOM 2677 N N . ALA A 1 376 ? 3.574 14.953 -34.961 1.00 84.12 376 ALA A N 1
ATOM 2678 C CA . ALA A 1 376 ? 2.735 13.799 -35.284 1.00 84.12 376 ALA A CA 1
ATOM 2679 C C . ALA A 1 376 ? 1.652 13.490 -34.223 1.00 84.12 376 ALA A C 1
ATOM 2681 O O . ALA A 1 376 ? 0.970 12.474 -34.323 1.00 84.12 376 ALA A O 1
ATOM 2682 N N . GLY A 1 377 ? 1.492 14.332 -33.191 1.00 83.25 377 GLY A N 1
ATOM 2683 C CA . GLY A 1 377 ? 0.492 14.147 -32.131 1.00 83.25 377 GLY A CA 1
ATOM 2684 C C . GLY A 1 377 ? 0.825 13.054 -31.108 1.00 83.25 377 GLY A C 1
ATOM 2685 O O . GLY A 1 377 ? -0.029 12.692 -30.307 1.00 83.25 377 GLY A O 1
ATOM 2686 N N . CYS A 1 378 ? 2.054 12.532 -31.112 1.00 82.44 378 CYS A N 1
ATOM 2687 C CA . CYS A 1 378 ? 2.480 11.408 -30.280 1.00 82.44 378 CYS A CA 1
ATOM 2688 C C . CYS A 1 378 ? 3.731 11.791 -29.473 1.00 82.44 378 CYS A C 1
ATOM 2690 O O . CYS A 1 378 ? 4.836 11.673 -29.999 1.00 82.44 378 CYS A O 1
ATOM 2692 N N . PRO A 1 379 ? 3.620 12.268 -28.218 1.00 87.19 379 PRO A N 1
ATOM 2693 C CA . PRO A 1 379 ? 4.789 12.691 -27.450 1.00 87.19 379 PRO A CA 1
ATOM 2694 C C . PRO A 1 379 ? 5.764 11.529 -27.215 1.00 87.19 379 PRO A C 1
ATOM 2696 O O . PRO A 1 379 ? 5.358 10.392 -26.964 1.00 87.19 379 PRO A O 1
ATOM 2699 N N . LEU A 1 380 ? 7.063 11.835 -27.279 1.00 91.81 380 LEU A N 1
ATOM 2700 C CA . LEU A 1 380 ? 8.130 10.886 -26.969 1.00 91.81 380 LEU A CA 1
ATOM 2701 C C . LEU A 1 380 ? 8.090 10.528 -25.476 1.00 91.81 380 LEU A C 1
ATOM 2703 O O . LEU A 1 380 ? 8.049 11.415 -24.620 1.00 91.81 380 LEU A O 1
ATOM 2707 N N . LEU A 1 381 ? 8.135 9.229 -25.182 1.00 93.62 381 LEU A N 1
ATOM 2708 C CA . LEU A 1 381 ? 8.164 8.689 -23.824 1.00 93.62 381 LEU A CA 1
ATOM 2709 C C . LEU A 1 381 ? 9.569 8.183 -23.476 1.00 93.62 381 LEU A C 1
ATOM 2711 O O . LEU A 1 381 ? 10.137 7.384 -24.214 1.00 93.62 381 LEU A O 1
ATOM 2715 N N . LEU A 1 382 ? 10.119 8.610 -22.344 1.00 95.31 382 LEU A N 1
ATOM 2716 C CA . LEU A 1 382 ? 11.335 8.059 -21.753 1.00 95.31 382 LEU A CA 1
ATOM 2717 C C . LEU A 1 382 ? 10.967 7.095 -20.625 1.00 95.31 382 LEU A C 1
ATOM 2719 O O . LEU A 1 382 ? 10.188 7.444 -19.738 1.00 95.31 382 LEU A O 1
ATOM 2723 N N . LEU A 1 383 ? 11.551 5.901 -20.653 1.00 94.81 383 LEU A N 1
ATOM 2724 C CA . LEU A 1 383 ? 11.430 4.889 -19.609 1.00 94.81 383 LEU A CA 1
ATOM 2725 C C . LEU A 1 383 ? 12.787 4.763 -18.921 1.00 94.81 383 LEU A C 1
ATOM 2727 O O . LEU A 1 383 ? 13.711 4.208 -19.509 1.00 94.81 383 LEU A O 1
ATOM 2731 N N . LEU A 1 384 ? 12.920 5.312 -17.716 1.00 94.94 384 LEU A N 1
ATOM 2732 C CA . LEU A 1 384 ? 14.142 5.238 -16.924 1.00 94.94 384 LEU A CA 1
ATOM 2733 C C . LEU A 1 384 ? 14.022 4.115 -15.888 1.00 94.94 384 LEU A C 1
ATOM 2735 O O . LEU A 1 384 ? 13.267 4.242 -14.927 1.00 94.94 384 LEU A O 1
ATOM 2739 N N . ASP A 1 385 ? 14.759 3.027 -16.101 1.00 92.31 385 ASP A N 1
ATOM 2740 C CA . ASP A 1 385 ? 14.741 1.823 -15.265 1.00 92.31 385 ASP A CA 1
ATOM 2741 C C . ASP A 1 385 ? 15.947 1.782 -14.318 1.00 92.31 385 ASP A C 1
ATOM 2743 O O . ASP A 1 385 ? 17.096 1.792 -14.771 1.00 92.31 385 ASP A O 1
ATOM 2747 N N . GLY A 1 386 ? 15.687 1.742 -13.010 1.00 88.19 386 GLY A N 1
ATOM 2748 C CA . GLY A 1 386 ? 16.692 1.581 -11.956 1.00 88.19 386 GLY A CA 1
ATOM 2749 C C . GLY A 1 386 ? 17.700 2.732 -11.809 1.00 88.19 386 GLY A C 1
ATOM 2750 O O . GLY A 1 386 ? 18.894 2.448 -11.703 1.00 88.19 386 GLY A O 1
ATOM 2751 N N . PRO A 1 387 ? 17.304 4.024 -11.817 1.00 88.62 387 PRO A N 1
ATOM 2752 C CA . PRO A 1 387 ? 18.226 5.163 -11.676 1.00 88.62 387 PRO A CA 1
ATOM 2753 C C . PRO A 1 387 ? 19.079 5.148 -10.398 1.00 88.62 387 PRO A C 1
ATOM 2755 O O . PRO A 1 387 ? 20.116 5.806 -10.353 1.00 88.62 387 PRO A O 1
ATOM 2758 N N . GLU A 1 388 ? 18.697 4.376 -9.384 1.00 84.00 388 GLU A N 1
ATOM 2759 C CA . GLU A 1 388 ? 19.512 4.078 -8.205 1.00 84.00 388 GLU A CA 1
ATOM 2760 C C . GLU A 1 388 ? 20.883 3.455 -8.529 1.00 84.00 388 GLU A C 1
ATOM 2762 O O . GLU A 1 388 ? 21.803 3.554 -7.723 1.00 84.00 388 GLU A O 1
ATOM 2767 N N . GLU A 1 389 ? 21.060 2.887 -9.725 1.00 79.12 389 GLU A N 1
ATOM 2768 C CA . GLU A 1 389 ? 22.338 2.350 -10.216 1.00 79.12 389 GLU A CA 1
ATOM 2769 C C . GLU A 1 389 ? 23.344 3.442 -10.656 1.00 79.12 389 GLU A C 1
ATOM 2771 O O . GLU A 1 389 ? 24.534 3.167 -10.881 1.00 79.12 389 GLU A O 1
ATOM 2776 N N . MET A 1 390 ? 22.885 4.692 -10.777 1.00 77.56 390 MET A N 1
ATOM 2777 C CA . MET A 1 390 ? 23.707 5.860 -11.097 1.00 77.56 390 MET A CA 1
ATOM 2778 C C . MET A 1 390 ? 24.813 6.065 -10.041 1.00 77.56 390 MET A C 1
ATOM 2780 O O . MET A 1 390 ? 24.629 5.735 -8.864 1.00 77.56 390 MET A O 1
ATOM 2784 N N . PRO A 1 391 ? 25.979 6.640 -10.409 1.00 70.88 391 PRO A N 1
ATOM 2785 C CA . PRO A 1 391 ? 26.920 7.140 -9.410 1.00 70.88 391 PRO A CA 1
ATOM 2786 C C . PRO A 1 391 ? 26.215 7.996 -8.346 1.00 70.88 391 PRO A C 1
ATOM 2788 O O . PRO A 1 391 ? 25.430 8.872 -8.713 1.00 70.88 391 PRO A O 1
ATOM 2791 N N . PRO A 1 392 ? 26.474 7.786 -7.041 1.00 66.25 392 PRO A N 1
ATOM 2792 C CA . PRO A 1 392 ? 25.826 8.581 -6.009 1.00 66.25 392 PRO A CA 1
ATOM 2793 C C . PRO A 1 392 ? 26.235 10.048 -6.158 1.00 66.25 392 PRO A C 1
ATOM 2795 O O . PRO A 1 392 ? 27.383 10.418 -5.914 1.00 66.25 392 PRO A O 1
ATOM 2798 N N . LEU A 1 393 ? 25.276 10.882 -6.554 1.00 68.06 393 LEU A N 1
ATOM 2799 C CA . LEU A 1 393 ? 25.466 12.321 -6.647 1.00 68.06 393 LEU A CA 1
ATOM 2800 C C . LEU A 1 393 ? 25.377 12.963 -5.250 1.00 68.06 393 LEU A C 1
ATOM 2802 O O . LEU A 1 393 ? 24.504 12.598 -4.443 1.00 68.06 393 LEU A O 1
ATOM 2806 N N . PRO A 1 394 ? 26.235 13.955 -4.945 1.00 68.62 394 PRO A N 1
ATOM 2807 C CA . PRO A 1 394 ? 26.007 14.865 -3.827 1.00 68.62 394 PRO A CA 1
ATOM 2808 C C . PRO A 1 394 ? 24.625 15.518 -3.944 1.00 68.62 394 PRO A C 1
ATOM 2810 O O . PRO A 1 394 ? 24.167 15.771 -5.057 1.00 68.62 394 PRO A O 1
ATOM 2813 N N . ALA A 1 395 ? 23.969 15.816 -2.817 1.00 73.38 395 ALA A N 1
ATOM 2814 C CA . ALA A 1 395 ? 22.613 16.380 -2.816 1.00 73.38 395 ALA A CA 1
ATOM 2815 C C . ALA A 1 395 ? 22.445 17.605 -3.743 1.00 73.38 395 ALA A C 1
ATOM 2817 O O . ALA A 1 395 ? 21.559 17.538 -4.587 1.00 73.38 395 ALA A O 1
ATOM 2818 N N . PRO A 1 396 ? 23.342 18.619 -3.741 1.00 76.81 396 PRO A N 1
ATOM 2819 C CA . PRO A 1 396 ? 23.208 19.764 -4.648 1.00 76.81 396 PRO A CA 1
ATOM 2820 C C . PRO A 1 396 ? 23.211 19.382 -6.135 1.00 76.81 396 PRO A C 1
ATOM 2822 O O . PRO A 1 396 ? 22.456 19.943 -6.920 1.00 76.81 396 PRO A O 1
ATOM 2825 N N . ARG A 1 397 ? 24.019 18.385 -6.528 1.00 83.50 397 ARG A N 1
ATOM 2826 C CA . ARG A 1 397 ? 24.068 17.924 -7.925 1.00 83.50 397 ARG A CA 1
ATOM 2827 C C . ARG A 1 397 ? 22.823 17.137 -8.316 1.00 83.50 397 ARG A C 1
ATOM 2829 O O . ARG A 1 397 ? 22.435 17.163 -9.477 1.00 83.50 397 ARG A O 1
ATOM 2836 N N . LEU A 1 398 ? 22.204 16.432 -7.365 1.00 84.31 398 LEU A N 1
ATOM 2837 C CA . LEU A 1 398 ? 20.942 15.736 -7.606 1.00 84.31 398 LEU A CA 1
ATOM 2838 C C . LEU A 1 398 ? 19.805 16.740 -7.849 1.00 84.31 398 LEU A C 1
ATOM 2840 O O . LEU A 1 398 ? 19.038 16.543 -8.789 1.00 84.31 398 LEU A O 1
ATOM 2844 N N . SER A 1 399 ? 19.751 17.827 -7.071 1.00 87.81 399 SER A N 1
ATOM 2845 C CA . SER A 1 399 ? 18.802 18.930 -7.277 1.00 87.81 399 SER A CA 1
ATOM 2846 C C . SER A 1 399 ? 19.006 19.597 -8.643 1.00 87.81 399 SER A C 1
ATOM 2848 O O . SER A 1 399 ? 18.063 19.703 -9.424 1.00 87.81 399 SER A O 1
ATOM 2850 N N . GLU A 1 400 ? 20.249 19.956 -8.992 1.00 90.19 400 GLU A N 1
ATOM 2851 C CA . GLU A 1 400 ? 20.586 20.537 -10.304 1.00 90.19 400 GLU A CA 1
ATOM 2852 C C . GLU A 1 400 ? 20.182 19.617 -11.469 1.00 90.19 400 GLU A C 1
ATOM 2854 O O . GLU A 1 400 ? 19.607 20.075 -12.461 1.00 90.19 400 GLU A O 1
ATOM 2859 N N . TRP A 1 401 ? 20.437 18.310 -11.340 1.00 92.19 401 TRP A N 1
ATOM 2860 C CA . TRP A 1 401 ? 20.065 17.311 -12.341 1.00 92.19 401 TRP A CA 1
ATOM 2861 C C . TRP A 1 401 ? 18.542 17.153 -12.483 1.00 92.19 401 TRP A C 1
ATOM 2863 O O . TRP A 1 401 ? 18.030 17.045 -13.606 1.00 92.19 401 TRP A O 1
ATOM 2873 N N . ALA A 1 402 ? 17.798 17.162 -11.370 1.00 92.25 402 ALA A N 1
ATOM 2874 C CA . ALA A 1 402 ? 16.337 17.071 -11.364 1.00 92.25 402 ALA A CA 1
ATOM 2875 C C . ALA A 1 402 ? 15.695 18.322 -11.985 1.00 92.25 402 ALA A C 1
ATOM 2877 O O . ALA A 1 402 ? 14.835 18.204 -12.863 1.00 92.25 402 ALA A O 1
ATOM 2878 N N . GLU A 1 403 ? 16.173 19.518 -11.629 1.00 92.12 403 GLU A N 1
ATOM 2879 C CA . GLU A 1 403 ? 15.742 20.781 -12.236 1.00 92.12 403 GLU A CA 1
ATOM 2880 C C . GLU A 1 403 ? 16.065 20.841 -13.734 1.00 92.12 403 GLU A C 1
ATOM 2882 O O . GLU A 1 403 ? 15.217 21.234 -14.544 1.00 92.12 403 GLU A O 1
ATOM 2887 N N . GLY A 1 404 ? 17.280 20.430 -14.117 1.00 94.50 404 GLY A N 1
ATOM 2888 C CA . GLY A 1 404 ? 17.709 20.307 -15.509 1.00 94.50 404 GLY A CA 1
ATOM 2889 C C . GLY A 1 404 ? 16.792 19.390 -16.309 1.00 94.50 404 GLY A C 1
ATOM 2890 O O . GLY A 1 404 ? 16.323 19.756 -17.390 1.00 94.50 404 GLY A O 1
ATOM 2891 N N . THR A 1 405 ? 16.459 18.237 -15.733 1.00 95.62 405 THR A N 1
ATOM 2892 C CA . THR A 1 405 ? 15.524 17.265 -16.305 1.00 95.62 405 THR A CA 1
ATOM 2893 C C . THR A 1 405 ? 14.117 17.847 -16.439 1.00 95.62 405 THR A C 1
ATOM 2895 O O . THR A 1 405 ? 13.550 17.830 -17.531 1.00 95.62 405 THR A O 1
ATOM 2898 N N . ALA A 1 406 ? 13.558 18.438 -15.382 1.00 94.75 406 ALA A N 1
ATOM 2899 C CA . ALA A 1 406 ? 12.217 19.022 -15.400 1.00 94.75 406 ALA A CA 1
ATOM 2900 C C . ALA A 1 406 ? 12.085 20.195 -16.387 1.00 94.75 406 ALA A C 1
ATOM 2902 O O . ALA A 1 406 ? 11.036 20.374 -17.013 1.00 94.75 406 ALA A O 1
ATOM 2903 N N . ARG A 1 407 ? 13.133 21.013 -16.540 1.00 94.69 407 ARG A N 1
ATOM 2904 C CA . ARG A 1 407 ? 13.187 22.098 -17.532 1.00 94.69 407 ARG A CA 1
ATOM 2905 C C . ARG A 1 407 ? 13.179 21.541 -18.954 1.00 94.69 407 ARG A C 1
ATOM 2907 O O . ARG A 1 407 ? 12.312 21.909 -19.743 1.00 94.69 407 ARG A O 1
ATOM 2914 N N . TRP A 1 408 ? 14.069 20.593 -19.242 1.00 96.00 408 TRP A N 1
ATOM 2915 C CA . TRP A 1 408 ? 14.181 19.974 -20.562 1.00 96.00 408 TRP A CA 1
ATOM 2916 C C . TRP A 1 408 ? 12.897 19.235 -20.980 1.00 96.00 408 TRP A C 1
ATOM 2918 O O . TRP A 1 408 ? 12.448 19.372 -22.121 1.00 96.00 408 TRP A O 1
ATOM 2928 N N . LEU A 1 409 ? 12.244 18.515 -20.058 1.00 95.56 409 LEU A N 1
ATOM 2929 C CA . LEU A 1 409 ? 10.963 17.844 -20.323 1.00 95.56 409 LEU A CA 1
ATOM 2930 C C . LEU A 1 409 ? 9.848 18.842 -20.681 1.00 95.56 409 LEU A C 1
ATOM 2932 O O . LEU A 1 409 ? 9.076 18.595 -21.608 1.00 95.56 409 LEU A O 1
ATOM 2936 N N . ARG A 1 410 ? 9.781 19.994 -19.997 1.00 92.25 410 ARG A N 1
ATOM 2937 C CA . ARG A 1 410 ? 8.797 21.053 -20.291 1.00 92.25 410 ARG A CA 1
ATOM 2938 C C . ARG A 1 410 ? 9.032 21.708 -21.651 1.00 92.25 410 ARG A C 1
ATOM 2940 O O . ARG A 1 410 ? 8.076 21.908 -22.397 1.00 92.25 410 ARG A O 1
ATOM 2947 N N . GLU A 1 411 ? 10.283 22.013 -21.985 1.00 93.25 411 GLU A N 1
ATOM 2948 C CA . GLU A 1 411 ? 10.650 22.647 -23.260 1.00 93.25 411 GLU A CA 1
ATOM 2949 C C . GLU A 1 411 ? 10.386 21.728 -24.462 1.00 93.25 411 GLU A C 1
ATOM 2951 O O . GLU A 1 411 ? 9.888 22.168 -25.500 1.00 93.25 411 GLU A O 1
ATOM 2956 N N . THR A 1 412 ? 10.677 20.434 -24.319 1.00 93.25 412 THR A N 1
ATOM 2957 C CA . THR A 1 412 ? 10.544 19.452 -25.406 1.00 93.25 412 THR A CA 1
ATOM 2958 C C . THR A 1 412 ? 9.155 18.814 -25.490 1.00 93.25 412 THR A C 1
ATOM 2960 O O . THR A 1 412 ? 8.751 18.364 -26.564 1.00 93.25 412 THR A O 1
ATOM 2963 N N . GLY A 1 413 ? 8.393 18.798 -24.392 1.00 91.75 413 GLY A N 1
ATOM 2964 C CA . GLY A 1 413 ? 7.115 18.089 -24.284 1.00 91.75 413 GLY A CA 1
ATOM 2965 C C . GLY A 1 413 ? 7.259 16.571 -24.119 1.00 91.75 413 GLY A C 1
ATOM 2966 O O . GLY A 1 413 ? 6.285 15.845 -24.311 1.00 91.75 413 GLY A O 1
ATOM 2967 N N . VAL A 1 414 ? 8.459 16.089 -23.790 1.00 94.69 414 VAL A N 1
ATOM 2968 C CA . VAL A 1 414 ? 8.748 14.675 -23.510 1.00 94.69 414 VAL A CA 1
ATOM 2969 C C . VAL A 1 414 ? 8.108 14.260 -22.181 1.00 94.69 414 VAL A C 1
ATOM 2971 O O . VAL A 1 414 ? 7.977 15.067 -21.259 1.00 94.69 414 VAL A O 1
ATOM 2974 N N . ARG A 1 415 ? 7.695 12.993 -22.078 1.00 94.75 415 ARG A N 1
ATOM 2975 C CA . ARG A 1 415 ? 7.191 12.385 -20.836 1.00 94.75 415 ARG A CA 1
ATOM 2976 C C . ARG A 1 415 ? 8.225 11.421 -20.270 1.00 94.75 415 ARG A C 1
ATOM 2978 O O . ARG A 1 415 ? 8.843 10.689 -21.037 1.00 94.75 415 ARG A O 1
ATOM 2985 N N . LEU A 1 416 ? 8.400 11.402 -18.953 1.00 96.50 416 LEU A N 1
ATOM 2986 C CA . LEU A 1 416 ? 9.354 10.537 -18.261 1.00 96.50 416 LEU A CA 1
ATOM 2987 C C . LEU A 1 416 ? 8.635 9.651 -17.242 1.00 96.50 416 LEU A C 1
ATOM 2989 O O . LEU A 1 416 ? 7.968 10.152 -16.340 1.00 96.50 416 LEU A O 1
ATOM 2993 N N . VAL A 1 417 ? 8.824 8.339 -17.359 1.00 96.56 417 VAL A N 1
ATOM 2994 C CA . VAL A 1 417 ? 8.478 7.373 -16.313 1.00 96.56 417 VAL A CA 1
ATOM 2995 C C . VAL A 1 417 ? 9.769 6.898 -15.663 1.00 96.56 417 VAL A C 1
ATOM 2997 O O . VAL A 1 417 ? 10.657 6.396 -16.351 1.00 96.56 417 VAL A O 1
ATOM 3000 N N . VAL A 1 418 ? 9.866 7.051 -14.346 1.00 96.50 418 VAL A N 1
ATOM 3001 C CA . VAL A 1 418 ? 11.016 6.633 -13.540 1.00 96.50 418 VAL A CA 1
ATOM 3002 C C . VAL A 1 418 ? 10.612 5.423 -12.712 1.00 96.50 418 VAL A C 1
ATOM 3004 O O . VAL A 1 418 ? 9.796 5.559 -11.807 1.00 96.50 418 VAL A O 1
ATOM 3007 N N . ALA A 1 419 ? 11.157 4.245 -13.007 1.00 95.06 419 ALA A N 1
ATOM 3008 C CA . ALA A 1 419 ? 10.934 3.055 -12.194 1.00 95.06 419 ALA A CA 1
ATOM 3009 C C . ALA A 1 419 ? 12.117 2.834 -11.250 1.00 95.06 419 ALA A C 1
ATOM 3011 O O . ALA A 1 419 ? 13.223 2.550 -11.706 1.00 95.06 419 ALA A O 1
ATOM 3012 N N . CYS A 1 420 ? 11.890 2.994 -9.947 1.00 93.06 420 CYS A N 1
ATOM 3013 C CA . CYS A 1 420 ? 12.964 3.038 -8.953 1.00 93.06 420 CYS A CA 1
ATOM 3014 C C . CYS A 1 420 ? 12.517 2.561 -7.568 1.00 93.06 420 CYS A C 1
ATOM 3016 O O . CYS A 1 420 ? 11.356 2.193 -7.347 1.00 93.06 420 CYS A O 1
ATOM 3018 N N . GLY A 1 421 ? 13.484 2.450 -6.656 1.00 90.44 421 GLY A N 1
ATOM 3019 C CA . GLY A 1 421 ? 13.272 1.957 -5.296 1.00 90.44 421 GLY A CA 1
ATOM 3020 C C . GLY A 1 421 ? 12.548 2.991 -4.449 1.00 90.44 421 GLY A C 1
ATOM 3021 O O . GLY A 1 421 ? 12.565 4.184 -4.769 1.00 90.44 421 GLY A O 1
ATOM 3022 N N . VAL A 1 422 ? 11.934 2.541 -3.357 1.00 88.69 422 VAL A N 1
ATOM 3023 C CA . VAL A 1 422 ? 11.240 3.427 -2.411 1.00 88.69 422 VAL A CA 1
ATOM 3024 C C . VAL A 1 422 ? 12.224 4.441 -1.825 1.00 88.69 422 VAL A C 1
ATOM 3026 O O . VAL A 1 422 ? 11.961 5.640 -1.814 1.00 88.69 422 VAL A O 1
ATOM 3029 N N . GLU A 1 423 ? 13.395 3.961 -1.423 1.00 86.25 423 GLU A N 1
ATOM 3030 C CA . GLU A 1 423 ? 14.467 4.717 -0.779 1.00 86.25 423 GLU A CA 1
ATOM 3031 C C . GLU A 1 423 ? 15.124 5.712 -1.741 1.00 86.25 423 GLU A C 1
ATOM 3033 O O . GLU A 1 423 ? 15.534 6.802 -1.343 1.00 86.25 423 GLU A O 1
ATOM 3038 N N . TYR A 1 424 ? 15.225 5.350 -3.025 1.00 87.50 424 TYR A N 1
ATOM 3039 C CA . TYR A 1 424 ? 15.718 6.267 -4.049 1.00 87.50 424 TYR A CA 1
ATOM 3040 C C . TYR A 1 424 ? 14.701 7.376 -4.323 1.00 87.50 424 TYR A C 1
ATOM 3042 O O . TYR A 1 424 ? 15.076 8.548 -4.363 1.00 87.50 424 TYR A O 1
ATOM 3050 N N . TRP A 1 425 ? 13.420 7.022 -4.480 1.00 91.25 425 TRP A N 1
ATOM 3051 C CA . TRP A 1 425 ? 12.365 7.990 -4.783 1.00 91.25 425 TRP A CA 1
ATOM 3052 C C . TRP A 1 425 ? 12.101 8.963 -3.636 1.00 91.25 425 TRP A C 1
ATOM 3054 O O . TRP A 1 425 ? 11.836 10.131 -3.893 1.00 91.25 425 TRP A O 1
ATOM 3064 N N . GLU A 1 426 ? 12.222 8.515 -2.385 1.00 87.50 426 GLU A N 1
ATOM 3065 C CA . GLU A 1 426 ? 12.113 9.379 -1.204 1.00 87.50 426 GLU A CA 1
ATOM 3066 C C . GLU A 1 426 ? 13.020 10.610 -1.320 1.00 87.50 426 GLU A C 1
ATOM 3068 O O . GLU A 1 426 ? 12.588 11.729 -1.053 1.00 87.50 426 GLU A O 1
ATOM 3073 N N . ARG A 1 427 ? 14.257 10.410 -1.791 1.00 84.81 427 ARG A N 1
ATOM 3074 C CA . ARG A 1 427 ? 15.225 11.488 -1.999 1.00 84.81 427 ARG A CA 1
ATOM 3075 C C . ARG A 1 427 ? 15.059 12.156 -3.362 1.00 84.81 427 ARG A C 1
ATOM 3077 O O . ARG A 1 427 ? 14.868 13.359 -3.425 1.00 84.81 427 ARG A O 1
ATOM 3084 N N . ALA A 1 428 ? 15.136 11.396 -4.453 1.00 87.06 428 ALA A N 1
ATOM 3085 C CA . ALA A 1 428 ? 15.154 11.957 -5.805 1.00 87.06 428 ALA A CA 1
ATOM 3086 C C . ALA A 1 428 ? 13.809 12.578 -6.212 1.00 87.06 428 ALA A C 1
ATOM 3088 O O . ALA A 1 428 ? 13.786 13.601 -6.886 1.00 87.06 428 ALA A O 1
ATOM 3089 N N . GLY A 1 429 ? 12.692 11.988 -5.783 1.00 88.44 429 GLY A N 1
ATOM 3090 C CA . GLY A 1 429 ? 11.349 12.504 -6.034 1.00 88.44 429 GLY A CA 1
ATOM 3091 C C . GLY A 1 429 ? 11.097 13.851 -5.356 1.00 88.44 429 GLY A C 1
ATOM 3092 O O . GLY A 1 429 ? 10.360 14.664 -5.899 1.00 88.44 429 GLY A O 1
ATOM 3093 N N . ALA A 1 430 ? 11.724 14.109 -4.202 1.00 88.12 430 ALA A N 1
ATOM 3094 C CA . ALA A 1 430 ? 11.577 15.368 -3.472 1.00 88.12 430 ALA A CA 1
ATOM 3095 C C . ALA A 1 430 ? 12.297 16.540 -4.162 1.00 88.12 430 ALA A C 1
ATOM 3097 O O . ALA A 1 430 ? 11.900 17.687 -3.981 1.00 88.12 430 ALA A O 1
ATOM 3098 N N . GLU A 1 431 ? 13.316 16.247 -4.976 1.00 90.38 431 GLU A N 1
ATOM 3099 C CA . GLU A 1 431 ? 14.035 17.243 -5.783 1.00 90.38 431 GLU A CA 1
ATOM 3100 C C . GLU A 1 431 ? 13.227 17.693 -7.016 1.00 90.38 431 GLU A C 1
ATOM 3102 O O . GLU A 1 431 ? 13.518 18.727 -7.616 1.00 90.38 431 GLU A O 1
ATOM 3107 N N . PHE A 1 432 ? 12.195 16.936 -7.411 1.00 87.56 432 PHE A N 1
ATOM 3108 C CA . PHE A 1 432 ? 11.238 17.371 -8.425 1.00 87.56 432 PHE A CA 1
ATOM 3109 C C . PHE A 1 432 ? 10.154 18.248 -7.779 1.00 87.56 432 PHE A C 1
ATOM 3111 O O . PHE A 1 432 ? 9.511 17.851 -6.808 1.00 87.56 432 PHE A O 1
ATOM 3118 N N . GLY A 1 433 ? 9.887 19.428 -8.352 1.00 84.62 433 GLY A N 1
ATOM 3119 C CA . GLY A 1 433 ? 8.762 20.273 -7.927 1.00 84.62 433 GLY A CA 1
ATOM 3120 C C . GLY A 1 433 ? 7.430 19.517 -8.023 1.00 84.62 433 GLY A C 1
ATOM 3121 O O . GLY A 1 433 ? 7.202 18.784 -8.992 1.00 84.62 433 GLY A O 1
ATOM 3122 N N . ARG A 1 434 ? 6.534 19.668 -7.034 1.00 85.12 434 ARG A N 1
ATOM 3123 C CA . ARG A 1 434 ? 5.272 18.895 -6.948 1.00 85.12 434 ARG A CA 1
ATOM 3124 C C . ARG A 1 434 ? 4.403 19.033 -8.199 1.00 85.12 434 ARG A C 1
ATOM 3126 O O . ARG A 1 434 ? 3.740 18.082 -8.589 1.00 85.12 434 ARG A O 1
ATOM 3133 N N . GLU A 1 435 ? 4.431 20.187 -8.849 1.00 86.44 435 GLU A N 1
ATOM 3134 C CA . GLU A 1 435 ? 3.721 20.492 -10.093 1.00 86.44 435 GLU A CA 1
ATOM 3135 C C . GLU A 1 435 ? 4.243 19.715 -11.312 1.00 86.44 435 GLU A C 1
ATOM 3137 O O . GLU A 1 435 ? 3.536 19.571 -12.310 1.00 86.44 435 GLU A O 1
ATOM 3142 N N . THR A 1 436 ? 5.475 19.205 -11.244 1.00 90.88 436 THR A N 1
ATOM 3143 C CA . THR A 1 436 ? 6.077 18.384 -12.305 1.00 90.88 436 THR A CA 1
ATOM 3144 C C . THR A 1 436 ? 5.735 16.900 -12.168 1.00 90.88 436 THR A C 1
ATOM 3146 O O . THR A 1 436 ? 5.816 16.155 -13.149 1.00 90.88 436 THR A O 1
ATOM 3149 N N . LEU A 1 437 ? 5.319 16.481 -10.970 1.00 93.88 437 LEU A N 1
ATOM 3150 C CA . LEU A 1 437 ? 4.997 15.100 -10.645 1.00 93.88 437 LEU A CA 1
ATOM 3151 C C . LEU A 1 437 ? 3.515 14.803 -10.880 1.00 93.88 437 LEU A C 1
ATOM 3153 O O . LEU A 1 437 ? 2.615 15.526 -10.444 1.00 93.88 437 LEU A O 1
ATOM 3157 N N . TYR A 1 438 ? 3.249 13.674 -11.527 1.00 92.75 438 TYR A N 1
ATOM 3158 C CA . TYR A 1 438 ? 1.909 13.117 -11.624 1.00 92.75 438 TYR A CA 1
ATOM 3159 C C . TYR A 1 438 ? 1.334 12.826 -10.225 1.00 92.75 438 TYR A C 1
ATOM 3161 O O . TYR A 1 438 ? 1.997 12.224 -9.383 1.00 92.75 438 TYR A O 1
ATOM 3169 N N . GLY A 1 439 ? 0.104 13.285 -9.968 1.00 84.56 439 GLY A N 1
ATOM 3170 C CA . GLY A 1 439 ? -0.546 13.207 -8.652 1.00 84.56 439 GLY A CA 1
ATOM 3171 C C . GLY A 1 439 ? -0.196 14.347 -7.680 1.00 84.56 439 GLY A C 1
ATOM 3172 O O . GLY A 1 439 ? -0.775 14.419 -6.599 1.00 84.56 439 GLY A O 1
ATOM 3173 N N . GLY A 1 440 ? 0.699 15.276 -8.045 1.00 73.75 440 GLY A N 1
ATOM 3174 C CA . GLY A 1 440 ? 1.122 16.369 -7.158 1.00 73.75 440 GLY A CA 1
ATOM 3175 C C . GLY A 1 440 ? 0.100 17.487 -6.937 1.00 73.75 440 GLY A C 1
ATOM 3176 O O . GLY A 1 440 ? 0.142 18.133 -5.890 1.00 73.75 440 GLY A O 1
ATOM 3177 N N . GLY A 1 441 ? -0.845 17.669 -7.867 1.00 54.44 441 GLY A N 1
ATOM 3178 C CA . GLY A 1 441 ? -1.901 18.691 -7.799 1.00 54.44 441 GLY A CA 1
ATOM 3179 C C . GLY A 1 441 ? -3.177 18.282 -7.052 1.00 54.44 441 GLY A C 1
ATOM 3180 O O . GLY A 1 441 ? -4.058 19.113 -6.877 1.00 54.44 441 GLY A O 1
ATOM 3181 N N . ALA A 1 442 ? -3.298 17.028 -6.601 1.00 46.38 442 ALA A N 1
ATOM 3182 C CA . ALA A 1 442 ? -4.515 16.515 -5.955 1.00 46.38 442 ALA A CA 1
ATOM 3183 C C . ALA A 1 442 ? -4.573 16.759 -4.428 1.00 46.38 442 ALA A C 1
ATOM 3185 O O . ALA A 1 442 ? -5.462 16.242 -3.756 1.00 46.38 442 ALA A O 1
ATOM 3186 N N . GLY A 1 443 ? -3.609 17.502 -3.869 1.00 37.94 443 GLY A N 1
ATOM 3187 C CA . GLY A 1 443 ? -3.444 17.676 -2.420 1.00 37.94 443 GLY A CA 1
ATOM 3188 C C . GLY A 1 443 ? -4.082 18.923 -1.807 1.00 37.94 443 GLY A C 1
ATOM 3189 O O . GLY A 1 443 ? -4.331 18.908 -0.608 1.00 37.94 443 GLY A O 1
ATOM 3190 N N . ASP A 1 444 ? -4.387 19.959 -2.594 1.00 32.84 444 ASP A N 1
ATOM 3191 C CA . ASP A 1 444 ? -4.937 21.216 -2.074 1.00 32.84 444 ASP A CA 1
ATOM 3192 C C . ASP A 1 444 ? -6.276 21.553 -2.746 1.00 32.84 444 ASP A C 1
ATOM 3194 O O . ASP A 1 444 ? -6.327 22.008 -3.886 1.00 32.84 444 ASP A O 1
ATOM 3198 N N . GLY A 1 445 ? -7.365 21.345 -1.995 1.00 32.84 445 GLY A N 1
ATOM 3199 C CA . GLY A 1 445 ? -8.664 21.985 -2.226 1.00 32.84 445 GLY A CA 1
ATOM 3200 C C . GLY A 1 445 ? -9.724 21.172 -2.978 1.00 32.84 445 GLY A C 1
ATOM 3201 O O . GLY A 1 445 ? -9.942 21.401 -4.159 1.00 32.84 445 GLY A O 1
ATOM 3202 N N . ALA A 1 446 ? -10.452 20.304 -2.264 1.00 25.70 446 ALA A N 1
ATOM 3203 C CA . ALA A 1 446 ? -11.901 20.084 -2.429 1.00 25.70 446 ALA A CA 1
ATOM 3204 C C . ALA A 1 446 ? -12.393 19.054 -1.395 1.00 25.70 446 ALA A C 1
ATOM 3206 O O . ALA A 1 446 ? -12.369 17.847 -1.633 1.00 25.70 446 ALA A O 1
ATOM 3207 N N . GLY A 1 447 ? -12.845 19.524 -0.229 1.00 25.16 447 GLY A N 1
ATOM 3208 C CA . GLY A 1 447 ? -13.720 18.713 0.617 1.00 25.16 447 GLY A CA 1
ATOM 3209 C C . GLY A 1 447 ? -15.050 18.477 -0.113 1.00 25.16 447 GLY A C 1
ATOM 3210 O O . GLY A 1 447 ? -15.542 19.402 -0.765 1.00 25.16 447 GLY A O 1
ATOM 3211 N N . PRO A 1 448 ? -15.646 17.274 -0.048 1.00 26.89 448 PRO A N 1
ATOM 3212 C CA . PRO A 1 448 ? -16.964 17.050 -0.608 1.00 26.89 448 PRO A CA 1
ATOM 3213 C C . PRO A 1 448 ? -17.993 17.664 0.346 1.00 26.89 448 PRO A C 1
ATOM 3215 O O . PRO A 1 448 ? -18.507 16.994 1.240 1.00 26.89 448 PRO A O 1
ATOM 3218 N N . GLU A 1 449 ? -18.317 18.942 0.164 1.00 26.34 449 GLU A N 1
ATOM 3219 C CA . GLU A 1 449 ? -19.596 19.465 0.645 1.00 26.34 449 GLU A CA 1
ATOM 3220 C C . GLU A 1 449 ? -20.711 18.903 -0.244 1.00 26.34 449 GLU A C 1
ATOM 3222 O O . GLU A 1 449 ? -21.138 19.492 -1.233 1.00 26.34 449 GLU A O 1
ATOM 3227 N N . GLY A 1 450 ? -21.156 17.695 0.099 1.00 26.64 450 GLY A N 1
ATOM 3228 C CA . GLY A 1 450 ? -22.366 17.074 -0.422 1.00 26.64 450 GLY A CA 1
ATOM 3229 C C . GLY A 1 450 ? -23.547 17.348 0.501 1.00 26.64 450 GLY A C 1
ATOM 3230 O O . GLY A 1 450 ? -24.036 16.435 1.162 1.00 26.64 450 GLY A O 1
ATOM 3231 N N . GLY A 1 451 ? -24.000 18.602 0.548 1.00 24.86 451 GLY A N 1
ATOM 3232 C CA . GLY A 1 451 ? -25.344 18.936 1.007 1.00 24.86 451 GLY A CA 1
ATOM 3233 C C . GLY A 1 451 ? -26.367 18.430 -0.010 1.00 24.86 451 GLY A C 1
ATOM 3234 O O . GLY A 1 451 ? -26.312 18.760 -1.193 1.00 24.86 451 GLY A O 1
ATOM 3235 N N . ILE A 1 452 ? -27.294 17.595 0.448 1.00 25.30 452 ILE A N 1
ATOM 3236 C CA . ILE A 1 452 ? -28.426 17.115 -0.340 1.00 25.30 452 ILE A CA 1
ATOM 3237 C C . ILE A 1 452 ? -29.391 18.286 -0.590 1.00 25.30 452 ILE A C 1
ATOM 3239 O O . ILE A 1 452 ? -29.966 18.817 0.354 1.00 25.30 452 ILE A O 1
ATOM 3243 N N . GLY A 1 453 ? -29.629 18.603 -1.869 1.00 23.05 453 GLY A N 1
ATOM 3244 C CA . GLY A 1 453 ? -30.911 19.120 -2.363 1.00 23.05 453 GLY A CA 1
ATOM 3245 C C . GLY A 1 453 ? -30.949 20.571 -2.858 1.00 23.05 453 GLY A C 1
ATOM 3246 O O . GLY A 1 453 ? -31.129 21.479 -2.060 1.00 23.05 453 GLY A O 1
ATOM 3247 N N . ALA A 1 454 ? -30.916 20.767 -4.185 1.00 22.58 454 ALA A N 1
ATOM 3248 C CA . ALA A 1 454 ? -31.947 21.495 -4.951 1.00 22.58 454 ALA A CA 1
ATOM 3249 C C . ALA A 1 454 ? -31.571 21.620 -6.447 1.00 22.58 454 ALA A C 1
ATOM 3251 O O . ALA A 1 454 ? -30.486 22.062 -6.812 1.00 22.58 454 ALA A O 1
ATOM 3252 N N . VAL A 1 455 ? -32.510 21.227 -7.309 1.00 25.08 455 VAL A N 1
ATOM 3253 C CA . VAL A 1 455 ? -32.552 21.423 -8.775 1.00 25.08 455 VAL A CA 1
ATOM 3254 C C . VAL A 1 455 ? -32.893 22.906 -9.089 1.00 25.08 455 VAL A C 1
ATOM 3256 O O . VAL A 1 455 ? -33.451 23.577 -8.221 1.00 25.08 455 VAL A O 1
ATOM 3259 N N . PRO A 1 456 ? -32.526 23.466 -10.266 1.00 28.02 456 PRO A N 1
ATOM 3260 C CA . PRO A 1 456 ? -32.128 24.867 -10.411 1.00 28.02 456 PRO A CA 1
ATOM 3261 C C . PRO A 1 456 ? -33.276 25.821 -10.773 1.00 28.02 456 PRO A C 1
ATOM 3263 O O . PRO A 1 456 ? -34.235 25.445 -11.444 1.00 28.02 456 PRO A O 1
ATOM 3266 N N . GLY A 1 457 ? -33.109 27.096 -10.411 1.00 22.30 457 GLY A N 1
ATOM 3267 C CA . GLY A 1 457 ? -33.873 28.231 -10.938 1.00 22.30 457 GLY A CA 1
ATOM 3268 C C . GLY A 1 457 ? -32.923 29.268 -11.560 1.00 22.30 457 GLY A C 1
ATOM 3269 O O . GLY A 1 457 ? -31.845 29.488 -11.004 1.00 22.30 457 GLY A O 1
ATOM 3270 N N . PRO A 1 458 ? -33.251 29.878 -12.715 1.00 26.89 458 PRO A N 1
ATOM 3271 C CA . PRO A 1 458 ? -32.317 30.717 -13.451 1.00 26.89 458 PRO A CA 1
ATOM 3272 C C . PRO A 1 458 ? -32.372 32.200 -13.044 1.00 26.89 458 PRO A C 1
ATOM 3274 O O . PRO A 1 458 ? -33.416 32.744 -12.696 1.00 26.89 458 PRO A O 1
ATOM 3277 N N . THR A 1 459 ? -31.240 32.858 -13.303 1.00 22.03 459 THR A N 1
ATOM 3278 C CA . THR A 1 459 ? -31.064 34.269 -13.702 1.00 22.03 459 THR A CA 1
ATOM 3279 C C . THR A 1 459 ? -31.216 35.420 -12.702 1.00 22.03 459 THR A C 1
ATOM 3281 O O . THR A 1 459 ? -32.156 35.511 -11.924 1.00 22.03 459 THR A O 1
ATOM 3284 N N . THR A 1 460 ? -30.329 36.397 -12.957 1.00 24.75 460 THR A N 1
ATOM 3285 C CA . THR A 1 460 ? -30.247 37.809 -12.527 1.00 24.75 460 THR A CA 1
ATOM 3286 C C . THR A 1 460 ? -29.365 38.012 -11.294 1.00 24.75 460 THR A C 1
ATOM 3288 O O . THR A 1 460 ? -29.533 37.350 -10.288 1.00 24.75 460 THR A O 1
ATOM 3291 N N . GLY A 1 461 ? -28.320 38.835 -11.312 1.00 22.09 461 GLY A N 1
ATOM 3292 C CA . GLY A 1 461 ? -28.017 39.984 -12.158 1.00 22.09 461 GLY A CA 1
ATOM 3293 C C . GLY A 1 461 ? -27.603 41.118 -11.220 1.00 22.09 461 GLY A C 1
ATOM 3294 O O . GLY A 1 461 ? -28.362 41.435 -10.315 1.00 22.09 461 GLY A O 1
ATOM 3295 N N . ALA A 1 462 ? -26.437 41.720 -11.478 1.00 23.73 462 ALA A N 1
ATOM 3296 C CA . ALA A 1 462 ? -25.829 42.833 -10.732 1.00 23.73 462 ALA A CA 1
ATOM 3297 C C . ALA A 1 462 ? -25.289 42.470 -9.331 1.00 23.73 462 ALA A C 1
ATOM 3299 O O . ALA A 1 462 ? -25.897 41.730 -8.579 1.00 23.73 462 ALA A O 1
ATOM 3300 N N . GLY A 1 463 ? -24.133 42.954 -8.893 1.00 22.88 463 GLY A N 1
ATOM 3301 C CA . GLY A 1 463 ? -23.199 43.905 -9.473 1.00 22.88 463 GLY A CA 1
ATOM 3302 C C . GLY A 1 463 ? -22.208 44.348 -8.393 1.00 22.88 463 GLY A C 1
ATOM 3303 O O . GLY A 1 463 ? -22.532 44.278 -7.215 1.00 22.88 463 GLY A O 1
ATOM 3304 N N . ALA A 1 464 ? -21.050 44.835 -8.848 1.00 23.30 464 ALA A N 1
ATOM 3305 C CA . ALA A 1 464 ? -20.156 45.791 -8.180 1.00 23.30 464 ALA A CA 1
ATOM 3306 C C . ALA A 1 464 ? -19.548 45.371 -6.815 1.00 23.30 464 ALA A C 1
ATOM 3308 O O . ALA A 1 464 ? -20.242 45.146 -5.840 1.00 23.30 464 ALA A O 1
ATOM 3309 N N . ALA A 1 465 ? -18.235 45.164 -6.699 1.00 22.70 465 ALA A N 1
ATOM 3310 C CA . ALA A 1 465 ? -17.126 46.132 -6.768 1.00 22.70 465 ALA A CA 1
ATOM 3311 C C . ALA A 1 465 ? -16.588 46.478 -5.367 1.00 22.70 465 ALA A C 1
ATOM 3313 O O . ALA A 1 465 ? -17.345 46.706 -4.433 1.00 22.70 465 ALA A O 1
ATOM 3314 N N . GLY A 1 466 ? -15.257 46.591 -5.289 1.00 25.19 466 GLY A N 1
ATOM 3315 C CA . GLY A 1 466 ? -14.497 47.040 -4.118 1.00 25.19 466 GLY A CA 1
ATOM 3316 C C . GLY A 1 466 ? -14.054 45.869 -3.240 1.00 25.19 466 GLY A C 1
ATOM 3317 O O . GLY A 1 466 ? -14.873 45.115 -2.753 1.00 25.19 466 GLY A O 1
ATOM 3318 N N . GLY A 1 467 ? -12.777 45.608 -3.000 1.00 25.11 467 GLY A N 1
ATOM 3319 C CA . GLY A 1 467 ? -11.601 46.436 -3.190 1.00 25.11 467 GLY A CA 1
ATOM 3320 C C . GLY A 1 467 ? -10.576 46.036 -2.131 1.00 25.11 467 GLY A C 1
ATOM 3321 O O . GLY A 1 467 ? -10.854 46.136 -0.948 1.00 25.11 467 GLY A O 1
ATOM 3322 N N . ARG A 1 468 ? -9.420 45.561 -2.607 1.00 23.08 468 ARG A N 1
ATOM 3323 C CA . ARG A 1 468 ? -8.056 45.842 -2.115 1.00 23.08 468 ARG A CA 1
ATOM 3324 C C . ARG A 1 468 ? -7.884 46.044 -0.592 1.00 23.08 468 ARG A C 1
ATOM 3326 O O . ARG A 1 468 ? -8.316 47.044 -0.049 1.00 23.08 468 ARG A O 1
ATOM 3333 N N . SER A 1 469 ? -7.165 45.153 0.093 1.00 24.05 469 SER A N 1
ATOM 3334 C CA . SER A 1 469 ? -5.688 45.165 0.222 1.00 24.05 469 SER A CA 1
ATOM 3335 C C . SER A 1 469 ? -5.263 45.699 1.590 1.00 24.05 469 SER A C 1
ATOM 3337 O O . SER A 1 469 ? -5.622 46.819 1.932 1.00 24.05 469 SER A O 1
ATOM 3339 N N . GLY A 1 470 ? -4.406 44.955 2.297 1.00 24.30 470 GLY A N 1
ATOM 3340 C CA . GLY A 1 470 ? -3.518 45.530 3.314 1.00 24.30 470 GLY A CA 1
ATOM 3341 C C . GLY A 1 470 ? -3.392 44.740 4.616 1.00 24.30 470 GLY A C 1
ATOM 3342 O O . GLY A 1 470 ? -3.988 45.106 5.619 1.00 24.30 470 GLY A O 1
ATOM 3343 N N . CYS A 1 471 ? -2.550 43.709 4.613 1.00 20.92 471 CYS A N 1
ATOM 3344 C CA . CYS A 1 471 ? -1.642 43.428 5.738 1.00 20.92 471 CYS A CA 1
ATOM 3345 C C . CYS A 1 471 ? -0.451 44.428 5.678 1.00 20.92 471 CYS A C 1
ATOM 3347 O O . CYS A 1 471 ? -0.326 45.094 4.644 1.00 20.92 471 CYS A O 1
ATOM 3349 N N . PRO A 1 472 ? 0.535 44.448 6.604 1.00 41.12 472 PRO A N 1
ATOM 3350 C CA . PRO A 1 472 ? 0.596 44.030 8.016 1.00 41.12 472 PRO A CA 1
ATOM 3351 C C . PRO A 1 472 ? 1.317 45.067 8.940 1.00 41.12 472 PRO A C 1
ATOM 3353 O O . PRO A 1 472 ? 1.799 46.104 8.496 1.00 41.12 472 PRO A O 1
ATOM 3356 N N . ASP A 1 473 ? 1.448 44.670 10.211 1.00 23.23 473 ASP A N 1
ATOM 3357 C CA . ASP A 1 473 ? 2.606 44.833 11.114 1.00 23.23 473 ASP A CA 1
ATOM 3358 C C . ASP A 1 473 ? 2.863 46.072 12.006 1.00 23.23 473 ASP A C 1
ATOM 3360 O O . ASP A 1 473 ? 2.973 47.217 11.577 1.00 23.23 473 ASP A O 1
ATOM 3364 N N . ALA A 1 474 ? 3.170 45.684 13.257 1.00 24.89 474 ALA A N 1
ATOM 3365 C CA . ALA A 1 474 ? 4.163 46.194 14.211 1.00 24.89 474 ALA A CA 1
ATOM 3366 C C . ALA A 1 474 ? 3.813 47.302 15.231 1.00 24.89 474 ALA A C 1
ATOM 3368 O O . ALA A 1 474 ? 3.417 48.417 14.910 1.00 24.89 474 ALA A O 1
ATOM 3369 N N . GLY A 1 475 ? 4.142 46.985 16.493 1.00 23.78 475 GLY A N 1
ATOM 3370 C CA . GLY A 1 475 ? 4.361 47.905 17.618 1.00 23.78 475 GLY A CA 1
ATOM 3371 C C . GLY A 1 475 ? 4.293 47.153 18.955 1.00 23.78 475 GLY A C 1
ATOM 3372 O O . GLY A 1 475 ? 3.204 46.793 19.375 1.00 23.78 475 GLY A O 1
ATOM 3373 N N . ALA A 1 476 ? 5.428 46.684 19.501 1.00 25.41 476 ALA A N 1
ATOM 3374 C CA . ALA A 1 476 ? 6.149 47.278 20.652 1.00 25.41 476 ALA A CA 1
ATOM 3375 C C . ALA A 1 476 ? 5.337 47.240 21.971 1.00 25.41 476 ALA A C 1
ATOM 3377 O O . ALA A 1 476 ? 4.192 47.652 21.994 1.00 25.41 476 ALA A O 1
ATOM 3378 N N . GLY A 1 477 ? 5.805 46.800 23.140 1.00 23.20 477 GLY A N 1
ATOM 3379 C CA . GLY A 1 477 ? 7.133 46.619 23.723 1.00 23.20 477 GLY A CA 1
ATOM 3380 C C . GLY A 1 477 ? 7.026 47.017 25.212 1.00 23.20 477 GLY A C 1
ATOM 3381 O O . GLY A 1 477 ? 6.332 47.984 25.500 1.00 23.20 477 GLY A O 1
ATOM 3382 N N . ALA A 1 478 ? 7.670 46.263 26.119 1.00 27.53 478 ALA A N 1
ATOM 3383 C CA . ALA A 1 478 ? 7.982 46.519 27.553 1.00 27.53 478 ALA A CA 1
ATOM 3384 C C . ALA A 1 478 ? 7.794 45.203 28.341 1.00 27.53 478 ALA A C 1
ATOM 3386 O O . ALA A 1 478 ? 6.807 44.514 28.137 1.00 27.53 478 ALA A O 1
ATOM 3387 N N . GLY A 1 479 ? 8.658 44.726 29.237 1.00 23.62 479 GLY A N 1
ATOM 3388 C CA . GLY A 1 479 ? 9.779 45.320 29.957 1.00 23.62 479 GLY A CA 1
ATOM 3389 C C . GLY A 1 479 ? 9.645 44.951 31.443 1.00 23.62 479 GLY A C 1
ATOM 3390 O O . GLY A 1 479 ? 8.633 45.283 32.045 1.00 23.62 479 GLY A O 1
ATOM 3391 N N . GLY A 1 480 ? 10.665 44.310 32.034 1.00 25.44 480 GLY A N 1
ATOM 3392 C CA . GLY A 1 480 ? 10.921 44.391 33.485 1.00 25.44 480 GLY A CA 1
ATOM 3393 C C . GLY A 1 480 ? 10.869 43.100 34.321 1.00 25.44 480 GLY A C 1
ATOM 3394 O O . GLY A 1 480 ? 9.828 42.742 34.846 1.00 25.44 480 GLY A O 1
ATOM 3395 N N . GLY A 1 481 ? 12.043 42.487 34.528 1.00 24.19 481 GLY A N 1
ATOM 3396 C CA . GLY A 1 481 ? 12.743 42.520 35.827 1.00 24.19 481 GLY A CA 1
ATOM 3397 C C . GLY A 1 481 ? 12.321 41.598 36.989 1.00 24.19 481 GLY A C 1
ATOM 3398 O O . GLY A 1 481 ? 11.250 41.746 37.554 1.00 24.19 481 GLY A O 1
ATOM 3399 N N . GLY A 1 482 ? 13.294 40.815 37.486 1.00 23.20 482 GLY A N 1
ATOM 3400 C CA . GLY A 1 482 ? 13.591 40.785 38.933 1.00 23.20 482 GLY A CA 1
ATOM 3401 C C . GLY A 1 482 ? 13.344 39.491 39.726 1.00 23.20 482 GLY A C 1
ATOM 3402 O O . GLY A 1 482 ? 12.276 39.284 40.281 1.00 23.20 482 GLY A O 1
ATOM 3403 N N . ARG A 1 483 ? 14.402 38.684 39.885 1.00 29.91 483 ARG A N 1
ATOM 3404 C CA . ARG A 1 483 ? 14.689 37.784 41.041 1.00 29.91 483 ARG A CA 1
ATOM 3405 C C . ARG A 1 483 ? 15.166 38.626 42.257 1.00 29.91 483 ARG A C 1
ATOM 3407 O O . ARG A 1 483 ? 15.581 39.753 41.975 1.00 29.91 483 ARG A O 1
ATOM 3414 N N . PRO A 1 484 ? 15.205 38.167 43.545 1.00 37.66 484 PRO A N 1
ATOM 3415 C CA . PRO A 1 484 ? 15.965 36.984 44.055 1.00 37.66 484 PRO A CA 1
ATOM 3416 C C . PRO A 1 484 ? 15.332 36.223 45.269 1.00 37.66 484 PRO A C 1
ATOM 3418 O O . PRO A 1 484 ? 14.359 36.690 45.837 1.00 37.66 484 PRO A O 1
ATOM 3421 N N . GLY A 1 485 ? 15.700 34.959 45.571 1.00 23.98 485 GLY A N 1
ATOM 3422 C CA . GLY A 1 485 ? 16.628 34.507 46.655 1.00 23.98 485 GLY A CA 1
ATOM 3423 C C . GLY A 1 485 ? 15.880 34.224 47.990 1.00 23.98 485 GLY A C 1
ATOM 3424 O O . GLY A 1 485 ? 14.922 34.922 48.261 1.00 23.98 485 GLY A O 1
ATOM 3425 N N . ALA A 1 486 ? 16.177 33.299 48.915 1.00 25.52 486 ALA A N 1
ATOM 3426 C CA . ALA A 1 486 ? 17.063 32.143 49.096 1.00 25.52 486 ALA A CA 1
ATOM 3427 C C . ALA A 1 486 ? 16.704 31.477 50.469 1.00 25.52 486 ALA A C 1
ATOM 3429 O O . ALA A 1 486 ? 16.174 32.159 51.339 1.00 25.52 486 ALA A O 1
ATOM 3430 N N . ALA A 1 487 ? 17.110 30.209 50.664 1.00 25.48 487 ALA A N 1
ATOM 3431 C CA . ALA A 1 487 ? 17.508 29.532 51.926 1.00 25.48 487 ALA A CA 1
ATOM 3432 C C . ALA A 1 487 ? 16.493 29.005 52.987 1.00 25.48 487 ALA A C 1
ATOM 3434 O O . ALA A 1 487 ? 15.752 29.763 53.599 1.00 25.48 487 ALA A O 1
ATOM 3435 N N . GLY A 1 488 ? 16.667 27.713 53.345 1.00 23.98 488 GLY A N 1
ATOM 3436 C CA . GLY A 1 488 ? 16.834 27.263 54.745 1.00 23.98 488 GLY A CA 1
ATOM 3437 C C . GLY A 1 488 ? 15.937 26.121 55.266 1.00 23.98 488 GLY A C 1
ATOM 3438 O O . GLY A 1 488 ? 14.746 26.334 55.450 1.00 23.98 488 GLY A O 1
ATOM 3439 N N . GLY A 1 489 ? 16.529 24.964 55.628 1.00 24.27 489 GLY A N 1
ATOM 3440 C CA . GLY A 1 489 ? 15.960 24.045 56.638 1.00 24.27 489 GLY A CA 1
ATOM 3441 C C . GLY A 1 489 ? 16.208 22.538 56.449 1.00 24.27 489 GLY A C 1
ATOM 3442 O O . GLY A 1 489 ? 15.414 21.862 55.807 1.00 24.27 489 GLY A O 1
ATOM 3443 N N . GLU A 1 490 ? 1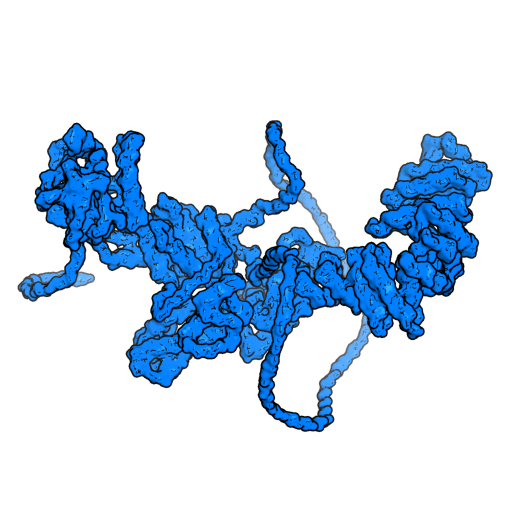7.276 22.012 57.057 1.00 26.45 490 GLU A N 1
ATOM 3444 C CA . GLU A 1 490 ? 17.595 20.580 57.231 1.00 26.45 490 GLU A CA 1
ATOM 3445 C C . GLU A 1 490 ? 16.913 19.948 58.466 1.00 26.45 490 GLU A C 1
ATOM 3447 O O . GLU A 1 490 ? 16.608 20.660 59.418 1.00 26.45 490 GLU A O 1
ATOM 3452 N N . CYS A 1 491 ? 16.769 18.609 58.457 1.00 25.42 491 CYS A N 1
ATOM 3453 C CA . CYS A 1 491 ? 16.899 17.596 59.543 1.00 25.42 491 CYS A CA 1
ATOM 3454 C C . CYS A 1 491 ? 16.250 16.290 59.010 1.00 25.42 491 CYS A C 1
ATOM 3456 O O . CYS A 1 491 ? 15.155 16.359 58.472 1.00 25.42 491 CYS A O 1
ATOM 3458 N N . GLY A 1 492 ? 16.760 15.056 59.070 1.00 24.19 492 GLY A N 1
ATOM 3459 C CA . GLY A 1 492 ? 17.904 14.427 59.728 1.00 24.19 492 GLY A CA 1
ATOM 3460 C C . GLY A 1 492 ? 17.520 12.979 60.122 1.00 24.19 492 GLY A C 1
ATOM 3461 O O . GLY A 1 492 ? 16.540 12.795 60.833 1.00 24.19 492 GLY A O 1
ATOM 3462 N N . GLY A 1 493 ? 18.304 11.974 59.692 1.00 25.20 493 GLY A N 1
ATOM 3463 C CA . GLY A 1 493 ? 18.291 10.570 60.175 1.00 25.20 493 GLY A CA 1
ATOM 3464 C C . GLY A 1 493 ? 17.707 9.540 59.186 1.00 25.20 493 GLY A C 1
ATOM 3465 O O . GLY A 1 493 ? 16.651 9.769 58.623 1.00 25.20 493 GLY A O 1
ATOM 3466 N N . GLY A 1 494 ? 18.290 8.373 58.890 1.00 25.02 494 GLY A N 1
ATOM 3467 C CA . GLY A 1 494 ? 19.489 7.673 59.365 1.00 25.02 494 GLY A CA 1
ATOM 3468 C C . GLY A 1 494 ? 19.343 6.153 59.107 1.00 25.02 494 GLY A C 1
ATOM 3469 O O . GLY A 1 494 ? 18.283 5.605 59.377 1.00 25.02 494 GLY A O 1
ATOM 3470 N N . GLY A 1 495 ? 20.406 5.486 58.618 1.00 24.36 495 GLY A N 1
ATOM 3471 C CA . GLY A 1 495 ? 20.576 4.008 58.522 1.00 24.36 495 GLY A CA 1
ATOM 3472 C C . GLY A 1 495 ? 20.355 3.418 57.111 1.00 24.36 495 GLY A C 1
ATOM 3473 O O . GLY A 1 495 ? 19.237 3.467 56.627 1.00 24.36 495 GLY A O 1
ATOM 3474 N N . ARG A 1 496 ? 21.337 2.964 56.297 1.00 24.64 496 ARG A N 1
ATOM 3475 C CA . ARG A 1 496 ? 22.377 1.898 56.447 1.00 24.64 496 ARG A CA 1
ATOM 3476 C C . ARG A 1 496 ? 21.747 0.545 56.863 1.00 24.64 496 ARG A C 1
ATOM 3478 O O . ARG A 1 496 ? 21.020 0.550 57.840 1.00 24.64 496 ARG A O 1
ATOM 3485 N N . THR A 1 497 ? 21.925 -0.624 56.225 1.00 25.08 497 THR A N 1
ATOM 3486 C CA . THR A 1 497 ? 23.028 -1.232 55.433 1.00 25.08 497 THR A CA 1
ATOM 3487 C C . THR A 1 497 ? 22.584 -2.526 54.698 1.00 25.08 497 THR A C 1
ATOM 3489 O O . THR A 1 497 ? 21.722 -3.230 55.204 1.00 25.08 497 THR A O 1
ATOM 3492 N N . SER A 1 498 ? 23.266 -2.830 53.574 1.00 25.83 498 SER A N 1
ATOM 3493 C CA . SER A 1 498 ? 23.756 -4.131 53.013 1.00 25.83 498 SER A CA 1
ATOM 3494 C C . SER A 1 498 ? 22.890 -5.412 53.084 1.00 25.83 498 SER A C 1
ATOM 3496 O O . SER A 1 498 ? 22.497 -5.828 54.162 1.00 25.83 498 SER A O 1
ATOM 3498 N N . ALA A 1 499 ? 22.553 -6.075 51.969 1.00 26.30 499 ALA A N 1
ATOM 3499 C CA . ALA A 1 499 ? 23.363 -6.956 51.090 1.00 26.30 499 ALA A CA 1
ATOM 3500 C C . ALA A 1 499 ? 23.520 -8.422 51.565 1.00 26.30 499 ALA A C 1
ATOM 3502 O O . ALA A 1 499 ? 23.812 -8.657 52.731 1.00 26.30 499 ALA A O 1
ATOM 3503 N N . ALA A 1 500 ? 23.409 -9.341 50.587 1.00 25.53 500 ALA A N 1
ATOM 3504 C CA . ALA A 1 500 ? 23.711 -10.792 50.524 1.00 25.53 500 ALA A CA 1
ATOM 3505 C C . ALA A 1 500 ? 22.457 -11.564 50.063 1.00 25.53 500 ALA A C 1
ATOM 3507 O O . ALA A 1 500 ? 21.360 -11.258 50.503 1.00 25.53 500 ALA A O 1
ATOM 3508 N N . GLY A 1 501 ? 22.484 -12.551 49.172 1.00 23.86 501 GLY A N 1
ATOM 3509 C CA . GLY A 1 501 ? 23.555 -13.380 48.628 1.00 23.86 501 GLY A CA 1
ATOM 3510 C C . GLY A 1 501 ? 22.906 -14.712 48.215 1.00 23.86 501 GLY A C 1
ATOM 3511 O O . GLY A 1 501 ? 22.013 -15.199 48.899 1.00 23.86 501 GLY A O 1
ATOM 3512 N N . ALA A 1 502 ? 23.296 -15.244 47.061 1.00 26.33 502 ALA A N 1
ATOM 3513 C CA . ALA A 1 502 ? 22.754 -16.442 46.417 1.00 26.33 502 ALA A CA 1
ATOM 3514 C C . ALA A 1 502 ? 22.937 -17.754 47.212 1.00 26.33 502 ALA A C 1
ATOM 3516 O O . ALA A 1 502 ? 23.866 -17.844 48.008 1.00 26.33 502 ALA A O 1
ATOM 3517 N N . ALA A 1 503 ? 22.153 -18.798 46.887 1.00 25.16 503 ALA A N 1
ATOM 3518 C CA . ALA A 1 503 ? 22.649 -20.121 46.452 1.00 25.16 503 ALA A CA 1
ATOM 3519 C C . ALA A 1 503 ? 21.518 -21.157 46.252 1.00 25.16 503 ALA A C 1
ATOM 3521 O O . ALA A 1 503 ? 20.419 -21.029 46.778 1.00 25.16 503 ALA A O 1
ATOM 3522 N N . ALA A 1 504 ? 21.842 -22.160 45.436 1.00 28.22 504 ALA A N 1
ATOM 3523 C CA . ALA A 1 504 ? 21.010 -23.194 44.828 1.00 28.22 504 ALA A CA 1
ATOM 3524 C C . ALA A 1 504 ? 20.743 -24.439 45.703 1.00 28.22 504 ALA A C 1
ATOM 3526 O O . ALA A 1 504 ? 21.397 -24.651 46.719 1.00 28.22 504 ALA A O 1
ATOM 3527 N N . GLY A 1 505 ? 19.867 -25.324 45.206 1.00 24.02 505 GLY A N 1
ATOM 3528 C CA . GLY A 1 505 ? 19.759 -26.729 45.619 1.00 24.02 505 GLY A CA 1
ATOM 3529 C C . GLY A 1 505 ? 18.513 -27.394 45.028 1.00 24.02 505 GLY A C 1
ATOM 3530 O O . GLY A 1 505 ? 17.401 -27.011 45.372 1.00 24.02 505 GLY A O 1
ATOM 3531 N N . GLY A 1 506 ? 18.693 -28.338 44.101 1.00 23.55 506 GLY A N 1
ATOM 3532 C CA . GLY A 1 506 ? 17.616 -29.167 43.547 1.00 23.55 506 GLY A CA 1
ATOM 3533 C C . GLY A 1 506 ? 17.515 -30.530 44.232 1.00 23.55 506 GLY A C 1
ATOM 3534 O O . GLY A 1 506 ? 18.398 -30.864 45.007 1.00 23.55 506 GLY A O 1
ATOM 3535 N N . GLU A 1 507 ? 16.478 -31.307 43.898 1.00 25.08 507 GLU A N 1
ATOM 3536 C CA . GLU A 1 507 ? 16.542 -32.759 43.629 1.00 25.08 507 GLU A CA 1
ATOM 3537 C C . GLU A 1 507 ? 15.162 -33.348 43.248 1.00 25.08 507 GLU A C 1
ATOM 3539 O O . GLU A 1 507 ? 14.114 -32.909 43.714 1.00 25.08 507 GLU A O 1
ATOM 3544 N N . ARG A 1 508 ? 15.215 -34.325 42.331 1.00 25.59 508 ARG A N 1
ATOM 3545 C CA . ARG A 1 508 ? 14.198 -35.316 41.873 1.00 25.59 508 ARG A CA 1
ATOM 3546 C C . ARG A 1 508 ? 14.026 -36.445 42.936 1.00 25.59 508 ARG A C 1
ATOM 3548 O O . ARG A 1 508 ? 14.705 -36.291 43.948 1.00 25.59 508 ARG A O 1
ATOM 3555 N N . PRO A 1 509 ? 13.274 -37.589 42.787 1.00 38.41 509 PRO A N 1
ATOM 3556 C CA . PRO A 1 509 ? 12.849 -38.385 41.585 1.00 38.41 509 PRO A CA 1
ATOM 3557 C C . PRO A 1 509 ? 11.481 -39.145 41.758 1.00 38.41 509 PRO A C 1
ATOM 3559 O O . PRO A 1 509 ? 10.694 -38.682 42.583 1.00 38.41 509 PRO A O 1
ATOM 3562 N N . PRO A 1 510 ? 11.178 -40.338 41.151 1.00 47.41 510 PRO A N 1
ATOM 3563 C CA . PRO A 1 510 ? 11.447 -40.976 39.818 1.00 47.41 510 PRO A CA 1
ATOM 3564 C C . PRO A 1 510 ? 10.137 -41.354 39.026 1.00 47.41 510 PRO A C 1
ATOM 3566 O O . PRO A 1 510 ? 9.064 -41.350 39.616 1.00 47.41 510 PRO A O 1
ATOM 3569 N N . GLU A 1 511 ? 10.083 -41.477 37.677 1.00 28.98 511 GLU A N 1
ATOM 3570 C CA . GLU A 1 511 ? 10.339 -42.639 36.746 1.00 28.98 511 GLU A CA 1
ATOM 3571 C C . GLU A 1 511 ? 9.415 -43.886 36.933 1.00 28.98 511 GLU A C 1
ATOM 3573 O O . GLU A 1 511 ? 9.171 -44.252 38.071 1.00 28.98 511 GLU A O 1
ATOM 3578 N N . THR A 1 512 ? 8.876 -44.654 35.951 1.00 27.66 512 THR A N 1
ATOM 3579 C CA . THR A 1 512 ? 9.148 -44.943 34.506 1.00 27.66 512 THR A CA 1
ATOM 3580 C C . THR A 1 512 ? 8.037 -45.827 33.843 1.00 27.66 512 THR A C 1
ATOM 3582 O O . THR A 1 512 ? 7.152 -46.316 34.541 1.00 27.66 512 THR A O 1
ATOM 3585 N N . VAL A 1 513 ? 8.213 -46.105 32.525 1.00 28.14 513 VAL A N 1
ATOM 3586 C CA . VAL A 1 513 ? 7.684 -47.179 31.614 1.00 28.14 513 VAL A CA 1
ATOM 3587 C C . VAL A 1 513 ? 6.512 -46.732 30.714 1.00 28.14 513 VAL A C 1
ATOM 3589 O O . VAL A 1 513 ? 5.438 -46.445 31.223 1.00 28.14 513 VAL A O 1
ATOM 3592 N N . ASP A 1 514 ? 6.613 -46.483 29.398 1.00 25.41 514 ASP A N 1
ATOM 3593 C CA . ASP A 1 514 ? 7.245 -47.091 28.193 1.00 25.41 514 ASP A CA 1
ATOM 3594 C C . ASP A 1 514 ? 6.376 -48.124 27.430 1.00 25.41 514 ASP A C 1
ATOM 3596 O O . ASP A 1 514 ? 5.641 -48.911 28.021 1.00 25.41 514 ASP A O 1
ATOM 3600 N N . THR A 1 515 ? 6.553 -48.120 26.099 1.00 28.08 515 THR A N 1
ATOM 3601 C CA . THR A 1 515 ? 5.990 -48.929 24.992 1.00 28.08 515 THR A CA 1
ATOM 3602 C C . THR A 1 515 ? 4.652 -48.436 24.413 1.00 28.08 515 THR A C 1
ATOM 3604 O O . THR A 1 515 ? 3.717 -48.132 25.134 1.00 28.08 515 THR A O 1
ATOM 3607 N N . GLY A 1 516 ? 4.426 -48.305 23.102 1.00 24.94 516 GLY A N 1
ATOM 3608 C CA . GLY A 1 516 ? 5.205 -48.631 21.911 1.00 24.94 516 GLY A CA 1
ATOM 3609 C C . GLY A 1 516 ? 4.246 -48.886 20.731 1.00 24.94 516 GLY A C 1
ATOM 3610 O O . GLY A 1 516 ? 3.341 -49.698 20.841 1.00 24.94 516 GLY A O 1
ATOM 3611 N N . GLY A 1 517 ? 4.451 -48.182 19.614 1.00 23.25 517 GLY A N 1
ATOM 3612 C CA . GLY A 1 517 ? 4.285 -48.664 18.231 1.00 23.25 517 GLY A CA 1
ATOM 3613 C C . GLY A 1 517 ? 2.963 -49.268 17.693 1.00 23.25 517 GLY A C 1
ATOM 3614 O O . GLY A 1 517 ? 2.669 -50.434 17.895 1.00 23.25 517 GLY A O 1
ATOM 3615 N N . GLN A 1 518 ? 2.412 -48.563 16.689 1.00 25.03 518 GLN A N 1
ATOM 3616 C CA . GLN A 1 518 ? 2.438 -48.992 15.269 1.00 25.03 518 GLN A CA 1
ATOM 3617 C C . GLN A 1 518 ? 1.185 -49.647 14.602 1.00 25.03 518 GLN A C 1
ATOM 3619 O O . GLN A 1 518 ? 0.840 -50.793 14.840 1.00 25.03 518 GLN A O 1
ATOM 3624 N N . ARG A 1 519 ? 0.712 -48.934 13.553 1.00 23.45 519 ARG A N 1
ATOM 3625 C CA . ARG A 1 519 ? 0.192 -49.363 12.219 1.00 23.45 519 ARG A CA 1
ATOM 3626 C C . ARG A 1 519 ? -1.280 -49.802 11.987 1.00 23.45 519 ARG A C 1
ATOM 3628 O O . ARG A 1 519 ? -1.710 -50.857 12.418 1.00 23.45 519 ARG A O 1
ATOM 3635 N N . ARG A 1 520 ? -1.838 -49.099 10.976 1.00 22.77 520 ARG A N 1
ATOM 3636 C CA . ARG A 1 520 ? -2.597 -49.534 9.768 1.00 22.77 520 ARG A CA 1
ATOM 3637 C C . ARG A 1 520 ? -4.141 -49.586 9.799 1.00 22.77 520 ARG A C 1
ATOM 3639 O O . ARG A 1 520 ? -4.748 -50.362 10.518 1.00 22.77 520 ARG A O 1
ATOM 3646 N N . SER A 1 521 ? -4.712 -48.796 8.877 1.00 27.30 521 SER A N 1
ATOM 3647 C CA . SER A 1 521 ? -6.075 -48.797 8.305 1.00 27.30 521 SER A CA 1
ATOM 3648 C C . SER A 1 521 ? -6.491 -50.160 7.699 1.00 27.30 521 SER A C 1
ATOM 3650 O O . SER A 1 521 ? -5.611 -51.009 7.527 1.00 27.30 521 SER A O 1
ATOM 3652 N N . PRO A 1 522 ? -7.768 -50.381 7.287 1.00 34.03 522 PRO A N 1
ATOM 3653 C CA . PRO A 1 522 ? -8.303 -49.825 6.026 1.00 34.03 522 PRO A CA 1
ATOM 3654 C C . PRO A 1 522 ? -9.817 -49.479 6.003 1.00 34.03 522 PRO A C 1
ATOM 3656 O O . PRO A 1 522 ? -10.551 -49.667 6.965 1.00 34.03 522 PRO A O 1
ATOM 3659 N N . ALA A 1 523 ? -10.231 -48.924 4.859 1.00 24.30 523 ALA A N 1
ATOM 3660 C CA . ALA A 1 523 ? -11.575 -48.517 4.438 1.00 24.30 523 ALA A CA 1
ATOM 3661 C C . ALA A 1 523 ? -12.574 -49.678 4.209 1.00 24.30 523 ALA A C 1
ATOM 3663 O O . ALA A 1 523 ? -12.148 -50.826 4.127 1.00 24.30 523 ALA A O 1
ATOM 3664 N N . VAL A 1 524 ? -13.868 -49.356 3.996 1.00 24.17 524 VAL A N 1
ATOM 3665 C CA . VAL A 1 524 ? -14.671 -49.650 2.770 1.00 24.17 524 VAL A CA 1
ATOM 3666 C C . VAL A 1 524 ? -16.155 -49.216 2.923 1.00 24.17 524 VAL A C 1
ATOM 3668 O O . VAL A 1 524 ? -16.767 -49.479 3.950 1.00 24.17 524 VAL A O 1
ATOM 3671 N N . ALA A 1 525 ? -16.652 -48.548 1.861 1.00 23.47 525 ALA A N 1
ATOM 3672 C CA . ALA A 1 525 ? -18.003 -48.397 1.254 1.00 23.47 525 ALA A CA 1
ATOM 3673 C C . ALA A 1 525 ? -19.283 -48.597 2.104 1.00 23.47 525 ALA A C 1
ATOM 3675 O O . ALA A 1 525 ? -19.410 -49.578 2.818 1.00 23.47 525 ALA A O 1
ATOM 3676 N N . GLY A 1 526 ? -20.305 -47.726 2.054 1.00 22.00 526 GLY A N 1
ATOM 3677 C CA . GLY A 1 526 ? -21.131 -47.316 0.892 1.00 22.00 526 GLY A CA 1
ATOM 3678 C C . GLY A 1 526 ? -22.504 -48.012 1.020 1.00 22.00 526 GLY A C 1
ATOM 3679 O O . GLY A 1 526 ? -22.545 -49.148 1.462 1.00 22.00 526 GLY A O 1
ATOM 3680 N N . GLY A 1 527 ? -23.692 -47.491 0.728 1.00 22.48 527 GLY A N 1
ATOM 3681 C CA . GLY A 1 527 ? -24.258 -46.254 0.196 1.00 22.48 527 GLY A CA 1
ATOM 3682 C C . GLY A 1 527 ? -25.736 -46.583 -0.118 1.00 22.48 527 GLY A C 1
ATOM 3683 O O . GLY A 1 527 ? -26.027 -47.741 -0.402 1.00 22.48 527 GLY A O 1
ATOM 3684 N N . ALA A 1 528 ? -26.673 -45.630 -0.087 1.00 22.11 528 ALA A N 1
ATOM 3685 C CA . ALA A 1 528 ? -27.974 -45.791 -0.758 1.00 22.11 528 ALA A CA 1
ATOM 3686 C C . ALA A 1 528 ? -28.687 -44.444 -0.964 1.00 22.11 528 ALA A C 1
ATOM 3688 O O . ALA A 1 528 ? -28.768 -43.615 -0.065 1.00 22.11 528 ALA A O 1
ATOM 3689 N N . ARG A 1 529 ? -29.167 -44.272 -2.198 1.00 21.55 529 ARG A N 1
ATOM 3690 C CA . ARG A 1 529 ? -29.908 -43.151 -2.796 1.00 21.55 529 ARG A CA 1
ATOM 3691 C C . ARG A 1 529 ? -31.421 -43.281 -2.548 1.00 21.55 529 ARG A C 1
ATOM 3693 O O . ARG A 1 529 ? -31.892 -44.412 -2.503 1.00 21.55 529 ARG A O 1
ATOM 3700 N N . ALA A 1 530 ? -32.167 -42.168 -2.579 1.00 22.12 530 ALA A N 1
ATOM 3701 C CA . ALA A 1 530 ? -33.100 -41.790 -3.669 1.00 22.12 530 ALA A CA 1
ATOM 3702 C C . ALA A 1 530 ? -34.191 -40.785 -3.219 1.00 22.12 530 ALA A C 1
ATOM 3704 O O . ALA A 1 530 ? -34.847 -41.044 -2.220 1.00 22.12 530 ALA A O 1
ATOM 3705 N N . ALA A 1 531 ? -34.369 -39.736 -4.049 1.00 22.62 531 ALA A N 1
ATOM 3706 C CA . ALA A 1 531 ? -35.582 -38.960 -4.413 1.00 22.62 531 ALA A CA 1
ATOM 3707 C C . ALA A 1 531 ? -36.402 -38.263 -3.288 1.00 22.62 531 ALA A C 1
ATOM 3709 O O . ALA A 1 531 ? -36.517 -38.779 -2.190 1.00 22.62 531 ALA A O 1
ATOM 3710 N N . ASP A 1 532 ? -37.008 -37.081 -3.453 1.00 21.64 532 ASP A N 1
ATOM 3711 C CA . ASP A 1 532 ? -37.599 -36.476 -4.654 1.00 21.64 532 ASP A CA 1
ATOM 3712 C C . ASP A 1 532 ? -37.838 -34.947 -4.493 1.00 21.64 532 ASP A C 1
ATOM 3714 O O . ASP A 1 532 ? -37.683 -34.384 -3.410 1.00 21.64 532 ASP A O 1
ATOM 3718 N N . GLU A 1 533 ? -38.187 -34.321 -5.614 1.00 23.61 533 GLU A N 1
ATOM 3719 C CA . GLU A 1 533 ? -38.269 -32.909 -6.022 1.00 23.61 533 GLU A CA 1
ATOM 3720 C C . GLU A 1 533 ? -39.277 -31.965 -5.309 1.00 23.61 533 GLU A C 1
ATOM 3722 O O . GLU A 1 533 ? -40.258 -32.390 -4.705 1.00 23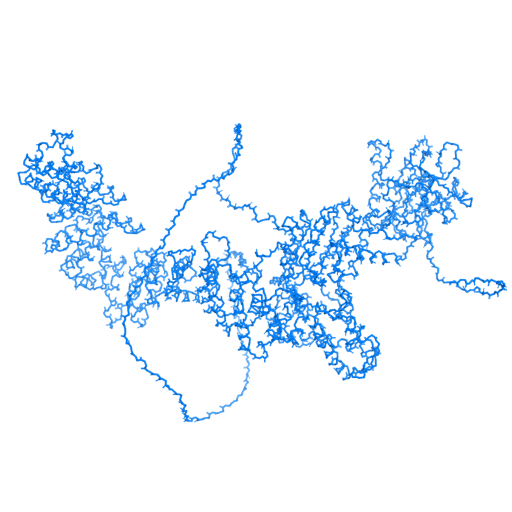.61 533 GLU A O 1
ATOM 3727 N N . GLY A 1 534 ? -39.096 -30.638 -5.492 1.00 21.42 534 GLY A N 1
ATOM 3728 C CA . GLY A 1 534 ? -40.169 -29.637 -5.315 1.00 21.42 534 GLY A CA 1
ATOM 3729 C C . GLY A 1 534 ? -39.722 -28.177 -5.111 1.00 21.42 534 GLY A C 1
ATOM 3730 O O . GLY A 1 534 ? -39.298 -27.798 -4.030 1.00 21.42 534 GLY A O 1
ATOM 3731 N N . ALA A 1 535 ? -39.843 -27.353 -6.154 1.00 21.47 535 ALA A N 1
ATOM 3732 C CA . ALA A 1 535 ? -39.311 -25.994 -6.330 1.00 21.47 535 ALA A CA 1
ATOM 3733 C C . ALA A 1 535 ? -39.966 -24.830 -5.535 1.00 21.47 535 ALA A C 1
ATOM 3735 O O . ALA A 1 535 ? -41.158 -24.871 -5.252 1.00 21.47 535 ALA A O 1
ATOM 3736 N N . ALA A 1 536 ? -39.178 -23.754 -5.322 1.00 21.66 536 ALA A N 1
ATOM 3737 C CA . ALA A 1 536 ? -39.484 -22.298 -5.409 1.00 21.66 536 ALA A CA 1
ATOM 3738 C C . ALA A 1 536 ? -38.595 -21.530 -4.397 1.00 21.66 536 ALA A C 1
ATOM 3740 O O . ALA A 1 536 ? -38.721 -21.707 -3.196 1.00 21.66 536 ALA A O 1
ATOM 3741 N N . GLY A 1 537 ? -37.574 -20.766 -4.793 1.00 24.25 537 GLY A N 1
ATOM 3742 C CA . GLY A 1 537 ? -37.720 -19.428 -5.365 1.00 24.25 537 GLY A CA 1
ATOM 3743 C C . GLY A 1 537 ? -37.233 -18.362 -4.366 1.00 24.25 537 GLY A C 1
ATOM 3744 O O . GLY A 1 537 ? -38.038 -17.792 -3.644 1.00 24.25 537 GLY A O 1
ATOM 3745 N N . ALA A 1 538 ? -35.925 -18.083 -4.324 1.00 22.30 538 ALA A N 1
ATOM 3746 C CA . ALA A 1 538 ? -35.383 -16.871 -3.701 1.00 22.30 538 ALA A CA 1
ATOM 3747 C C . ALA A 1 538 ? -34.050 -16.502 -4.363 1.00 22.30 538 ALA A C 1
ATOM 3749 O O . ALA A 1 538 ? -33.073 -17.247 -4.322 1.00 22.30 538 ALA A O 1
ATOM 3750 N N . VAL A 1 539 ? -34.058 -15.353 -5.030 1.00 23.28 539 VAL A N 1
ATOM 3751 C CA . VAL A 1 539 ? -32.936 -14.743 -5.740 1.00 23.28 539 VAL A CA 1
ATOM 3752 C C . VAL A 1 539 ? -31.801 -14.475 -4.748 1.00 23.28 539 VAL A C 1
ATOM 3754 O O . VAL A 1 539 ? -31.946 -13.658 -3.841 1.00 23.28 539 VAL A O 1
ATOM 3757 N N . ALA A 1 540 ? -30.672 -15.162 -4.925 1.00 22.45 540 ALA A N 1
ATOM 3758 C CA . ALA A 1 540 ? -29.429 -14.850 -4.235 1.00 22.45 540 ALA A CA 1
ATOM 3759 C C . ALA A 1 540 ? -28.924 -13.491 -4.737 1.00 22.45 540 ALA A C 1
ATOM 3761 O O . ALA A 1 540 ? -28.409 -13.369 -5.849 1.00 22.45 540 ALA A O 1
ATOM 3762 N N . GLY A 1 541 ? -29.123 -12.459 -3.917 1.00 21.92 541 GLY A N 1
ATOM 3763 C CA . GLY A 1 541 ? -28.463 -11.174 -4.081 1.00 21.92 541 GLY A CA 1
ATOM 3764 C C . GLY A 1 541 ? -26.954 -11.385 -4.082 1.00 21.92 541 GLY A C 1
ATOM 3765 O O . GLY A 1 541 ? -26.409 -12.018 -3.177 1.00 21.92 541 GLY A O 1
ATOM 3766 N N . ALA A 1 542 ? -26.310 -10.883 -5.133 1.00 23.09 542 ALA A N 1
ATOM 3767 C CA . ALA A 1 542 ? -24.869 -10.847 -5.291 1.00 23.09 542 ALA A CA 1
ATOM 3768 C C . ALA A 1 542 ? -24.212 -10.382 -3.986 1.00 23.09 542 ALA A C 1
ATOM 3770 O O . ALA A 1 542 ? -24.401 -9.245 -3.555 1.00 23.09 542 ALA A O 1
ATOM 3771 N N . SER A 1 543 ? -23.457 -11.278 -3.351 1.00 21.80 543 SER A N 1
ATOM 3772 C CA . SER A 1 543 ? -22.558 -10.924 -2.265 1.00 21.80 543 SER A CA 1
ATOM 3773 C C . SER A 1 543 ? -21.510 -9.984 -2.843 1.00 21.80 543 SER A C 1
ATOM 3775 O O . SER A 1 543 ? -20.610 -10.400 -3.572 1.00 21.80 543 SER A O 1
ATOM 3777 N N . THR A 1 544 ? -21.677 -8.695 -2.576 1.00 21.16 544 THR A N 1
ATOM 3778 C CA . THR A 1 544 ? -20.672 -7.675 -2.841 1.00 21.16 544 THR A CA 1
ATOM 3779 C C . THR A 1 544 ? -19.369 -8.143 -2.186 1.00 21.16 544 THR A C 1
ATOM 3781 O O . THR A 1 544 ? -19.391 -8.458 -0.992 1.00 21.16 544 THR A O 1
ATOM 3784 N N . PRO A 1 545 ? -18.249 -8.250 -2.921 1.00 23.77 545 PRO A N 1
ATOM 3785 C CA . PRO A 1 545 ? -16.982 -8.617 -2.310 1.00 23.77 545 PRO A CA 1
ATOM 3786 C C . PRO A 1 545 ? -16.655 -7.569 -1.244 1.00 23.77 545 PRO A C 1
ATOM 3788 O O . PRO A 1 545 ? -16.680 -6.367 -1.520 1.00 23.77 545 PRO A O 1
ATOM 3791 N N . GLY A 1 546 ? -16.418 -8.028 -0.013 1.00 21.06 546 GLY A N 1
ATOM 3792 C CA . GLY A 1 546 ? -15.999 -7.161 1.084 1.00 21.06 546 GLY A CA 1
ATOM 3793 C C . GLY A 1 546 ? -14.747 -6.373 0.681 1.00 21.06 546 GLY A C 1
ATOM 3794 O O . GLY A 1 546 ? -13.933 -6.890 -0.091 1.00 21.06 546 GLY A O 1
ATOM 3795 N N . PRO A 1 547 ? -14.586 -5.123 1.148 1.00 23.59 547 PRO A N 1
ATOM 3796 C CA . PRO A 1 547 ? -13.445 -4.303 0.778 1.00 23.59 547 PRO A CA 1
ATOM 3797 C C . PRO A 1 547 ? -12.165 -5.012 1.223 1.00 23.59 547 PRO A C 1
ATOM 3799 O O . PRO A 1 547 ? -11.889 -5.164 2.411 1.00 23.59 547 PRO A O 1
ATOM 3802 N N . THR A 1 548 ? -11.402 -5.481 0.239 1.00 25.67 548 THR A N 1
ATOM 3803 C CA . THR A 1 548 ? -10.043 -5.985 0.406 1.00 25.67 548 THR A CA 1
ATOM 3804 C C . THR A 1 548 ? -9.232 -4.945 1.167 1.00 25.67 548 THR A C 1
ATOM 3806 O O . THR A 1 548 ? -9.166 -3.791 0.735 1.00 25.67 548 THR A O 1
ATOM 3809 N N . ALA A 1 549 ? -8.628 -5.349 2.286 1.00 25.06 549 ALA A N 1
ATOM 3810 C CA . ALA A 1 549 ? -7.665 -4.523 2.997 1.00 25.06 549 ALA A CA 1
ATOM 3811 C C . ALA A 1 549 ? -6.611 -4.008 1.995 1.00 25.06 549 ALA A C 1
ATOM 3813 O O . ALA A 1 549 ? -6.105 -4.801 1.192 1.00 25.06 549 ALA A O 1
ATOM 3814 N N . PRO A 1 550 ? -6.306 -2.700 1.976 1.00 23.98 550 PRO A N 1
ATOM 3815 C CA . PRO A 1 550 ? -5.244 -2.193 1.124 1.00 23.98 550 PRO A CA 1
ATOM 3816 C C . PRO A 1 550 ? -3.903 -2.852 1.511 1.00 23.98 550 PRO A C 1
ATOM 3818 O O . PRO A 1 550 ? -3.692 -3.156 2.686 1.00 23.98 550 PRO A O 1
ATOM 3821 N N . PRO A 1 551 ? -2.999 -3.115 0.549 1.00 29.70 551 PRO A N 1
ATOM 3822 C CA . PRO A 1 551 ? -1.720 -3.767 0.827 1.00 29.70 551 PRO A CA 1
ATOM 3823 C C . PRO A 1 551 ? -0.847 -2.928 1.778 1.00 29.70 551 PRO A C 1
ATOM 3825 O O . PRO A 1 551 ? -0.936 -1.701 1.793 1.00 29.70 551 PRO A O 1
ATOM 3828 N N . ALA A 1 552 ? 0.028 -3.597 2.537 1.00 33.22 552 ALA A N 1
ATOM 3829 C CA . ALA A 1 552 ? 0.842 -3.075 3.648 1.00 33.22 552 ALA A CA 1
ATOM 3830 C C . ALA A 1 552 ? 1.897 -1.991 3.300 1.00 33.22 552 ALA A C 1
ATOM 3832 O O . ALA A 1 552 ? 2.855 -1.796 4.038 1.00 33.22 552 ALA A O 1
ATOM 3833 N N . TRP A 1 553 ? 1.740 -1.255 2.199 1.00 42.72 553 TRP A N 1
ATOM 3834 C CA . TRP A 1 553 ? 2.625 -0.157 1.794 1.00 42.72 553 TRP A CA 1
ATOM 3835 C C . TRP A 1 553 ? 1.899 1.188 1.626 1.00 42.72 553 TRP A C 1
ATOM 3837 O O . TRP A 1 553 ? 2.514 2.166 1.210 1.00 42.72 553 TRP A O 1
ATOM 3847 N N . VAL A 1 554 ? 0.619 1.296 2.018 1.00 35.56 554 VAL A N 1
ATOM 3848 C CA . VAL A 1 554 ? -0.166 2.558 2.012 1.00 35.56 554 VAL A CA 1
ATOM 3849 C C . VAL A 1 554 ? 0.419 3.678 2.906 1.00 35.56 554 VAL A C 1
ATOM 3851 O O . VAL A 1 554 ? -0.045 4.818 2.871 1.00 35.56 554 VAL A O 1
ATOM 3854 N N . ALA A 1 555 ? 1.564 3.447 3.552 1.00 40.81 555 ALA A N 1
ATOM 3855 C CA . ALA A 1 555 ? 2.446 4.465 4.129 1.00 40.81 555 ALA A CA 1
ATOM 3856 C C . ALA A 1 555 ? 3.072 5.462 3.107 1.00 40.81 555 ALA A C 1
ATOM 3858 O O . ALA A 1 555 ? 4.022 6.166 3.424 1.00 40.81 555 ALA A O 1
ATOM 3859 N N . LEU A 1 556 ? 2.539 5.596 1.887 1.00 47.94 556 LEU A N 1
ATOM 3860 C CA . LEU A 1 556 ? 3.031 6.518 0.847 1.00 47.94 556 LEU A CA 1
ATOM 3861 C C . LEU A 1 556 ? 2.664 7.989 1.053 1.00 47.94 556 LEU A C 1
ATOM 3863 O O . LEU A 1 556 ? 3.054 8.821 0.241 1.00 47.94 556 LEU A O 1
ATOM 3867 N N . ARG A 1 557 ? 1.933 8.350 2.114 1.00 47.06 557 ARG A N 1
ATOM 3868 C CA . ARG A 1 557 ? 1.576 9.761 2.354 1.00 47.06 557 ARG A CA 1
ATOM 3869 C C . ARG A 1 557 ? 2.792 10.671 2.583 1.00 47.06 557 ARG A C 1
ATOM 3871 O O . ARG A 1 557 ? 2.660 11.874 2.385 1.00 47.06 557 ARG A O 1
ATOM 3878 N N . ALA A 1 558 ? 3.944 10.114 2.963 1.00 60.22 558 ALA A N 1
ATOM 3879 C CA . ALA A 1 558 ? 5.194 10.859 3.136 1.00 60.22 558 ALA A CA 1
ATOM 3880 C C . ALA A 1 558 ? 6.089 10.874 1.885 1.00 60.22 558 ALA A C 1
ATOM 3882 O O . ALA A 1 558 ? 7.024 11.670 1.814 1.00 60.22 558 ALA A O 1
ATOM 3883 N N . LEU A 1 559 ? 5.825 10.012 0.898 1.00 78.44 559 LEU A N 1
ATOM 3884 C CA . LEU A 1 559 ? 6.634 9.962 -0.314 1.00 78.44 559 LEU A CA 1
ATOM 3885 C C . LEU A 1 559 ? 6.188 11.048 -1.301 1.00 78.44 559 LEU A C 1
ATOM 3887 O O . LEU A 1 559 ? 4.998 11.376 -1.375 1.00 78.44 559 LEU A O 1
ATOM 3891 N N . PRO A 1 560 ? 7.120 11.600 -2.098 1.00 87.81 560 PRO A N 1
ATOM 3892 C CA . PRO A 1 560 ? 6.753 12.426 -3.238 1.00 87.81 560 PRO A CA 1
ATOM 3893 C C . PRO A 1 560 ? 5.741 11.684 -4.133 1.00 87.81 560 PRO A C 1
ATOM 3895 O O . PRO A 1 560 ? 5.864 10.461 -4.282 1.00 87.81 560 PRO A O 1
ATOM 3898 N N . PRO A 1 561 ? 4.756 12.386 -4.736 1.00 91.06 561 PRO A N 1
ATOM 3899 C CA . PRO A 1 561 ? 3.710 11.776 -5.557 1.00 91.06 561 PRO A CA 1
ATOM 3900 C C . PRO A 1 561 ? 4.250 10.721 -6.531 1.00 91.06 561 PRO A C 1
ATOM 3902 O O . PRO A 1 561 ? 5.168 10.985 -7.310 1.00 91.06 561 PRO A O 1
ATOM 3905 N N . CYS A 1 562 ? 3.704 9.508 -6.457 1.00 91.75 562 CYS A N 1
ATOM 3906 C CA . CYS A 1 562 ? 4.113 8.377 -7.284 1.00 91.75 562 CYS A CA 1
ATOM 3907 C C . CYS A 1 562 ? 2.983 7.361 -7.462 1.00 91.75 562 CYS A C 1
ATOM 3909 O O . CYS A 1 562 ? 2.010 7.342 -6.709 1.00 91.75 562 CYS A O 1
ATOM 3911 N N . VAL A 1 563 ? 3.147 6.497 -8.465 1.00 93.19 563 VAL A N 1
ATOM 3912 C CA . VAL A 1 563 ? 2.364 5.280 -8.654 1.00 93.19 563 VAL A CA 1
ATOM 3913 C C . VAL A 1 563 ? 3.112 4.126 -7.986 1.00 93.19 563 VAL A C 1
ATOM 3915 O O . VAL A 1 563 ? 4.171 3.710 -8.461 1.00 93.19 563 VAL A O 1
ATOM 3918 N N . PRO A 1 564 ? 2.585 3.597 -6.885 1.00 88.88 564 PRO A N 1
ATOM 3919 C CA . PRO A 1 564 ? 3.241 2.534 -6.149 1.00 88.88 564 PRO A CA 1
ATOM 3920 C C . PRO A 1 564 ? 3.024 1.145 -6.750 1.00 88.88 564 PRO A C 1
ATOM 3922 O O . PRO A 1 564 ? 1.988 0.841 -7.347 1.00 88.88 564 PRO A O 1
ATOM 3925 N N . LEU A 1 565 ? 4.014 0.280 -6.550 1.00 90.25 565 LEU A N 1
ATOM 3926 C CA . LEU A 1 565 ? 4.080 -1.067 -7.087 1.00 90.25 565 LEU A CA 1
ATOM 3927 C C . LEU A 1 565 ? 4.508 -2.051 -5.989 1.00 90.25 565 LEU A C 1
ATOM 3929 O O . LEU A 1 565 ? 5.661 -2.072 -5.566 1.00 90.25 565 LEU A O 1
ATOM 3933 N N . GLY A 1 566 ? 3.575 -2.891 -5.544 1.00 87.75 566 GLY A N 1
ATOM 3934 C CA . GLY A 1 566 ? 3.833 -3.954 -4.564 1.00 87.75 566 GLY A CA 1
ATOM 3935 C C . GLY A 1 566 ? 3.442 -5.333 -5.084 1.00 87.75 566 GLY A C 1
ATOM 3936 O O . GLY A 1 566 ? 3.438 -5.562 -6.299 1.00 87.75 566 GLY A O 1
ATOM 3937 N N . ASP A 1 567 ? 3.073 -6.235 -4.178 1.00 89.56 567 ASP A N 1
ATOM 3938 C CA . ASP A 1 567 ? 2.586 -7.575 -4.523 1.00 89.56 567 ASP A CA 1
ATOM 3939 C C . ASP A 1 567 ? 1.333 -7.537 -5.407 1.00 89.56 567 ASP A C 1
ATOM 3941 O O . ASP A 1 567 ? 0.610 -6.536 -5.464 1.00 89.56 567 ASP A O 1
ATOM 3945 N N . LEU A 1 568 ? 1.105 -8.621 -6.148 1.00 90.69 568 LEU A N 1
ATOM 3946 C CA . LEU A 1 568 ? -0.078 -8.779 -6.988 1.00 90.69 568 LEU A CA 1
ATOM 3947 C C . LEU A 1 568 ? -1.342 -8.828 -6.120 1.00 90.69 568 LEU A C 1
ATOM 3949 O O . LEU A 1 568 ? -1.335 -9.360 -5.011 1.00 90.69 568 LEU A O 1
ATOM 3953 N N . THR A 1 569 ? -2.454 -8.311 -6.639 1.00 91.06 569 THR A N 1
ATOM 3954 C CA . THR A 1 569 ? -3.767 -8.590 -6.031 1.00 91.06 569 THR A CA 1
ATOM 3955 C C . THR A 1 569 ? -4.067 -10.092 -6.092 1.00 91.06 569 THR A C 1
ATOM 3957 O O . THR A 1 569 ? -3.486 -10.798 -6.914 1.00 91.06 569 THR A O 1
ATOM 3960 N N . GLU A 1 570 ? -4.980 -10.608 -5.262 1.00 89.25 570 GLU A N 1
ATOM 3961 C CA . GLU A 1 570 ? -5.314 -12.047 -5.271 1.00 89.25 570 GLU A CA 1
ATOM 3962 C C . GLU A 1 570 ? -5.732 -12.535 -6.671 1.00 89.25 570 GLU A C 1
ATOM 3964 O O . GLU A 1 570 ? -5.294 -13.587 -7.133 1.00 89.25 570 GLU A O 1
ATOM 3969 N N . GLU A 1 571 ? -6.511 -11.721 -7.386 1.00 89.62 571 GLU A N 1
ATOM 3970 C CA . GLU A 1 571 ? -6.941 -11.998 -8.757 1.00 89.62 571 GLU A CA 1
ATOM 3971 C C . GLU A 1 571 ? -5.760 -12.066 -9.738 1.00 89.62 571 GLU A C 1
ATOM 3973 O O . GLU A 1 571 ? -5.613 -13.039 -10.480 1.00 89.62 571 GLU A O 1
ATOM 3978 N N . GLU A 1 572 ? -4.888 -11.054 -9.720 1.00 91.88 572 GLU A N 1
ATOM 3979 C CA . GLU A 1 572 ? -3.687 -11.004 -10.561 1.00 91.88 572 GLU A CA 1
ATOM 3980 C C . GLU A 1 572 ? -2.725 -12.158 -10.234 1.00 91.88 572 GLU A C 1
ATOM 3982 O O . GLU A 1 572 ? -2.142 -12.757 -11.139 1.00 91.88 572 GLU A O 1
ATOM 3987 N N . ALA A 1 573 ? -2.578 -12.502 -8.952 1.00 91.00 573 ALA A N 1
ATOM 3988 C CA . ALA A 1 573 ? -1.719 -13.580 -8.480 1.00 91.00 573 ALA A CA 1
ATOM 3989 C C . ALA A 1 573 ? -2.226 -14.948 -8.948 1.00 91.00 573 ALA A C 1
ATOM 3991 O O . ALA A 1 573 ? -1.445 -15.746 -9.466 1.00 91.00 573 ALA A O 1
ATOM 3992 N N . ARG A 1 574 ? -3.536 -15.200 -8.856 1.00 89.94 574 ARG A N 1
ATOM 3993 C CA . ARG A 1 574 ? -4.162 -16.423 -9.373 1.00 89.94 574 ARG A CA 1
ATOM 3994 C C . ARG A 1 574 ? -3.979 -16.560 -10.886 1.00 89.94 574 ARG A C 1
ATOM 3996 O O . ARG A 1 574 ? -3.652 -17.641 -11.376 1.00 89.94 574 ARG A O 1
ATOM 4003 N N . GLN A 1 575 ? -4.139 -15.469 -11.637 1.00 90.06 575 GLN A N 1
ATOM 4004 C CA . GLN A 1 575 ? -3.857 -15.456 -13.077 1.00 90.06 575 GLN A CA 1
ATOM 4005 C C . GLN A 1 575 ? -2.375 -15.736 -13.369 1.00 90.06 575 GLN A C 1
ATOM 4007 O O . GLN A 1 575 ? -2.063 -16.501 -14.284 1.00 90.06 575 GLN A O 1
ATOM 4012 N N . ALA A 1 576 ? -1.461 -15.165 -12.578 1.00 89.56 576 ALA A N 1
ATOM 4013 C CA . ALA A 1 576 ? -0.024 -15.373 -12.732 1.00 89.56 576 ALA A CA 1
ATOM 4014 C C . ALA A 1 576 ? 0.361 -16.828 -12.461 1.00 89.56 576 ALA A C 1
ATOM 4016 O O . ALA A 1 576 ? 1.032 -17.434 -13.293 1.00 89.56 576 ALA A O 1
ATOM 4017 N N . ARG A 1 577 ? -0.127 -17.423 -11.364 1.00 89.75 577 ARG A N 1
ATOM 4018 C CA . ARG A 1 577 ? 0.098 -18.839 -11.029 1.00 89.75 577 ARG A CA 1
ATOM 4019 C C . ARG A 1 577 ? -0.369 -19.766 -12.148 1.00 89.75 577 ARG A C 1
ATOM 4021 O O . ARG A 1 577 ? 0.409 -20.601 -12.607 1.00 89.75 577 ARG A O 1
ATOM 4028 N N . ALA A 1 578 ? -1.582 -19.553 -12.664 1.00 88.38 578 ALA A N 1
ATOM 4029 C CA . ALA A 1 578 ? -2.118 -20.332 -13.778 1.00 88.38 578 ALA A CA 1
ATOM 4030 C C . ALA A 1 578 ? -1.252 -20.211 -15.045 1.00 88.38 578 ALA A C 1
ATOM 4032 O O . ALA A 1 578 ? -0.935 -21.212 -15.690 1.00 88.38 578 ALA A O 1
ATOM 4033 N N . ARG A 1 579 ? -0.822 -18.991 -15.390 1.00 87.50 579 ARG A N 1
ATOM 4034 C CA . ARG A 1 579 ? -0.017 -18.735 -16.590 1.00 87.50 579 ARG A CA 1
ATOM 4035 C C . ARG A 1 579 ? 1.405 -19.284 -16.482 1.00 87.50 579 ARG A C 1
ATOM 4037 O O . ARG A 1 579 ? 1.951 -19.785 -17.464 1.00 87.50 579 ARG A O 1
ATOM 4044 N N . TYR A 1 580 ? 1.986 -19.199 -15.293 1.00 86.19 580 TYR A N 1
ATOM 4045 C CA . TYR A 1 580 ? 3.333 -19.667 -14.981 1.00 86.19 580 TYR A CA 1
ATOM 4046 C C . TYR A 1 580 ? 3.378 -21.153 -14.604 1.00 86.19 580 TYR A C 1
ATOM 4048 O O . TYR A 1 580 ? 4.459 -21.687 -14.379 1.00 86.19 580 TYR A O 1
ATOM 4056 N N . ARG A 1 581 ? 2.221 -21.833 -14.578 1.00 87.19 581 ARG A N 1
ATOM 4057 C CA . ARG A 1 581 ? 2.080 -23.247 -14.194 1.00 87.19 581 ARG A CA 1
ATOM 4058 C C . ARG A 1 581 ? 2.649 -23.539 -12.799 1.00 87.19 581 ARG A C 1
ATOM 4060 O O . ARG A 1 581 ? 3.229 -24.598 -12.574 1.00 87.19 581 ARG A O 1
ATOM 4067 N N . VAL A 1 582 ? 2.478 -22.596 -11.872 1.00 87.44 582 VAL A N 1
ATOM 4068 C CA . VAL A 1 582 ? 2.831 -22.767 -10.456 1.00 87.44 582 VAL A CA 1
ATOM 4069 C C . VAL A 1 582 ? 1.653 -23.453 -9.746 1.00 87.44 582 VAL A C 1
ATOM 4071 O O . VAL A 1 582 ? 0.537 -22.939 -9.847 1.00 87.44 582 VAL A O 1
ATOM 4074 N N . PRO A 1 583 ? 1.855 -24.591 -9.050 1.00 84.25 583 PRO A N 1
ATOM 4075 C CA . PRO A 1 583 ? 0.774 -25.289 -8.352 1.00 84.25 583 PRO A CA 1
ATOM 4076 C C . PRO A 1 583 ? 0.127 -24.435 -7.249 1.00 84.25 583 PRO A C 1
ATOM 4078 O O . PRO A 1 583 ? 0.815 -23.712 -6.525 1.00 84.25 583 PRO A O 1
ATOM 4081 N N . GLU A 1 584 ? -1.196 -24.539 -7.096 1.00 83.38 584 GLU A N 1
ATOM 4082 C CA . GLU A 1 584 ? -1.911 -23.892 -5.988 1.00 83.38 584 GLU A CA 1
ATOM 4083 C C . GLU A 1 584 ? -1.475 -24.494 -4.643 1.00 83.38 584 GLU A C 1
ATOM 4085 O O . GLU A 1 584 ? -1.285 -25.701 -4.520 1.00 83.38 584 GLU A O 1
ATOM 4090 N N . GLY A 1 585 ? -1.279 -23.647 -3.630 1.00 83.81 585 GLY A N 1
ATOM 4091 C CA . GLY A 1 585 ? -0.796 -24.066 -2.306 1.00 83.81 585 GLY A CA 1
ATOM 4092 C C . GLY A 1 585 ? 0.710 -24.357 -2.199 1.00 83.81 585 GLY A C 1
ATOM 4093 O O . GLY A 1 585 ? 1.184 -24.610 -1.092 1.00 83.81 585 GLY A O 1
ATOM 4094 N N . ALA A 1 586 ? 1.478 -24.265 -3.295 1.00 86.31 586 ALA A N 1
ATOM 4095 C CA . ALA A 1 586 ? 2.934 -24.464 -3.276 1.00 86.31 586 ALA A CA 1
ATOM 4096 C C . ALA A 1 586 ? 3.689 -23.398 -2.462 1.00 86.31 586 ALA A C 1
ATOM 4098 O O . ALA A 1 586 ? 4.779 -23.668 -1.969 1.00 86.31 586 ALA A O 1
ATOM 4099 N N . LEU A 1 587 ? 3.111 -22.203 -2.313 1.00 89.50 587 LEU A N 1
ATOM 4100 C CA . LEU A 1 587 ? 3.681 -21.074 -1.575 1.00 89.50 587 LEU A CA 1
ATOM 4101 C C . LEU A 1 587 ? 2.796 -20.706 -0.373 1.00 89.50 587 LEU A C 1
ATOM 4103 O O . LEU A 1 587 ? 1.573 -20.893 -0.419 1.00 89.50 587 LEU A O 1
ATOM 4107 N N . PRO A 1 588 ? 3.361 -20.155 0.715 1.00 86.94 588 PRO A N 1
ATOM 4108 C CA . PRO A 1 588 ? 2.572 -19.505 1.751 1.00 86.94 588 PRO A CA 1
ATOM 4109 C C . PRO A 1 588 ? 1.854 -18.260 1.219 1.00 86.94 588 PRO A C 1
ATOM 4111 O O . PRO A 1 588 ? 2.291 -17.658 0.243 1.00 86.94 588 PRO A O 1
ATOM 4114 N N . GLU A 1 589 ? 0.751 -17.854 1.859 1.00 81.75 589 GLU A N 1
ATOM 4115 C CA . GLU A 1 589 ? -0.086 -16.742 1.370 1.00 81.75 589 GLU A CA 1
ATOM 4116 C C . GLU A 1 589 ? 0.712 -15.437 1.204 1.00 81.75 589 GLU A C 1
ATOM 4118 O O . GLU A 1 589 ? 0.520 -14.723 0.222 1.00 81.75 589 GLU A O 1
ATOM 4123 N N . ALA A 1 590 ? 1.666 -15.185 2.108 1.00 78.38 590 ALA A N 1
ATOM 4124 C CA . ALA A 1 590 ? 2.566 -14.033 2.055 1.00 78.38 590 ALA A CA 1
ATOM 4125 C C . ALA A 1 590 ? 3.434 -13.986 0.779 1.00 78.38 590 ALA A C 1
ATOM 4127 O O . ALA A 1 590 ? 3.753 -12.905 0.295 1.00 78.38 590 ALA A O 1
ATOM 4128 N N . ASP A 1 591 ? 3.786 -15.142 0.207 1.00 88.19 591 ASP A N 1
ATOM 4129 C CA . ASP A 1 591 ? 4.654 -15.244 -0.974 1.00 88.19 591 ASP A CA 1
ATOM 4130 C C . ASP A 1 591 ? 3.887 -15.581 -2.257 1.00 88.19 591 ASP A C 1
ATOM 4132 O O . ASP A 1 591 ? 4.364 -15.309 -3.360 1.00 88.19 591 ASP A O 1
ATOM 4136 N N . ALA A 1 592 ? 2.672 -16.122 -2.140 1.00 89.44 592 ALA A N 1
ATOM 4137 C CA . ALA A 1 592 ? 1.842 -16.556 -3.264 1.00 89.44 592 ALA A CA 1
ATOM 4138 C C . ALA A 1 592 ? 1.408 -15.411 -4.199 1.00 89.44 592 ALA A C 1
ATOM 4140 O O . ALA A 1 592 ? 0.902 -15.669 -5.296 1.00 89.44 592 ALA A O 1
ATOM 4141 N N . ARG A 1 593 ? 1.597 -14.158 -3.768 1.00 91.81 593 ARG A N 1
ATOM 4142 C CA . ARG A 1 593 ? 1.310 -12.928 -4.520 1.00 91.81 593 ARG A CA 1
ATOM 4143 C C . ARG A 1 593 ? 2.573 -12.191 -4.982 1.00 91.81 593 ARG A C 1
ATOM 4145 O O . ARG A 1 593 ? 2.461 -11.202 -5.709 1.00 91.81 593 ARG A O 1
ATOM 4152 N N . HIS A 1 594 ? 3.760 -12.659 -4.592 1.00 91.81 594 HIS A N 1
ATOM 4153 C CA . HIS A 1 594 ? 5.006 -11.950 -4.850 1.00 91.81 594 HIS A CA 1
ATOM 4154 C C . HIS A 1 594 ? 5.509 -12.178 -6.295 1.00 91.81 594 HIS A C 1
ATOM 4156 O O . HIS A 1 594 ? 5.788 -13.323 -6.671 1.00 91.81 594 HIS A O 1
ATOM 4162 N N . PRO A 1 595 ? 5.651 -11.128 -7.136 1.00 91.81 595 PRO A N 1
ATOM 4163 C CA . PRO A 1 595 ? 5.916 -11.290 -8.569 1.00 91.81 595 PRO A CA 1
ATOM 4164 C C . PRO A 1 595 ? 7.215 -12.033 -8.905 1.00 91.81 595 PRO A C 1
ATOM 4166 O O . PRO A 1 595 ? 7.209 -12.889 -9.795 1.00 91.81 595 PRO A O 1
ATOM 4169 N N . LEU A 1 596 ? 8.327 -11.714 -8.228 1.00 92.00 596 LEU A N 1
ATOM 4170 C CA . LEU A 1 596 ? 9.614 -12.354 -8.507 1.00 92.00 596 LEU A CA 1
ATOM 4171 C C . LEU A 1 596 ? 9.616 -13.822 -8.073 1.00 92.00 596 LEU A C 1
ATOM 4173 O O . LEU A 1 596 ? 10.009 -14.673 -8.866 1.00 92.00 596 LEU A O 1
ATOM 4177 N N . THR A 1 597 ? 9.108 -14.137 -6.878 1.00 93.56 597 THR A N 1
ATOM 4178 C CA . THR A 1 597 ? 9.007 -15.516 -6.363 1.00 93.56 597 THR A CA 1
ATOM 4179 C C . THR A 1 597 ? 8.226 -16.403 -7.322 1.00 93.56 597 THR A C 1
ATOM 4181 O O . THR A 1 597 ? 8.702 -17.474 -7.690 1.00 93.56 597 THR A O 1
ATOM 4184 N N . LEU A 1 598 ? 7.063 -15.938 -7.796 1.00 91.81 598 LEU A N 1
ATOM 4185 C CA . LEU A 1 598 ? 6.251 -16.679 -8.764 1.00 91.81 598 LEU A CA 1
ATOM 4186 C C . LEU A 1 598 ? 7.012 -16.954 -10.067 1.00 91.81 598 LEU A C 1
ATOM 4188 O O . LEU A 1 598 ? 6.929 -18.057 -10.609 1.00 91.81 598 LEU A O 1
ATOM 4192 N N . ARG A 1 599 ? 7.774 -15.971 -10.562 1.00 90.06 599 ARG A N 1
ATOM 4193 C CA . ARG A 1 599 ? 8.586 -16.127 -11.774 1.00 90.06 599 ARG A CA 1
ATOM 4194 C C . ARG A 1 599 ? 9.725 -17.123 -11.568 1.00 90.06 599 ARG A C 1
ATOM 4196 O O . ARG A 1 599 ? 9.856 -18.045 -12.367 1.00 90.06 599 ARG A O 1
ATOM 4203 N N . LEU A 1 600 ? 10.519 -16.975 -10.510 1.00 91.44 600 LEU A N 1
ATOM 4204 C CA . LEU A 1 600 ? 11.662 -17.856 -10.255 1.00 91.44 600 LEU A CA 1
ATOM 4205 C C . LEU A 1 600 ? 11.212 -19.296 -9.983 1.00 91.44 600 LEU A C 1
ATOM 4207 O O . LEU A 1 600 ? 11.788 -20.228 -10.543 1.00 91.44 600 LEU A O 1
ATOM 4211 N N . LEU A 1 601 ? 10.131 -19.485 -9.218 1.00 91.19 601 LEU A N 1
ATOM 4212 C CA . LEU A 1 601 ? 9.548 -20.808 -8.994 1.00 91.19 601 LEU A CA 1
ATOM 4213 C C . LEU A 1 601 ? 9.072 -21.441 -10.307 1.00 91.19 601 LEU A C 1
ATOM 4215 O O . LEU A 1 601 ? 9.286 -22.631 -10.518 1.00 91.19 601 LEU A O 1
ATOM 4219 N N . SER A 1 602 ? 8.499 -20.660 -11.227 1.00 89.25 602 SER A N 1
ATOM 4220 C CA . SER A 1 602 ? 8.096 -21.179 -12.540 1.00 89.25 602 SER A CA 1
ATOM 4221 C C . SER A 1 602 ? 9.273 -21.704 -13.367 1.00 89.25 602 SER A C 1
ATOM 4223 O O . SER A 1 602 ? 9.149 -22.744 -14.015 1.00 89.25 602 SER A O 1
ATOM 4225 N N . GLU A 1 603 ? 10.434 -21.043 -13.302 1.00 88.12 603 GLU A N 1
ATOM 4226 C CA . GLU A 1 603 ? 11.651 -21.497 -13.981 1.00 88.12 603 GLU A CA 1
ATOM 4227 C C . GLU A 1 603 ? 12.199 -22.783 -13.348 1.00 88.12 603 GLU A C 1
ATOM 4229 O O . GLU A 1 603 ? 12.595 -23.706 -14.065 1.00 88.12 603 GLU A O 1
ATOM 4234 N N . VAL A 1 604 ? 12.145 -22.884 -12.015 1.00 89.69 604 VAL A N 1
ATOM 4235 C CA . VAL A 1 604 ? 12.503 -24.103 -11.274 1.00 89.69 604 VAL A CA 1
ATOM 4236 C C . VAL A 1 604 ? 11.578 -25.266 -11.641 1.00 89.69 604 VAL A C 1
ATOM 4238 O O . VAL A 1 604 ? 12.060 -26.345 -11.990 1.00 89.69 604 VAL A O 1
ATOM 4241 N N . CYS A 1 605 ? 10.261 -25.052 -11.641 1.00 86.00 605 CYS A N 1
ATOM 4242 C CA . CYS A 1 605 ? 9.280 -26.067 -12.027 1.00 86.00 605 CYS A CA 1
ATOM 4243 C C . CYS A 1 605 ? 9.449 -26.505 -13.491 1.00 86.00 605 CYS A C 1
ATOM 4245 O O . CYS A 1 605 ? 9.386 -27.698 -13.787 1.00 86.00 605 CYS A O 1
ATOM 4247 N N . ALA A 1 606 ? 9.711 -25.569 -14.410 1.00 86.06 606 ALA A N 1
ATOM 4248 C CA . ALA A 1 606 ? 9.928 -25.879 -15.823 1.00 86.06 606 ALA A CA 1
ATOM 4249 C C . ALA A 1 606 ? 11.183 -26.739 -16.062 1.00 86.06 606 ALA A C 1
ATOM 4251 O O . ALA A 1 606 ? 11.201 -27.553 -16.986 1.00 86.06 606 ALA A O 1
ATOM 4252 N N . ALA A 1 607 ? 12.214 -26.593 -15.224 1.00 85.56 607 ALA A N 1
ATOM 4253 C CA . ALA A 1 607 ? 13.430 -27.401 -15.286 1.00 85.56 607 ALA A CA 1
ATOM 4254 C C . ALA A 1 607 ? 13.268 -28.822 -14.705 1.00 85.56 607 ALA A C 1
ATOM 4256 O O . ALA A 1 607 ? 14.130 -29.673 -14.937 1.00 85.56 607 ALA A O 1
ATOM 4257 N N . LEU A 1 608 ? 12.177 -29.096 -13.978 1.00 81.81 608 LEU A N 1
ATOM 4258 C CA . LEU A 1 608 ? 11.901 -30.366 -13.294 1.00 81.81 608 LEU A CA 1
ATOM 4259 C C . LEU A 1 608 ? 10.553 -30.992 -13.733 1.00 81.81 608 LEU A C 1
ATOM 4261 O O . LEU A 1 608 ? 9.664 -31.195 -12.900 1.00 81.81 608 LEU A O 1
ATOM 4265 N N . PRO A 1 609 ? 10.362 -31.333 -15.025 1.00 67.69 609 PRO A N 1
ATOM 4266 C CA . PRO A 1 609 ? 9.107 -31.916 -15.493 1.00 67.69 609 PRO A CA 1
ATOM 4267 C C . PRO A 1 609 ? 8.862 -33.295 -14.854 1.00 67.69 609 PRO A C 1
ATOM 4269 O O . PRO A 1 609 ? 9.665 -34.213 -15.011 1.00 67.69 609 PRO A O 1
ATOM 4272 N N . GLY A 1 610 ? 7.734 -33.446 -14.150 1.00 63.94 610 GLY A N 1
ATOM 4273 C CA . GLY A 1 610 ? 7.326 -34.707 -13.511 1.00 63.94 610 GLY A CA 1
ATOM 4274 C C . GLY A 1 610 ? 7.825 -34.913 -12.077 1.00 63.94 610 GLY A C 1
ATOM 4275 O O . GLY A 1 610 ? 7.709 -36.023 -11.556 1.00 63.94 610 GLY A O 1
ATOM 4276 N N . ALA A 1 611 ? 8.371 -33.878 -11.431 1.00 59.69 611 ALA A N 1
ATOM 4277 C CA . ALA A 1 611 ? 8.589 -33.897 -9.986 1.00 59.69 611 ALA A CA 1
ATOM 4278 C C . ALA A 1 611 ? 7.245 -34.049 -9.231 1.00 59.69 611 ALA A C 1
ATOM 4280 O O . ALA A 1 611 ? 6.221 -33.568 -9.725 1.00 59.69 611 ALA A O 1
ATOM 4281 N N . PRO A 1 612 ? 7.218 -34.728 -8.065 1.00 62.53 612 PRO A N 1
ATOM 4282 C CA . PRO A 1 612 ? 6.025 -34.792 -7.217 1.00 62.53 612 PRO A CA 1
ATOM 4283 C C . PRO A 1 612 ? 5.533 -33.384 -6.851 1.00 62.53 612 PRO A C 1
ATOM 4285 O O . PRO A 1 612 ? 6.324 -32.438 -6.889 1.00 62.53 612 PRO A O 1
ATOM 4288 N N . GLU A 1 613 ? 4.246 -33.248 -6.497 1.00 60.38 613 GLU A N 1
ATOM 4289 C CA . GLU A 1 613 ? 3.700 -31.960 -6.047 1.00 60.38 613 GLU A CA 1
ATOM 4290 C C . GLU A 1 613 ? 4.622 -31.361 -4.973 1.00 60.38 613 GLU A C 1
ATOM 4292 O O . GLU A 1 613 ? 4.967 -32.059 -4.011 1.00 60.38 613 GLU A O 1
ATOM 4297 N N . PRO A 1 614 ? 5.094 -30.116 -5.164 1.00 61.22 614 PRO A N 1
ATOM 4298 C CA . PRO A 1 614 ? 6.062 -29.525 -4.263 1.00 61.22 614 PRO A CA 1
ATOM 4299 C C . PRO A 1 614 ? 5.472 -29.454 -2.854 1.00 61.22 614 PRO A C 1
ATOM 4301 O O . PRO A 1 614 ? 4.343 -29.002 -2.654 1.00 61.22 614 PRO A O 1
ATOM 4304 N N . VAL A 1 615 ? 6.264 -29.887 -1.868 1.00 72.69 615 VAL A N 1
ATOM 4305 C CA . VAL A 1 615 ? 6.057 -29.495 -0.469 1.00 72.69 615 VAL A CA 1
ATOM 4306 C C . VAL A 1 615 ? 5.971 -27.968 -0.441 1.00 72.69 615 VAL A C 1
ATOM 4308 O O . VAL A 1 615 ? 6.658 -27.313 -1.222 1.00 72.69 615 VAL A O 1
ATOM 4311 N N . ARG A 1 616 ? 5.112 -27.403 0.412 1.00 84.19 616 ARG A N 1
ATOM 4312 C CA . ARG A 1 616 ? 4.990 -25.948 0.558 1.00 84.19 616 ARG A CA 1
ATOM 4313 C C . ARG A 1 616 ? 6.380 -25.344 0.789 1.00 84.19 616 ARG A C 1
ATOM 4315 O O . ARG A 1 616 ? 6.994 -25.679 1.798 1.00 84.19 616 ARG A O 1
ATOM 4322 N N . VAL A 1 617 ? 6.835 -24.501 -0.136 1.00 89.62 617 VAL A N 1
ATOM 4323 C CA . VAL A 1 617 ? 8.145 -23.838 -0.097 1.00 89.62 617 VAL A CA 1
ATOM 4324 C C . VAL A 1 617 ? 7.992 -22.358 0.214 1.00 89.62 617 VAL A C 1
ATOM 4326 O O . VAL A 1 617 ? 7.027 -21.730 -0.224 1.00 89.62 617 VAL A O 1
ATOM 4329 N N . ASP A 1 618 ? 8.925 -21.794 0.970 1.00 88.88 618 ASP A N 1
ATOM 4330 C CA . ASP A 1 618 ? 8.983 -20.350 1.214 1.00 88.88 618 ASP A CA 1
ATOM 4331 C C . ASP A 1 618 ? 9.838 -19.608 0.167 1.00 88.88 618 ASP A C 1
ATOM 4333 O O . ASP A 1 618 ? 10.471 -20.203 -0.712 1.00 88.88 618 ASP A O 1
ATOM 4337 N N . ARG A 1 619 ? 9.840 -18.270 0.224 1.00 90.94 619 ARG A N 1
ATOM 4338 C CA . ARG A 1 619 ? 10.628 -17.425 -0.688 1.00 90.94 619 ARG A CA 1
ATOM 4339 C C . ARG A 1 619 ? 12.130 -17.725 -0.672 1.00 90.94 619 ARG A C 1
ATOM 4341 O O . ARG A 1 619 ? 12.763 -17.686 -1.728 1.00 90.94 619 ARG A O 1
ATOM 4348 N N . ASP A 1 620 ? 12.705 -18.004 0.494 1.00 90.75 620 ASP A N 1
ATOM 4349 C CA . ASP A 1 620 ? 14.135 -18.276 0.634 1.00 90.75 620 ASP A CA 1
ATOM 4350 C C . ASP A 1 620 ? 14.515 -19.597 -0.047 1.00 90.75 620 ASP A C 1
ATOM 4352 O O . ASP A 1 620 ? 15.534 -19.681 -0.738 1.00 90.75 620 ASP A O 1
ATOM 4356 N N . GLU A 1 621 ? 13.672 -20.619 0.104 1.00 92.25 621 GLU A N 1
ATOM 4357 C CA . GLU A 1 621 ? 13.819 -21.910 -0.566 1.00 92.25 621 GLU A CA 1
ATOM 4358 C C . GLU A 1 621 ? 13.692 -21.775 -2.088 1.00 92.25 621 GLU A C 1
ATOM 4360 O O . GLU A 1 621 ? 14.457 -22.401 -2.826 1.00 92.25 621 GLU A O 1
ATOM 4365 N N . VAL A 1 622 ? 12.797 -20.906 -2.577 1.00 94.19 622 VAL A N 1
ATOM 4366 C CA . VAL A 1 622 ? 12.700 -20.584 -4.012 1.00 94.19 622 VAL A CA 1
ATOM 4367 C C . VAL A 1 622 ? 13.985 -19.926 -4.521 1.00 94.19 622 VAL A C 1
ATOM 4369 O O . VAL A 1 622 ? 14.485 -20.311 -5.581 1.00 94.19 622 VAL A O 1
ATOM 4372 N N . PHE A 1 623 ? 14.553 -18.967 -3.784 1.00 95.06 623 PHE A N 1
ATOM 4373 C CA . PHE A 1 623 ? 15.818 -18.324 -4.159 1.00 95.06 623 PHE A CA 1
ATOM 4374 C C . PHE A 1 623 ? 16.990 -19.308 -4.172 1.00 95.06 623 PHE A C 1
ATOM 4376 O O . PHE A 1 623 ? 17.769 -19.308 -5.129 1.00 95.06 623 PHE A O 1
ATOM 4383 N N . ALA A 1 624 ? 17.083 -20.187 -3.173 1.00 94.62 624 ALA A N 1
ATOM 4384 C CA . ALA A 1 624 ? 18.094 -21.239 -3.132 1.00 94.62 624 ALA A CA 1
ATOM 4385 C C . ALA A 1 624 ? 17.952 -22.215 -4.314 1.00 94.62 624 ALA A C 1
ATOM 4387 O O . ALA A 1 624 ? 18.924 -22.462 -5.030 1.00 94.62 624 ALA A O 1
ATOM 4388 N N . ALA A 1 625 ? 16.736 -22.704 -4.584 1.00 94.00 625 ALA A N 1
ATOM 4389 C CA . ALA A 1 625 ? 16.469 -23.626 -5.687 1.00 94.00 625 ALA A CA 1
ATOM 4390 C C . ALA A 1 625 ? 16.754 -22.997 -7.063 1.00 94.00 625 ALA A C 1
ATOM 4392 O O . ALA A 1 625 ? 17.317 -23.650 -7.946 1.00 94.00 625 ALA A O 1
ATOM 4393 N N . TYR A 1 626 ? 16.405 -21.720 -7.249 1.00 94.00 626 TYR A N 1
ATOM 4394 C CA . TYR A 1 626 ? 16.723 -20.981 -8.469 1.00 94.00 626 TYR A CA 1
ATOM 4395 C C . TYR A 1 626 ? 18.234 -20.782 -8.639 1.00 94.00 626 TYR A C 1
ATOM 4397 O O . TYR A 1 626 ? 18.768 -21.009 -9.728 1.00 94.00 626 TYR A O 1
ATOM 4405 N N . LEU A 1 627 ? 18.948 -20.412 -7.571 1.00 95.31 627 LEU A N 1
ATOM 4406 C CA . LEU A 1 627 ? 20.402 -20.261 -7.606 1.00 95.31 627 LEU A CA 1
ATOM 4407 C C . LEU A 1 627 ? 21.095 -21.579 -7.990 1.00 95.31 627 LEU A C 1
ATOM 4409 O O . LEU A 1 627 ? 21.979 -21.574 -8.852 1.00 95.31 627 LEU A O 1
ATOM 4413 N N . ASP A 1 628 ? 20.660 -22.701 -7.415 1.00 94.50 628 ASP A N 1
ATOM 4414 C CA . ASP A 1 628 ? 21.159 -24.037 -7.754 1.00 94.50 628 ASP A CA 1
ATOM 4415 C C . ASP A 1 628 ? 20.889 -24.394 -9.223 1.00 94.50 628 ASP A C 1
ATOM 4417 O O . ASP A 1 628 ? 21.788 -24.878 -9.923 1.00 94.50 628 ASP A O 1
ATOM 4421 N N . LEU A 1 629 ? 19.681 -24.105 -9.725 1.00 93.56 629 LEU A N 1
ATOM 4422 C CA . LEU A 1 629 ? 19.317 -24.311 -11.129 1.00 93.56 629 LEU A CA 1
ATOM 4423 C C . LEU A 1 629 ? 20.225 -23.512 -12.074 1.00 93.56 629 LEU A C 1
ATOM 4425 O O . LEU A 1 629 ? 20.743 -24.063 -13.049 1.00 93.56 629 LEU A O 1
ATOM 4429 N N . ILE A 1 630 ? 20.440 -22.225 -11.803 1.00 93.38 630 ILE A N 1
ATOM 4430 C CA . ILE A 1 630 ? 21.280 -21.371 -12.648 1.00 93.38 630 ILE A CA 1
ATOM 4431 C C . ILE A 1 630 ? 22.744 -21.817 -12.594 1.00 93.38 630 ILE A C 1
ATOM 4433 O O . ILE A 1 630 ? 23.385 -21.935 -13.641 1.00 93.38 630 ILE A O 1
ATOM 4437 N N . CYS A 1 631 ? 23.269 -22.162 -11.414 1.00 94.81 631 CYS A N 1
ATOM 4438 C CA . CYS A 1 631 ? 24.620 -22.713 -11.287 1.00 94.81 631 CYS A CA 1
ATOM 4439 C C . CYS A 1 631 ? 24.781 -24.017 -12.082 1.00 94.81 631 CYS A C 1
ATOM 4441 O O . CYS A 1 631 ? 25.815 -24.232 -12.724 1.00 94.81 631 CYS A O 1
ATOM 4443 N N . LEU A 1 632 ? 23.750 -24.869 -12.097 1.00 92.44 632 LEU A N 1
ATOM 4444 C CA . LEU A 1 632 ? 23.720 -26.083 -12.906 1.00 92.44 632 LEU A CA 1
ATOM 4445 C C . LEU A 1 632 ? 23.687 -25.775 -14.410 1.00 92.44 632 LEU A C 1
ATOM 4447 O O . LEU A 1 632 ? 24.449 -26.387 -15.156 1.00 92.44 632 LEU A O 1
ATOM 4451 N N . ARG A 1 633 ? 22.868 -24.819 -14.868 1.00 93.00 633 ARG A N 1
ATOM 4452 C CA . ARG A 1 633 ? 22.800 -24.406 -16.286 1.00 93.00 633 ARG A CA 1
ATOM 4453 C C . ARG A 1 633 ? 24.136 -23.852 -16.785 1.00 93.00 633 ARG A C 1
ATOM 4455 O O . ARG A 1 633 ? 24.645 -24.309 -17.811 1.00 93.00 633 ARG A O 1
ATOM 4462 N N . ILE A 1 634 ? 24.766 -22.972 -16.004 1.00 91.69 634 ILE A N 1
ATOM 4463 C CA . ILE A 1 634 ? 26.112 -22.449 -16.287 1.00 91.69 634 ILE A CA 1
ATOM 4464 C C . ILE A 1 634 ? 27.115 -23.607 -16.379 1.00 91.69 634 ILE A C 1
ATOM 4466 O O . ILE A 1 634 ? 27.886 -23.687 -17.337 1.00 91.69 634 ILE A O 1
ATOM 4470 N N . ALA A 1 635 ? 27.083 -24.548 -15.430 1.00 91.81 635 ALA A N 1
ATOM 4471 C CA . ALA A 1 635 ? 27.965 -25.711 -15.447 1.00 91.81 635 ALA A CA 1
ATOM 4472 C C . ALA A 1 635 ? 27.728 -26.627 -16.657 1.00 91.81 635 ALA A C 1
ATOM 4474 O O . ALA A 1 635 ? 28.694 -27.128 -17.224 1.00 91.81 635 ALA A O 1
ATOM 4475 N N . VAL A 1 636 ? 26.480 -26.830 -17.089 1.00 90.69 636 VAL A N 1
ATOM 4476 C CA . VAL A 1 636 ? 26.149 -27.597 -18.303 1.00 90.69 636 VAL A CA 1
ATOM 4477 C C . VAL A 1 636 ? 26.711 -26.909 -19.548 1.00 90.69 636 VAL A C 1
ATOM 4479 O O . VAL A 1 636 ? 27.332 -27.573 -20.380 1.00 90.69 636 VAL A O 1
ATOM 4482 N N . ARG A 1 637 ? 26.570 -25.583 -19.659 1.00 90.31 637 ARG A N 1
ATOM 4483 C CA . ARG A 1 637 ? 27.115 -24.804 -20.782 1.00 90.31 637 ARG A CA 1
ATOM 4484 C C . ARG A 1 637 ? 28.643 -24.861 -20.830 1.00 90.31 637 ARG A C 1
ATOM 4486 O O . ARG A 1 637 ? 29.213 -25.112 -21.892 1.00 90.31 637 ARG A O 1
ATOM 4493 N N . LEU A 1 638 ? 29.302 -24.717 -19.682 1.00 89.69 638 LEU A N 1
ATOM 4494 C CA . LEU A 1 638 ? 30.754 -24.876 -19.565 1.00 89.69 638 LEU A CA 1
ATOM 4495 C C . LEU A 1 638 ? 31.200 -26.311 -19.873 1.00 89.69 638 LEU A C 1
ATOM 4497 O O . LEU A 1 638 ? 32.197 -26.517 -20.563 1.00 89.69 638 LEU A O 1
ATOM 4501 N N . ALA A 1 639 ? 30.464 -27.317 -19.401 1.00 87.62 639 ALA A N 1
ATOM 4502 C CA . ALA A 1 639 ? 30.768 -28.720 -19.653 1.00 87.62 639 ALA A CA 1
ATOM 4503 C C . ALA A 1 639 ? 30.648 -29.084 -21.140 1.00 87.62 639 ALA A C 1
ATOM 4505 O O . ALA A 1 639 ? 31.497 -29.819 -21.641 1.00 87.62 639 ALA A O 1
ATOM 4506 N N . ALA A 1 640 ? 29.656 -28.534 -21.851 1.00 84.50 640 ALA A N 1
ATOM 4507 C CA . ALA A 1 640 ? 29.479 -28.735 -23.289 1.00 84.50 640 ALA A CA 1
ATOM 4508 C C . ALA A 1 640 ? 30.674 -28.210 -24.103 1.00 84.50 640 ALA A C 1
ATOM 4510 O O . ALA A 1 640 ? 31.116 -28.872 -25.038 1.00 84.50 640 ALA A O 1
ATOM 4511 N N . GLN A 1 641 ? 31.237 -27.064 -23.711 1.00 78.94 641 GLN A N 1
ATOM 4512 C CA . GLN A 1 641 ? 32.411 -26.470 -24.364 1.00 78.94 641 GLN A CA 1
ATOM 4513 C C . GLN A 1 641 ? 33.723 -27.201 -24.033 1.00 78.94 641 GLN A C 1
ATOM 4515 O O . GLN A 1 641 ? 34.648 -27.189 -24.838 1.00 78.94 641 GLN A O 1
ATOM 4520 N N . ASN A 1 642 ? 33.800 -27.859 -22.870 1.00 76.56 642 ASN A N 1
ATOM 4521 C CA . ASN A 1 642 ? 35.020 -28.499 -22.358 1.00 76.56 642 ASN A CA 1
ATOM 4522 C C . ASN A 1 642 ? 34.963 -30.048 -22.352 1.00 76.56 642 ASN A C 1
ATOM 4524 O O . ASN A 1 642 ? 35.847 -30.695 -21.794 1.00 76.56 642 ASN A O 1
ATOM 4528 N N . GLY A 1 643 ? 33.930 -30.663 -22.942 1.00 77.25 643 GLY A N 1
ATOM 4529 C CA . GLY A 1 643 ? 33.807 -32.122 -23.093 1.00 77.25 643 GLY A CA 1
ATOM 4530 C C . GLY A 1 643 ? 33.537 -32.916 -21.803 1.00 77.25 643 GLY A C 1
ATOM 4531 O O . GLY A 1 643 ? 33.811 -34.115 -21.753 1.00 77.25 643 GLY A O 1
ATOM 4532 N N . LEU A 1 644 ? 33.004 -32.284 -20.751 1.00 79.94 644 LEU A N 1
ATOM 4533 C CA . LEU A 1 644 ? 32.767 -32.916 -19.443 1.00 79.94 644 LEU A CA 1
ATOM 4534 C C . LEU A 1 644 ? 31.364 -33.548 -19.363 1.00 79.94 644 LEU A C 1
ATOM 4536 O O . LEU A 1 644 ? 30.398 -33.001 -19.889 1.00 79.94 644 LEU A O 1
ATOM 4540 N N . ARG A 1 645 ? 31.215 -34.696 -18.680 1.00 80.06 645 ARG A N 1
ATOM 4541 C CA . ARG A 1 645 ? 29.924 -35.406 -18.530 1.00 80.06 645 ARG A CA 1
ATOM 4542 C C . ARG A 1 645 ? 29.712 -35.965 -17.118 1.00 80.06 645 ARG A C 1
ATOM 4544 O O . ARG A 1 645 ? 30.662 -36.185 -16.368 1.00 80.06 645 ARG A O 1
ATOM 4551 N N . GLY A 1 646 ? 28.452 -36.217 -16.761 1.00 81.19 646 GLY A N 1
ATOM 4552 C CA . GLY A 1 646 ? 28.073 -36.921 -15.530 1.00 81.19 646 GLY A CA 1
ATOM 4553 C C . GLY A 1 646 ? 28.455 -36.180 -14.243 1.00 81.19 646 GLY A C 1
ATOM 4554 O O . GLY A 1 646 ? 28.187 -34.989 -14.089 1.00 81.19 646 GLY A O 1
ATOM 4555 N N . THR A 1 647 ? 29.086 -36.878 -13.295 1.00 83.69 647 THR A N 1
ATOM 4556 C CA . THR A 1 647 ? 29.451 -36.338 -11.967 1.00 83.69 647 THR A CA 1
ATOM 4557 C C . THR A 1 647 ? 30.403 -35.138 -12.027 1.00 83.69 647 THR A C 1
ATOM 4559 O O . THR A 1 647 ? 30.395 -34.310 -11.114 1.00 83.69 647 THR A O 1
ATOM 4562 N N . ALA A 1 648 ? 31.169 -34.987 -13.114 1.00 82.81 648 ALA A N 1
ATOM 4563 C CA . ALA A 1 648 ? 32.005 -33.814 -13.356 1.00 82.81 648 ALA A CA 1
ATOM 4564 C C . ALA A 1 648 ? 31.180 -32.520 -13.481 1.00 82.81 648 ALA A C 1
ATOM 4566 O O . ALA A 1 648 ? 31.611 -31.483 -12.983 1.00 82.81 648 ALA A O 1
ATOM 4567 N N . VAL A 1 649 ? 29.972 -32.590 -14.057 1.00 87.06 649 VAL A N 1
ATOM 4568 C CA . VAL A 1 649 ? 29.066 -31.435 -14.194 1.00 87.06 649 VAL A CA 1
ATOM 4569 C C . VAL A 1 649 ? 28.552 -30.988 -12.827 1.00 87.06 649 VAL A C 1
ATOM 4571 O O . VAL A 1 649 ? 28.542 -29.798 -12.538 1.00 87.06 649 VAL A O 1
ATOM 4574 N N . ARG A 1 650 ? 28.218 -31.931 -11.934 1.00 86.81 650 ARG A N 1
ATOM 4575 C CA . ARG A 1 650 ? 27.793 -31.611 -10.557 1.00 86.81 650 ARG A CA 1
ATOM 4576 C C . ARG A 1 650 ? 28.906 -30.940 -9.752 1.00 86.81 650 ARG A C 1
ATOM 4578 O O . ARG A 1 650 ? 28.667 -29.951 -9.069 1.00 86.81 650 ARG A O 1
ATOM 4585 N N . ARG A 1 651 ? 30.143 -31.441 -9.864 1.00 89.00 651 ARG A N 1
ATOM 4586 C CA . ARG A 1 651 ? 31.314 -30.802 -9.234 1.00 89.00 651 ARG A CA 1
ATOM 4587 C C . ARG A 1 651 ? 31.570 -29.407 -9.805 1.00 89.00 651 ARG A C 1
ATOM 4589 O O . ARG A 1 651 ? 31.963 -28.515 -9.061 1.00 89.00 651 ARG A O 1
ATOM 4596 N N . LEU A 1 652 ? 31.356 -29.219 -11.108 1.00 90.88 652 LEU A N 1
ATOM 4597 C CA . LEU A 1 652 ? 31.470 -27.913 -11.747 1.00 90.88 652 LEU A CA 1
ATOM 4598 C C . LEU A 1 652 ? 30.376 -26.951 -11.266 1.00 90.88 652 LEU A C 1
ATOM 4600 O O . LEU A 1 652 ? 30.703 -25.819 -10.941 1.00 90.88 652 LEU A O 1
ATOM 4604 N N . ALA A 1 653 ? 29.130 -27.406 -11.114 1.00 92.12 653 ALA A N 1
ATOM 4605 C CA . ALA A 1 653 ? 28.041 -26.605 -10.549 1.00 92.12 653 ALA A CA 1
ATOM 4606 C C . ALA A 1 653 ? 28.367 -26.114 -9.129 1.00 92.12 653 ALA A C 1
ATOM 4608 O O . ALA A 1 653 ? 28.220 -24.930 -8.851 1.00 92.12 653 ALA A O 1
ATOM 4609 N N . ALA A 1 654 ? 28.930 -26.972 -8.268 1.00 92.88 654 ALA A N 1
ATOM 4610 C CA . ALA A 1 654 ? 29.391 -26.560 -6.937 1.00 92.88 654 ALA A CA 1
ATOM 4611 C C . ALA A 1 654 ? 30.518 -25.506 -6.991 1.00 92.88 654 ALA A C 1
ATOM 4613 O O . ALA A 1 654 ? 30.559 -24.587 -6.174 1.00 92.88 654 ALA A O 1
ATOM 4614 N N . LYS A 1 655 ? 31.430 -25.599 -7.972 1.00 93.00 655 LYS A N 1
ATOM 4615 C CA . LYS A 1 655 ? 32.466 -24.574 -8.195 1.00 93.00 655 LYS A CA 1
ATOM 4616 C C . LYS A 1 655 ? 31.873 -23.256 -8.689 1.00 93.00 655 LYS A C 1
ATOM 4618 O O . LYS A 1 655 ? 32.314 -22.205 -8.231 1.00 93.00 655 LYS A O 1
ATOM 4623 N N . VAL A 1 656 ? 30.896 -23.315 -9.597 1.00 94.62 656 VAL A N 1
ATOM 4624 C CA . VAL A 1 656 ? 30.153 -22.140 -10.074 1.00 94.62 656 VAL A CA 1
ATOM 4625 C C . VAL A 1 656 ? 29.454 -21.470 -8.898 1.00 94.62 656 VAL A C 1
ATOM 4627 O O . VAL A 1 656 ? 29.698 -20.290 -8.677 1.00 94.62 656 VAL A O 1
ATOM 4630 N N . ALA A 1 657 ? 28.710 -22.220 -8.082 1.00 94.94 657 ALA A N 1
ATOM 4631 C CA . ALA A 1 657 ? 28.087 -21.700 -6.867 1.00 94.94 657 ALA A CA 1
ATOM 4632 C C . ALA A 1 657 ? 29.122 -21.016 -5.957 1.00 94.94 657 ALA A C 1
ATOM 4634 O O . ALA A 1 657 ? 28.948 -19.862 -5.575 1.00 94.94 657 ALA A O 1
ATOM 4635 N N . GLY A 1 658 ? 30.271 -21.654 -5.705 1.00 95.19 658 GLY A N 1
ATOM 4636 C CA . GLY A 1 658 ? 31.363 -21.044 -4.939 1.00 95.19 658 GLY A CA 1
ATOM 4637 C C . GLY A 1 658 ? 31.862 -19.705 -5.508 1.00 95.19 658 GLY A C 1
ATOM 4638 O O . GLY A 1 658 ? 32.114 -18.779 -4.737 1.00 95.19 658 GLY A O 1
ATOM 4639 N N . GLN A 1 659 ? 31.977 -19.573 -6.837 1.00 95.06 659 GLN A N 1
ATOM 4640 C CA . GLN A 1 659 ? 32.323 -18.297 -7.485 1.00 95.06 659 GLN A CA 1
ATOM 4641 C C . GLN A 1 659 ? 31.185 -17.273 -7.412 1.00 95.06 659 GLN A C 1
ATOM 4643 O O . GLN A 1 659 ? 31.450 -16.091 -7.235 1.00 95.06 659 GLN A O 1
ATOM 4648 N N . VAL A 1 660 ? 29.926 -17.700 -7.480 1.00 95.69 660 VAL A N 1
ATOM 4649 C CA . VAL A 1 660 ? 28.766 -16.808 -7.334 1.00 95.69 660 VAL A CA 1
ATOM 4650 C C . VAL A 1 660 ? 28.673 -16.233 -5.916 1.00 95.69 660 VAL A C 1
ATOM 4652 O O . VAL A 1 660 ? 28.462 -15.033 -5.755 1.00 95.69 660 VAL A O 1
ATOM 4655 N N . HIS A 1 661 ? 28.925 -17.037 -4.879 1.00 94.94 661 HIS A N 1
ATOM 4656 C CA . HIS A 1 661 ? 29.030 -16.531 -3.505 1.00 94.94 661 HIS A CA 1
ATOM 4657 C C . HIS A 1 661 ? 30.228 -15.578 -3.329 1.00 94.94 661 HIS A C 1
ATOM 4659 O O . HIS A 1 661 ? 30.136 -14.611 -2.577 1.00 94.94 661 HIS A O 1
ATOM 4665 N N . GLU A 1 662 ? 31.342 -15.809 -4.029 1.00 93.88 662 GLU A N 1
ATOM 4666 C CA . GLU A 1 662 ? 32.479 -14.879 -4.040 1.00 93.88 662 GLU A CA 1
ATOM 4667 C C . GLU A 1 662 ? 32.148 -13.561 -4.757 1.00 93.88 662 GLU A C 1
ATOM 4669 O O . GLU A 1 662 ? 32.493 -12.490 -4.263 1.00 93.88 662 GLU A O 1
ATOM 4674 N N . ALA A 1 663 ? 31.422 -13.621 -5.874 1.00 93.12 663 ALA A N 1
ATOM 4675 C CA . ALA A 1 663 ? 30.889 -12.448 -6.558 1.00 93.12 663 ALA A CA 1
ATOM 4676 C C . ALA A 1 663 ? 29.969 -11.632 -5.639 1.00 93.12 663 ALA A C 1
ATOM 4678 O O . ALA A 1 663 ? 30.106 -10.412 -5.561 1.00 93.12 663 ALA A O 1
ATOM 4679 N N . ALA A 1 664 ? 29.076 -12.290 -4.895 1.00 92.06 664 ALA A N 1
ATOM 4680 C CA . ALA A 1 664 ? 28.217 -11.621 -3.921 1.00 92.06 664 ALA A CA 1
ATOM 4681 C C . ALA A 1 664 ? 29.024 -10.947 -2.800 1.00 92.06 664 ALA A C 1
ATOM 4683 O O . ALA A 1 664 ? 28.767 -9.788 -2.491 1.00 92.06 664 ALA A O 1
ATOM 4684 N N . ARG A 1 665 ? 30.051 -11.617 -2.255 1.00 89.56 665 ARG A N 1
ATOM 4685 C CA . ARG A 1 665 ? 30.968 -11.026 -1.263 1.00 89.56 665 ARG A CA 1
ATOM 4686 C C . ARG A 1 665 ? 31.667 -9.774 -1.771 1.00 89.56 665 ARG A C 1
ATOM 4688 O O . ARG A 1 665 ? 31.686 -8.764 -1.080 1.00 89.56 665 ARG A O 1
ATOM 4695 N N . ARG A 1 666 ? 32.239 -9.826 -2.973 1.00 88.62 666 ARG A N 1
ATOM 4696 C CA . ARG A 1 666 ? 32.955 -8.675 -3.549 1.00 88.62 666 ARG A CA 1
ATOM 4697 C C . ARG A 1 666 ? 32.019 -7.534 -3.918 1.00 88.62 666 ARG A C 1
ATOM 4699 O O . ARG A 1 666 ? 32.388 -6.383 -3.755 1.00 88.62 666 ARG A O 1
ATOM 4706 N N . SER A 1 667 ? 30.774 -7.852 -4.270 1.00 85.19 667 SER A N 1
ATOM 4707 C CA . SER A 1 667 ? 29.721 -6.850 -4.470 1.00 85.19 667 SER A CA 1
ATOM 4708 C C . SER A 1 667 ? 29.340 -6.100 -3.182 1.00 85.19 667 SER A C 1
ATOM 4710 O O . SER A 1 667 ? 28.591 -5.139 -3.258 1.00 85.19 667 SER A O 1
ATOM 4712 N N . LEU A 1 668 ? 29.800 -6.508 -1.994 1.00 79.31 668 LEU A N 1
ATOM 4713 C CA . LEU A 1 668 ? 29.596 -5.750 -0.750 1.00 79.31 668 LEU A CA 1
ATOM 4714 C C . LEU A 1 668 ? 30.722 -4.749 -0.457 1.00 79.31 668 LEU A C 1
ATOM 4716 O O . LEU A 1 668 ? 30.581 -3.933 0.455 1.00 79.31 668 LEU A O 1
ATOM 4720 N N . ALA A 1 669 ? 31.839 -4.808 -1.193 1.00 69.00 669 ALA A N 1
ATOM 4721 C CA . ALA A 1 669 ? 32.901 -3.816 -1.075 1.00 69.00 669 ALA A CA 1
ATOM 4722 C C . ALA A 1 669 ? 32.360 -2.410 -1.424 1.00 69.00 669 ALA A C 1
ATOM 4724 O O . ALA A 1 669 ? 31.321 -2.303 -2.082 1.00 69.00 669 ALA A O 1
ATOM 4725 N N . PRO A 1 670 ? 33.012 -1.314 -0.986 1.00 56.69 670 PRO A N 1
ATOM 4726 C CA . PRO A 1 670 ? 32.488 0.041 -1.165 1.00 56.69 670 PRO A CA 1
ATOM 4727 C C . PRO A 1 670 ? 32.277 0.396 -2.650 1.00 56.69 670 PRO A C 1
ATOM 4729 O O . PRO A 1 670 ? 33.195 0.842 -3.332 1.00 56.69 670 PRO A O 1
ATOM 4732 N N . GLY A 1 671 ? 31.058 0.204 -3.161 1.00 57.47 671 GLY A N 1
ATOM 4733 C CA . GLY A 1 671 ? 30.731 0.484 -4.558 1.00 57.47 671 GLY A CA 1
ATOM 4734 C C . GLY A 1 671 ? 29.449 -0.192 -5.038 1.00 57.47 671 GLY A C 1
ATOM 4735 O O . GLY A 1 671 ? 29.475 -1.361 -5.381 1.00 57.47 671 GLY A O 1
ATOM 4736 N N . ARG A 1 672 ? 28.336 0.562 -5.095 1.00 63.00 672 ARG A N 1
ATOM 4737 C CA . ARG A 1 672 ? 27.065 0.330 -5.851 1.00 63.00 672 ARG A CA 1
ATOM 4738 C C . ARG A 1 672 ? 26.426 -1.072 -5.830 1.00 63.00 672 ARG A C 1
ATOM 4740 O O . ARG A 1 672 ? 25.493 -1.328 -6.584 1.00 63.00 672 ARG A O 1
ATOM 4747 N N . GLY A 1 673 ? 26.937 -1.964 -4.990 1.00 70.44 673 GLY A N 1
ATOM 4748 C CA . GLY A 1 673 ? 26.874 -3.416 -5.082 1.00 70.44 673 GLY A CA 1
ATOM 4749 C C . GLY A 1 673 ? 26.789 -4.017 -6.477 1.00 70.44 673 GLY A C 1
ATOM 4750 O O . GLY A 1 673 ? 25.852 -4.758 -6.790 1.00 70.44 673 GLY A O 1
ATOM 4751 N N . ALA A 1 674 ? 27.808 -3.691 -7.264 1.00 79.25 674 ALA A N 1
ATOM 4752 C CA . ALA A 1 674 ? 28.159 -4.297 -8.535 1.00 79.25 674 ALA A CA 1
ATOM 4753 C C . ALA A 1 674 ? 29.657 -4.639 -8.505 1.00 79.25 674 ALA A C 1
ATOM 4755 O O . ALA A 1 674 ? 30.420 -4.020 -7.770 1.00 79.25 674 ALA A O 1
ATOM 4756 N N . LEU A 1 675 ? 30.074 -5.601 -9.318 1.00 87.25 675 LEU A N 1
ATOM 4757 C CA . LEU A 1 675 ? 31.478 -5.920 -9.546 1.00 87.25 675 LEU A CA 1
ATOM 4758 C C . LEU A 1 675 ? 32.039 -4.980 -10.601 1.00 87.25 675 LEU A C 1
ATOM 4760 O O . LEU A 1 675 ? 31.442 -4.839 -11.674 1.00 87.25 675 LEU A O 1
ATOM 4764 N N . ASP A 1 676 ? 33.206 -4.392 -10.361 1.00 86.62 676 ASP A N 1
ATOM 4765 C CA . ASP A 1 676 ? 33.909 -3.734 -11.456 1.00 86.62 676 ASP A CA 1
ATOM 4766 C C . ASP A 1 676 ? 34.398 -4.765 -12.498 1.00 86.62 676 ASP A C 1
ATOM 4768 O O . ASP A 1 676 ? 34.333 -5.986 -12.306 1.00 86.62 676 ASP A O 1
ATOM 4772 N N . ARG A 1 677 ? 34.870 -4.292 -13.655 1.00 87.94 677 ARG A N 1
ATOM 4773 C CA . ARG A 1 677 ? 35.325 -5.186 -14.730 1.00 87.94 677 ARG A CA 1
ATOM 4774 C C . ARG A 1 677 ? 36.473 -6.104 -14.298 1.00 87.94 677 ARG A C 1
ATOM 4776 O O . ARG A 1 677 ? 36.522 -7.248 -14.747 1.00 87.94 677 ARG A O 1
ATOM 4783 N N . THR A 1 678 ? 37.382 -5.609 -13.462 1.00 89.31 678 THR A N 1
ATOM 4784 C CA . THR A 1 678 ? 38.561 -6.349 -12.998 1.00 89.31 678 THR A CA 1
ATOM 4785 C C . THR A 1 678 ? 38.187 -7.402 -11.958 1.00 89.31 678 THR A C 1
ATOM 4787 O O . THR A 1 678 ? 38.634 -8.547 -12.039 1.00 89.31 678 THR A O 1
ATOM 4790 N N . GLU A 1 679 ? 37.292 -7.061 -11.035 1.00 90.50 679 GLU A N 1
ATOM 4791 C CA . GLU A 1 679 ? 36.737 -7.967 -10.043 1.00 90.50 679 GLU A CA 1
ATOM 4792 C C . GLU A 1 679 ? 35.916 -9.063 -10.713 1.00 90.50 679 GLU A C 1
ATOM 4794 O O . GLU A 1 679 ? 36.131 -10.241 -10.419 1.00 90.50 679 GLU A O 1
ATOM 4799 N N . PHE A 1 680 ? 35.049 -8.705 -11.665 1.00 91.62 680 PHE A N 1
ATOM 4800 C CA . PHE A 1 680 ? 34.288 -9.673 -12.448 1.00 91.62 680 PHE A CA 1
ATOM 4801 C C . PHE A 1 680 ? 35.209 -10.652 -13.173 1.00 91.62 680 PHE A C 1
ATOM 4803 O O . PHE A 1 680 ? 35.030 -11.856 -13.025 1.00 91.62 680 PHE A O 1
ATOM 4810 N N . GLU A 1 681 ? 36.224 -10.170 -13.895 1.00 91.81 681 GLU A N 1
ATOM 4811 C CA . GLU A 1 681 ? 37.160 -11.038 -14.620 1.00 91.81 681 GLU A CA 1
ATOM 4812 C C . GLU A 1 681 ? 37.964 -11.951 -13.681 1.00 91.81 681 GLU A C 1
ATOM 4814 O O . GLU A 1 681 ? 38.267 -13.096 -14.021 1.00 91.81 681 GLU A O 1
ATOM 4819 N N . SER A 1 682 ? 38.266 -11.488 -12.467 1.00 90.69 682 SER A N 1
ATOM 4820 C CA . SER A 1 682 ? 38.980 -12.296 -11.476 1.00 90.69 682 SER A CA 1
ATOM 4821 C C . SER A 1 682 ? 38.144 -13.450 -10.896 1.00 90.69 682 SER A C 1
ATOM 4823 O O . SER A 1 682 ? 38.710 -14.479 -10.512 1.00 90.69 682 SER A O 1
ATOM 4825 N N . VAL A 1 683 ? 36.815 -13.290 -10.835 1.00 92.75 683 VAL A N 1
ATOM 4826 C CA . VAL A 1 683 ? 35.865 -14.319 -10.376 1.00 92.75 683 VAL A CA 1
ATOM 4827 C C . VAL A 1 683 ? 35.412 -15.200 -11.549 1.00 92.75 683 VAL A C 1
ATOM 4829 O O . VAL A 1 683 ? 35.347 -16.424 -11.429 1.00 92.75 683 VAL A O 1
ATOM 4832 N N . PHE A 1 684 ? 35.165 -14.590 -12.709 1.00 93.56 684 PHE A N 1
ATOM 4833 C CA . PHE A 1 684 ? 34.715 -15.221 -13.947 1.00 93.56 684 PHE A CA 1
ATOM 4834 C C . PHE A 1 684 ? 35.642 -14.840 -15.115 1.00 93.56 684 PHE A C 1
ATOM 4836 O O . PHE A 1 684 ? 35.396 -13.857 -15.816 1.00 93.56 684 PHE A O 1
ATOM 4843 N N . PRO A 1 685 ? 36.700 -15.626 -15.372 1.00 91.19 685 PRO A N 1
ATOM 4844 C CA . PRO A 1 685 ? 37.675 -15.302 -16.410 1.00 91.19 685 PRO A CA 1
ATOM 4845 C C . PRO A 1 685 ? 37.086 -15.314 -17.828 1.00 91.19 685 PRO A C 1
ATOM 4847 O O . PRO A 1 685 ? 36.316 -16.211 -18.190 1.00 91.19 685 PRO A O 1
ATOM 4850 N N . TRP A 1 686 ? 37.513 -14.358 -18.662 1.00 87.50 686 TRP A N 1
ATOM 4851 C CA . TRP A 1 686 ? 37.282 -14.387 -20.116 1.00 87.50 686 TRP A CA 1
ATOM 4852 C C . TRP A 1 686 ? 38.152 -15.442 -20.812 1.00 87.50 686 TRP A C 1
ATOM 4854 O O . TRP A 1 686 ? 37.716 -16.085 -21.766 1.00 87.50 686 TRP A O 1
ATOM 4864 N N . GLY A 1 687 ? 39.380 -15.619 -20.317 1.00 83.44 687 GLY A N 1
ATOM 4865 C CA . GLY A 1 687 ? 40.358 -16.582 -20.819 1.00 83.44 687 GLY A CA 1
ATOM 4866 C C . GLY A 1 687 ? 40.311 -17.935 -20.105 1.00 83.44 687 GLY A C 1
ATOM 4867 O O . GLY A 1 687 ? 39.256 -18.429 -19.706 1.00 83.44 687 GLY A O 1
ATOM 4868 N N . GLN A 1 688 ? 41.481 -18.558 -19.957 1.00 84.06 688 GLN A N 1
ATOM 4869 C CA . GLN A 1 688 ? 41.610 -19.844 -19.278 1.00 84.06 688 GLN A CA 1
ATOM 4870 C C . GLN A 1 688 ? 41.415 -19.691 -17.766 1.00 84.06 688 GLN A C 1
ATOM 4872 O O . GLN A 1 688 ? 42.104 -18.904 -17.115 1.00 84.06 688 GLN A O 1
ATOM 4877 N N . ALA A 1 689 ? 40.489 -20.460 -17.195 1.00 84.50 689 ALA A N 1
ATOM 4878 C CA . ALA A 1 689 ? 40.243 -20.425 -15.764 1.00 84.50 689 ALA A CA 1
ATOM 4879 C C . ALA A 1 689 ? 41.395 -21.078 -14.974 1.00 84.50 689 ALA A C 1
ATOM 4881 O O . ALA A 1 689 ? 41.987 -22.058 -15.433 1.00 84.50 689 ALA A O 1
ATOM 4882 N N . PRO A 1 690 ? 41.691 -20.608 -13.748 1.00 83.69 690 PRO A N 1
ATOM 4883 C CA . PRO A 1 690 ? 42.679 -21.232 -12.871 1.00 83.69 690 PRO A CA 1
ATOM 4884 C C . PRO A 1 690 ? 42.428 -22.731 -12.635 1.00 83.69 690 PRO A C 1
ATOM 4886 O O . PRO A 1 690 ? 41.281 -23.181 -12.582 1.00 83.69 690 PRO A O 1
ATOM 4889 N N . ALA A 1 691 ? 43.491 -23.504 -12.377 1.00 79.00 691 ALA A N 1
ATOM 4890 C CA . ALA A 1 691 ? 43.403 -24.952 -12.138 1.00 79.00 691 ALA A CA 1
ATOM 4891 C C . ALA A 1 691 ? 42.407 -25.331 -11.020 1.00 79.00 691 ALA A C 1
ATOM 4893 O O . ALA A 1 691 ? 41.675 -26.313 -11.150 1.00 79.00 691 ALA A O 1
ATOM 4894 N N . ARG A 1 692 ? 42.282 -24.500 -9.970 1.00 81.38 692 ARG A N 1
ATOM 4895 C CA . ARG A 1 692 ? 41.275 -24.671 -8.898 1.00 81.38 692 ARG A CA 1
ATOM 4896 C C . ARG A 1 692 ? 39.832 -24.727 -9.432 1.00 81.38 692 ARG A C 1
ATOM 4898 O O . ARG A 1 692 ? 39.010 -25.497 -8.934 1.00 81.38 692 ARG A O 1
ATOM 4905 N N . LEU A 1 693 ? 39.537 -23.990 -10.504 1.00 80.56 693 LEU A N 1
ATOM 4906 C CA . LEU A 1 693 ? 38.230 -23.967 -11.167 1.00 80.56 693 LEU A CA 1
ATOM 4907 C C . LEU A 1 693 ? 38.073 -25.073 -12.222 1.00 80.56 693 LEU A C 1
ATOM 4909 O O . LEU A 1 693 ? 36.961 -25.345 -12.658 1.00 80.56 693 LEU A O 1
ATOM 4913 N N . GLY A 1 694 ? 39.142 -25.804 -12.551 1.00 74.19 694 GLY A N 1
ATOM 4914 C CA . GLY A 1 694 ? 39.124 -26.904 -13.521 1.00 74.19 694 GLY A CA 1
ATOM 4915 C C . GLY A 1 694 ? 39.710 -26.570 -14.896 1.00 74.19 694 GLY A C 1
ATOM 4916 O O . GLY A 1 694 ? 39.573 -27.389 -15.794 1.00 74.19 694 GLY A O 1
ATOM 4917 N N . GLY A 1 695 ? 40.367 -25.415 -15.072 1.00 73.69 695 GLY A N 1
ATOM 4918 C CA . GLY A 1 695 ? 41.250 -25.165 -16.223 1.00 73.69 695 GLY A CA 1
ATOM 4919 C C . GLY A 1 695 ? 40.597 -24.836 -17.576 1.00 73.69 695 GLY A C 1
ATOM 4920 O O . GLY A 1 695 ? 41.337 -24.605 -18.528 1.00 73.69 695 GLY A O 1
ATOM 4921 N N . GLY A 1 696 ? 39.261 -24.835 -17.683 1.00 79.12 696 GLY A N 1
ATOM 4922 C CA . GLY A 1 696 ? 38.516 -24.572 -18.929 1.00 79.12 696 GLY A CA 1
ATOM 4923 C C . GLY A 1 696 ? 38.306 -23.085 -19.251 1.00 79.12 696 GLY A C 1
ATOM 4924 O O . GLY A 1 696 ? 38.528 -22.223 -18.400 1.00 79.12 696 GLY A O 1
ATOM 4925 N N . THR A 1 697 ? 37.858 -22.775 -20.469 1.00 85.00 697 THR A N 1
ATOM 4926 C CA . THR A 1 697 ? 37.531 -21.408 -20.932 1.00 85.00 697 THR A CA 1
ATOM 4927 C C . THR A 1 697 ? 36.015 -21.157 -20.931 1.00 85.00 697 THR A C 1
ATOM 4929 O O . THR A 1 697 ? 35.227 -22.090 -20.769 1.00 85.00 697 THR A O 1
ATOM 4932 N N . GLY A 1 698 ? 35.598 -19.892 -21.087 1.00 86.38 698 GLY A N 1
ATOM 4933 C CA . GLY A 1 698 ? 34.191 -19.528 -21.325 1.00 86.38 698 GLY A CA 1
ATOM 4934 C C . GLY A 1 698 ? 33.356 -19.168 -20.089 1.00 86.38 698 GLY A C 1
ATOM 4935 O O . GLY A 1 698 ? 32.142 -19.024 -20.215 1.00 86.38 698 GLY A O 1
ATOM 4936 N N . TRP A 1 699 ? 33.971 -18.986 -18.913 1.00 92.25 699 TRP A N 1
ATOM 4937 C CA . TRP A 1 699 ? 33.270 -18.669 -17.655 1.00 92.25 699 TRP A CA 1
ATOM 4938 C C . TRP A 1 699 ? 32.454 -17.378 -17.734 1.00 92.25 699 TRP A C 1
ATOM 4940 O O . TRP A 1 699 ? 31.247 -17.419 -17.500 1.00 92.25 699 TRP A O 1
ATOM 4950 N N . ALA A 1 700 ? 33.082 -16.262 -18.119 1.00 90.50 700 ALA A N 1
ATOM 4951 C CA . ALA A 1 700 ? 32.391 -14.982 -18.285 1.00 90.50 700 ALA A CA 1
ATOM 4952 C C . ALA A 1 700 ? 31.195 -15.095 -19.247 1.00 90.50 700 ALA A C 1
ATOM 4954 O O . ALA A 1 700 ? 30.071 -14.734 -18.901 1.00 90.50 700 ALA A O 1
ATOM 4955 N N . THR A 1 701 ? 31.414 -15.677 -20.429 1.00 89.44 701 THR A N 1
ATOM 4956 C CA . THR A 1 701 ? 30.373 -15.854 -21.449 1.00 89.44 701 THR A CA 1
ATOM 4957 C C . THR A 1 701 ? 29.223 -16.726 -20.951 1.00 89.44 701 THR A C 1
ATOM 4959 O O . THR A 1 701 ? 28.067 -16.405 -21.209 1.00 89.44 701 THR A O 1
ATOM 4962 N N . ALA A 1 702 ? 29.507 -17.813 -20.226 1.00 90.50 702 ALA A N 1
ATOM 4963 C CA . ALA A 1 702 ? 28.475 -18.710 -19.716 1.00 90.50 702 ALA A CA 1
ATOM 4964 C C . ALA A 1 702 ? 27.578 -18.030 -18.672 1.00 90.50 702 ALA A C 1
ATOM 4966 O O . ALA A 1 702 ? 26.360 -18.168 -18.754 1.00 90.50 702 ALA A O 1
ATOM 4967 N N . VAL A 1 703 ? 28.161 -17.268 -17.739 1.00 91.06 703 VAL A N 1
ATOM 4968 C CA . VAL A 1 703 ? 27.420 -16.548 -16.688 1.00 91.06 703 VAL A CA 1
ATOM 4969 C C . VAL A 1 703 ? 26.533 -15.451 -17.281 1.00 91.06 703 VAL A C 1
ATOM 4971 O O . VAL A 1 703 ? 25.363 -15.352 -16.916 1.00 91.06 703 VAL A O 1
ATOM 4974 N N . LEU A 1 704 ? 27.064 -14.668 -18.228 1.00 89.81 704 LEU A N 1
ATOM 4975 C CA . LEU A 1 704 ? 26.307 -13.613 -18.912 1.00 89.81 704 LEU A CA 1
ATOM 4976 C C . LEU A 1 704 ? 25.194 -14.193 -19.795 1.00 89.81 704 LEU A C 1
ATOM 4978 O O . LEU A 1 704 ? 24.093 -13.656 -19.840 1.00 89.81 704 LEU A O 1
ATOM 4982 N N . ALA A 1 705 ? 25.452 -15.319 -20.465 1.00 87.31 705 ALA A N 1
ATOM 4983 C CA . ALA A 1 705 ? 24.469 -15.965 -21.328 1.00 87.31 705 ALA A CA 1
ATOM 4984 C C . ALA A 1 705 ? 23.352 -16.692 -20.556 1.00 87.31 705 ALA A C 1
ATOM 4986 O O . ALA A 1 705 ? 22.313 -16.987 -21.139 1.00 87.31 705 ALA A O 1
ATOM 4987 N N . GLU A 1 706 ? 23.559 -17.048 -19.284 1.00 87.69 706 GLU A N 1
ATOM 4988 C CA . GLU A 1 706 ? 22.484 -17.537 -18.399 1.00 87.69 706 GLU A CA 1
ATOM 4989 C C . GLU A 1 706 ? 21.802 -16.395 -17.625 1.00 87.69 706 GLU A C 1
ATOM 4991 O O . GLU A 1 706 ? 20.882 -16.647 -16.856 1.00 87.69 706 GLU A O 1
ATOM 4996 N N . GLY A 1 707 ? 22.231 -15.142 -17.822 1.00 85.69 707 GLY A N 1
ATOM 4997 C CA . GLY A 1 707 ? 21.565 -13.964 -17.266 1.00 85.69 707 GLY A CA 1
ATOM 4998 C C . GLY A 1 707 ? 21.667 -13.821 -15.747 1.00 85.69 707 GLY A C 1
ATOM 4999 O O . GLY A 1 707 ? 20.908 -13.051 -15.172 1.00 85.69 707 GLY A O 1
ATOM 5000 N N . LEU A 1 708 ? 22.587 -14.528 -15.079 1.00 88.69 708 LEU A N 1
ATOM 5001 C CA . LEU A 1 708 ? 22.789 -14.373 -13.632 1.00 88.69 708 LEU A CA 1
ATOM 5002 C C . LEU A 1 708 ? 23.359 -12.990 -13.299 1.00 88.69 708 LEU A C 1
ATOM 5004 O O . LEU A 1 708 ? 22.889 -12.315 -12.381 1.00 88.69 708 LEU A O 1
ATOM 5008 N N . LEU A 1 709 ? 24.377 -12.591 -14.065 1.00 89.94 709 LEU A N 1
ATOM 5009 C CA . LEU A 1 709 ? 24.975 -11.264 -14.034 1.00 89.94 709 LEU A CA 1
ATOM 5010 C C . LEU A 1 709 ? 24.702 -10.559 -15.363 1.00 89.94 709 LEU A C 1
ATOM 5012 O O . LEU A 1 709 ? 24.746 -11.181 -16.424 1.00 89.94 709 LEU A O 1
ATOM 5016 N N . VAL A 1 710 ? 24.458 -9.255 -15.300 1.00 86.62 710 VAL A N 1
ATOM 5017 C CA . VAL A 1 710 ? 24.234 -8.383 -16.455 1.00 86.62 710 VAL A CA 1
ATOM 5018 C C . VAL A 1 710 ? 25.205 -7.202 -16.420 1.00 86.62 710 VAL A C 1
ATOM 5020 O O . VAL A 1 710 ? 25.602 -6.775 -15.330 1.00 86.62 710 VAL A O 1
ATOM 5023 N N . PRO A 1 711 ? 25.609 -6.662 -17.584 1.00 83.06 711 PRO A N 1
ATOM 5024 C CA . PRO A 1 711 ? 26.390 -5.432 -17.635 1.00 83.06 711 PRO A CA 1
ATOM 5025 C C . PRO A 1 711 ? 25.638 -4.270 -16.971 1.00 83.06 711 PRO A C 1
ATOM 5027 O O . PRO A 1 711 ? 24.460 -4.056 -17.251 1.00 83.06 711 PRO A O 1
ATOM 5030 N N . ALA A 1 712 ? 26.332 -3.508 -16.128 1.00 77.62 712 ALA A N 1
ATOM 5031 C CA . ALA A 1 712 ? 25.826 -2.292 -15.498 1.00 77.62 712 ALA A CA 1
ATOM 5032 C C . ALA A 1 712 ? 26.926 -1.222 -15.491 1.00 77.62 712 ALA A C 1
ATOM 5034 O O . ALA A 1 712 ? 27.888 -1.288 -14.720 1.00 77.62 712 ALA A O 1
ATOM 5035 N N . GLY A 1 713 ? 26.808 -0.243 -16.392 1.00 74.69 713 GLY A N 1
ATOM 5036 C CA . GLY A 1 713 ? 27.800 0.813 -16.567 1.00 74.69 713 GLY A CA 1
ATOM 5037 C C . GLY A 1 713 ? 29.155 0.234 -16.978 1.00 74.69 713 GLY A C 1
ATOM 5038 O O . GLY A 1 713 ? 29.276 -0.409 -18.019 1.00 74.69 713 GLY A O 1
ATOM 5039 N N . ASN A 1 714 ? 30.177 0.441 -16.144 1.00 74.75 714 ASN A N 1
ATOM 5040 C CA . ASN A 1 714 ? 31.536 -0.071 -16.372 1.00 74.75 714 ASN A CA 1
ATOM 5041 C C . ASN A 1 714 ? 31.800 -1.444 -15.715 1.00 74.75 714 ASN A C 1
ATOM 5043 O O . ASN A 1 714 ? 32.938 -1.918 -15.739 1.00 74.75 714 ASN A O 1
ATOM 5047 N N . GLY A 1 715 ? 30.780 -2.062 -15.112 1.00 85.69 715 GLY A N 1
ATOM 5048 C CA . GLY A 1 715 ? 30.884 -3.304 -14.347 1.00 85.69 715 GLY A CA 1
ATOM 5049 C C . GLY A 1 715 ? 29.730 -4.273 -14.609 1.00 85.69 715 GLY A C 1
ATOM 5050 O O . GLY A 1 715 ? 29.090 -4.235 -15.663 1.00 85.69 715 GLY A O 1
ATOM 5051 N N . TYR A 1 716 ? 29.477 -5.157 -13.646 1.00 87.44 716 TYR A N 1
ATOM 5052 C CA . TYR A 1 716 ? 28.489 -6.232 -13.723 1.00 87.44 716 TYR A CA 1
ATOM 5053 C C . TYR A 1 716 ? 27.714 -6.359 -12.415 1.00 87.44 716 TYR A C 1
ATOM 5055 O O . TYR A 1 716 ? 28.296 -6.296 -11.337 1.00 87.44 716 TYR A O 1
ATOM 5063 N N . ARG A 1 717 ? 26.407 -6.606 -12.493 1.00 87.25 717 ARG A N 1
ATOM 5064 C CA . ARG A 1 717 ? 25.547 -6.811 -11.318 1.00 87.25 717 ARG A CA 1
ATOM 5065 C C . ARG A 1 717 ? 24.660 -8.028 -11.484 1.00 87.25 717 ARG A C 1
ATOM 5067 O O . ARG A 1 717 ? 24.452 -8.490 -12.600 1.00 87.25 717 ARG A O 1
ATOM 5074 N N . PHE A 1 718 ? 24.086 -8.505 -10.388 1.00 90.06 718 PHE A N 1
ATOM 5075 C CA . PHE A 1 718 ? 23.037 -9.520 -10.440 1.00 90.06 718 PHE A CA 1
ATOM 5076 C C . PHE A 1 718 ? 21.807 -8.981 -11.175 1.00 90.06 718 PHE A C 1
ATOM 5078 O O . PHE A 1 718 ? 21.426 -7.820 -11.009 1.00 90.06 718 PHE A O 1
ATOM 5085 N N . ALA A 1 719 ? 21.200 -9.821 -12.015 1.00 87.25 719 ALA A N 1
ATOM 5086 C CA . ALA A 1 719 ? 20.044 -9.421 -12.816 1.00 87.25 719 ALA A CA 1
ATOM 5087 C C . ALA A 1 719 ? 18.822 -9.085 -11.952 1.00 87.25 719 ALA A C 1
ATOM 5089 O O . ALA A 1 719 ? 18.113 -8.117 -12.233 1.00 87.25 719 ALA A O 1
ATOM 5090 N N . HIS A 1 720 ? 18.605 -9.860 -10.887 1.00 89.06 720 HIS A N 1
ATOM 5091 C CA . HIS A 1 720 ? 17.520 -9.666 -9.932 1.00 89.06 720 HIS A CA 1
ATOM 5092 C C . HIS A 1 720 ? 18.057 -9.064 -8.636 1.00 89.06 720 HIS A C 1
ATOM 5094 O O . HIS A 1 720 ? 18.834 -9.704 -7.934 1.00 89.06 720 HIS A O 1
ATOM 5100 N N . GLU A 1 721 ? 17.618 -7.846 -8.329 1.00 88.81 721 GLU A N 1
ATOM 5101 C CA . GLU A 1 721 ? 18.046 -7.083 -7.152 1.00 88.81 721 GLU A CA 1
ATOM 5102 C C . GLU A 1 721 ? 17.722 -7.802 -5.835 1.00 88.81 721 GLU A C 1
ATOM 5104 O O . GLU A 1 721 ? 18.621 -8.017 -5.036 1.00 88.81 721 GLU A O 1
ATOM 5109 N N . GLU A 1 722 ? 16.490 -8.286 -5.643 1.00 92.69 722 GLU A N 1
ATOM 5110 C CA . GLU A 1 722 ? 16.100 -8.967 -4.395 1.00 92.69 722 GLU A CA 1
ATOM 5111 C C . GLU A 1 722 ? 16.886 -10.271 -4.163 1.00 92.69 722 GLU A C 1
ATOM 5113 O O . GLU A 1 722 ? 17.311 -10.554 -3.044 1.00 92.69 722 GLU A O 1
ATOM 5118 N N . LEU A 1 723 ? 17.151 -11.042 -5.228 1.00 93.69 723 LEU A N 1
ATOM 5119 C CA . LEU A 1 723 ? 18.013 -12.229 -5.158 1.00 93.69 723 LEU A CA 1
ATOM 5120 C C . LEU A 1 723 ? 19.457 -11.845 -4.800 1.00 93.69 723 LEU A C 1
ATOM 5122 O O . LEU A 1 723 ? 20.129 -12.567 -4.062 1.00 93.69 723 LEU A O 1
ATOM 5126 N N . ALA A 1 724 ? 19.939 -10.719 -5.332 1.00 91.69 724 ALA A N 1
ATOM 5127 C CA . ALA A 1 724 ? 21.255 -10.184 -5.013 1.00 91.69 724 ALA A CA 1
ATOM 5128 C C . ALA A 1 724 ? 21.338 -9.795 -3.537 1.00 91.69 724 ALA A C 1
ATOM 5130 O O . ALA A 1 724 ? 22.277 -10.209 -2.864 1.00 91.69 724 ALA A O 1
ATOM 5131 N N . ASP A 1 725 ? 20.347 -9.059 -3.037 1.00 92.75 725 ASP A N 1
ATOM 5132 C CA . ASP A 1 725 ? 20.267 -8.618 -1.647 1.00 92.75 725 ASP A CA 1
ATOM 5133 C C . ASP A 1 725 ? 20.211 -9.804 -0.690 1.00 92.75 725 ASP A C 1
ATOM 5135 O O . ASP A 1 725 ? 20.926 -9.825 0.311 1.00 92.75 725 ASP A O 1
ATOM 5139 N N . TRP A 1 726 ? 19.423 -10.825 -1.031 1.00 94.62 726 TRP A N 1
ATOM 5140 C CA . TRP A 1 726 ? 19.360 -12.078 -0.287 1.00 94.62 726 TRP A CA 1
ATOM 5141 C C . TRP A 1 726 ? 20.726 -12.766 -0.212 1.00 94.62 726 TRP A C 1
ATOM 5143 O O . TRP A 1 726 ? 21.221 -13.064 0.876 1.00 94.62 726 TRP A O 1
ATOM 5153 N N . LEU A 1 727 ? 21.381 -12.963 -1.361 1.00 94.12 727 LEU A N 1
ATOM 5154 C CA . LEU A 1 727 ? 22.667 -13.656 -1.430 1.00 94.12 727 LEU A CA 1
ATOM 5155 C C . LEU A 1 727 ? 23.794 -12.859 -0.760 1.00 94.12 727 LEU A C 1
ATOM 5157 O O . LEU A 1 727 ? 24.688 -13.436 -0.143 1.00 94.12 727 LEU A O 1
ATOM 5161 N N . GLN A 1 728 ? 23.772 -11.537 -0.889 1.00 92.25 728 GLN A N 1
ATOM 5162 C CA . GLN A 1 728 ? 24.742 -10.637 -0.277 1.00 92.25 728 GLN A CA 1
ATOM 5163 C C . GLN A 1 728 ? 24.537 -10.546 1.236 1.00 92.25 728 GLN A C 1
ATOM 5165 O O . GLN A 1 728 ? 25.517 -10.590 1.974 1.00 92.25 728 GLN A O 1
ATOM 5170 N N . GLY A 1 729 ? 23.292 -10.520 1.718 1.00 91.69 729 GLY A N 1
ATOM 5171 C CA . GLY A 1 729 ? 22.979 -10.520 3.148 1.00 91.69 729 GLY A CA 1
ATOM 5172 C C . GLY A 1 729 ? 23.573 -11.714 3.905 1.00 91.69 729 GLY A C 1
ATOM 5173 O O . GLY A 1 729 ? 23.965 -11.566 5.058 1.00 91.69 729 GLY A O 1
ATOM 5174 N N . ILE A 1 730 ? 23.746 -12.866 3.242 1.00 91.81 730 ILE A N 1
ATOM 5175 C CA . ILE A 1 730 ? 24.423 -14.048 3.813 1.00 91.81 730 ILE A CA 1
ATOM 5176 C C . ILE A 1 730 ? 25.889 -13.756 4.174 1.00 91.81 730 ILE A C 1
ATOM 5178 O O . ILE A 1 730 ? 26.414 -14.332 5.126 1.00 91.81 730 ILE A O 1
ATOM 5182 N N . HIS A 1 731 ? 26.569 -12.887 3.419 1.00 90.81 731 HIS A N 1
ATOM 5183 C CA . HIS A 1 731 ? 27.997 -12.605 3.613 1.00 90.81 731 HIS A CA 1
ATOM 5184 C C . HIS A 1 731 ? 28.291 -11.246 4.249 1.00 90.81 731 HIS A C 1
ATOM 5186 O O . HIS A 1 731 ? 29.462 -10.921 4.448 1.00 90.81 731 HIS A O 1
ATOM 5192 N N . LEU A 1 732 ? 27.268 -10.443 4.536 1.00 89.19 732 LEU A N 1
ATOM 5193 C CA . LEU A 1 732 ? 27.446 -9.133 5.149 1.00 89.19 732 LEU A CA 1
ATOM 5194 C C . LEU A 1 732 ? 27.907 -9.277 6.606 1.00 89.19 732 LEU A C 1
ATOM 5196 O O . LEU A 1 732 ? 27.261 -9.953 7.407 1.00 89.19 732 LEU A O 1
ATOM 5200 N N . ASP A 1 733 ? 28.984 -8.577 6.973 1.00 87.25 733 ASP A N 1
ATOM 5201 C CA . ASP A 1 733 ? 29.331 -8.362 8.380 1.00 87.25 733 ASP A CA 1
ATOM 5202 C C . ASP A 1 733 ? 28.332 -7.370 8.994 1.00 87.25 733 ASP A C 1
ATOM 5204 O O . ASP A 1 733 ? 28.481 -6.148 8.901 1.00 87.25 733 ASP A O 1
ATOM 5208 N N . LEU A 1 734 ? 27.261 -7.919 9.572 1.00 88.25 734 LEU A N 1
ATOM 5209 C CA . LEU A 1 734 ? 26.152 -7.142 10.115 1.00 88.25 734 LEU A CA 1
ATOM 5210 C C . LEU A 1 734 ? 26.592 -6.223 11.261 1.00 88.25 734 LEU A C 1
ATOM 5212 O O . LEU A 1 734 ? 26.111 -5.096 11.347 1.00 88.25 734 LEU A O 1
ATOM 5216 N N . ASP A 1 735 ? 27.504 -6.668 12.126 1.00 85.56 735 ASP A N 1
ATOM 5217 C CA . ASP A 1 735 ? 27.932 -5.878 13.283 1.00 85.56 735 ASP A CA 1
ATOM 5218 C C . ASP A 1 735 ? 28.776 -4.679 12.837 1.00 85.56 735 ASP A C 1
ATOM 5220 O O . ASP A 1 735 ? 28.552 -3.552 13.294 1.00 85.56 735 ASP A O 1
ATOM 5224 N N . GLN A 1 736 ? 29.690 -4.887 11.883 1.00 84.44 736 GLN A N 1
ATOM 5225 C CA . GLN A 1 736 ? 30.444 -3.793 11.275 1.00 84.44 736 GLN A CA 1
ATOM 5226 C C . GLN A 1 736 ? 29.524 -2.825 10.518 1.00 84.44 736 GLN A C 1
ATOM 5228 O O . GLN A 1 736 ? 29.679 -1.605 10.647 1.00 84.44 736 GLN A O 1
ATOM 5233 N N . ALA A 1 737 ? 28.557 -3.348 9.757 1.00 84.75 737 ALA A N 1
ATOM 5234 C CA . ALA A 1 737 ? 27.606 -2.542 9.000 1.00 84.75 737 ALA A CA 1
ATOM 5235 C C . ALA A 1 737 ? 26.740 -1.674 9.925 1.00 84.75 737 ALA A C 1
ATOM 5237 O O . ALA A 1 737 ? 26.704 -0.456 9.759 1.00 84.75 737 ALA A O 1
ATOM 5238 N N . LEU A 1 738 ? 26.105 -2.257 10.947 1.00 86.06 738 LEU A N 1
ATOM 5239 C CA . LEU A 1 738 ? 25.289 -1.508 11.909 1.00 86.06 738 LEU A CA 1
ATOM 5240 C C . LEU A 1 738 ? 26.126 -0.485 12.686 1.00 86.06 738 LEU A C 1
ATOM 5242 O O . LEU A 1 738 ? 25.705 0.661 12.837 1.00 86.06 738 LEU A O 1
ATOM 5246 N N . GLY A 1 739 ? 27.348 -0.845 13.095 1.00 80.94 739 GLY A N 1
ATOM 5247 C CA . GLY A 1 739 ? 28.284 0.090 13.721 1.00 80.94 739 GLY A CA 1
ATOM 5248 C C . GLY A 1 739 ? 28.590 1.314 12.852 1.00 80.94 739 GLY A C 1
ATOM 5249 O O . GLY A 1 739 ? 28.665 2.436 13.356 1.00 80.94 739 GLY A O 1
ATOM 5250 N N . ALA A 1 740 ? 28.732 1.120 11.540 1.00 80.12 740 ALA A N 1
ATOM 5251 C CA . ALA A 1 740 ? 29.031 2.197 10.605 1.00 80.12 740 ALA A CA 1
ATOM 5252 C C . ALA A 1 740 ? 27.800 3.037 10.216 1.00 80.12 740 ALA A C 1
ATOM 5254 O O . ALA A 1 740 ? 27.946 4.242 10.017 1.00 80.12 740 ALA A O 1
ATOM 5255 N N . LEU A 1 741 ? 26.617 2.422 10.108 1.00 80.69 741 LEU A N 1
ATOM 5256 C CA . LEU A 1 741 ? 25.386 3.064 9.624 1.00 80.69 741 LEU A CA 1
ATOM 5257 C C . LEU A 1 741 ? 24.571 3.742 10.731 1.00 80.69 741 LEU A C 1
ATOM 5259 O O . LEU A 1 741 ? 23.919 4.750 10.475 1.00 80.69 741 LEU A O 1
ATOM 5263 N N . VAL A 1 742 ? 24.602 3.196 11.949 1.00 77.56 742 VAL A N 1
ATOM 5264 C CA . VAL A 1 742 ? 23.726 3.613 13.056 1.00 77.56 742 VAL A CA 1
ATOM 5265 C C . VAL A 1 742 ? 24.475 4.448 14.099 1.00 77.56 742 VAL A C 1
ATOM 5267 O O . VAL A 1 742 ? 23.903 5.362 14.684 1.00 77.56 742 VAL A O 1
ATOM 5270 N N . HIS A 1 743 ? 25.762 4.166 14.333 1.00 66.88 743 HIS A N 1
ATOM 5271 C CA . HIS A 1 743 ? 26.516 4.751 15.451 1.00 66.88 743 HIS A CA 1
ATOM 5272 C C . HIS A 1 743 ? 27.560 5.815 15.054 1.00 66.88 743 HIS A C 1
ATOM 5274 O O . HIS A 1 743 ? 28.185 6.401 15.938 1.00 66.88 743 HIS A O 1
ATOM 5280 N N . ARG A 1 744 ? 27.746 6.129 13.760 1.00 60.38 744 ARG A N 1
ATOM 5281 C CA . ARG A 1 744 ? 28.587 7.261 13.316 1.00 60.38 744 ARG A CA 1
ATOM 5282 C C . ARG A 1 744 ? 27.745 8.495 12.986 1.00 60.38 744 ARG A C 1
ATOM 5284 O O . ARG A 1 744 ? 27.239 8.627 11.879 1.00 60.38 744 ARG A O 1
ATOM 5291 N N . GLY A 1 745 ? 27.688 9.432 13.929 1.00 49.28 745 GLY A N 1
ATOM 5292 C CA . GLY A 1 745 ? 27.205 10.797 13.715 1.00 49.28 745 GLY A CA 1
ATOM 5293 C C . GLY A 1 745 ? 28.356 11.807 13.716 1.00 49.28 745 GLY A C 1
ATOM 5294 O O . GLY A 1 745 ? 28.747 12.282 14.774 1.00 49.28 745 GLY A O 1
ATOM 5295 N N . ALA A 1 746 ? 28.911 12.136 12.546 1.00 36.88 746 ALA A N 1
ATOM 5296 C CA . ALA A 1 746 ? 29.621 13.400 12.310 1.00 36.88 746 ALA A CA 1
ATOM 5297 C C . ALA A 1 746 ? 29.680 13.687 10.795 1.00 36.88 746 ALA A C 1
ATOM 5299 O O . ALA A 1 746 ? 30.186 12.848 10.044 1.00 36.88 746 ALA A O 1
ATOM 5300 N N . PRO A 1 747 ? 29.190 14.845 10.314 1.00 43.47 747 PRO A N 1
ATOM 5301 C CA . PRO A 1 747 ? 29.337 15.235 8.921 1.00 43.47 747 PRO A CA 1
ATOM 5302 C C . PRO A 1 747 ? 30.774 15.711 8.681 1.00 43.47 747 PRO A C 1
ATOM 5304 O O . PRO A 1 747 ? 31.216 16.700 9.262 1.00 43.47 747 PRO A O 1
ATOM 5307 N N . GLY A 1 748 ? 31.509 15.017 7.812 1.00 45.28 748 GLY A N 1
ATOM 5308 C CA . GLY A 1 748 ? 32.803 15.499 7.336 1.00 45.28 748 GLY A CA 1
ATOM 5309 C C . GLY A 1 748 ? 33.738 14.410 6.817 1.00 45.28 748 GLY A C 1
ATOM 5310 O O . GLY A 1 748 ? 34.234 13.590 7.578 1.00 45.28 748 GLY A O 1
ATOM 5311 N N . VAL A 1 749 ? 34.059 14.510 5.524 1.00 36.06 749 VAL A N 1
ATOM 5312 C CA . VAL A 1 749 ? 35.248 13.968 4.826 1.00 36.06 749 VAL A CA 1
ATOM 5313 C C . VAL A 1 749 ? 35.161 12.569 4.187 1.00 36.06 749 VAL A C 1
ATOM 5315 O O . VAL A 1 749 ? 35.920 12.329 3.249 1.00 36.06 749 VAL A O 1
ATOM 5318 N N . HIS A 1 750 ? 34.208 11.686 4.516 1.00 38.66 750 HIS A N 1
ATOM 5319 C CA . HIS A 1 750 ? 34.105 10.381 3.823 1.00 38.66 750 HIS A CA 1
ATOM 5320 C C . HIS A 1 750 ? 32.679 10.023 3.366 1.00 38.66 750 HIS A C 1
ATOM 5322 O O . HIS A 1 750 ? 31.738 10.216 4.137 1.00 38.66 750 HIS A O 1
ATOM 5328 N N . PRO A 1 751 ? 32.494 9.512 2.126 1.00 43.34 751 PRO A N 1
ATOM 5329 C CA . PRO A 1 751 ? 31.188 9.069 1.644 1.00 43.34 751 PRO A CA 1
ATOM 5330 C C . PRO A 1 751 ? 30.646 7.942 2.533 1.00 43.34 751 PRO A C 1
ATOM 5332 O O . PRO A 1 751 ? 31.413 7.118 3.034 1.00 43.34 751 PRO A O 1
ATOM 5335 N N . ALA A 1 752 ? 29.324 7.924 2.741 1.00 48.94 752 ALA A N 1
ATOM 5336 C CA . ALA A 1 752 ? 28.650 6.887 3.516 1.00 48.94 752 ALA A CA 1
ATOM 5337 C C . ALA A 1 752 ? 29.056 5.483 3.011 1.00 48.94 752 ALA A C 1
ATOM 5339 O O . ALA A 1 752 ? 29.116 5.279 1.797 1.00 48.94 752 ALA A O 1
ATOM 5340 N N . PRO A 1 753 ? 29.325 4.516 3.908 1.00 57.44 753 PRO A N 1
ATOM 5341 C CA . PRO A 1 753 ? 29.834 3.198 3.525 1.00 57.44 753 PRO A CA 1
ATOM 5342 C C . PRO A 1 753 ? 28.829 2.396 2.682 1.00 57.44 753 PRO A C 1
ATOM 5344 O O . PRO A 1 753 ? 29.245 1.579 1.866 1.00 57.44 753 PRO A O 1
ATOM 5347 N N . VAL A 1 754 ? 27.525 2.668 2.836 1.00 67.12 754 VAL A N 1
ATOM 5348 C CA . VAL A 1 754 ? 26.427 2.074 2.057 1.00 67.12 754 VAL A CA 1
ATOM 5349 C C . VAL A 1 754 ? 25.353 3.149 1.802 1.00 67.12 754 VAL A C 1
ATOM 5351 O O . VAL A 1 754 ? 24.921 3.801 2.755 1.00 67.12 754 VAL A O 1
ATOM 5354 N N . PRO A 1 755 ? 24.918 3.392 0.551 1.00 72.75 755 PRO A N 1
ATOM 5355 C CA . PRO A 1 755 ? 23.844 4.345 0.258 1.00 72.75 755 PRO A CA 1
ATOM 5356 C C . PRO A 1 755 ? 22.458 3.783 0.637 1.00 72.75 755 PRO A C 1
ATOM 5358 O O . PRO A 1 755 ? 22.263 2.572 0.639 1.00 72.75 755 PRO A O 1
ATOM 5361 N N . HIS A 1 756 ? 21.475 4.653 0.907 1.00 78.94 756 HIS A N 1
ATOM 5362 C CA . HIS A 1 756 ? 20.127 4.267 1.380 1.00 78.94 756 HIS A CA 1
ATOM 5363 C C . HIS A 1 756 ? 19.413 3.245 0.476 1.00 78.94 756 HIS A C 1
ATOM 5365 O O . HIS A 1 756 ? 18.796 2.310 0.969 1.00 78.94 756 HIS A O 1
ATOM 5371 N N . HIS A 1 757 ? 19.565 3.356 -0.848 1.00 73.75 757 HIS A N 1
ATOM 5372 C CA . HIS A 1 757 ? 18.985 2.404 -1.806 1.00 73.75 757 HIS A CA 1
ATOM 5373 C C . HIS A 1 757 ? 19.581 0.984 -1.715 1.00 73.75 757 HIS A C 1
ATOM 5375 O O . HIS A 1 757 ? 19.088 0.073 -2.362 1.00 73.75 757 HIS A O 1
ATOM 5381 N N . ARG A 1 758 ? 20.643 0.773 -0.924 1.00 81.06 758 ARG A N 1
ATOM 5382 C CA . ARG A 1 758 ? 21.264 -0.536 -0.657 1.00 81.06 758 ARG A CA 1
ATOM 5383 C C . ARG A 1 758 ? 20.964 -1.036 0.755 1.00 81.06 758 ARG A C 1
ATOM 5385 O O . ARG A 1 758 ? 21.794 -1.692 1.377 1.00 81.06 758 ARG A O 1
ATOM 5392 N N . ILE A 1 759 ? 19.774 -0.733 1.264 1.00 87.44 759 ILE A N 1
ATOM 5393 C CA . ILE A 1 759 ? 19.276 -1.269 2.534 1.00 87.44 759 ILE A CA 1
ATOM 5394 C C . ILE A 1 759 ? 19.017 -2.784 2.480 1.00 87.44 759 ILE A C 1
ATOM 5396 O O . ILE A 1 759 ? 19.198 -3.471 3.487 1.00 87.44 759 ILE A O 1
ATOM 5400 N N . GLY A 1 760 ? 18.670 -3.319 1.305 1.00 89.94 760 GLY A N 1
ATOM 5401 C CA . GLY A 1 760 ? 18.273 -4.715 1.100 1.00 89.94 760 GLY A CA 1
ATOM 5402 C C . GLY A 1 760 ? 19.220 -5.766 1.697 1.00 89.94 760 GLY A C 1
ATOM 5403 O O . GLY A 1 760 ? 18.753 -6.584 2.492 1.00 89.94 760 GLY A O 1
ATOM 5404 N N . PRO A 1 761 ? 20.543 -5.743 1.434 1.00 91.19 761 PRO A N 1
ATOM 5405 C CA . PRO A 1 761 ? 21.474 -6.710 2.016 1.00 91.19 761 PRO A CA 1
ATOM 5406 C C . PRO A 1 761 ? 21.529 -6.654 3.548 1.00 91.19 761 PRO A C 1
ATOM 5408 O O . PRO A 1 761 ? 21.701 -7.686 4.192 1.00 91.19 761 PRO A O 1
ATOM 5411 N N . VAL A 1 762 ? 21.355 -5.470 4.149 1.00 92.25 762 VAL A N 1
ATOM 5412 C CA . VAL A 1 762 ? 21.337 -5.299 5.613 1.00 92.25 762 VAL A CA 1
ATOM 5413 C C . VAL A 1 762 ? 20.070 -5.916 6.204 1.00 92.25 762 VAL A C 1
ATOM 5415 O O . VAL A 1 762 ? 20.144 -6.670 7.174 1.00 92.25 762 VAL A O 1
ATOM 5418 N N . VAL A 1 763 ? 18.914 -5.666 5.580 1.00 93.81 763 VAL A N 1
ATOM 5419 C CA . VAL A 1 763 ? 17.634 -6.292 5.955 1.00 93.81 763 VAL A CA 1
ATOM 5420 C C . VAL A 1 763 ? 17.731 -7.813 5.845 1.00 93.81 763 VAL A C 1
ATOM 5422 O O . VAL A 1 763 ? 17.378 -8.525 6.785 1.00 93.81 763 VAL A O 1
ATOM 5425 N N . GLN A 1 764 ? 18.271 -8.322 4.736 1.00 94.00 764 GLN A N 1
ATOM 5426 C CA . GLN A 1 764 ? 18.437 -9.758 4.513 1.00 94.00 764 GLN A CA 1
ATOM 5427 C C . GLN A 1 764 ? 19.412 -10.390 5.511 1.00 94.00 764 GLN A C 1
ATOM 5429 O O . GLN A 1 764 ? 19.130 -11.471 6.025 1.00 94.00 764 GLN A O 1
ATOM 5434 N N . ALA A 1 765 ? 20.497 -9.705 5.884 1.00 93.94 765 ALA A N 1
ATOM 5435 C CA . ALA A 1 765 ? 21.402 -10.159 6.940 1.00 93.94 765 ALA A CA 1
ATOM 5436 C C . ALA A 1 765 ? 20.703 -10.261 8.311 1.00 93.94 765 ALA A C 1
ATOM 5438 O O . ALA A 1 765 ? 20.917 -11.225 9.050 1.00 93.94 765 ALA A O 1
ATOM 5439 N N . MET A 1 766 ? 19.818 -9.316 8.648 1.00 95.38 766 MET A N 1
ATOM 5440 C CA . MET A 1 766 ? 19.018 -9.369 9.881 1.00 95.38 766 MET A CA 1
ATOM 5441 C C . MET A 1 766 ? 17.987 -10.510 9.866 1.00 95.38 766 MET A C 1
ATOM 5443 O O . MET A 1 766 ? 17.836 -11.219 10.865 1.00 95.38 766 MET A O 1
ATOM 5447 N N . LEU A 1 767 ? 17.314 -10.741 8.736 1.00 93.69 767 LEU A N 1
ATOM 5448 C CA . LEU A 1 767 ? 16.393 -11.874 8.567 1.00 93.69 767 LEU A CA 1
ATOM 5449 C C . LEU A 1 767 ? 17.139 -13.219 8.608 1.00 93.69 767 LEU A C 1
ATOM 5451 O O . LEU A 1 767 ? 16.667 -14.186 9.208 1.00 93.69 767 LEU A O 1
ATOM 5455 N N . HIS A 1 768 ? 18.338 -13.282 8.027 1.00 92.50 768 HIS A N 1
ATOM 5456 C CA . HIS A 1 768 ? 19.224 -14.443 8.097 1.00 92.50 768 HIS A CA 1
ATOM 5457 C C . HIS A 1 768 ? 19.679 -14.721 9.542 1.00 92.50 768 HIS A C 1
ATOM 5459 O O . HIS A 1 768 ? 19.667 -15.873 9.987 1.00 92.50 768 HIS A O 1
ATOM 5465 N N . LEU A 1 769 ? 19.995 -13.676 10.319 1.00 93.38 769 LEU A N 1
ATOM 5466 C CA . LEU A 1 769 ? 20.335 -13.795 11.740 1.00 93.38 769 LEU A CA 1
ATOM 5467 C C . LEU A 1 769 ? 19.209 -14.469 12.538 1.00 93.38 769 LEU A C 1
ATOM 5469 O O . LEU A 1 769 ? 19.481 -15.386 13.317 1.00 93.38 769 LEU A O 1
ATOM 5473 N N . ALA A 1 770 ? 17.954 -14.061 12.325 1.00 90.56 770 ALA A N 1
ATOM 5474 C CA . ALA A 1 770 ? 16.801 -14.657 13.001 1.00 90.56 770 ALA A CA 1
ATOM 5475 C C . ALA A 1 770 ? 16.664 -16.154 12.706 1.00 90.56 770 ALA A C 1
ATOM 5477 O O . ALA A 1 770 ? 16.463 -16.945 13.628 1.00 90.56 770 ALA A O 1
ATOM 5478 N N . ARG A 1 771 ? 16.826 -16.543 11.437 1.00 88.38 771 ARG A N 1
ATOM 5479 C CA . ARG A 1 771 ? 16.679 -17.931 10.983 1.00 88.38 771 ARG A CA 1
ATOM 5480 C C . ARG A 1 771 ? 17.787 -18.849 11.497 1.00 88.38 771 ARG A C 1
ATOM 5482 O O . ARG A 1 771 ? 17.499 -19.945 11.965 1.00 88.38 771 ARG A O 1
ATOM 5489 N N . HIS A 1 772 ? 19.045 -18.408 11.449 1.00 88.56 772 HIS A N 1
ATOM 5490 C CA . HIS A 1 772 ? 20.190 -19.282 11.744 1.00 88.56 772 HIS A CA 1
ATOM 5491 C C . HIS A 1 772 ? 20.727 -19.177 13.174 1.00 88.56 772 HIS A C 1
ATOM 5493 O O . HIS A 1 772 ? 21.314 -20.134 13.679 1.00 88.56 772 HIS A O 1
ATOM 5499 N N . ARG A 1 773 ? 20.565 -18.026 13.837 1.00 89.69 773 ARG A N 1
ATOM 5500 C CA . ARG A 1 773 ? 21.023 -17.805 15.223 1.00 89.69 773 ARG A CA 1
ATOM 5501 C C . ARG A 1 773 ? 19.864 -17.673 16.217 1.00 89.69 773 ARG A C 1
ATOM 5503 O O . ARG A 1 773 ? 20.107 -17.647 17.424 1.00 89.69 773 ARG A O 1
ATOM 5510 N N . GLY A 1 774 ? 18.621 -17.632 15.742 1.00 89.69 774 GLY A N 1
ATOM 5511 C CA . GLY A 1 774 ? 17.415 -17.590 16.566 1.00 89.69 774 GLY A CA 1
ATOM 5512 C C . GLY A 1 774 ? 16.986 -16.181 16.986 1.00 89.69 774 GLY A C 1
ATOM 5513 O O . GLY A 1 774 ? 17.733 -15.203 16.893 1.00 89.69 774 GLY A O 1
ATOM 5514 N N . SER A 1 775 ? 15.762 -16.088 17.509 1.00 92.75 775 SER A N 1
ATOM 5515 C CA . SER A 1 775 ? 15.077 -14.822 17.802 1.00 92.75 775 SER A CA 1
ATOM 5516 C C . SER A 1 775 ? 15.792 -13.931 18.821 1.00 92.75 775 SER A C 1
ATOM 5518 O O . SER A 1 775 ? 15.789 -12.715 18.660 1.00 92.75 775 SER A O 1
ATOM 5520 N N . ARG A 1 776 ? 16.479 -14.494 19.824 1.00 93.38 776 ARG A N 1
ATOM 5521 C CA . ARG A 1 776 ? 17.195 -13.705 20.850 1.00 93.38 776 ARG A CA 1
ATOM 5522 C C . ARG A 1 776 ? 18.281 -12.794 20.268 1.00 93.38 776 ARG A C 1
ATOM 5524 O O . ARG A 1 776 ? 18.427 -11.663 20.722 1.00 93.38 776 ARG A O 1
ATOM 5531 N N . HIS A 1 777 ? 19.026 -13.270 19.268 1.00 93.31 777 HIS A N 1
ATOM 5532 C CA . HIS A 1 777 ? 20.095 -12.486 18.643 1.00 93.31 777 HIS A CA 1
ATOM 5533 C C . HIS A 1 777 ? 19.527 -11.327 17.821 1.00 93.31 777 HIS A C 1
ATOM 5535 O O . HIS A 1 777 ? 20.024 -10.206 17.924 1.00 93.31 777 HIS A O 1
ATOM 5541 N N . LEU A 1 778 ? 18.448 -11.570 17.065 1.00 95.44 778 LEU A N 1
ATOM 5542 C CA . LEU A 1 778 ? 17.764 -10.496 16.350 1.00 95.44 778 LEU A CA 1
ATOM 5543 C C . LEU A 1 778 ? 17.121 -9.496 17.328 1.00 95.44 778 LEU A C 1
ATOM 5545 O O . LEU A 1 778 ? 17.258 -8.295 17.128 1.00 95.44 778 LEU A O 1
ATOM 5549 N N . ALA A 1 779 ? 16.494 -9.960 18.415 1.00 95.19 779 ALA A N 1
ATOM 5550 C CA . ALA A 1 779 ? 15.876 -9.089 19.418 1.00 95.19 779 ALA A CA 1
ATOM 5551 C C . ALA A 1 779 ? 16.881 -8.101 20.034 1.00 95.19 779 ALA A C 1
ATOM 5553 O O . ALA A 1 779 ? 16.560 -6.925 20.190 1.00 95.19 779 ALA A O 1
ATOM 5554 N N . ALA A 1 780 ? 18.109 -8.552 20.323 1.00 93.75 780 ALA A N 1
ATOM 5555 C CA . ALA A 1 780 ? 19.176 -7.682 20.813 1.00 93.75 780 ALA A CA 1
ATOM 5556 C C . ALA A 1 780 ? 19.514 -6.567 19.807 1.00 93.75 780 ALA A C 1
ATOM 5558 O O . ALA A 1 780 ? 19.537 -5.397 20.178 1.00 93.75 780 ALA A O 1
ATOM 5559 N N . ARG A 1 781 ? 19.687 -6.914 18.522 1.00 94.50 781 ARG A N 1
ATOM 5560 C CA . ARG A 1 781 ? 19.986 -5.940 17.458 1.00 94.50 781 ARG A CA 1
ATOM 5561 C C . ARG A 1 781 ? 18.828 -4.981 17.191 1.00 94.50 781 ARG A C 1
ATOM 5563 O O . ARG A 1 781 ? 19.060 -3.790 17.039 1.00 94.50 781 ARG A O 1
ATOM 5570 N N . LEU A 1 782 ? 17.582 -5.457 17.196 1.00 95.81 782 LEU A N 1
ATOM 5571 C CA . LEU A 1 782 ? 16.409 -4.581 17.089 1.00 95.81 782 LEU A CA 1
ATOM 5572 C C . LEU A 1 782 ? 16.327 -3.618 18.288 1.00 95.81 782 LEU A C 1
ATOM 5574 O O . LEU A 1 782 ? 16.028 -2.442 18.110 1.00 95.81 782 LEU A O 1
ATOM 5578 N N . GLY A 1 783 ? 16.659 -4.082 19.497 1.00 94.25 783 GLY A N 1
ATOM 5579 C CA . GLY A 1 783 ? 16.776 -3.225 20.679 1.00 94.25 783 GLY A CA 1
ATOM 5580 C C . GLY A 1 783 ? 17.871 -2.157 20.549 1.00 94.25 783 GLY A C 1
ATOM 5581 O O . GLY A 1 783 ? 17.666 -1.018 20.971 1.00 94.25 783 GLY A O 1
ATOM 5582 N N . ASP A 1 784 ? 19.011 -2.484 19.932 1.00 92.75 784 ASP A N 1
ATOM 5583 C CA . ASP A 1 784 ? 20.069 -1.515 19.605 1.00 92.75 784 ASP A CA 1
ATOM 5584 C C . ASP A 1 784 ? 19.558 -0.427 18.644 1.00 92.75 784 ASP A C 1
ATOM 5586 O O . ASP A 1 784 ? 19.812 0.757 18.870 1.00 92.75 784 ASP A O 1
ATOM 5590 N N . LEU A 1 785 ? 18.766 -0.803 17.631 1.00 94.12 785 LEU A N 1
ATOM 5591 C CA . LEU A 1 785 ? 18.148 0.144 16.694 1.00 94.12 785 LEU A CA 1
ATOM 5592 C C . LEU A 1 785 ? 17.127 1.061 17.376 1.00 94.12 785 LEU A C 1
ATOM 5594 O O . LEU A 1 785 ? 17.142 2.266 17.136 1.00 94.12 785 LEU A O 1
ATOM 5598 N N . VAL A 1 786 ? 16.275 0.532 18.262 1.00 93.50 786 VAL A N 1
ATOM 5599 C CA . VAL A 1 786 ? 15.324 1.365 19.022 1.00 93.50 786 VAL A CA 1
ATOM 5600 C C . VAL A 1 786 ? 16.067 2.369 19.911 1.00 93.50 786 VAL A C 1
ATOM 5602 O O . VAL A 1 786 ? 15.674 3.532 19.982 1.00 93.50 786 VAL A O 1
ATOM 5605 N N . ARG A 1 787 ? 17.179 1.962 20.540 1.00 91.19 787 ARG A N 1
ATOM 5606 C CA . ARG A 1 787 ? 18.034 2.875 21.321 1.00 91.19 787 ARG A CA 1
ATOM 5607 C C . ARG A 1 787 ? 18.711 3.935 20.454 1.00 91.19 787 ARG A C 1
ATOM 5609 O O . ARG A 1 787 ? 18.824 5.081 20.880 1.00 91.19 787 ARG A O 1
ATOM 5616 N N . ALA A 1 788 ? 19.147 3.578 19.250 1.00 90.06 788 ALA A N 1
ATOM 5617 C CA . ALA A 1 788 ? 19.707 4.544 18.313 1.00 90.06 788 ALA A CA 1
ATOM 5618 C C . ALA A 1 788 ? 18.665 5.573 17.857 1.00 90.06 788 ALA A C 1
ATOM 5620 O O . ALA A 1 788 ? 18.960 6.762 17.825 1.00 90.06 788 ALA A O 1
ATOM 5621 N N . LEU A 1 789 ? 17.436 5.128 17.589 1.00 88.62 789 LEU A N 1
ATOM 5622 C CA . LEU A 1 789 ? 16.318 6.002 17.242 1.00 88.62 789 LEU A CA 1
ATOM 5623 C C . LEU A 1 789 ? 15.896 6.905 18.416 1.00 88.62 789 LEU A C 1
ATOM 5625 O O . LEU A 1 789 ? 15.453 8.030 18.216 1.00 88.62 789 LEU A O 1
ATOM 5629 N N . GLU A 1 790 ? 16.061 6.447 19.660 1.00 86.56 790 GLU A N 1
ATOM 5630 C CA . GLU A 1 790 ? 15.898 7.295 20.847 1.00 86.56 790 GLU A CA 1
ATOM 5631 C C . GLU A 1 790 ? 16.951 8.410 20.915 1.00 86.56 790 GLU A C 1
ATOM 5633 O O . GLU A 1 790 ? 16.609 9.550 21.239 1.00 86.56 790 GLU A O 1
ATOM 5638 N N . ALA A 1 791 ? 18.208 8.093 20.591 1.00 86.69 791 ALA A N 1
ATOM 5639 C CA . ALA A 1 791 ? 19.296 9.065 20.559 1.00 86.69 791 ALA A CA 1
ATOM 5640 C C . ALA A 1 791 ? 19.149 10.072 19.403 1.00 86.69 791 ALA A C 1
ATOM 5642 O O . ALA A 1 791 ? 19.391 11.263 19.597 1.00 86.69 791 ALA A O 1
ATOM 5643 N N . ASP A 1 792 ? 18.718 9.605 18.230 1.00 84.06 792 ASP A N 1
ATOM 5644 C CA . ASP A 1 792 ? 18.442 10.416 17.045 1.00 84.06 792 ASP A CA 1
ATOM 5645 C C . ASP A 1 792 ? 17.143 9.957 16.353 1.00 84.06 792 ASP A C 1
ATOM 5647 O O . ASP A 1 792 ? 17.164 9.018 15.550 1.00 84.06 792 ASP A O 1
ATOM 5651 N N . PRO A 1 793 ? 16.001 10.629 16.608 1.00 79.94 793 PRO A N 1
ATOM 5652 C CA . PRO A 1 793 ? 14.730 10.286 15.964 1.00 79.94 793 PRO A CA 1
ATOM 5653 C C . PRO A 1 793 ? 14.698 10.506 14.450 1.00 79.94 793 PRO A C 1
ATOM 5655 O O . PRO A 1 793 ? 13.754 10.064 13.801 1.00 79.94 793 PRO A O 1
ATOM 5658 N N . HIS A 1 794 ? 15.703 11.180 13.883 1.00 79.94 794 HIS A N 1
ATOM 5659 C CA . HIS A 1 794 ? 15.858 11.358 12.440 1.00 79.94 794 HIS A CA 1
ATOM 5660 C C . HIS A 1 794 ? 16.786 10.304 11.816 1.00 79.94 794 HIS A C 1
ATOM 5662 O O . HIS A 1 794 ? 17.102 10.390 10.627 1.00 79.94 794 HIS A O 1
ATOM 5668 N N . SER A 1 795 ? 17.202 9.291 12.586 1.00 86.00 795 SER A N 1
ATOM 5669 C CA . SER A 1 795 ? 18.018 8.186 12.092 1.00 86.00 795 SER A CA 1
ATOM 5670 C C . SER A 1 795 ? 17.244 7.341 11.076 1.00 86.00 795 SER A C 1
ATOM 5672 O O . SER A 1 795 ? 16.509 6.412 11.426 1.00 86.00 795 SER A O 1
ATOM 5674 N N . TRP A 1 796 ? 17.457 7.649 9.794 1.00 87.19 796 TRP A N 1
ATOM 5675 C CA . TRP A 1 796 ? 16.843 6.950 8.664 1.00 87.19 796 TRP A CA 1
ATOM 5676 C C . TRP A 1 796 ? 17.106 5.438 8.721 1.00 87.19 796 TRP A C 1
ATOM 5678 O O . TRP A 1 796 ? 16.177 4.644 8.602 1.00 87.19 796 TRP A O 1
ATOM 5688 N N . TRP A 1 797 ? 18.353 5.024 8.988 1.00 88.88 797 TRP A N 1
ATOM 5689 C CA . TRP A 1 797 ? 18.720 3.604 9.063 1.00 88.88 797 TRP A CA 1
ATOM 5690 C C . TRP A 1 797 ? 18.013 2.871 10.201 1.00 88.88 797 TRP A C 1
ATOM 5692 O O . TRP A 1 797 ? 17.526 1.764 9.988 1.00 88.88 797 TRP A O 1
ATOM 5702 N N . ALA A 1 798 ? 17.932 3.463 11.396 1.00 91.31 798 ALA A N 1
ATOM 5703 C CA . ALA A 1 798 ? 17.271 2.812 12.522 1.00 91.31 798 ALA A CA 1
ATOM 5704 C C . ALA A 1 798 ? 15.768 2.637 12.268 1.00 91.31 798 ALA A C 1
ATOM 5706 O O . ALA A 1 798 ? 15.246 1.534 12.443 1.00 91.31 798 ALA A O 1
ATOM 5707 N N . ALA A 1 799 ? 15.091 3.692 11.800 1.00 90.69 799 ALA A N 1
ATOM 5708 C CA . ALA A 1 799 ? 13.666 3.648 11.488 1.00 90.69 799 ALA A CA 1
ATOM 5709 C C . ALA A 1 799 ? 13.361 2.650 10.360 1.00 90.69 799 ALA A C 1
ATOM 5711 O O . ALA A 1 799 ? 12.518 1.765 10.527 1.00 90.69 799 ALA A O 1
ATOM 5712 N N . ARG A 1 800 ? 14.099 2.722 9.244 1.00 89.50 800 ARG A N 1
ATOM 5713 C CA . ARG A 1 800 ? 13.873 1.855 8.083 1.00 89.50 800 ARG A CA 1
ATOM 5714 C C . ARG A 1 800 ? 14.206 0.396 8.343 1.00 89.50 800 ARG A C 1
ATOM 5716 O O . ARG A 1 800 ? 13.416 -0.460 7.968 1.00 89.50 800 ARG A O 1
ATOM 5723 N N . LEU A 1 801 ? 15.303 0.075 9.030 1.00 93.19 801 LEU A N 1
ATOM 5724 C CA . LEU A 1 801 ? 15.618 -1.324 9.347 1.00 93.19 801 LEU A CA 1
ATOM 5725 C C . LEU A 1 801 ? 14.561 -1.954 10.266 1.00 93.19 801 LEU A C 1
ATOM 5727 O O . LEU A 1 801 ? 14.166 -3.095 10.040 1.00 93.19 801 LEU A O 1
ATOM 5731 N N . LEU A 1 802 ? 14.054 -1.216 11.261 1.00 93.88 802 LEU A N 1
ATOM 5732 C CA . LEU A 1 802 ? 12.933 -1.676 12.089 1.00 93.88 802 LEU A CA 1
ATOM 5733 C C . LEU A 1 802 ? 11.663 -1.879 11.247 1.00 93.88 802 LEU A C 1
ATOM 5735 O O . LEU A 1 802 ? 11.035 -2.936 11.341 1.00 93.88 802 LEU A O 1
ATOM 5739 N N . GLY A 1 803 ? 11.321 -0.896 10.408 1.00 91.44 803 GLY A N 1
ATOM 5740 C CA . GLY A 1 803 ? 10.151 -0.914 9.529 1.00 91.44 803 GLY A CA 1
ATOM 5741 C C . GLY A 1 803 ? 10.164 -2.042 8.492 1.00 91.44 803 GLY A C 1
ATOM 5742 O O . GLY A 1 803 ? 9.116 -2.589 8.173 1.00 91.44 803 GLY A O 1
ATOM 5743 N N . GLU A 1 804 ? 11.341 -2.433 8.004 1.00 90.19 804 GLU A N 1
ATOM 5744 C CA . GLU A 1 804 ? 11.510 -3.424 6.935 1.00 90.19 804 GLU A CA 1
ATOM 5745 C C . GLU A 1 804 ? 11.731 -4.859 7.453 1.00 90.19 804 GLU A C 1
ATOM 5747 O O . GLU A 1 804 ? 11.394 -5.821 6.756 1.00 90.19 804 GLU A O 1
ATOM 5752 N N . VAL A 1 805 ? 12.304 -5.035 8.651 1.00 94.12 805 VAL A N 1
ATOM 5753 C CA . VAL A 1 805 ? 12.606 -6.364 9.221 1.00 94.12 805 VAL A CA 1
ATOM 5754 C C . VAL A 1 805 ? 11.420 -6.929 10.003 1.00 94.12 805 VAL A C 1
ATOM 5756 O O . VAL A 1 805 ? 11.082 -8.099 9.827 1.00 94.12 805 VAL A O 1
ATOM 5759 N N . LEU A 1 806 ? 10.772 -6.126 10.856 1.00 93.62 806 LEU A N 1
ATOM 5760 C CA . LEU A 1 806 ? 9.704 -6.599 11.750 1.00 93.62 806 LEU A CA 1
ATOM 5761 C C . LEU A 1 806 ? 8.462 -7.150 11.018 1.00 93.62 806 LEU A C 1
ATOM 5763 O O . LEU A 1 806 ? 7.930 -8.158 11.476 1.00 93.62 806 LEU A O 1
ATOM 5767 N N . PRO A 1 807 ? 8.000 -6.583 9.886 1.00 90.50 807 PRO A N 1
ATOM 5768 C CA . PRO A 1 807 ? 6.882 -7.161 9.136 1.00 90.50 807 PRO A CA 1
ATOM 5769 C C . PRO A 1 807 ? 7.257 -8.410 8.328 1.00 90.50 807 PRO A C 1
ATOM 5771 O O . PRO A 1 807 ? 6.371 -9.143 7.899 1.00 90.50 807 PRO A O 1
ATOM 5774 N N . ARG A 1 808 ? 8.555 -8.651 8.087 1.00 88.06 808 ARG A N 1
ATOM 5775 C CA . ARG A 1 808 ? 9.049 -9.773 7.267 1.00 88.06 808 ARG A CA 1
ATOM 5776 C C . ARG A 1 808 ? 9.436 -11.012 8.071 1.00 88.06 808 ARG A C 1
ATOM 5778 O O . ARG A 1 808 ? 9.682 -12.056 7.473 1.00 88.06 808 ARG A O 1
ATOM 5785 N N . VAL A 1 809 ? 9.511 -10.928 9.400 1.00 90.00 809 VAL A N 1
ATOM 5786 C CA . VAL A 1 809 ? 9.684 -12.134 10.220 1.00 90.00 809 VAL A CA 1
ATOM 5787 C C . VAL A 1 809 ? 8.374 -12.937 10.247 1.00 90.00 809 VAL A C 1
ATOM 5789 O O . VAL A 1 809 ? 7.305 -12.347 10.386 1.00 90.00 809 VAL A O 1
ATOM 5792 N N . PRO A 1 810 ? 8.426 -14.278 10.141 1.00 85.00 810 PRO A N 1
ATOM 5793 C CA . PRO A 1 810 ? 7.218 -15.107 10.075 1.00 85.00 810 PRO A CA 1
ATOM 5794 C C . PRO A 1 810 ? 6.417 -15.119 11.386 1.00 85.00 810 PRO A C 1
ATOM 5796 O O . PRO A 1 810 ? 5.206 -15.318 11.365 1.00 85.00 810 PRO A O 1
ATOM 5799 N N . ASP A 1 811 ? 7.091 -14.907 12.519 1.00 89.38 811 ASP A N 1
ATOM 5800 C CA . ASP A 1 811 ? 6.487 -14.727 13.838 1.00 89.38 811 ASP A CA 1
ATOM 5801 C C . ASP A 1 811 ? 7.210 -13.587 14.560 1.00 89.38 811 ASP A C 1
ATOM 5803 O O . ASP A 1 811 ? 8.410 -13.670 14.844 1.00 89.38 811 ASP A O 1
ATOM 5807 N N . ALA A 1 812 ? 6.476 -12.513 14.847 1.00 93.81 812 ALA A N 1
ATOM 5808 C CA . ALA A 1 812 ? 6.999 -11.346 15.541 1.00 93.81 812 ALA A CA 1
ATOM 5809 C C . ALA A 1 812 ? 6.807 -11.414 17.073 1.00 93.81 812 ALA A C 1
ATOM 5811 O O . ALA A 1 812 ? 7.332 -10.565 17.799 1.00 93.81 812 ALA A O 1
ATOM 5812 N N . SER A 1 813 ? 6.118 -12.439 17.593 1.00 93.81 813 SER A N 1
ATOM 5813 C CA . SER A 1 813 ? 5.846 -12.616 19.030 1.00 93.81 813 SER A CA 1
ATOM 5814 C C . SER A 1 813 ? 7.104 -12.611 19.912 1.00 93.81 813 SER A C 1
ATOM 5816 O O . SER A 1 813 ? 7.077 -11.972 20.971 1.00 93.81 813 SER A O 1
ATOM 5818 N N . PRO A 1 814 ? 8.241 -13.227 19.514 1.00 95.62 814 PRO A N 1
ATOM 5819 C CA . PRO A 1 814 ? 9.472 -13.192 20.308 1.00 95.62 814 PRO A CA 1
ATOM 5820 C C . PRO A 1 814 ? 10.056 -11.787 20.517 1.00 95.62 814 PRO A C 1
ATOM 5822 O O . PRO A 1 814 ? 10.901 -11.608 21.392 1.00 95.62 814 PRO A O 1
ATOM 5825 N N . TYR A 1 815 ? 9.625 -10.797 19.730 1.00 95.62 815 TYR A N 1
ATOM 5826 C CA . TYR A 1 815 ? 10.117 -9.417 19.773 1.00 95.62 815 TYR A CA 1
ATOM 5827 C C . TYR A 1 815 ? 9.157 -8.466 20.502 1.00 95.62 815 TYR A C 1
ATOM 5829 O O . TYR A 1 815 ? 9.333 -7.251 20.436 1.00 95.62 815 TYR A O 1
ATOM 5837 N N . THR A 1 816 ? 8.161 -8.998 21.221 1.00 96.12 816 THR A N 1
ATOM 5838 C CA . THR A 1 816 ? 7.120 -8.212 21.909 1.00 96.12 816 THR A CA 1
ATOM 5839 C C . THR A 1 816 ? 7.686 -7.113 22.810 1.00 96.12 816 THR A C 1
ATOM 5841 O O . THR A 1 816 ? 7.158 -6.005 22.815 1.00 96.12 816 THR A O 1
ATOM 5844 N N . ASP A 1 817 ? 8.774 -7.368 23.540 1.00 96.38 817 ASP A N 1
ATOM 5845 C CA . ASP A 1 817 ? 9.365 -6.352 24.422 1.00 96.38 817 ASP A CA 1
ATOM 5846 C C . ASP A 1 817 ? 10.012 -5.201 23.637 1.00 96.38 817 ASP A C 1
ATOM 5848 O O . ASP A 1 817 ? 9.901 -4.042 24.036 1.00 96.38 817 ASP A O 1
ATOM 5852 N N . VAL A 1 818 ? 10.612 -5.493 22.478 1.00 96.69 818 VAL A N 1
ATOM 5853 C CA . VAL A 1 818 ? 11.143 -4.467 21.565 1.00 96.69 818 VAL A CA 1
ATOM 5854 C C . VAL A 1 818 ? 10.000 -3.657 20.951 1.00 96.69 818 VAL A C 1
ATOM 5856 O O . VAL A 1 818 ? 10.078 -2.432 20.891 1.00 96.69 818 VAL A O 1
ATOM 5859 N N . LEU A 1 819 ? 8.916 -4.325 20.546 1.00 97.06 819 LEU A N 1
ATOM 5860 C CA . LEU A 1 819 ? 7.714 -3.687 20.004 1.00 97.06 819 LEU A CA 1
ATOM 5861 C C . LEU A 1 819 ? 7.040 -2.770 21.033 1.00 97.06 819 LEU A C 1
ATOM 5863 O O . LEU A 1 819 ? 6.673 -1.646 20.703 1.00 97.06 819 LEU A O 1
ATOM 5867 N N . ARG A 1 820 ? 6.926 -3.210 22.292 1.00 96.44 820 ARG A N 1
ATOM 5868 C CA . ARG A 1 820 ? 6.408 -2.385 23.395 1.00 96.44 820 ARG A CA 1
ATOM 5869 C C . ARG A 1 820 ? 7.284 -1.167 23.643 1.00 96.44 820 ARG A C 1
ATOM 5871 O O . ARG A 1 820 ? 6.750 -0.070 23.760 1.00 96.44 820 ARG A O 1
ATOM 5878 N N . LEU A 1 821 ? 8.607 -1.352 23.671 1.00 95.44 821 LEU A N 1
ATOM 5879 C CA . LEU A 1 821 ? 9.548 -0.245 23.822 1.00 95.44 821 LEU A CA 1
ATOM 5880 C C . LEU A 1 821 ? 9.367 0.777 22.694 1.00 95.44 821 LEU A C 1
ATOM 5882 O O . LEU A 1 821 ? 9.223 1.962 22.971 1.00 95.44 821 LEU A O 1
ATOM 5886 N N . LEU A 1 822 ? 9.321 0.330 21.437 1.00 95.56 822 LEU A N 1
ATOM 5887 C CA . LEU A 1 822 ? 9.113 1.207 20.285 1.00 95.56 822 LEU A CA 1
ATOM 5888 C C . LEU A 1 822 ? 7.767 1.952 20.360 1.00 95.56 822 LEU A C 1
ATOM 5890 O O . LEU A 1 822 ? 7.732 3.165 20.158 1.00 95.56 822 LEU A O 1
ATOM 5894 N N . ALA A 1 823 ? 6.681 1.256 20.710 1.00 95.56 823 ALA A N 1
ATOM 5895 C CA . ALA A 1 823 ? 5.356 1.853 20.881 1.00 95.56 823 ALA A CA 1
ATOM 5896 C C . ALA A 1 823 ? 5.341 2.937 21.972 1.00 95.56 823 ALA A C 1
ATOM 5898 O O . ALA A 1 823 ? 4.834 4.039 21.747 1.00 95.56 823 ALA A O 1
ATOM 5899 N N . ASP A 1 824 ? 5.954 2.657 23.125 1.00 93.69 824 ASP A N 1
ATOM 5900 C CA . ASP A 1 824 ? 6.064 3.614 24.227 1.00 93.69 824 ASP A CA 1
ATOM 5901 C C . ASP A 1 824 ? 6.897 4.848 23.819 1.00 93.69 824 ASP A C 1
ATOM 5903 O O . ASP A 1 824 ? 6.568 5.970 24.210 1.00 93.69 824 ASP A O 1
ATOM 5907 N N . ARG A 1 825 ? 7.940 4.685 22.987 1.00 91.75 825 ARG A N 1
ATOM 5908 C CA . ARG A 1 825 ? 8.738 5.814 22.463 1.00 91.75 825 ARG A CA 1
ATOM 5909 C C . ARG A 1 825 ? 7.973 6.684 21.480 1.00 91.75 825 ARG A C 1
ATOM 5911 O O . ARG A 1 825 ? 8.052 7.906 21.588 1.00 91.75 825 ARG A O 1
ATOM 5918 N N . ILE A 1 826 ? 7.198 6.086 20.581 1.00 91.31 826 ILE A N 1
ATOM 5919 C CA . ILE A 1 826 ? 6.343 6.829 19.645 1.00 91.31 826 ILE A CA 1
ATOM 5920 C C . ILE A 1 826 ? 5.312 7.665 20.410 1.00 91.31 826 ILE A C 1
ATOM 5922 O O . ILE A 1 826 ? 5.169 8.861 20.140 1.00 91.31 826 ILE A O 1
ATOM 5926 N N . ALA A 1 827 ? 4.653 7.067 21.409 1.00 90.44 827 ALA A N 1
ATOM 5927 C CA . ALA A 1 827 ? 3.734 7.775 22.295 1.00 90.44 827 ALA A CA 1
ATOM 5928 C C . ALA A 1 827 ? 4.429 8.918 23.053 1.00 90.44 827 ALA A C 1
ATOM 5930 O O . ALA A 1 827 ? 3.908 10.031 23.101 1.00 90.44 827 ALA A O 1
ATOM 5931 N N . ALA A 1 828 ? 5.634 8.684 23.582 1.00 89.44 828 ALA A N 1
ATOM 5932 C CA . ALA A 1 828 ? 6.403 9.709 24.284 1.00 89.44 828 ALA A CA 1
ATOM 5933 C C . ALA A 1 828 ? 6.821 10.880 23.374 1.00 89.44 828 ALA A C 1
ATOM 5935 O O . ALA A 1 828 ? 6.716 12.035 23.787 1.00 89.44 828 ALA A O 1
ATOM 5936 N N . TRP A 1 829 ? 7.270 10.622 22.138 1.00 88.19 829 TRP A N 1
ATOM 5937 C CA . TRP A 1 829 ? 7.625 11.689 21.194 1.00 88.19 829 TRP A CA 1
ATOM 5938 C C . TRP A 1 829 ? 6.420 12.550 20.832 1.00 88.19 829 TRP A C 1
ATOM 5940 O O . TRP A 1 829 ? 6.505 13.773 20.945 1.00 88.19 829 TRP A O 1
ATOM 5950 N N . ARG A 1 830 ? 5.290 11.927 20.472 1.00 85.56 830 ARG A N 1
ATOM 5951 C CA . ARG A 1 830 ? 4.056 12.652 20.133 1.00 85.56 830 ARG A CA 1
ATOM 5952 C C . ARG A 1 830 ? 3.498 13.416 21.332 1.00 85.56 830 ARG A C 1
ATOM 5954 O O . ARG A 1 830 ? 3.140 14.580 21.177 1.00 85.56 830 ARG A O 1
ATOM 5961 N N . GLY A 1 831 ? 3.527 12.827 22.530 1.00 82.38 831 GLY A N 1
ATOM 5962 C CA . GLY A 1 831 ? 3.158 13.509 23.774 1.00 82.38 831 GLY A CA 1
ATOM 5963 C C . GLY A 1 831 ? 4.038 14.725 24.094 1.00 82.38 831 GLY A C 1
ATOM 5964 O O . GLY A 1 831 ? 3.560 15.695 24.672 1.00 82.38 831 GLY A O 1
ATOM 5965 N N . ALA A 1 832 ? 5.303 14.716 23.662 1.00 84.25 832 ALA A N 1
ATOM 5966 C CA . ALA A 1 832 ? 6.220 15.851 23.768 1.00 84.25 832 ALA A CA 1
ATOM 5967 C C . ALA A 1 832 ? 6.139 16.837 22.581 1.00 84.25 832 ALA A C 1
ATOM 5969 O O . ALA A 1 832 ? 6.990 17.720 22.468 1.00 84.25 832 ALA A O 1
ATOM 5970 N N . GLY A 1 833 ? 5.174 16.681 21.665 1.00 81.38 833 GLY A N 1
ATOM 5971 C CA . GLY A 1 833 ? 5.036 17.518 20.467 1.00 81.38 833 GLY A CA 1
ATOM 5972 C C . GLY A 1 833 ? 6.129 17.307 19.411 1.00 81.38 833 GLY A C 1
ATOM 5973 O O . GLY A 1 833 ? 6.279 18.126 18.506 1.00 81.38 833 GLY A O 1
ATOM 5974 N N . ARG A 1 834 ? 6.912 16.226 19.510 1.00 80.69 834 ARG A N 1
ATOM 5975 C CA . ARG A 1 834 ? 7.958 15.874 18.541 1.00 80.69 834 ARG A CA 1
ATOM 5976 C C . ARG A 1 834 ? 7.374 14.980 17.440 1.00 80.69 834 ARG A C 1
ATOM 5978 O O . ARG A 1 834 ? 6.534 14.124 17.736 1.00 80.69 834 ARG A O 1
ATOM 5985 N N . PRO A 1 835 ? 7.811 15.130 16.177 1.00 74.31 835 PRO A N 1
ATOM 5986 C CA . PRO A 1 835 ? 7.419 14.204 15.124 1.00 74.31 835 PRO A CA 1
ATOM 5987 C C . PRO A 1 835 ? 7.986 12.812 15.429 1.00 74.31 835 PRO A C 1
ATOM 5989 O O . PRO A 1 835 ? 9.163 12.674 15.761 1.00 74.31 835 PRO A O 1
ATOM 5992 N N . ALA A 1 836 ? 7.137 11.789 15.336 1.00 78.81 836 ALA A N 1
ATOM 5993 C CA . ALA A 1 836 ? 7.573 10.398 15.328 1.00 78.81 836 ALA A CA 1
ATOM 5994 C C . ALA A 1 836 ? 7.888 9.972 13.882 1.00 78.81 836 ALA A C 1
ATOM 5996 O O . ALA A 1 836 ? 7.300 10.541 12.955 1.00 78.81 836 ALA A O 1
ATOM 5997 N N . PRO A 1 837 ? 8.772 8.982 13.674 1.00 81.69 837 PRO A N 1
ATOM 5998 C CA . PRO A 1 837 ? 9.026 8.435 12.345 1.00 81.69 837 PRO A CA 1
ATOM 5999 C C . PRO A 1 837 ? 7.730 7.916 11.718 1.00 81.69 837 PRO A C 1
ATOM 6001 O O . PRO A 1 837 ? 6.930 7.237 12.370 1.00 81.69 837 PRO A O 1
ATOM 6004 N N . TRP A 1 838 ? 7.500 8.285 10.462 1.00 78.62 838 TRP A N 1
ATOM 6005 C CA . TRP A 1 838 ? 6.243 8.035 9.756 1.00 78.62 838 TRP A CA 1
ATOM 6006 C C . TRP A 1 838 ? 6.076 6.560 9.365 1.00 78.62 838 TRP A C 1
ATOM 6008 O O . TRP A 1 838 ? 4.955 6.113 9.119 1.00 78.62 838 TRP A O 1
ATOM 6018 N N . GLU A 1 839 ? 7.171 5.797 9.358 1.00 82.94 839 GLU A N 1
ATOM 6019 C CA . GLU A 1 839 ? 7.218 4.362 9.088 1.00 82.94 839 GLU A CA 1
ATOM 6020 C C . GLU A 1 839 ? 6.335 3.558 10.053 1.00 82.94 839 GLU A C 1
ATOM 6022 O O . GLU A 1 839 ? 5.816 2.505 9.690 1.00 82.94 839 GLU A O 1
ATOM 6027 N N . PHE A 1 840 ? 6.125 4.058 11.275 1.00 89.19 840 PHE A N 1
ATOM 6028 C CA . PHE A 1 840 ? 5.434 3.336 12.345 1.00 89.19 840 PHE A CA 1
ATOM 6029 C C . PHE A 1 840 ? 3.955 3.709 12.494 1.00 89.19 840 PHE A C 1
ATOM 6031 O O . PHE A 1 840 ? 3.432 3.705 13.606 1.00 89.19 840 PHE A O 1
ATOM 6038 N N . GLY A 1 841 ? 3.275 4.021 11.388 1.00 88.25 841 GLY A N 1
ATOM 6039 C CA . GLY A 1 841 ? 1.834 4.290 11.372 1.00 88.25 841 GLY A CA 1
ATOM 6040 C C . GLY A 1 841 ? 0.958 3.053 11.655 1.00 88.25 841 GLY A C 1
ATOM 6041 O O . GLY A 1 841 ? 1.462 1.936 11.778 1.00 88.25 841 GLY A O 1
ATOM 6042 N N . PRO A 1 842 ? -0.377 3.205 11.729 1.00 89.50 842 PRO A N 1
ATOM 6043 C CA . PRO A 1 842 ? -1.277 2.117 12.136 1.00 89.50 842 PRO A CA 1
ATOM 6044 C C . PRO A 1 842 ? -1.212 0.856 11.254 1.00 89.50 842 PRO A C 1
ATOM 6046 O O . PRO A 1 842 ? -1.403 -0.260 11.743 1.00 89.50 842 PRO A O 1
ATOM 6049 N N . ASP A 1 843 ? -0.905 1.012 9.966 1.00 85.25 843 ASP A N 1
ATOM 6050 C CA . ASP A 1 843 ? -0.793 -0.110 9.027 1.00 85.25 843 ASP A CA 1
ATOM 6051 C C . ASP A 1 843 ? 0.453 -0.969 9.297 1.00 85.25 843 ASP A C 1
ATOM 6053 O O . ASP A 1 843 ? 0.379 -2.189 9.193 1.00 85.25 843 ASP A O 1
ATOM 6057 N N . PHE A 1 844 ? 1.564 -0.368 9.749 1.00 90.56 844 PHE A N 1
ATOM 6058 C CA . PHE A 1 844 ? 2.753 -1.116 10.175 1.00 90.56 844 PHE A CA 1
ATOM 6059 C C . PHE A 1 844 ? 2.410 -2.069 11.325 1.00 90.56 844 PHE A C 1
ATOM 6061 O O . PHE A 1 844 ? 2.671 -3.265 11.240 1.00 90.56 844 PHE A O 1
ATOM 6068 N N . TRP A 1 845 ? 1.754 -1.563 12.374 1.00 92.75 845 TRP A N 1
ATOM 6069 C CA . TRP A 1 845 ? 1.433 -2.346 13.574 1.00 92.75 845 TRP A CA 1
ATOM 6070 C C . TRP A 1 845 ? 0.403 -3.446 13.336 1.00 92.75 845 TRP A C 1
ATOM 6072 O O . TRP A 1 845 ? 0.453 -4.490 13.985 1.00 92.75 845 TRP A O 1
ATOM 6082 N N . THR A 1 846 ? -0.533 -3.218 12.415 1.00 90.44 846 THR A N 1
ATOM 6083 C CA . THR A 1 846 ? -1.555 -4.211 12.057 1.00 90.44 846 THR A CA 1
ATOM 6084 C C . THR A 1 846 ? -1.055 -5.254 11.058 1.00 90.44 846 THR A C 1
ATOM 6086 O O . THR A 1 846 ? -1.643 -6.332 10.988 1.00 90.44 846 THR A O 1
ATOM 6089 N N . ALA A 1 847 ? 0.037 -4.975 10.337 1.00 86.94 847 ALA A N 1
ATOM 6090 C CA . ALA A 1 847 ? 0.696 -5.922 9.439 1.00 86.94 847 ALA A CA 1
ATOM 6091 C C . ALA A 1 847 ? 1.642 -6.907 10.155 1.00 86.94 847 ALA A C 1
ATOM 6093 O O . ALA A 1 847 ? 2.031 -7.910 9.559 1.00 86.94 847 ALA A O 1
ATOM 6094 N N . LEU A 1 848 ? 2.022 -6.652 11.414 1.00 91.94 848 LEU A N 1
ATOM 6095 C CA . LEU A 1 848 ? 2.919 -7.536 12.164 1.00 91.94 848 LEU A CA 1
ATOM 6096 C C . LEU A 1 848 ? 2.276 -8.906 12.429 1.00 91.94 848 LEU A C 1
ATOM 6098 O O . LEU A 1 848 ? 1.144 -8.995 12.907 1.00 91.94 848 LEU A O 1
ATOM 6102 N N . ALA A 1 849 ? 3.043 -9.978 12.208 1.00 91.06 849 ALA A N 1
ATOM 6103 C CA . ALA A 1 849 ? 2.651 -11.351 12.519 1.00 91.06 849 ALA A CA 1
ATOM 6104 C C . ALA A 1 849 ? 2.714 -11.622 14.036 1.00 91.06 849 ALA A C 1
ATOM 6106 O O . ALA A 1 849 ? 3.610 -12.309 14.526 1.00 91.06 849 ALA A O 1
ATOM 6107 N N . VAL A 1 850 ? 1.779 -11.039 14.792 1.00 94.00 850 VAL A N 1
ATOM 6108 C CA . VAL A 1 850 ? 1.622 -11.234 16.242 1.00 94.00 850 VAL A CA 1
ATOM 6109 C C . VAL A 1 850 ? 0.197 -11.686 16.596 1.00 94.00 850 VAL A C 1
ATOM 6111 O O . VAL A 1 850 ? -0.757 -11.318 15.905 1.00 94.00 850 VAL A O 1
ATOM 6114 N N . PRO A 1 851 ? 0.015 -12.435 17.700 1.00 94.12 851 PRO A N 1
ATOM 6115 C CA . PRO A 1 851 ? -1.298 -12.735 18.256 1.00 94.12 851 PRO A CA 1
ATOM 6116 C C . PRO A 1 851 ? -2.123 -11.471 18.512 1.00 94.12 851 PRO A C 1
ATOM 6118 O O . PRO A 1 851 ? -1.587 -10.402 18.835 1.00 94.12 851 PRO A O 1
ATOM 6121 N N . ARG A 1 852 ? -3.450 -11.595 18.401 1.00 92.44 852 ARG A N 1
ATOM 6122 C CA . ARG A 1 852 ? -4.391 -10.471 18.547 1.00 92.44 852 ARG A CA 1
ATOM 6123 C C . ARG A 1 852 ? -4.270 -9.796 19.914 1.00 92.44 852 ARG A C 1
ATOM 6125 O O . ARG A 1 852 ? -4.418 -8.581 20.004 1.00 92.44 852 ARG A O 1
ATOM 6132 N N . GLU A 1 853 ? -3.916 -10.556 20.946 1.00 93.75 853 GLU A N 1
ATOM 6133 C CA . GLU A 1 853 ? -3.667 -10.085 22.309 1.00 93.75 853 GLU A CA 1
ATOM 6134 C C . GLU A 1 853 ? -2.500 -9.097 22.367 1.00 93.75 853 GLU A C 1
ATOM 6136 O O . GLU A 1 853 ? -2.589 -8.059 23.025 1.00 93.75 853 GLU A O 1
ATOM 6141 N N . ILE A 1 854 ? -1.408 -9.412 21.665 1.00 95.62 854 ILE A N 1
ATOM 6142 C CA . ILE A 1 854 ? -0.210 -8.573 21.608 1.00 95.62 854 ILE A CA 1
ATOM 6143 C C . ILE A 1 854 ? -0.491 -7.342 20.747 1.00 95.62 854 ILE A C 1
ATOM 6145 O O . ILE A 1 854 ? -0.181 -6.230 21.165 1.00 95.62 854 ILE A O 1
ATOM 6149 N N . CYS A 1 855 ? -1.139 -7.517 19.590 1.00 95.56 855 CYS A N 1
ATOM 6150 C CA . CYS A 1 855 ? -1.542 -6.403 18.728 1.00 95.56 855 CYS A CA 1
ATOM 6151 C C . CYS A 1 855 ? -2.418 -5.389 19.488 1.00 95.56 855 CYS A C 1
ATOM 6153 O O . CYS A 1 855 ? -2.141 -4.191 19.461 1.00 95.56 855 CYS A O 1
ATOM 6155 N N . ALA A 1 856 ? -3.418 -5.860 20.242 1.00 95.06 856 ALA A N 1
ATOM 6156 C CA . ALA A 1 856 ? -4.260 -4.999 21.066 1.00 95.06 856 ALA A CA 1
ATOM 6157 C C . ALA A 1 856 ? -3.460 -4.282 22.174 1.00 95.06 856 ALA A C 1
ATOM 6159 O O . ALA A 1 856 ? -3.643 -3.085 22.370 1.00 95.06 856 ALA A O 1
ATOM 6160 N N . ASP A 1 857 ? -2.541 -4.958 22.875 1.00 95.44 857 ASP A N 1
ATOM 6161 C CA . ASP A 1 857 ? -1.680 -4.300 23.878 1.00 95.44 857 ASP A CA 1
ATOM 6162 C C . ASP A 1 857 ? -0.787 -3.207 23.261 1.00 95.44 857 ASP A C 1
ATOM 6164 O O . ASP A 1 857 ? -0.594 -2.154 23.870 1.00 95.44 857 ASP A O 1
ATOM 6168 N N . LEU A 1 858 ? -0.274 -3.422 22.046 1.00 96.88 858 LEU A N 1
ATOM 6169 C CA . LEU A 1 858 ? 0.516 -2.425 21.317 1.00 96.88 858 LEU A CA 1
ATOM 6170 C C . LEU A 1 858 ? -0.345 -1.225 20.902 1.00 96.88 858 LEU A C 1
ATOM 6172 O O . LEU A 1 858 ? 0.030 -0.086 21.179 1.00 96.88 858 LEU A O 1
ATOM 6176 N N . LEU A 1 859 ? -1.529 -1.457 20.324 1.00 96.12 859 LEU A N 1
ATOM 6177 C CA . LEU A 1 859 ? -2.460 -0.384 19.954 1.00 96.12 859 LEU A CA 1
ATOM 6178 C C . LEU A 1 859 ? -2.899 0.436 21.174 1.00 96.12 859 LEU A C 1
ATOM 6180 O O . LEU A 1 859 ? -2.930 1.661 21.096 1.00 96.12 859 LEU A O 1
ATOM 6184 N N . ARG A 1 860 ? -3.132 -0.206 22.327 1.00 95.88 860 ARG A N 1
ATOM 6185 C CA . ARG A 1 860 ? -3.427 0.479 23.597 1.00 95.88 860 ARG A CA 1
ATOM 6186 C C . ARG A 1 860 ? -2.364 1.517 23.965 1.00 95.88 860 ARG A C 1
ATOM 6188 O O . ARG A 1 860 ? -2.690 2.592 24.456 1.00 95.88 860 ARG A O 1
ATOM 6195 N N . ARG A 1 861 ? -1.084 1.193 23.749 1.00 95.25 861 ARG A N 1
ATOM 6196 C CA . ARG A 1 861 ? 0.052 2.096 24.011 1.00 95.25 861 ARG A CA 1
ATOM 6197 C C . ARG A 1 861 ? 0.150 3.197 22.957 1.00 95.25 861 ARG A C 1
ATOM 6199 O O . ARG A 1 861 ? 0.428 4.339 23.304 1.00 95.25 861 ARG A O 1
ATOM 6206 N N . LEU A 1 862 ? -0.112 2.861 21.695 1.00 94.56 862 LEU A N 1
ATOM 6207 C CA . LEU A 1 862 ? 0.016 3.766 20.550 1.00 94.56 862 LEU A CA 1
ATOM 6208 C C . LEU A 1 862 ? -1.124 4.772 20.414 1.00 94.56 862 LEU A C 1
ATOM 6210 O O . LEU A 1 862 ? -0.901 5.837 19.859 1.00 94.56 862 LEU A O 1
ATOM 6214 N N . ILE A 1 863 ? -2.320 4.505 20.942 1.00 93.19 863 ILE A N 1
ATOM 6215 C CA . ILE A 1 863 ? -3.422 5.488 20.930 1.00 93.19 863 ILE A CA 1
ATOM 6216 C C . ILE A 1 863 ? -3.040 6.769 21.694 1.00 93.19 863 ILE A C 1
ATOM 6218 O O . ILE A 1 863 ? -3.533 7.848 21.389 1.00 93.19 863 ILE A O 1
ATOM 6222 N N . LEU A 1 864 ? -2.073 6.699 22.616 1.00 91.88 864 LEU A N 1
ATOM 6223 C CA . LEU A 1 864 ? -1.487 7.887 23.247 1.00 91.88 864 LEU A CA 1
ATOM 6224 C C . LEU A 1 864 ? -0.674 8.763 22.276 1.00 91.88 864 LEU A C 1
ATOM 6226 O O . LEU A 1 864 ? -0.319 9.882 22.623 1.00 91.88 864 LEU A O 1
ATOM 6230 N N . ALA A 1 865 ? -0.370 8.276 21.075 1.00 89.44 865 ALA A N 1
ATOM 6231 C CA . ALA A 1 865 ? 0.271 9.028 20.002 1.00 89.44 865 ALA A CA 1
ATOM 6232 C C . ALA A 1 865 ? -0.739 9.676 19.031 1.00 89.44 865 ALA A C 1
ATOM 6234 O O . ALA A 1 865 ? -0.325 10.463 18.167 1.00 89.44 865 ALA A O 1
ATOM 6235 N N . ASP A 1 866 ? -2.038 9.357 19.156 1.00 88.19 866 ASP A N 1
ATOM 6236 C CA . ASP A 1 866 ? -3.090 9.918 18.309 1.00 88.19 866 ASP A CA 1
ATOM 6237 C C . ASP A 1 866 ? -3.259 11.421 18.569 1.00 88.19 866 ASP A C 1
ATOM 6239 O O . ASP A 1 866 ? -3.343 11.896 19.705 1.00 88.19 866 ASP A O 1
ATOM 6243 N N . GLY A 1 867 ? -3.310 12.176 17.472 1.00 79.19 867 GLY A N 1
ATOM 6244 C CA . GLY A 1 867 ? -3.640 13.596 17.489 1.00 79.19 867 GLY A CA 1
ATOM 6245 C C . GLY A 1 867 ? -5.145 13.861 17.638 1.00 79.19 867 GLY A C 1
ATOM 6246 O O . GLY A 1 867 ? -5.950 12.924 17.604 1.00 79.19 867 GLY A O 1
ATOM 6247 N N . PRO A 1 868 ? -5.553 15.133 17.798 1.00 76.94 868 PRO A N 1
ATOM 6248 C CA . PRO A 1 868 ? -6.952 15.515 17.991 1.00 76.94 868 PRO A CA 1
ATOM 6249 C C . PRO A 1 868 ? -7.874 15.030 16.856 1.00 76.94 868 PRO A C 1
ATOM 6251 O O . PRO A 1 868 ? -7.419 14.911 15.715 1.00 76.94 868 PRO A O 1
ATOM 6254 N N . PRO A 1 869 ? -9.184 14.801 17.119 1.00 71.38 869 PRO A N 1
ATOM 6255 C CA . PRO A 1 869 ? -10.121 14.172 16.182 1.00 71.38 869 PRO A CA 1
ATOM 6256 C C . PRO A 1 869 ? -10.260 14.808 14.787 1.00 71.38 869 PRO A C 1
ATOM 6258 O O . PRO A 1 869 ? -10.661 14.127 13.840 1.00 71.38 869 PRO A O 1
ATOM 6261 N N . HIS A 1 870 ? -9.892 16.078 14.636 1.00 72.75 870 HIS A N 1
ATOM 6262 C CA . HIS A 1 870 ? -9.926 16.815 13.371 1.00 72.75 870 HIS A CA 1
ATOM 6263 C C . HIS A 1 870 ? -8.595 16.784 12.595 1.00 72.75 870 HIS A C 1
ATOM 6265 O O . HIS A 1 870 ? -8.547 17.269 11.468 1.00 72.75 870 HIS A O 1
ATOM 6271 N N . GLU A 1 871 ? -7.499 16.279 13.178 1.00 72.25 871 GLU A N 1
ATOM 6272 C CA . GLU A 1 871 ? -6.211 16.188 12.479 1.00 72.25 871 GLU A CA 1
ATOM 6273 C C . GLU A 1 871 ? -6.309 15.133 11.362 1.00 72.25 871 GLU A C 1
ATOM 6275 O O . GLU A 1 871 ? -6.676 13.985 11.642 1.00 72.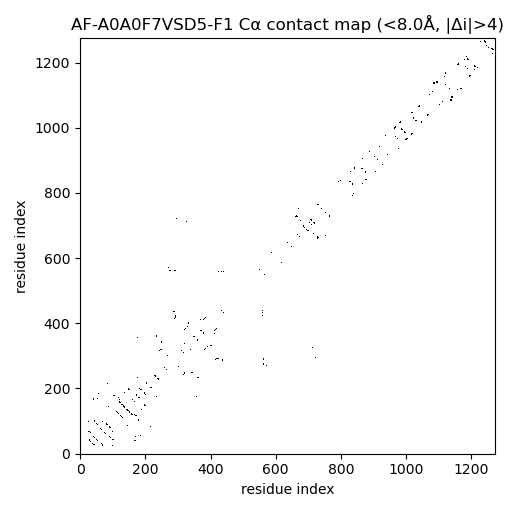25 871 GLU A O 1
ATOM 6280 N N . PRO A 1 872 ? -6.022 15.495 10.099 1.00 60.12 872 PRO A N 1
ATOM 6281 C CA . PRO A 1 872 ? -6.103 14.566 8.982 1.00 60.12 872 PRO A CA 1
ATOM 6282 C C . PRO A 1 872 ? -4.967 13.538 9.052 1.00 60.12 872 PRO A C 1
ATOM 6284 O O . PRO A 1 872 ? -3.795 13.878 8.928 1.00 60.12 872 PRO A O 1
ATOM 6287 N N . GLY A 1 873 ? -5.301 12.255 9.177 1.00 66.62 873 GLY A N 1
ATOM 6288 C CA . GLY A 1 873 ? -4.310 11.178 9.203 1.00 66.62 873 GLY A CA 1
ATOM 6289 C C . GLY A 1 873 ? -4.882 9.866 9.740 1.00 66.62 873 GLY A C 1
ATOM 6290 O O . GLY A 1 873 ? -5.920 9.885 10.399 1.00 66.62 873 GLY A O 1
ATOM 6291 N N . PRO A 1 874 ? -4.248 8.721 9.440 1.00 77.06 874 PRO A N 1
ATOM 6292 C CA . PRO A 1 874 ? -4.664 7.440 9.999 1.00 77.06 874 PRO A CA 1
ATOM 6293 C C . PRO A 1 874 ? -4.368 7.402 11.505 1.00 77.06 874 PRO A C 1
ATOM 6295 O O . PRO A 1 874 ? -3.232 7.647 11.911 1.00 77.06 874 PRO A O 1
ATOM 6298 N N . ARG A 1 875 ? -5.371 7.071 12.327 1.00 87.62 875 ARG A N 1
ATOM 6299 C CA . ARG A 1 875 ? -5.215 6.922 13.783 1.00 87.62 875 ARG A CA 1
ATOM 6300 C C . ARG A 1 875 ? -5.012 5.479 14.216 1.00 87.62 875 ARG A C 1
ATOM 6302 O O . ARG A 1 875 ? -5.529 4.549 13.589 1.00 87.62 875 ARG A O 1
ATOM 6309 N N . TYR A 1 876 ? -4.320 5.286 15.333 1.00 91.50 876 TYR A N 1
ATOM 6310 C CA . TYR A 1 876 ? -4.189 3.976 15.972 1.00 91.50 876 TYR A CA 1
ATOM 6311 C C . TYR A 1 876 ? -5.527 3.506 16.551 1.00 91.50 876 TYR A C 1
ATOM 6313 O O . TYR A 1 876 ? -5.824 2.310 16.506 1.00 91.50 876 TYR A O 1
ATOM 6321 N N . LEU A 1 877 ? -6.382 4.431 17.001 1.00 91.69 877 LEU A N 1
ATOM 6322 C CA . LEU A 1 877 ? -7.748 4.108 17.415 1.00 91.69 877 LEU A CA 1
ATOM 6323 C C . LEU A 1 877 ? -8.581 3.523 16.261 1.00 91.69 877 LEU A C 1
ATOM 6325 O O . LEU A 1 877 ? -9.326 2.563 16.463 1.00 91.69 877 LEU A O 1
ATOM 6329 N N . ASP A 1 878 ? -8.405 4.030 15.036 1.00 91.38 878 ASP A N 1
ATOM 6330 C CA . ASP A 1 878 ? -9.086 3.489 13.853 1.00 91.38 878 ASP A CA 1
ATOM 6331 C C . ASP A 1 878 ? -8.584 2.080 13.517 1.00 91.38 878 ASP A C 1
ATOM 6333 O O . ASP A 1 878 ? -9.360 1.230 13.082 1.00 91.38 878 ASP A O 1
ATOM 6337 N N . ALA A 1 879 ? -7.297 1.796 13.738 1.00 93.12 879 ALA A N 1
ATOM 6338 C CA . ALA A 1 879 ? -6.763 0.443 13.604 1.00 93.12 879 ALA A CA 1
ATOM 6339 C C . ALA A 1 879 ? -7.338 -0.516 14.658 1.00 93.12 879 ALA A C 1
ATOM 6341 O O . ALA A 1 879 ? -7.672 -1.650 14.316 1.00 93.12 879 ALA A O 1
ATOM 6342 N N . ALA A 1 880 ? -7.536 -0.066 15.902 1.00 94.94 880 ALA A N 1
ATOM 6343 C CA . ALA A 1 880 ? -8.231 -0.854 16.921 1.00 94.94 880 ALA A CA 1
ATOM 6344 C C . ALA A 1 880 ? -9.697 -1.123 16.532 1.00 94.94 880 ALA A C 1
ATOM 6346 O O . ALA A 1 880 ? -10.186 -2.239 16.709 1.00 94.94 880 ALA A O 1
ATOM 6347 N N . ALA A 1 881 ? -10.378 -0.142 15.928 1.00 94.12 881 ALA A N 1
ATOM 6348 C CA . ALA A 1 881 ? -11.723 -0.327 15.387 1.00 94.12 881 ALA A CA 1
ATOM 6349 C C . ALA A 1 881 ? -11.750 -1.354 14.240 1.00 94.12 881 ALA A C 1
ATOM 6351 O O . ALA A 1 881 ? -12.602 -2.237 14.242 1.00 94.12 881 ALA A O 1
ATOM 6352 N N . ARG A 1 882 ? -10.786 -1.306 13.307 1.00 93.31 882 ARG A N 1
ATOM 6353 C CA . ARG A 1 882 ? -10.652 -2.313 12.235 1.00 93.31 882 ARG A CA 1
ATOM 6354 C C . ARG A 1 882 ? -10.382 -3.716 12.784 1.00 93.31 882 ARG A C 1
ATOM 6356 O O . ARG A 1 882 ? -10.917 -4.687 12.257 1.00 93.31 882 ARG A O 1
ATOM 6363 N N . LEU A 1 883 ? -9.573 -3.825 13.841 1.00 93.00 883 LEU A N 1
ATOM 6364 C CA . LEU A 1 883 ? -9.306 -5.095 14.520 1.00 93.00 883 LEU A CA 1
ATOM 6365 C C . LEU A 1 883 ? -10.600 -5.684 15.105 1.00 93.00 883 LEU A C 1
ATOM 6367 O O . LEU A 1 883 ? -10.873 -6.868 14.921 1.00 93.00 883 LEU A O 1
ATOM 6371 N N . LEU A 1 884 ? -11.407 -4.839 15.756 1.00 94.94 884 LEU A N 1
ATOM 6372 C CA . LEU A 1 884 ? -12.709 -5.204 16.315 1.00 94.94 884 LEU A CA 1
ATOM 6373 C C . LEU A 1 884 ? -13.730 -5.584 15.231 1.00 94.94 884 LEU A C 1
ATOM 6375 O O . LEU A 1 884 ? -14.479 -6.537 15.423 1.00 94.94 884 LEU A O 1
ATOM 6379 N N . ASP A 1 885 ? -13.750 -4.869 14.104 1.00 95.00 885 ASP A N 1
ATOM 6380 C CA . ASP A 1 885 ? -14.624 -5.174 12.964 1.00 95.00 885 ASP A CA 1
ATOM 6381 C C . ASP A 1 885 ? -14.301 -6.554 12.352 1.00 95.00 885 ASP A C 1
ATOM 6383 O O . ASP A 1 885 ? -15.209 -7.265 11.925 1.00 95.00 885 ASP A O 1
ATOM 6387 N N . ALA A 1 886 ? -13.020 -6.945 12.326 1.00 92.75 886 ALA A N 1
ATOM 6388 C CA . ALA A 1 886 ? -12.570 -8.208 11.739 1.00 92.75 886 ALA A CA 1
ATOM 6389 C C . ALA A 1 886 ? -12.810 -9.437 12.637 1.00 92.75 886 ALA A C 1
ATOM 6391 O O . ALA A 1 886 ? -13.154 -10.501 12.126 1.00 92.75 886 ALA A O 1
ATOM 6392 N N . ASP A 1 887 ? -12.607 -9.310 13.953 1.00 92.75 887 ASP A N 1
ATOM 6393 C CA . ASP A 1 887 ? -12.795 -10.403 14.918 1.00 92.75 887 ASP A CA 1
ATOM 6394 C C . ASP A 1 887 ? -13.364 -9.882 16.252 1.00 92.75 887 ASP A C 1
ATOM 6396 O O . ASP A 1 887 ? -12.637 -9.714 17.241 1.00 92.75 887 ASP A O 1
ATOM 6400 N N . PRO A 1 888 ? -14.678 -9.605 16.308 1.00 94.56 888 PRO A N 1
ATOM 6401 C CA . PRO A 1 888 ? -15.278 -9.004 17.489 1.00 94.56 888 PRO A CA 1
ATOM 6402 C C . PRO A 1 888 ? -15.218 -9.919 18.717 1.00 94.56 888 PRO A C 1
ATOM 6404 O O . PRO A 1 888 ? -15.021 -9.427 19.826 1.00 94.56 888 PRO A O 1
ATOM 6407 N N . ALA A 1 889 ? -15.337 -11.239 18.542 1.00 91.38 889 ALA A N 1
ATOM 6408 C CA . ALA A 1 889 ? -15.373 -12.191 19.652 1.00 91.38 889 ALA A CA 1
ATOM 6409 C C . ALA A 1 889 ? -14.041 -12.248 20.420 1.00 91.38 889 ALA A C 1
ATOM 6411 O O . ALA A 1 889 ? -14.046 -12.312 21.650 1.00 91.38 889 ALA A O 1
ATOM 6412 N N . THR A 1 890 ? -12.910 -12.173 19.713 1.00 93.31 890 THR A N 1
ATOM 6413 C CA . THR A 1 890 ? -11.577 -12.172 20.334 1.00 93.31 890 THR A CA 1
ATOM 6414 C C . THR A 1 890 ? -11.196 -10.794 20.878 1.00 93.31 890 THR A C 1
ATOM 6416 O O . THR A 1 890 ? -10.557 -10.690 21.925 1.00 93.31 890 THR A O 1
ATOM 6419 N N . VAL A 1 891 ? -11.590 -9.711 20.198 1.00 95.56 891 VAL A N 1
ATOM 6420 C CA . VAL A 1 891 ? -11.114 -8.351 20.512 1.00 95.56 891 VAL A CA 1
ATOM 6421 C C . VAL A 1 891 ? -11.914 -7.679 21.631 1.00 95.56 891 VAL A C 1
ATOM 6423 O O . VAL A 1 891 ? -11.336 -6.927 22.416 1.00 95.56 891 VAL A O 1
ATOM 6426 N N . GLN A 1 892 ? -13.212 -7.968 21.775 1.00 95.44 892 GLN A N 1
ATOM 6427 C CA . GLN A 1 892 ? -14.037 -7.408 22.857 1.00 95.44 892 GLN A CA 1
ATOM 6428 C C . GLN A 1 892 ? -13.456 -7.668 24.267 1.00 95.44 892 GLN A C 1
ATOM 6430 O O . GLN A 1 892 ? -13.296 -6.695 25.009 1.00 95.44 892 GLN A O 1
ATOM 6435 N N . PRO A 1 893 ? -13.058 -8.906 24.650 1.00 95.38 893 PRO A N 1
ATOM 6436 C CA . PRO A 1 893 ? -12.371 -9.155 25.923 1.00 95.38 893 PRO A CA 1
ATOM 6437 C C . PRO A 1 893 ? -11.090 -8.341 26.104 1.00 95.38 893 PRO A C 1
ATOM 6439 O O . PRO A 1 893 ? -10.779 -7.906 27.212 1.00 95.38 893 PRO A O 1
ATOM 6442 N N . LEU A 1 894 ? -10.338 -8.125 25.023 1.00 95.69 894 LEU A N 1
ATOM 6443 C CA . LEU A 1 894 ? -9.080 -7.384 25.063 1.00 95.69 894 LEU A CA 1
ATOM 6444 C C . LEU A 1 894 ? -9.313 -5.895 25.311 1.00 95.69 894 LEU A C 1
ATOM 6446 O O . LEU A 1 894 ? -8.586 -5.311 26.109 1.00 95.69 894 LEU A O 1
ATOM 6450 N N . LEU A 1 895 ? -10.345 -5.304 24.704 1.00 96.50 895 LEU A N 1
ATOM 6451 C CA . LEU A 1 895 ? -10.732 -3.912 24.950 1.00 96.50 895 LEU A CA 1
ATOM 6452 C C . LEU A 1 895 ? -11.283 -3.700 26.364 1.00 96.50 895 LEU A C 1
ATOM 6454 O O . LEU A 1 895 ? -11.008 -2.670 26.970 1.00 96.50 895 LEU A O 1
ATOM 6458 N N . VAL A 1 896 ? -11.997 -4.673 26.938 1.00 95.94 896 VAL A N 1
ATOM 6459 C CA . VAL A 1 896 ? -12.455 -4.579 28.338 1.00 95.94 896 VAL A CA 1
ATOM 6460 C C . VAL A 1 896 ? -11.274 -4.511 29.314 1.00 95.94 896 VAL A C 1
ATOM 6462 O O . VAL A 1 896 ? -11.348 -3.796 30.309 1.00 95.94 896 VAL A O 1
ATOM 6465 N N . ARG A 1 897 ? -10.140 -5.154 29.002 1.00 94.69 897 ARG A N 1
ATOM 6466 C CA . ARG A 1 897 ? -8.898 -5.031 29.794 1.00 94.69 897 ARG A CA 1
ATOM 6467 C C . ARG A 1 897 ? -8.254 -3.643 29.720 1.00 94.69 897 ARG A C 1
ATOM 6469 O O . ARG A 1 897 ? -7.315 -3.379 30.461 1.00 94.69 897 ARG A O 1
ATOM 6476 N N . TRP A 1 898 ? -8.703 -2.769 28.817 1.00 96.19 898 TRP A N 1
ATOM 6477 C CA . TRP A 1 898 ? -8.221 -1.388 28.744 1.00 96.19 898 TRP A CA 1
ATOM 6478 C C . TRP A 1 898 ? -8.957 -0.469 29.718 1.00 96.19 898 TRP A C 1
ATOM 6480 O O . TRP A 1 898 ? -8.540 0.671 29.888 1.00 96.19 898 TRP A O 1
ATOM 6490 N N . PHE A 1 899 ? -10.034 -0.933 30.361 1.00 95.81 899 PHE A N 1
ATOM 6491 C CA . PHE A 1 899 ? -10.811 -0.107 31.284 1.00 95.81 899 PHE A CA 1
ATOM 6492 C C . PHE A 1 899 ? -10.019 0.371 32.508 1.00 95.81 899 PHE A C 1
ATOM 6494 O O . PHE A 1 899 ? -10.352 1.425 33.039 1.00 95.81 899 PHE A O 1
ATOM 6501 N N . ASP A 1 900 ? -8.948 -0.334 32.883 1.00 93.94 900 ASP A N 1
ATOM 6502 C CA . ASP A 1 900 ? -8.032 0.067 33.959 1.00 93.94 900 ASP A CA 1
ATOM 6503 C C . ASP A 1 900 ? -7.009 1.147 33.526 1.00 93.94 900 ASP A C 1
ATOM 6505 O O . ASP A 1 900 ? -6.211 1.622 34.335 1.00 93.94 900 ASP A O 1
ATOM 6509 N N . ASP A 1 901 ? -6.973 1.523 32.242 1.00 94.38 901 ASP A N 1
ATOM 6510 C CA . ASP A 1 901 ? -5.968 2.427 31.676 1.00 94.38 901 ASP A CA 1
ATOM 6511 C C . ASP A 1 901 ? -6.466 3.881 31.614 1.00 94.38 901 ASP A C 1
ATOM 6513 O O . ASP A 1 901 ? -7.029 4.341 30.619 1.00 94.38 901 ASP A O 1
ATOM 6517 N N . GLU A 1 902 ? -6.236 4.626 32.695 1.00 93.69 902 GLU A N 1
ATOM 6518 C CA . GLU A 1 902 ? -6.684 6.021 32.838 1.00 93.69 902 GLU A CA 1
ATOM 6519 C C . GLU A 1 902 ? -5.679 7.062 32.306 1.00 93.69 902 GLU A C 1
ATOM 6521 O O . GLU A 1 902 ? -5.751 8.245 32.642 1.00 93.69 902 GLU A O 1
ATOM 6526 N N . ARG A 1 903 ? -4.722 6.658 31.459 1.00 92.50 903 ARG A N 1
ATOM 6527 C CA . ARG A 1 903 ? -3.799 7.611 30.822 1.00 92.50 903 ARG A CA 1
ATOM 6528 C C . ARG A 1 903 ? -4.573 8.538 29.864 1.00 92.50 903 ARG A C 1
ATOM 6530 O O . ARG A 1 903 ? -5.343 8.028 29.043 1.00 92.50 903 ARG A O 1
ATOM 6537 N N . PRO A 1 904 ? -4.388 9.872 29.941 1.00 90.19 904 PRO A N 1
ATOM 6538 C CA . PRO A 1 904 ? -5.131 10.829 29.123 1.00 90.19 904 PRO A CA 1
ATOM 6539 C C . PRO A 1 904 ? -4.662 10.814 27.665 1.00 90.19 904 PRO A C 1
ATOM 6541 O O . PRO A 1 904 ? -3.471 10.666 27.386 1.00 90.19 904 PRO A O 1
ATOM 6544 N N . LEU A 1 905 ? -5.597 11.009 26.736 1.00 87.75 905 LEU A N 1
ATOM 6545 C CA . LEU A 1 905 ? -5.309 11.120 25.310 1.00 87.75 905 LEU A CA 1
ATOM 6546 C C . LEU A 1 905 ? -4.849 12.549 24.977 1.00 87.75 905 LEU A C 1
ATOM 6548 O O . LEU A 1 905 ? -5.609 13.491 25.215 1.00 87.75 905 LEU A O 1
ATOM 6552 N N . PRO A 1 906 ? -3.659 12.757 24.380 1.00 76.62 906 PRO A N 1
ATOM 6553 C CA . PRO A 1 906 ? -3.161 14.108 24.097 1.00 76.62 906 PRO A CA 1
ATOM 6554 C C . PRO A 1 906 ? -4.081 14.942 23.195 1.00 76.62 906 PRO A C 1
ATOM 6556 O O . PRO A 1 906 ? -4.202 16.150 23.385 1.00 76.62 906 PRO A O 1
ATOM 6559 N N . GLY A 1 907 ? -4.769 14.303 22.242 1.00 71.06 907 GLY A N 1
ATOM 6560 C CA . GLY A 1 907 ? -5.733 14.952 21.348 1.00 71.06 907 GLY A CA 1
ATOM 6561 C C . GLY A 1 907 ? -7.117 15.230 21.954 1.00 71.06 907 GLY A C 1
ATOM 6562 O O . GLY A 1 907 ? -7.939 15.876 21.305 1.00 71.06 907 GLY A O 1
ATOM 6563 N N . ALA A 1 908 ? -7.399 14.737 23.164 1.00 78.94 908 ALA A N 1
ATOM 6564 C CA . ALA A 1 908 ? -8.682 14.883 23.848 1.00 78.94 908 ALA A CA 1
ATOM 6565 C C . ALA A 1 908 ? -8.469 14.840 25.378 1.00 78.94 908 ALA A C 1
ATOM 6567 O O . ALA A 1 908 ? -8.575 13.773 25.978 1.00 78.94 908 ALA A O 1
ATOM 6568 N N . PRO A 1 909 ? -8.191 15.980 26.040 1.00 67.69 909 PRO A N 1
ATOM 6569 C CA . PRO A 1 909 ? -7.717 16.007 27.432 1.00 67.69 909 PRO A CA 1
ATOM 6570 C C . PRO A 1 909 ? -8.729 15.510 28.480 1.00 67.69 909 PRO A C 1
ATOM 6572 O O . PRO A 1 909 ? -8.358 15.265 29.622 1.00 67.69 909 PRO A O 1
ATOM 6575 N N . HIS A 1 910 ? -10.000 15.355 28.105 1.00 80.44 910 HIS A N 1
ATOM 6576 C CA . HIS A 1 910 ? -11.060 14.770 28.935 1.00 80.44 910 HIS A CA 1
ATOM 6577 C C . HIS A 1 910 ? -11.279 13.270 28.668 1.00 80.44 910 HIS A C 1
ATOM 6579 O O . HIS A 1 910 ? -12.080 12.642 29.356 1.00 80.44 910 HIS A O 1
ATOM 6585 N N . ALA A 1 911 ? -10.593 12.694 27.678 1.00 89.38 911 ALA A N 1
ATOM 6586 C CA . ALA A 1 911 ? -10.677 11.285 27.326 1.00 89.38 911 ALA A CA 1
ATOM 6587 C C . ALA A 1 911 ? -9.414 10.540 27.775 1.00 89.38 911 ALA A C 1
ATOM 6589 O O . ALA A 1 911 ? -8.291 11.024 27.637 1.00 89.38 911 ALA A O 1
ATOM 6590 N N . THR A 1 912 ? -9.604 9.330 28.285 1.00 93.75 912 THR A N 1
ATOM 6591 C CA . THR A 1 912 ? -8.554 8.360 28.608 1.00 93.75 912 THR A CA 1
ATOM 6592 C C . THR A 1 912 ? -8.614 7.160 27.669 1.00 93.75 912 THR A C 1
ATOM 6594 O O . THR A 1 912 ? -9.606 6.959 26.956 1.00 93.75 912 THR A O 1
ATOM 6597 N N . VAL A 1 913 ? -7.574 6.324 27.686 1.00 95.00 913 VAL A N 1
ATOM 6598 C CA . VAL A 1 913 ? -7.563 5.042 26.959 1.00 95.00 913 VAL A CA 1
ATOM 6599 C C . VAL A 1 913 ? -8.785 4.188 27.337 1.00 95.00 913 VAL A C 1
ATOM 6601 O O . VAL A 1 913 ? -9.454 3.650 26.452 1.00 95.00 913 VAL A O 1
ATOM 6604 N N . ALA A 1 914 ? -9.144 4.146 28.624 1.00 95.38 914 ALA A N 1
ATOM 6605 C CA . ALA A 1 914 ? -10.343 3.475 29.116 1.00 95.38 914 ALA A CA 1
ATOM 6606 C C . ALA A 1 914 ? -11.636 4.028 28.492 1.00 95.38 914 ALA A C 1
ATOM 6608 O O . ALA A 1 914 ? -12.472 3.256 28.013 1.00 95.38 914 ALA A O 1
ATOM 6609 N N . THR A 1 915 ? -11.799 5.356 28.435 1.00 94.25 915 THR A N 1
ATOM 6610 C CA . THR A 1 915 ? -12.989 5.963 27.805 1.00 94.25 915 THR A CA 1
ATOM 6611 C C . THR A 1 915 ? -13.046 5.709 26.299 1.00 94.25 915 THR A C 1
ATOM 6613 O O . THR A 1 915 ? -14.130 5.487 25.764 1.00 94.25 915 THR A O 1
ATOM 6616 N N . ALA A 1 916 ? -11.898 5.664 25.613 1.00 93.75 916 ALA A N 1
ATOM 6617 C CA . ALA A 1 916 ? -11.842 5.350 24.189 1.00 93.75 916 ALA A CA 1
ATOM 6618 C C . ALA A 1 916 ? -12.235 3.893 23.912 1.00 93.75 916 ALA A C 1
ATOM 6620 O O . ALA A 1 916 ? -13.009 3.635 22.990 1.00 93.75 916 ALA A O 1
ATOM 6621 N N . ALA A 1 917 ? -11.782 2.944 24.740 1.00 96.25 917 ALA A N 1
ATOM 6622 C CA . ALA A 1 917 ? -12.210 1.548 24.652 1.00 96.25 917 ALA A CA 1
ATOM 6623 C C . ALA A 1 917 ? -13.722 1.399 24.886 1.00 96.25 917 ALA A C 1
ATOM 6625 O O . ALA A 1 917 ? -14.408 0.727 24.114 1.00 96.25 917 ALA A O 1
ATOM 6626 N N . GLN A 1 918 ? -14.257 2.067 25.914 1.00 95.62 918 GLN A N 1
ATOM 6627 C CA . GLN A 1 918 ? -15.690 2.066 26.225 1.00 95.62 918 GLN A CA 1
ATOM 6628 C C . GLN A 1 918 ? -16.507 2.653 25.063 1.00 95.62 918 GLN A C 1
ATOM 6630 O O . GLN A 1 918 ? -17.496 2.051 24.641 1.00 95.62 918 GLN A O 1
ATOM 6635 N N . ALA A 1 919 ? -16.056 3.770 24.484 1.00 94.38 919 ALA A N 1
ATOM 6636 C CA . ALA A 1 919 ? -16.688 4.399 23.328 1.00 94.38 919 ALA A CA 1
ATOM 6637 C C . ALA A 1 919 ? -16.637 3.516 22.069 1.00 94.38 919 ALA A C 1
ATOM 6639 O O . ALA A 1 919 ? -17.636 3.425 21.352 1.00 94.38 919 ALA A O 1
ATOM 6640 N N . LEU A 1 920 ? -15.519 2.828 21.804 1.00 95.00 920 LEU A N 1
ATOM 6641 C CA . LEU A 1 920 ? -15.404 1.882 20.688 1.00 95.00 920 LEU A CA 1
ATOM 6642 C C . LEU A 1 920 ? -16.384 0.713 20.834 1.00 95.00 920 LEU A C 1
ATOM 6644 O O . LEU A 1 920 ? -17.127 0.424 19.893 1.00 95.00 920 LEU A O 1
ATOM 6648 N N . LEU A 1 921 ? -16.433 0.081 22.012 1.00 96.31 921 LEU A N 1
ATOM 6649 C CA . LEU A 1 921 ? -17.354 -1.024 22.297 1.00 96.31 921 LEU A CA 1
ATOM 6650 C C . LEU A 1 921 ? -18.820 -0.588 22.182 1.00 96.31 921 LEU A C 1
ATOM 6652 O O . LEU A 1 921 ? -19.631 -1.315 21.613 1.00 96.31 921 LEU A O 1
ATOM 6656 N N . HIS A 1 922 ? -19.154 0.615 22.652 1.00 95.00 922 HIS A N 1
ATOM 6657 C CA . HIS A 1 922 ? -20.490 1.191 22.510 1.00 95.00 922 HIS A CA 1
ATOM 6658 C C . HIS A 1 922 ? -20.858 1.472 21.042 1.00 95.00 922 HIS A C 1
ATOM 6660 O O . HIS A 1 922 ? -21.924 1.081 20.555 1.00 95.00 922 HIS A O 1
ATOM 6666 N N . THR A 1 923 ? -19.954 2.114 20.300 1.00 94.81 923 THR A N 1
ATOM 6667 C CA . THR A 1 923 ? -20.170 2.482 18.891 1.00 94.81 923 THR A CA 1
ATOM 6668 C C . THR A 1 923 ? -20.339 1.241 18.015 1.00 94.81 923 THR A C 1
ATOM 6670 O O . THR A 1 923 ? -21.179 1.220 17.118 1.00 94.81 923 THR A O 1
ATOM 6673 N N . ARG A 1 924 ? -19.579 0.175 18.299 1.00 94.69 924 ARG A N 1
ATOM 6674 C CA . ARG A 1 924 ? -19.575 -1.088 17.544 1.00 94.69 924 ARG A CA 1
ATOM 6675 C C . ARG A 1 924 ? -20.362 -2.216 18.228 1.00 94.69 924 ARG A C 1
ATOM 6677 O O . ARG A 1 924 ? -20.181 -3.386 17.892 1.00 94.69 924 ARG A O 1
ATOM 6684 N N . ARG A 1 925 ? -21.287 -1.882 19.138 1.00 93.44 925 ARG A N 1
ATOM 6685 C CA . ARG A 1 925 ? -22.054 -2.845 19.959 1.00 93.44 925 ARG A CA 1
ATOM 6686 C C . ARG A 1 925 ? -22.815 -3.920 19.175 1.00 93.44 925 ARG A C 1
ATOM 6688 O O . ARG A 1 925 ? -23.064 -5.001 19.696 1.00 93.44 925 ARG A O 1
ATOM 6695 N N . ARG A 1 926 ? -23.154 -3.645 17.912 1.00 91.88 926 ARG A N 1
ATOM 6696 C CA . ARG A 1 926 ? -23.969 -4.522 17.056 1.00 91.88 926 ARG A CA 1
ATOM 6697 C C . ARG A 1 926 ? -23.208 -5.656 16.364 1.00 91.88 926 ARG A C 1
ATOM 6699 O O . ARG A 1 926 ? -23.857 -6.536 15.815 1.00 91.88 926 ARG A O 1
ATOM 6706 N N . LEU A 1 927 ? -21.871 -5.661 16.375 1.00 90.88 927 LEU A N 1
ATOM 6707 C CA . LEU A 1 927 ? -21.082 -6.674 15.652 1.00 90.88 927 LEU A CA 1
ATOM 6708 C C . LEU A 1 927 ? -21.239 -8.086 16.236 1.00 90.88 927 LEU A C 1
ATOM 6710 O O . LEU A 1 927 ? -21.436 -9.047 15.502 1.00 90.88 927 LEU A O 1
ATOM 6714 N N . ALA A 1 928 ? -21.155 -8.205 17.563 1.00 92.75 928 ALA A N 1
ATOM 6715 C CA . ALA A 1 928 ? -21.340 -9.457 18.296 1.00 92.75 928 ALA A CA 1
ATOM 6716 C C . ALA A 1 928 ? -21.944 -9.156 19.680 1.00 92.75 928 ALA A C 1
ATOM 6718 O O . ALA A 1 928 ? -21.239 -9.219 20.690 1.00 92.75 928 ALA A O 1
ATOM 6719 N N . PRO A 1 929 ? -23.231 -8.769 19.744 1.00 92.81 929 PRO A N 1
ATOM 6720 C CA . PRO A 1 929 ? -23.835 -8.249 20.968 1.00 92.81 929 PRO A CA 1
ATOM 6721 C C . PRO A 1 929 ? -23.935 -9.312 22.073 1.00 92.81 929 PRO A C 1
ATOM 6723 O O . PRO A 1 929 ? -23.712 -9.004 23.239 1.00 92.81 929 PRO A O 1
ATOM 6726 N N . ASP A 1 930 ? -24.193 -10.579 21.728 1.00 92.94 930 ASP A N 1
ATOM 6727 C CA . ASP A 1 930 ? -24.225 -11.678 22.704 1.00 92.94 930 ASP A CA 1
ATOM 6728 C C . ASP A 1 930 ? -22.855 -11.928 23.356 1.00 92.94 930 ASP A C 1
ATOM 6730 O O . ASP A 1 930 ? -22.788 -12.147 24.566 1.00 92.94 930 ASP A O 1
ATOM 6734 N N . ALA A 1 931 ? -21.774 -11.883 22.567 1.00 93.44 931 ALA A N 1
ATOM 6735 C CA . ALA A 1 931 ? -20.411 -12.032 23.072 1.00 93.44 931 ALA A CA 1
ATOM 6736 C C . ALA A 1 931 ? -20.016 -10.831 23.942 1.00 93.44 931 ALA A C 1
ATOM 6738 O O . ALA A 1 931 ? -19.483 -11.015 25.033 1.00 93.44 931 ALA A O 1
ATOM 6739 N N . LEU A 1 932 ? -20.370 -9.614 23.514 1.00 95.69 932 LEU A N 1
ATOM 6740 C CA . LEU A 1 932 ? -20.088 -8.389 24.257 1.00 95.69 932 LEU A CA 1
ATOM 6741 C C . LEU A 1 932 ? -20.733 -8.416 25.644 1.00 95.69 932 LEU A C 1
ATOM 6743 O O . LEU A 1 932 ? -20.058 -8.174 26.641 1.00 95.69 932 LEU A O 1
ATOM 6747 N N . VAL A 1 933 ? -22.024 -8.752 25.715 1.00 95.19 933 VAL A N 1
ATOM 6748 C CA . VAL A 1 933 ? -22.758 -8.853 26.984 1.00 95.19 933 VAL A CA 1
ATOM 6749 C C . VAL A 1 933 ? -22.132 -9.913 27.897 1.00 95.19 933 VAL A C 1
ATOM 6751 O O . VAL A 1 933 ? -21.978 -9.679 29.094 1.00 95.19 933 VAL A O 1
ATOM 6754 N N . GLU A 1 934 ? -21.716 -11.056 27.345 1.00 94.00 934 GLU A N 1
ATOM 6755 C CA . GLU A 1 934 ? -21.074 -12.126 28.116 1.00 94.00 934 GLU A CA 1
ATOM 6756 C C . GLU A 1 934 ? -19.733 -11.690 28.725 1.00 94.00 934 GLU A C 1
ATOM 6758 O O . GLU A 1 934 ? -19.472 -11.948 29.905 1.00 94.00 934 GLU A O 1
ATOM 6763 N N . VAL A 1 935 ? -18.913 -10.998 27.929 1.00 94.94 935 VAL A N 1
ATOM 6764 C CA . VAL A 1 935 ? -17.599 -10.474 28.322 1.00 94.94 935 VAL A CA 1
ATOM 6765 C C . VAL A 1 935 ? -17.735 -9.385 29.379 1.00 94.94 935 VAL A C 1
ATOM 6767 O O . VAL A 1 935 ? -17.039 -9.431 30.393 1.00 94.94 935 VAL A O 1
ATOM 6770 N N . LEU A 1 936 ? -18.639 -8.423 29.176 1.00 95.25 936 LEU A N 1
ATOM 6771 C CA . LEU A 1 936 ? -18.855 -7.340 30.134 1.00 95.25 936 LEU A CA 1
ATOM 6772 C C . LEU A 1 936 ? -19.367 -7.881 31.471 1.00 95.25 936 LEU A C 1
ATOM 6774 O O . LEU A 1 936 ? -18.888 -7.453 32.513 1.00 95.25 936 LEU A O 1
ATOM 6778 N N . ALA A 1 937 ? -20.274 -8.863 31.456 1.00 92.00 937 ALA A N 1
ATOM 6779 C CA . ALA A 1 937 ? -20.810 -9.452 32.684 1.00 92.00 937 ALA A CA 1
ATOM 6780 C C . ALA A 1 937 ? -19.787 -10.333 33.419 1.00 92.00 937 ALA A C 1
ATOM 6782 O O . ALA A 1 937 ? -19.944 -10.615 34.605 1.00 92.00 937 ALA A O 1
ATOM 6783 N N . GLY A 1 938 ? -18.741 -10.780 32.718 1.00 90.12 938 GLY A N 1
ATOM 6784 C CA . GLY A 1 938 ? -17.578 -11.425 33.322 1.00 90.12 938 GLY A CA 1
ATOM 6785 C C . GLY A 1 938 ? -16.574 -10.447 33.943 1.00 90.12 938 GLY A C 1
ATOM 6786 O O . GLY A 1 938 ? -15.659 -10.895 34.631 1.00 90.12 938 GLY A O 1
ATOM 6787 N N . SER A 1 939 ? -16.718 -9.138 33.711 1.00 90.44 939 SER A N 1
ATOM 6788 C CA . SER A 1 939 ? -15.833 -8.098 34.239 1.00 90.44 939 SER A CA 1
ATOM 6789 C C . SER A 1 939 ? -16.399 -7.481 35.515 1.00 90.44 939 SER A C 1
ATOM 6791 O O . SER A 1 939 ? -17.583 -7.172 35.602 1.00 90.44 939 SER A O 1
ATOM 6793 N N . THR A 1 940 ? -15.539 -7.244 36.506 1.00 87.75 940 THR A N 1
ATOM 6794 C CA . THR A 1 940 ? -15.900 -6.537 37.747 1.00 87.75 940 THR A CA 1
ATOM 6795 C C . THR A 1 940 ? -15.699 -5.023 37.645 1.00 87.75 940 THR A C 1
ATOM 6797 O O . THR A 1 940 ? -15.827 -4.314 38.641 1.00 87.75 940 THR A O 1
ATOM 6800 N N . HIS A 1 941 ? -15.331 -4.511 36.468 1.00 92.50 941 HIS A N 1
ATOM 6801 C CA . HIS A 1 941 ? -15.003 -3.102 36.284 1.00 92.50 941 HIS A CA 1
ATOM 6802 C C . HIS A 1 941 ? -16.265 -2.231 36.187 1.00 92.50 941 HIS A C 1
ATOM 6804 O O . HIS A 1 941 ? -17.193 -2.552 35.446 1.00 92.50 941 HIS A O 1
ATOM 6810 N N . ARG A 1 942 ? -16.276 -1.066 36.851 1.00 92.62 942 ARG A N 1
ATOM 6811 C CA . ARG A 1 942 ? -17.419 -0.128 36.861 1.00 92.62 942 ARG A CA 1
ATOM 6812 C C . ARG A 1 942 ? -17.906 0.246 35.452 1.00 92.62 942 ARG A C 1
ATOM 6814 O O . ARG A 1 942 ? -19.096 0.173 35.175 1.00 92.62 942 ARG A O 1
ATOM 6821 N N . ARG A 1 943 ? -16.982 0.571 34.541 1.00 92.19 943 ARG A N 1
ATOM 6822 C CA . ARG A 1 943 ? -17.283 0.883 33.125 1.00 92.19 943 ARG A CA 1
ATOM 6823 C C . ARG A 1 943 ? -17.991 -0.255 32.377 1.00 92.19 943 ARG A C 1
ATOM 6825 O O . ARG A 1 943 ? -18.752 0.007 31.449 1.00 92.19 943 ARG A O 1
ATOM 6832 N N . ALA A 1 944 ? -17.751 -1.511 32.765 1.00 93.75 944 ALA A N 1
ATOM 6833 C CA . ALA A 1 944 ? -18.445 -2.650 32.173 1.00 93.75 944 ALA A CA 1
ATOM 6834 C C . ALA A 1 944 ? -19.914 -2.697 32.615 1.00 93.75 944 ALA A C 1
ATOM 6836 O O . ALA A 1 944 ? -20.784 -2.924 31.778 1.00 93.75 944 ALA A O 1
ATOM 6837 N N . ASP A 1 945 ? -20.195 -2.407 33.892 1.00 91.56 945 ASP A N 1
ATOM 6838 C CA . ASP A 1 945 ? -21.566 -2.281 34.406 1.00 91.56 945 ASP A CA 1
ATOM 6839 C C . ASP A 1 945 ? -22.305 -1.080 33.793 1.00 91.56 945 ASP A C 1
ATOM 6841 O O . ASP A 1 945 ? -23.469 -1.200 33.406 1.00 91.56 945 ASP A O 1
ATOM 6845 N N . GLU A 1 946 ? -21.621 0.058 33.631 1.00 93.31 946 GLU A N 1
ATOM 6846 C CA . GLU A 1 946 ? -22.158 1.233 32.928 1.00 93.31 946 GLU A CA 1
ATOM 6847 C C . GLU A 1 946 ? -22.553 0.870 31.491 1.00 93.31 946 GLU A C 1
ATOM 6849 O O . GLU A 1 946 ? -23.686 1.115 31.076 1.00 93.31 946 GLU A O 1
ATOM 6854 N N . LEU A 1 947 ? -21.662 0.205 30.747 1.00 94.56 947 LEU A N 1
ATOM 6855 C CA . LEU A 1 947 ? -21.947 -0.202 29.374 1.00 94.56 947 LEU A CA 1
ATOM 6856 C C . LEU A 1 947 ? -23.059 -1.261 29.301 1.00 94.56 947 LEU A C 1
ATOM 6858 O O . LEU A 1 947 ? -23.934 -1.144 28.451 1.00 94.56 947 LEU A O 1
ATOM 6862 N N . LEU A 1 948 ? -23.092 -2.253 30.198 1.00 94.69 948 LEU A N 1
ATOM 6863 C CA . LEU A 1 948 ? -24.197 -3.221 30.272 1.00 94.69 948 LEU A CA 1
ATOM 6864 C C . LEU A 1 948 ? -25.540 -2.561 30.576 1.00 94.69 948 LEU A C 1
ATOM 6866 O O . LEU A 1 948 ? -26.569 -3.006 30.072 1.00 94.69 948 LEU A O 1
ATOM 6870 N N . THR A 1 949 ? -25.536 -1.502 31.383 1.00 92.69 949 THR A N 1
ATOM 6871 C CA . THR A 1 949 ? -26.741 -0.723 31.682 1.00 92.69 949 THR A CA 1
ATOM 6872 C C . THR A 1 949 ? -27.250 -0.013 30.436 1.00 92.69 949 THR A C 1
ATOM 6874 O O . THR A 1 949 ? -28.435 -0.114 30.134 1.00 92.69 949 THR A O 1
ATOM 6877 N N . VAL A 1 950 ? -26.357 0.621 29.670 1.00 94.00 950 VAL A N 1
ATOM 6878 C CA . VAL A 1 950 ? -26.706 1.239 28.380 1.00 94.00 950 VAL A CA 1
ATOM 6879 C C . VAL A 1 950 ? -27.208 0.186 27.385 1.00 94.00 950 VAL A C 1
ATOM 6881 O O . VAL A 1 950 ? -28.219 0.392 26.721 1.00 94.00 950 VAL A O 1
ATOM 6884 N N . LEU A 1 951 ? -26.569 -0.988 27.318 1.00 94.12 951 LEU A N 1
ATOM 6885 C CA . LEU A 1 951 ? -26.999 -2.078 26.434 1.00 94.12 951 LEU A CA 1
ATOM 6886 C C . LEU A 1 951 ? -28.358 -2.675 26.822 1.00 94.12 951 LEU A C 1
ATOM 6888 O O . LEU A 1 951 ? -29.082 -3.130 25.942 1.00 94.12 951 LEU A O 1
ATOM 6892 N N . ALA A 1 952 ? -28.727 -2.670 28.105 1.00 93.31 952 ALA A N 1
ATOM 6893 C CA . ALA A 1 952 ? -30.050 -3.111 28.543 1.00 93.31 952 ALA A CA 1
ATOM 6894 C C . ALA A 1 952 ? -31.177 -2.208 28.011 1.00 93.31 952 ALA A C 1
ATOM 6896 O O . ALA A 1 952 ? -32.292 -2.690 27.819 1.00 93.31 952 ALA A O 1
ATOM 6897 N N . GLU A 1 953 ? -30.880 -0.934 27.749 1.00 90.69 953 GLU A N 1
ATOM 6898 C CA . GLU A 1 953 ? -31.803 0.028 27.145 1.00 90.69 953 GLU A CA 1
ATOM 6899 C C . GLU A 1 953 ? -31.757 -0.008 25.613 1.00 90.69 953 GLU A C 1
ATOM 6901 O O . GLU A 1 953 ? -32.798 -0.113 24.966 1.00 90.69 953 GLU A O 1
ATOM 6906 N N . GLU A 1 954 ? -30.562 0.046 25.021 1.00 91.25 954 GLU A N 1
ATOM 6907 C CA . GLU A 1 954 ? -30.414 0.196 23.570 1.00 91.25 954 GLU A CA 1
ATOM 6908 C C . GLU A 1 954 ? -30.463 -1.122 22.782 1.00 91.25 954 GLU A C 1
ATOM 6910 O O . GLU A 1 954 ? -30.864 -1.128 21.619 1.00 91.25 954 GLU A O 1
ATOM 6915 N N . GLU A 1 955 ? -30.044 -2.240 23.383 1.00 92.62 955 GLU A N 1
ATOM 6916 C CA . GLU A 1 955 ? -29.983 -3.570 22.754 1.00 92.62 955 GLU A CA 1
ATOM 6917 C C . GLU A 1 955 ? -30.616 -4.655 23.671 1.00 92.62 955 GLU A C 1
ATOM 6919 O O . GLU A 1 955 ? -29.994 -5.688 23.968 1.00 92.62 955 GLU A O 1
ATOM 6924 N N . PRO A 1 956 ? -31.877 -4.467 24.126 1.00 93.81 956 PRO A N 1
ATOM 6925 C CA . PRO A 1 956 ? -32.502 -5.280 25.175 1.00 93.81 956 PRO A CA 1
ATOM 6926 C C . PRO A 1 956 ? -32.595 -6.767 24.815 1.00 93.81 956 PRO A C 1
ATOM 6928 O O . PRO A 1 956 ? -32.470 -7.627 25.690 1.00 93.81 956 PRO A O 1
ATOM 6931 N N . SER A 1 957 ? -32.762 -7.106 23.534 1.00 93.31 957 SER A N 1
ATOM 6932 C CA . SER A 1 957 ? -32.874 -8.498 23.083 1.00 93.31 957 SER A CA 1
ATOM 6933 C C . SER A 1 957 ? -31.596 -9.311 23.328 1.00 93.31 957 SER A C 1
ATOM 6935 O O . SER A 1 957 ? -31.671 -10.498 23.651 1.00 93.31 957 SER A O 1
ATOM 6937 N N . ALA A 1 958 ? -30.410 -8.700 23.204 1.00 94.12 958 ALA A N 1
ATOM 6938 C CA . ALA A 1 958 ? -29.143 -9.382 23.485 1.00 94.12 958 ALA A CA 1
ATOM 6939 C C . ALA A 1 958 ? -28.987 -9.667 24.985 1.00 94.12 958 ALA A C 1
ATOM 6941 O O . ALA A 1 958 ? -28.617 -10.778 25.377 1.00 94.12 958 ALA A O 1
ATOM 6942 N N . VAL A 1 959 ? -29.358 -8.697 25.825 1.00 95.50 959 VAL A N 1
ATOM 6943 C CA . VAL A 1 959 ? -29.369 -8.860 27.283 1.00 95.50 959 VAL A CA 1
ATOM 6944 C C . VAL A 1 959 ? -30.375 -9.934 27.702 1.00 95.50 959 VAL A C 1
ATOM 6946 O O . VAL A 1 959 ? -30.025 -10.802 28.495 1.00 95.50 959 VAL A O 1
ATOM 6949 N N . CYS A 1 960 ? -31.579 -9.977 27.121 1.00 95.19 960 CYS A N 1
ATOM 6950 C CA . CYS A 1 960 ? -32.582 -11.007 27.431 1.00 95.19 960 CYS A CA 1
ATOM 6951 C C . CYS A 1 960 ? -32.094 -12.429 27.109 1.00 95.19 960 CYS A C 1
ATOM 6953 O O . CYS A 1 960 ? -32.284 -13.351 27.908 1.00 95.19 960 CYS A O 1
ATOM 6955 N N . ARG A 1 961 ? -31.413 -12.622 25.969 1.00 95.44 961 ARG A N 1
ATOM 6956 C CA . ARG A 1 961 ? -30.788 -13.913 25.633 1.00 95.44 961 ARG A CA 1
ATOM 6957 C C . ARG A 1 961 ? -29.703 -14.298 26.635 1.00 95.44 961 ARG A C 1
ATOM 6959 O O . ARG A 1 961 ? -29.654 -15.458 27.049 1.00 95.44 961 ARG A O 1
ATOM 6966 N N . ALA A 1 962 ? -28.863 -13.347 27.041 1.00 95.56 962 ALA A N 1
ATOM 6967 C CA . ALA A 1 962 ? -27.824 -13.574 28.040 1.00 95.56 962 ALA A CA 1
ATOM 6968 C C . ALA A 1 962 ? -28.413 -13.920 29.416 1.00 95.56 962 ALA A C 1
ATOM 6970 O O . ALA A 1 962 ? -28.030 -14.931 29.995 1.00 95.56 962 ALA A O 1
ATOM 6971 N N . VAL A 1 963 ? -29.422 -13.178 29.879 1.00 95.06 963 VAL A N 1
ATOM 6972 C CA . VAL A 1 963 ? -30.176 -13.448 31.116 1.00 95.06 963 VAL A CA 1
ATOM 6973 C C . VAL A 1 963 ? -30.746 -14.865 31.119 1.00 95.06 963 VAL A C 1
ATOM 6975 O O . VAL A 1 963 ? -30.592 -15.588 32.101 1.00 95.06 963 VAL A O 1
ATOM 6978 N N . GLY A 1 964 ? -31.328 -15.312 30.001 1.00 92.88 964 GLY A N 1
ATOM 6979 C CA . GLY A 1 964 ? -31.794 -16.690 29.855 1.00 92.88 964 GLY A CA 1
ATOM 6980 C C . GLY A 1 964 ? -30.680 -17.731 30.015 1.00 92.88 964 GLY A C 1
ATOM 6981 O O . GLY A 1 964 ? -30.907 -18.780 30.618 1.00 92.88 964 GLY A O 1
ATOM 6982 N N . ARG A 1 965 ? -29.471 -17.469 29.496 1.00 94.25 965 ARG A N 1
ATOM 6983 C CA . ARG A 1 965 ? -28.302 -18.347 29.690 1.00 94.25 965 ARG A CA 1
ATOM 6984 C C . ARG A 1 965 ? -27.810 -18.312 31.139 1.00 94.25 965 ARG A C 1
ATOM 6986 O O . ARG A 1 965 ? -27.648 -19.370 31.734 1.00 94.25 965 ARG A O 1
ATOM 6993 N N . TRP A 1 966 ? -27.634 -17.124 31.712 1.00 93.69 966 TRP A N 1
ATOM 6994 C CA . TRP A 1 966 ? -27.116 -16.924 33.068 1.00 93.69 966 TRP A CA 1
ATOM 6995 C C . TRP A 1 966 ? -28.035 -17.471 34.158 1.00 93.69 966 TRP A C 1
ATOM 6997 O O . TRP A 1 966 ? -27.541 -17.977 35.160 1.00 93.69 966 TRP A O 1
ATOM 7007 N N . ALA A 1 967 ? -29.354 -17.429 33.955 1.00 91.38 967 ALA A N 1
ATOM 7008 C CA . ALA A 1 967 ? -30.312 -18.038 34.872 1.00 91.38 967 ALA A CA 1
ATOM 7009 C C . ALA A 1 967 ? -30.090 -19.551 35.022 1.00 91.38 967 ALA A C 1
ATOM 7011 O O . ALA A 1 967 ? -30.290 -20.081 36.108 1.00 91.38 967 AL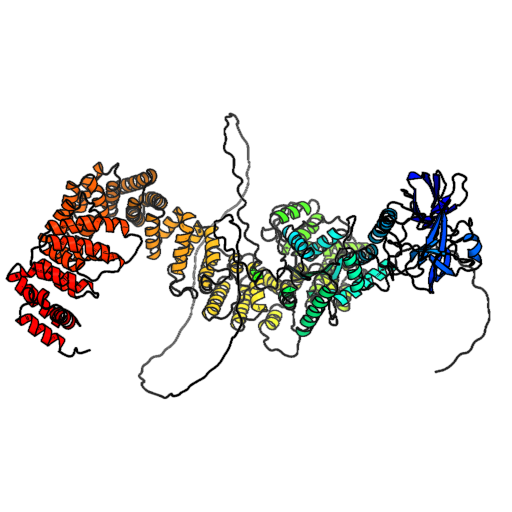A A O 1
ATOM 7012 N N . ARG A 1 968 ? -29.647 -20.227 33.951 1.00 89.75 968 ARG A N 1
ATOM 7013 C CA . ARG A 1 968 ? -29.358 -21.672 33.923 1.00 89.75 968 ARG A CA 1
ATOM 7014 C C . ARG A 1 968 ? -27.916 -22.016 34.313 1.00 89.75 968 ARG A C 1
ATOM 7016 O O . ARG A 1 968 ? -27.557 -23.191 34.319 1.00 89.75 968 ARG A O 1
ATOM 7023 N N . ASP A 1 969 ? -27.075 -21.018 34.580 1.00 88.06 969 ASP A N 1
ATOM 7024 C CA . ASP A 1 969 ? -25.690 -21.234 35.002 1.00 88.06 969 ASP A CA 1
ATOM 7025 C C . ASP A 1 969 ? -25.658 -21.680 36.476 1.00 88.06 969 ASP A C 1
ATOM 7027 O O . ASP A 1 969 ? -26.450 -21.228 37.307 1.00 88.06 969 ASP A O 1
ATOM 7031 N N . ALA A 1 970 ? -24.732 -22.582 36.806 1.00 84.12 970 ALA A N 1
ATOM 7032 C CA . ALA A 1 970 ? -24.561 -23.101 38.160 1.00 84.12 970 ALA A CA 1
ATOM 7033 C C . ALA A 1 970 ? -23.928 -22.079 39.125 1.00 84.12 970 ALA A C 1
ATOM 7035 O O . ALA A 1 970 ? -24.014 -22.249 40.341 1.00 84.12 970 ALA A O 1
ATOM 7036 N N . ARG A 1 971 ? -23.259 -21.039 38.608 1.00 86.19 971 ARG A N 1
ATOM 7037 C CA . ARG A 1 971 ? -22.549 -20.031 39.407 1.00 86.19 971 ARG A CA 1
ATOM 7038 C C . ARG A 1 971 ? -23.533 -19.006 40.000 1.00 86.19 971 ARG A C 1
ATOM 7040 O O . ARG A 1 971 ? -24.187 -18.297 39.230 1.00 86.19 971 ARG A O 1
ATOM 7047 N N . PRO A 1 972 ? -23.544 -18.786 41.331 1.00 84.56 972 PRO A N 1
ATOM 7048 C CA . PRO A 1 972 ? -24.457 -17.833 41.976 1.00 84.56 972 PRO A CA 1
ATOM 7049 C C . PRO A 1 972 ? -24.348 -16.401 41.430 1.00 84.56 972 PRO A C 1
ATOM 7051 O O . PRO A 1 972 ? -25.354 -15.733 41.207 1.00 84.56 972 PRO A O 1
ATOM 7054 N N . ALA A 1 973 ? -23.129 -15.940 41.122 1.00 83.94 973 ALA A N 1
ATOM 7055 C CA . ALA A 1 973 ? -22.899 -14.607 40.558 1.00 83.94 973 ALA A CA 1
ATOM 7056 C C . ALA A 1 973 ? -23.608 -14.396 39.205 1.00 83.94 973 ALA A C 1
ATOM 7058 O O . ALA A 1 973 ? -24.104 -13.304 38.930 1.00 83.94 973 ALA A O 1
ATOM 7059 N N . ARG A 1 974 ? -23.707 -15.443 38.371 1.00 88.62 974 ARG A N 1
ATOM 7060 C CA . ARG A 1 974 ? -24.413 -15.376 37.081 1.00 88.62 974 ARG A CA 1
ATOM 7061 C C . ARG A 1 974 ? -25.923 -15.327 37.280 1.00 88.62 974 ARG A C 1
ATOM 7063 O O . ARG A 1 974 ? -26.581 -14.520 36.629 1.00 88.62 974 ARG A O 1
ATOM 7070 N N . ARG A 1 975 ? -26.466 -16.086 38.233 1.00 88.19 975 ARG A N 1
ATOM 7071 C CA . ARG A 1 975 ? -27.888 -15.999 38.602 1.00 88.19 975 ARG A CA 1
ATOM 7072 C C . ARG A 1 975 ? -28.269 -14.613 39.132 1.00 88.19 975 ARG A C 1
ATOM 7074 O O . ARG A 1 975 ? -29.295 -14.071 38.728 1.00 88.19 975 ARG A O 1
ATOM 7081 N N . VAL A 1 976 ? -27.416 -13.994 39.952 1.00 86.75 976 VAL A N 1
ATOM 7082 C CA . VAL A 1 976 ? -27.605 -12.602 40.406 1.00 86.75 976 VAL A CA 1
ATOM 7083 C C . VAL A 1 976 ? -27.555 -11.622 39.227 1.00 86.75 976 VAL A C 1
ATOM 7085 O O . VAL A 1 976 ? -28.438 -10.776 39.104 1.00 86.75 976 VAL A O 1
ATOM 7088 N N . ALA A 1 977 ? -26.587 -11.758 38.314 1.00 88.56 977 ALA A N 1
ATOM 7089 C CA . ALA A 1 977 ? -26.511 -10.927 37.108 1.00 88.56 977 ALA A CA 1
ATOM 7090 C C . ALA A 1 977 ? -27.756 -11.075 36.211 1.00 88.56 977 ALA A C 1
ATOM 7092 O O . ALA A 1 977 ? -28.252 -10.081 35.680 1.00 88.56 977 ALA A O 1
ATOM 7093 N N . ALA A 1 978 ? -28.302 -12.292 36.085 1.00 91.62 978 ALA A N 1
ATOM 7094 C CA . ALA A 1 978 ? -29.529 -12.564 35.337 1.00 91.62 978 ALA A CA 1
ATOM 7095 C C . ALA A 1 978 ? -30.711 -11.739 35.864 1.00 91.62 978 ALA A C 1
ATOM 7097 O O . ALA A 1 978 ? -31.429 -11.110 35.089 1.00 91.62 978 ALA A O 1
ATOM 7098 N N . VAL A 1 979 ? -30.873 -11.688 37.186 1.00 89.62 979 VAL A N 1
ATOM 7099 C CA . VAL A 1 979 ? -31.904 -10.878 37.840 1.00 89.62 979 VAL A CA 1
ATOM 7100 C C . VAL A 1 979 ? -31.641 -9.385 37.640 1.00 89.62 979 VAL A C 1
ATOM 7102 O O . VAL A 1 979 ? -32.523 -8.666 37.172 1.00 89.62 979 VAL A O 1
ATOM 7105 N N . THR A 1 980 ? -30.430 -8.919 37.951 1.00 89.62 980 THR A N 1
ATOM 7106 C CA . THR A 1 980 ? -30.070 -7.494 37.901 1.00 89.62 980 THR A CA 1
ATOM 7107 C C . THR A 1 980 ? -30.257 -6.909 36.504 1.00 89.62 980 THR A C 1
ATOM 7109 O O . THR A 1 980 ? -30.967 -5.916 36.337 1.00 89.62 980 THR A O 1
ATOM 7112 N N . TYR A 1 981 ? -29.660 -7.528 35.482 1.00 90.81 981 TYR A N 1
ATOM 7113 C CA . TYR A 1 981 ? -29.745 -7.022 34.112 1.00 90.81 981 TYR A CA 1
ATOM 7114 C C . TYR A 1 981 ? -31.076 -7.366 33.442 1.00 90.81 981 TYR A C 1
ATOM 7116 O O . TYR A 1 981 ? -31.546 -6.589 32.614 1.00 90.81 981 TYR A O 1
ATOM 7124 N N . GLY A 1 982 ? -31.739 -8.456 33.847 1.00 91.44 982 GLY A N 1
ATOM 7125 C CA . GLY A 1 982 ? -33.111 -8.742 33.429 1.00 91.44 982 GLY A CA 1
ATOM 7126 C C . GLY A 1 982 ? -34.069 -7.628 33.849 1.00 91.44 982 GLY A C 1
ATOM 7127 O O . GLY A 1 982 ? -34.855 -7.154 33.033 1.00 91.44 982 GLY A O 1
ATOM 7128 N N . LEU A 1 983 ? -33.974 -7.160 35.100 1.00 89.38 983 LEU A N 1
ATOM 7129 C CA . LEU A 1 983 ? -34.821 -6.082 35.619 1.00 89.38 983 LEU A CA 1
ATOM 7130 C C . LEU A 1 983 ? -34.507 -4.724 34.982 1.00 89.38 983 LEU A C 1
ATOM 7132 O O . LEU A 1 983 ? -35.419 -3.915 34.817 1.00 89.38 983 LEU A O 1
ATOM 7136 N N . ARG A 1 984 ? -33.244 -4.482 34.601 1.00 89.19 984 ARG A N 1
ATOM 7137 C CA . ARG A 1 984 ? -32.836 -3.283 33.847 1.00 89.19 984 ARG A CA 1
ATOM 7138 C C . ARG A 1 984 ? -33.348 -3.306 32.403 1.00 89.19 984 ARG A C 1
ATOM 7140 O O . ARG A 1 984 ? -33.772 -2.267 31.917 1.00 89.19 984 ARG A O 1
ATOM 7147 N N . ALA A 1 985 ? -33.347 -4.467 31.742 1.00 91.06 985 ALA A N 1
ATOM 7148 C CA . ALA A 1 985 ? -33.795 -4.601 30.354 1.00 91.06 985 ALA A CA 1
ATOM 7149 C C . ALA A 1 985 ? -35.325 -4.627 30.210 1.00 91.06 985 ALA A C 1
ATOM 7151 O O . ALA A 1 985 ? -35.862 -4.116 29.231 1.00 91.06 985 ALA A O 1
ATOM 7152 N N . ALA A 1 986 ? -36.044 -5.192 31.186 1.00 89.06 986 ALA A N 1
ATOM 7153 C CA . ALA A 1 986 ? -37.488 -5.432 31.111 1.00 89.06 986 ALA A CA 1
ATOM 7154 C C . ALA A 1 986 ? -38.358 -4.217 30.694 1.00 89.06 986 ALA A C 1
ATOM 7156 O O . ALA A 1 986 ? -39.267 -4.417 29.882 1.00 89.06 986 ALA A O 1
ATOM 7157 N N . PRO A 1 987 ? -38.094 -2.964 31.132 1.00 84.62 987 PRO A N 1
ATOM 7158 C CA . PRO A 1 987 ? -38.851 -1.790 30.681 1.00 84.62 987 PRO A CA 1
ATOM 7159 C C . PRO A 1 987 ? -38.736 -1.498 29.177 1.00 84.62 987 PRO A C 1
ATOM 7161 O O . PRO A 1 987 ? -39.652 -0.917 28.594 1.00 84.62 987 PRO A O 1
ATOM 7164 N N . TYR A 1 988 ? -37.630 -1.907 28.554 1.00 86.31 988 TYR A N 1
ATOM 7165 C CA . TYR A 1 988 ? -37.297 -1.647 27.150 1.00 86.31 988 TYR A CA 1
ATOM 7166 C C . TYR A 1 988 ? -37.650 -2.832 26.236 1.00 86.31 988 TYR A C 1
ATOM 7168 O O . TYR A 1 988 ? -37.478 -2.783 25.019 1.00 86.31 988 TYR A O 1
ATOM 7176 N N . VAL A 1 989 ? -38.193 -3.916 26.803 1.00 88.31 989 VAL A N 1
ATOM 7177 C CA . VAL A 1 989 ? -38.594 -5.100 26.044 1.00 88.31 989 VAL A CA 1
ATOM 7178 C C . VAL A 1 989 ? -39.956 -4.897 25.373 1.00 88.31 989 VAL A C 1
ATOM 7180 O O . VAL A 1 989 ? -41.016 -4.849 26.007 1.00 88.31 989 VAL A O 1
ATOM 7183 N N . HIS A 1 990 ? -39.945 -4.857 24.041 1.00 84.56 990 HIS A N 1
ATOM 7184 C CA . HIS A 1 990 ? -41.158 -4.699 23.231 1.00 84.56 990 HIS A CA 1
ATOM 7185 C C . HIS A 1 990 ? -41.580 -5.980 22.493 1.00 84.56 990 HIS A C 1
ATOM 7187 O O . HIS A 1 990 ? -42.767 -6.142 22.188 1.00 84.56 990 HIS A O 1
ATOM 7193 N N . SER A 1 991 ? -40.654 -6.914 22.254 1.00 88.69 991 SER A N 1
ATOM 7194 C CA . SER A 1 991 ? -40.932 -8.161 21.534 1.00 88.69 991 SER A CA 1
ATOM 7195 C C . SER A 1 991 ? -41.540 -9.235 22.449 1.00 88.69 991 SER A C 1
ATOM 7197 O O . SER A 1 991 ? -41.234 -9.311 23.638 1.00 88.69 991 SER A O 1
ATOM 7199 N N . GLY A 1 992 ? -42.422 -10.082 21.904 1.00 86.44 992 GLY A N 1
ATOM 7200 C CA . GLY A 1 992 ? -42.974 -11.225 22.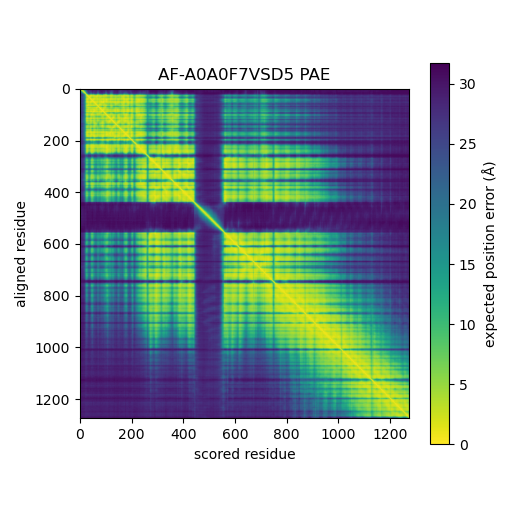645 1.00 86.44 992 GLY A CA 1
ATOM 7201 C C . GLY A 1 992 ? -41.903 -12.253 23.023 1.00 86.44 992 GLY A C 1
ATOM 7202 O O . GLY A 1 992 ? -41.892 -12.728 24.153 1.00 86.44 992 GLY A O 1
ATOM 7203 N N . ALA A 1 993 ? -40.955 -12.512 22.116 1.00 90.06 993 ALA A N 1
ATOM 7204 C CA . ALA A 1 993 ? -39.873 -13.474 22.321 1.00 90.06 993 ALA A CA 1
ATOM 7205 C C . ALA A 1 993 ? -38.938 -13.081 23.477 1.00 90.06 993 ALA A C 1
ATOM 7207 O O . ALA A 1 993 ? -38.572 -13.926 24.289 1.00 90.06 993 ALA A O 1
ATOM 7208 N N . ASP A 1 994 ? -38.589 -11.798 23.598 1.00 91.69 994 ASP A N 1
ATOM 7209 C CA . ASP A 1 994 ? -37.741 -11.315 24.692 1.00 91.69 994 ASP A CA 1
ATOM 7210 C C . ASP A 1 994 ? -38.473 -11.380 26.043 1.00 91.69 994 ASP A C 1
ATOM 7212 O O . ASP A 1 994 ? -37.874 -11.767 27.048 1.00 91.69 994 ASP A O 1
ATOM 7216 N N . ARG A 1 995 ? -39.787 -11.091 26.076 1.00 91.00 995 ARG A N 1
ATOM 7217 C CA . ARG A 1 995 ? -40.604 -11.303 27.289 1.00 91.00 995 ARG A CA 1
ATOM 7218 C C . ARG A 1 995 ? -40.637 -12.772 27.682 1.00 91.00 995 ARG A C 1
ATOM 7220 O O . ARG A 1 995 ? -40.495 -13.086 28.860 1.00 91.00 995 ARG A O 1
ATOM 7227 N N . ASP A 1 996 ? -40.791 -13.668 26.710 1.00 92.75 996 ASP A N 1
ATOM 7228 C CA . ASP A 1 996 ? -40.787 -15.108 26.957 1.00 92.75 996 ASP A CA 1
ATOM 7229 C C . ASP A 1 996 ? -39.428 -15.585 27.495 1.00 92.75 996 ASP A C 1
ATOM 7231 O O . ASP A 1 996 ? -39.400 -16.395 28.421 1.00 92.75 996 ASP A O 1
ATOM 7235 N N . LEU A 1 997 ? -38.307 -15.045 26.996 1.00 93.75 997 LEU A N 1
ATOM 7236 C CA . LEU A 1 997 ? -36.968 -15.329 27.528 1.00 93.75 997 LEU A CA 1
ATOM 7237 C C . LEU A 1 997 ? -36.827 -14.899 28.994 1.00 93.75 997 LEU A C 1
ATOM 7239 O O . LEU A 1 997 ? -36.372 -15.699 29.815 1.00 93.75 997 LEU A O 1
ATOM 7243 N N . LEU A 1 998 ? -37.252 -13.679 29.343 1.00 93.44 998 LEU A N 1
ATOM 7244 C CA . LEU A 1 998 ? -37.229 -13.197 30.730 1.00 93.44 998 LEU A CA 1
ATOM 7245 C C . LEU A 1 998 ? -38.157 -14.019 31.636 1.00 93.44 998 LEU A C 1
ATOM 7247 O O . LEU A 1 998 ? -37.770 -14.378 32.749 1.00 93.44 998 LEU A O 1
ATOM 7251 N N . ARG A 1 999 ? -39.351 -14.384 31.149 1.00 93.06 999 ARG A N 1
ATOM 7252 C CA . ARG A 1 999 ? -40.297 -15.248 31.870 1.00 93.06 999 ARG A CA 1
ATOM 7253 C C . ARG A 1 999 ? -39.690 -16.620 32.148 1.00 93.06 999 ARG A C 1
ATOM 7255 O O . ARG A 1 999 ? -39.735 -17.092 33.280 1.00 93.06 999 ARG A O 1
ATOM 7262 N N . GLN A 1 1000 ? -39.109 -17.263 31.136 1.00 92.69 1000 GLN A N 1
ATOM 7263 C CA . GLN A 1 1000 ? -38.462 -18.568 31.285 1.00 92.69 1000 GLN A CA 1
ATOM 7264 C C . GLN A 1 1000 ? -37.266 -18.508 32.239 1.00 92.69 1000 GLN A C 1
ATOM 7266 O O . GLN A 1 1000 ? -37.098 -19.416 33.050 1.00 92.69 1000 GLN A O 1
ATOM 7271 N N . ALA A 1 1001 ? -36.462 -17.444 32.171 1.00 92.75 1001 ALA A N 1
ATOM 7272 C CA . ALA A 1 1001 ? -35.341 -17.225 33.079 1.00 92.75 1001 ALA A CA 1
ATOM 7273 C C . ALA A 1 1001 ? -35.812 -17.110 34.537 1.00 92.75 1001 ALA A C 1
ATOM 7275 O O . ALA A 1 1001 ? -35.301 -17.812 35.407 1.00 92.75 1001 ALA A O 1
ATOM 7276 N N . ALA A 1 1002 ? -36.834 -16.290 34.796 1.00 91.94 1002 ALA A N 1
ATOM 7277 C CA . ALA A 1 1002 ? -37.399 -16.115 36.130 1.00 91.94 1002 ALA A CA 1
ATOM 7278 C C . ALA A 1 1002 ? -38.022 -17.408 36.683 1.00 91.94 1002 ALA A C 1
ATOM 7280 O O . ALA A 1 1002 ? -37.794 -17.759 37.837 1.00 91.94 1002 ALA A O 1
ATOM 7281 N N . LEU A 1 1003 ? -38.759 -18.160 35.858 1.00 90.69 1003 LEU A N 1
ATOM 7282 C CA . LEU A 1 1003 ? -39.321 -19.454 36.262 1.00 90.69 1003 LEU A CA 1
ATOM 7283 C C . LEU A 1 1003 ? -38.238 -20.488 36.579 1.00 90.69 1003 LEU A C 1
ATOM 7285 O O . LEU A 1 1003 ? -38.413 -21.283 37.497 1.00 90.69 1003 LEU A O 1
ATOM 7289 N N . HIS A 1 1004 ? -37.126 -20.475 35.840 1.00 90.00 1004 HIS A N 1
ATOM 7290 C CA . HIS A 1 1004 ? -35.999 -21.357 36.117 1.00 90.00 1004 HIS A CA 1
ATOM 7291 C C . HIS A 1 1004 ? -35.343 -21.026 37.465 1.00 90.00 1004 HIS A C 1
ATOM 7293 O O . HIS A 1 1004 ? -35.108 -21.933 38.255 1.00 90.00 1004 HIS A O 1
ATOM 7299 N N . LEU A 1 1005 ? -35.137 -19.738 37.763 1.00 88.38 1005 LEU A N 1
ATOM 7300 C CA . LEU A 1 1005 ? -34.581 -19.282 39.044 1.00 88.38 1005 LEU A CA 1
ATOM 7301 C C . LEU A 1 1005 ? -35.478 -19.621 40.248 1.00 88.38 1005 LEU A C 1
ATOM 7303 O O . LEU A 1 1005 ? -34.960 -19.909 41.318 1.00 88.38 1005 LEU A O 1
ATOM 7307 N N . LEU A 1 1006 ? -36.806 -19.618 40.078 1.00 86.50 1006 LEU A N 1
ATOM 7308 C CA . LEU A 1 1006 ? -37.764 -20.014 41.125 1.00 86.50 1006 LEU A CA 1
ATOM 7309 C C . LEU A 1 1006 ? -37.879 -21.533 41.318 1.00 86.50 1006 LEU A C 1
ATOM 7311 O O . LEU A 1 1006 ? -38.455 -21.986 42.304 1.00 86.50 1006 LEU A O 1
ATOM 7315 N N . GLY A 1 1007 ? -37.406 -22.322 40.350 1.00 80.50 1007 GLY A N 1
ATOM 7316 C CA . GLY A 1 1007 ? -37.448 -23.782 40.400 1.00 80.50 1007 GLY A CA 1
ATOM 7317 C C . GLY A 1 1007 ? -36.329 -24.408 41.234 1.00 80.50 1007 GLY A C 1
ATOM 7318 O O . GLY A 1 1007 ? -36.397 -25.607 41.496 1.00 80.50 1007 GLY A O 1
ATOM 7319 N N . ASP A 1 1008 ? -35.321 -23.627 41.637 1.00 71.31 1008 ASP A N 1
ATOM 7320 C CA . ASP A 1 1008 ? -34.181 -24.086 42.433 1.00 71.31 1008 ASP A CA 1
ATOM 7321 C C . ASP A 1 1008 ? -34.393 -23.754 43.927 1.00 71.31 1008 ASP A C 1
ATOM 7323 O O . ASP A 1 1008 ? -34.240 -22.601 44.333 1.00 71.31 1008 ASP A O 1
ATOM 7327 N N . PRO A 1 1009 ? -34.758 -24.732 44.778 1.00 58.12 1009 PRO A N 1
ATOM 7328 C CA . PRO A 1 1009 ? -35.130 -24.487 46.172 1.00 58.12 1009 PRO A CA 1
ATOM 7329 C C . PRO A 1 1009 ? -33.947 -24.105 47.086 1.00 58.12 1009 PRO A C 1
ATOM 7331 O O . PRO A 1 1009 ? -34.166 -23.837 48.267 1.00 58.12 1009 PRO A O 1
ATOM 7334 N N . GLY A 1 1010 ? -32.705 -24.105 46.582 1.00 57.41 1010 GLY A N 1
ATOM 7335 C CA . GLY A 1 1010 ? -31.490 -23.924 47.385 1.00 57.41 1010 GLY A CA 1
ATOM 7336 C C . GLY A 1 1010 ? -31.024 -22.481 47.626 1.00 57.41 1010 GLY A C 1
ATOM 7337 O O . GLY A 1 1010 ? -30.194 -22.269 48.508 1.00 57.41 1010 GLY A O 1
ATOM 7338 N N . GLU A 1 1011 ? -31.522 -21.479 46.889 1.00 58.94 1011 GLU A N 1
ATOM 7339 C CA . GLU A 1 1011 ? -30.964 -20.114 46.935 1.00 58.94 1011 GLU A CA 1
ATOM 7340 C C . GLU A 1 1011 ? -32.028 -19.026 47.097 1.00 58.94 1011 GLU A C 1
ATOM 7342 O O . GLU A 1 1011 ? -32.632 -18.591 46.125 1.00 58.94 1011 GLU A O 1
ATOM 7347 N N . ALA A 1 1012 ? -32.213 -18.497 48.310 1.00 60.72 1012 ALA A N 1
ATOM 7348 C CA . ALA A 1 1012 ? -33.182 -17.425 48.577 1.00 60.72 1012 ALA A CA 1
ATOM 7349 C C . ALA A 1 1012 ? -32.870 -16.087 47.860 1.00 60.72 1012 ALA A C 1
ATOM 7351 O O . ALA A 1 1012 ? -33.784 -15.311 47.595 1.00 60.72 1012 ALA A O 1
ATOM 7352 N N . ALA A 1 1013 ? -31.608 -15.818 47.504 1.00 63.00 1013 ALA A N 1
ATOM 7353 C CA . ALA A 1 1013 ? -31.166 -14.518 46.981 1.00 63.00 1013 ALA A CA 1
ATOM 7354 C C . ALA A 1 1013 ? -31.790 -14.098 45.621 1.00 63.00 1013 ALA A C 1
ATOM 7356 O O . ALA A 1 1013 ? -32.255 -12.966 45.514 1.00 63.00 1013 ALA A O 1
ATOM 7357 N N . PRO A 1 1014 ? -31.871 -14.942 44.568 1.00 70.81 1014 PRO A N 1
ATOM 7358 C CA . PRO A 1 1014 ? -32.504 -14.543 43.302 1.00 70.81 1014 PRO A CA 1
ATOM 7359 C C . PRO A 1 1014 ? -34.046 -14.586 43.305 1.00 70.81 1014 PRO A C 1
ATOM 7361 O O . PRO A 1 1014 ? -34.653 -14.111 42.343 1.00 70.81 1014 PRO A O 1
ATOM 7364 N N . HIS A 1 1015 ? -34.701 -15.130 44.341 1.00 82.69 1015 HIS A N 1
ATOM 7365 C CA . HIS A 1 1015 ? -36.153 -15.375 44.330 1.00 82.69 1015 HIS A CA 1
ATOM 7366 C C . HIS A 1 1015 ? -36.985 -14.088 44.267 1.00 82.69 1015 HIS A C 1
ATOM 7368 O O . HIS A 1 1015 ? -37.907 -13.997 43.451 1.00 82.69 1015 HIS A O 1
ATOM 7374 N N . GLY A 1 1016 ? -36.646 -13.077 45.075 1.00 83.06 1016 GLY A N 1
ATOM 7375 C CA . GLY A 1 1016 ? -37.337 -11.785 45.060 1.00 83.06 1016 GLY A CA 1
ATOM 7376 C C . GLY A 1 1016 ? -37.257 -11.114 43.686 1.00 83.06 1016 GLY A C 1
ATOM 7377 O O . GLY A 1 1016 ? -38.266 -10.690 43.122 1.00 83.06 1016 GLY A O 1
ATOM 7378 N N . GLY A 1 1017 ? -36.078 -11.119 43.067 1.00 86.19 1017 GLY A N 1
ATOM 7379 C CA . GLY A 1 1017 ? -35.899 -10.513 41.752 1.00 86.19 1017 GLY A CA 1
ATOM 7380 C C . GLY A 1 1017 ? -36.494 -11.321 40.591 1.00 86.19 1017 GLY A C 1
ATOM 7381 O O . GLY A 1 1017 ? -36.972 -10.737 39.618 1.00 86.19 1017 GLY A O 1
ATOM 7382 N N . ALA A 1 1018 ? -36.564 -12.650 40.702 1.00 88.81 1018 ALA A N 1
ATOM 7383 C CA . ALA A 1 1018 ? -37.304 -13.480 39.753 1.00 88.81 1018 ALA A CA 1
ATOM 7384 C C . ALA A 1 1018 ? -38.818 -13.198 39.814 1.00 88.81 1018 ALA A C 1
ATOM 7386 O O . ALA A 1 1018 ? -39.465 -13.048 38.776 1.00 88.81 1018 ALA A O 1
ATOM 7387 N N . LEU A 1 1019 ? -39.384 -13.033 41.015 1.00 89.44 1019 LEU A N 1
ATOM 7388 C CA . LEU A 1 1019 ? -40.770 -12.583 41.180 1.00 89.44 1019 LEU A CA 1
ATOM 7389 C C . LEU A 1 1019 ? -40.978 -11.174 40.612 1.00 89.44 1019 LEU A C 1
ATOM 7391 O O . LEU A 1 1019 ? -41.980 -10.934 39.938 1.00 89.44 1019 LEU A O 1
ATOM 7395 N N . ALA A 1 1020 ? -40.016 -10.266 40.803 1.00 89.00 1020 ALA A N 1
ATOM 7396 C CA . ALA A 1 1020 ? -40.059 -8.927 40.223 1.00 89.00 1020 ALA A CA 1
ATOM 7397 C C . ALA A 1 1020 ? -40.165 -8.955 38.687 1.00 89.00 1020 ALA A C 1
ATOM 7399 O O . ALA A 1 1020 ? -40.966 -8.212 38.119 1.00 89.00 1020 ALA A O 1
ATOM 7400 N N . LEU A 1 1021 ? -39.420 -9.843 38.017 1.00 89.38 1021 LEU A N 1
ATOM 7401 C CA . LEU A 1 1021 ? -39.503 -10.039 36.564 1.00 89.38 1021 LEU A CA 1
ATOM 7402 C C . LEU A 1 1021 ? -40.881 -10.551 36.122 1.00 89.38 1021 LEU A C 1
ATOM 7404 O O . LEU A 1 1021 ? -41.457 -10.028 35.168 1.00 89.38 1021 LEU A O 1
ATOM 7408 N N . LEU A 1 1022 ? -41.440 -11.537 36.831 1.00 90.56 1022 LEU A N 1
ATOM 7409 C CA . LEU A 1 1022 ? -42.757 -12.101 36.508 1.00 90.56 1022 LEU A CA 1
ATOM 7410 C C . LEU A 1 1022 ? -43.901 -11.105 36.731 1.00 90.56 1022 LEU A C 1
ATOM 7412 O O . LEU A 1 1022 ? -44.877 -11.125 35.986 1.00 90.56 1022 LEU A O 1
ATOM 7416 N N . VAL A 1 1023 ? -43.788 -10.216 37.721 1.00 89.69 1023 VAL A N 1
ATOM 7417 C CA . VAL A 1 1023 ? -44.775 -9.149 37.956 1.00 89.69 1023 VAL A CA 1
ATOM 7418 C C . VAL A 1 1023 ? -44.773 -8.123 36.821 1.00 89.69 1023 VAL A C 1
ATOM 7420 O O . VAL A 1 1023 ? -45.834 -7.598 36.466 1.00 89.69 1023 VAL A O 1
ATOM 7423 N N . GLN A 1 1024 ? -43.620 -7.849 36.207 1.00 85.75 1024 GLN A N 1
ATOM 7424 C CA . GLN A 1 1024 ? -43.561 -6.931 35.070 1.00 85.75 1024 GLN A CA 1
ATOM 7425 C C . GLN A 1 1024 ? -44.252 -7.502 33.822 1.00 85.75 1024 GLN A C 1
ATOM 7427 O O . GLN A 1 1024 ? -44.874 -6.733 33.087 1.00 85.75 1024 GLN A O 1
ATOM 7432 N N . ASP A 1 1025 ? -44.249 -8.824 33.627 1.00 87.75 1025 ASP A N 1
ATOM 7433 C CA . ASP A 1 1025 ? -44.916 -9.488 32.502 1.00 87.75 1025 ASP A CA 1
ATOM 7434 C C . ASP A 1 1025 ? -46.454 -9.521 32.660 1.00 87.75 1025 ASP A C 1
ATOM 7436 O O . ASP A 1 1025 ? -46.979 -10.267 33.494 1.00 87.75 1025 ASP A O 1
ATOM 7440 N N . PRO A 1 1026 ? -47.220 -8.780 31.831 1.00 82.81 1026 PRO A N 1
ATOM 7441 C CA . PRO A 1 1026 ? -48.677 -8.726 31.939 1.00 82.81 1026 PRO A CA 1
ATOM 7442 C C . PRO A 1 1026 ? -49.376 -10.086 31.806 1.00 82.81 1026 PRO A C 1
ATOM 7444 O O . PRO A 1 1026 ? -50.453 -10.254 32.372 1.00 82.81 1026 PRO A O 1
ATOM 7447 N N . ALA A 1 1027 ? -48.792 -11.047 31.077 1.00 85.25 1027 ALA A N 1
ATOM 7448 C CA . ALA A 1 1027 ? -49.427 -12.337 30.798 1.00 85.25 1027 ALA A CA 1
ATOM 7449 C C . ALA A 1 1027 ? -49.465 -13.266 32.022 1.00 85.25 1027 ALA A C 1
ATOM 7451 O O . ALA A 1 1027 ? -50.365 -14.095 32.142 1.00 85.25 1027 ALA A O 1
ATOM 7452 N N . VAL A 1 1028 ? -48.493 -13.136 32.931 1.00 88.88 1028 VAL A N 1
ATOM 7453 C CA . VAL A 1 1028 ? -48.354 -14.006 34.112 1.00 88.88 1028 VAL A CA 1
ATOM 7454 C C . VAL A 1 1028 ? -48.445 -13.259 35.440 1.00 88.88 1028 VAL A C 1
ATOM 7456 O O . VAL A 1 1028 ? -48.599 -13.908 36.476 1.00 88.88 1028 VAL A O 1
ATOM 7459 N N . ARG A 1 1029 ? -48.428 -11.918 35.420 1.00 89.69 1029 ARG A N 1
ATOM 7460 C CA . ARG A 1 1029 ? -48.492 -11.039 36.598 1.00 89.69 1029 ARG A CA 1
ATOM 7461 C C . ARG A 1 1029 ? -49.492 -11.506 37.648 1.00 89.69 1029 ARG A C 1
ATOM 7463 O O . ARG A 1 1029 ? -49.116 -11.663 38.803 1.00 89.69 1029 ARG A O 1
ATOM 7470 N N . GLY A 1 1030 ? -50.741 -11.760 37.254 1.00 85.31 1030 GLY A N 1
ATOM 7471 C CA . GLY A 1 1030 ? -51.815 -12.107 38.192 1.00 85.31 1030 GLY A CA 1
ATOM 7472 C C . GLY A 1 1030 ? -51.522 -13.347 39.045 1.00 85.31 1030 GLY A C 1
ATOM 7473 O O . GLY A 1 1030 ? -51.937 -13.407 40.194 1.00 85.31 1030 GLY A O 1
ATOM 7474 N N . ARG A 1 1031 ? -50.749 -14.314 38.530 1.00 88.88 1031 ARG A N 1
ATOM 7475 C CA . ARG A 1 1031 ? -50.398 -15.543 39.259 1.00 88.88 1031 ARG A CA 1
ATOM 7476 C C . ARG A 1 1031 ? -49.307 -15.332 40.314 1.00 88.88 1031 ARG A C 1
ATOM 7478 O O . ARG A 1 1031 ? -49.263 -16.074 41.291 1.00 88.88 1031 ARG A O 1
ATOM 7485 N N . TYR A 1 1032 ? -48.413 -14.368 40.101 1.00 89.19 1032 TYR A N 1
ATOM 7486 C CA . TYR A 1 1032 ? -47.204 -14.175 40.913 1.00 89.19 1032 TYR A CA 1
ATOM 7487 C C . TYR A 1 1032 ? -47.213 -12.879 41.736 1.00 89.19 1032 TYR A C 1
ATOM 7489 O O . TYR A 1 1032 ? -46.293 -12.657 42.522 1.00 89.19 1032 TYR A O 1
ATOM 7497 N N . LEU A 1 1033 ? -48.256 -12.053 41.602 1.00 89.50 1033 LEU A N 1
ATOM 7498 C CA . LEU A 1 1033 ? -48.379 -10.772 42.294 1.00 89.50 1033 LEU A CA 1
ATOM 7499 C C . LEU A 1 1033 ? -48.488 -10.931 43.819 1.00 89.50 1033 LEU A C 1
ATOM 7501 O O . LEU A 1 1033 ? -47.698 -10.326 44.533 1.00 89.50 1033 LEU A O 1
ATOM 7505 N N . ASP A 1 1034 ? -49.389 -11.775 44.330 1.00 88.31 1034 ASP A N 1
ATOM 7506 C CA . ASP A 1 1034 ? -49.583 -11.921 45.786 1.00 88.31 1034 ASP A CA 1
ATOM 7507 C C . ASP A 1 1034 ? -48.334 -12.443 46.529 1.00 88.31 1034 ASP A C 1
ATOM 7509 O O . ASP A 1 1034 ? -48.001 -11.921 47.599 1.00 88.31 1034 ASP A O 1
ATOM 7513 N N . PRO A 1 1035 ? -47.588 -13.447 46.013 1.00 87.69 1035 PRO A N 1
ATOM 7514 C CA . PRO A 1 1035 ? -46.289 -13.812 46.576 1.00 87.69 1035 PRO A CA 1
ATOM 7515 C C . PRO A 1 1035 ? -45.278 -12.657 46.570 1.00 87.69 1035 PRO A C 1
ATOM 7517 O O . PRO A 1 1035 ? -44.604 -12.447 47.577 1.00 87.69 1035 PRO A O 1
ATOM 7520 N N . ALA A 1 1036 ? -45.197 -11.896 45.473 1.00 89.94 1036 ALA A N 1
ATOM 7521 C CA . ALA A 1 1036 ? -44.261 -10.782 45.339 1.00 89.94 1036 ALA A CA 1
ATOM 7522 C C . ALA A 1 1036 ? -44.590 -9.628 46.299 1.00 89.94 1036 ALA A C 1
ATOM 7524 O O . ALA A 1 1036 ? -43.695 -9.118 46.967 1.00 89.94 1036 ALA A O 1
ATOM 7525 N N . LEU A 1 1037 ? -45.868 -9.254 46.429 1.00 90.69 1037 LEU A N 1
ATOM 7526 C CA . LEU A 1 1037 ? -46.308 -8.172 47.315 1.00 90.69 1037 LEU A CA 1
ATOM 7527 C C . LEU A 1 1037 ? -46.058 -8.489 48.793 1.00 90.69 1037 LEU A C 1
ATOM 7529 O O . LEU A 1 1037 ? -45.676 -7.594 49.543 1.00 90.69 1037 LEU A O 1
ATOM 7533 N N . ARG A 1 1038 ? -46.204 -9.755 49.214 1.00 88.56 1038 ARG A N 1
ATOM 7534 C CA . ARG A 1 1038 ? -45.882 -10.174 50.591 1.00 88.56 1038 ARG A CA 1
ATOM 7535 C C . ARG A 1 1038 ? -44.398 -10.015 50.915 1.00 88.56 1038 ARG A C 1
ATOM 7537 O O . ARG A 1 1038 ? -44.070 -9.477 51.968 1.00 88.56 1038 ARG A O 1
ATOM 7544 N N . LEU A 1 1039 ? -43.511 -10.458 50.022 1.00 87.50 1039 LEU A N 1
ATOM 7545 C CA . LEU A 1 1039 ? -42.061 -10.317 50.205 1.00 87.50 1039 LEU A CA 1
ATOM 7546 C C . LEU A 1 1039 ? -41.611 -8.854 50.096 1.00 87.50 1039 LEU A C 1
ATOM 7548 O O . LEU A 1 1039 ? -40.771 -8.406 50.873 1.00 87.50 1039 LEU A O 1
ATOM 7552 N N . PHE A 1 1040 ? -42.226 -8.085 49.196 1.00 89.06 1040 PHE A N 1
ATOM 7553 C CA . PHE A 1 1040 ? -41.980 -6.652 49.061 1.00 89.06 1040 PHE A CA 1
ATOM 7554 C C . PHE A 1 1040 ? -42.370 -5.891 50.333 1.00 89.06 1040 PHE A C 1
ATOM 7556 O O . PHE A 1 1040 ? -41.573 -5.108 50.843 1.00 89.06 1040 PHE A O 1
ATOM 7563 N N . ALA A 1 1041 ? -43.553 -6.165 50.892 1.00 88.56 1041 ALA A N 1
ATOM 7564 C CA . ALA A 1 1041 ? -43.997 -5.585 52.159 1.00 88.56 1041 ALA A CA 1
ATOM 7565 C C . ALA A 1 1041 ? -43.106 -6.006 53.342 1.00 88.56 1041 ALA A C 1
ATOM 7567 O O . ALA A 1 1041 ? -42.878 -5.207 54.247 1.00 88.56 1041 ALA A O 1
ATOM 7568 N N . ALA A 1 1042 ? -42.560 -7.228 53.317 1.00 86.25 1042 ALA A N 1
ATOM 7569 C CA . ALA A 1 1042 ? -41.601 -7.721 54.310 1.00 86.25 1042 ALA A CA 1
ATOM 7570 C C . ALA A 1 1042 ? -40.193 -7.103 54.180 1.00 86.25 1042 ALA A C 1
ATOM 7572 O O . ALA A 1 1042 ? -39.344 -7.337 55.038 1.00 86.25 1042 ALA A O 1
ATOM 7573 N N . GLY A 1 1043 ? -39.947 -6.305 53.138 1.00 82.00 1043 GLY A N 1
ATOM 7574 C CA . GLY A 1 1043 ? -38.711 -5.554 52.966 1.00 82.00 1043 GLY A CA 1
ATOM 7575 C C . GLY A 1 1043 ? -37.603 -6.275 52.199 1.00 82.00 1043 GLY A C 1
ATOM 7576 O O . GLY A 1 1043 ? -36.438 -5.922 52.369 1.00 82.00 1043 GLY A O 1
ATOM 7577 N N . ASP A 1 1044 ? -37.936 -7.259 51.359 1.00 84.38 1044 ASP A N 1
ATOM 7578 C CA . ASP A 1 1044 ? -36.953 -7.964 50.527 1.00 84.38 1044 ASP A CA 1
ATOM 7579 C C . ASP A 1 1044 ? -36.185 -6.976 49.609 1.00 84.38 1044 ASP A C 1
ATOM 7581 O O . ASP A 1 1044 ? -36.808 -6.270 48.804 1.00 84.38 1044 ASP A O 1
ATOM 7585 N N . PRO A 1 1045 ? -34.841 -6.901 49.704 1.00 76.88 1045 PRO A N 1
ATOM 7586 C CA . PRO A 1 1045 ? -34.029 -5.975 48.912 1.00 76.88 1045 PRO A CA 1
ATOM 7587 C C . PRO A 1 1045 ? -33.967 -6.330 47.417 1.00 76.88 1045 PRO A C 1
ATOM 7589 O O . PRO A 1 1045 ? -33.599 -5.485 46.604 1.00 76.88 1045 PRO A O 1
ATOM 7592 N N . HIS A 1 1046 ? -34.333 -7.551 47.020 1.00 79.25 1046 HIS A N 1
ATOM 7593 C CA . HIS A 1 1046 ? -34.313 -7.994 45.622 1.00 79.25 1046 HIS A CA 1
ATOM 7594 C C . HIS A 1 1046 ? -35.614 -7.685 44.862 1.00 79.25 1046 HIS A C 1
ATOM 7596 O O . HIS A 1 1046 ? -35.709 -7.975 43.669 1.00 79.25 1046 HIS A O 1
ATOM 7602 N N . LEU A 1 1047 ? -36.605 -7.073 45.521 1.00 85.81 1047 LEU A N 1
ATOM 7603 C CA . LEU A 1 1047 ? -37.861 -6.610 44.926 1.00 85.81 1047 LEU A CA 1
ATOM 7604 C C . LEU A 1 1047 ? -37.848 -5.079 44.772 1.00 85.81 1047 LEU A C 1
ATOM 7606 O O . LEU A 1 1047 ? -38.320 -4.365 45.661 1.00 85.81 1047 LEU A O 1
ATOM 7610 N N . PRO A 1 1048 ? -37.337 -4.536 43.648 1.00 84.62 1048 PRO A N 1
ATOM 7611 C CA . PRO A 1 1048 ? -37.244 -3.093 43.481 1.00 84.62 1048 PRO A CA 1
ATOM 7612 C C . PRO A 1 1048 ? -38.645 -2.459 43.393 1.00 84.62 1048 PRO A C 1
ATOM 7614 O O . PRO A 1 1048 ? -39.485 -2.934 42.615 1.00 84.62 1048 PRO A O 1
ATOM 7617 N N . PRO A 1 1049 ? -38.903 -1.340 44.100 1.00 87.38 1049 PRO A N 1
ATOM 7618 C CA . PRO A 1 1049 ? -40.208 -0.676 44.108 1.00 87.38 1049 PRO A CA 1
ATOM 7619 C C . PRO A 1 1049 ? -40.750 -0.363 42.707 1.00 87.38 1049 PRO A C 1
ATOM 7621 O O . PRO A 1 1049 ? -41.930 -0.566 42.426 1.00 87.38 1049 PRO A O 1
ATOM 7624 N N . ARG A 1 1050 ? -39.882 0.045 41.774 1.00 82.56 1050 ARG A N 1
ATOM 7625 C CA . ARG A 1 1050 ? -40.269 0.348 40.385 1.00 82.56 1050 ARG A CA 1
ATOM 7626 C C . ARG A 1 1050 ? -40.853 -0.862 39.642 1.00 82.56 1050 ARG A C 1
ATOM 7628 O O . ARG A 1 1050 ? -41.761 -0.690 38.831 1.00 82.56 1050 ARG A O 1
ATOM 7635 N N . ALA A 1 1051 ? -40.376 -2.077 39.924 1.00 84.44 1051 ALA A N 1
ATOM 7636 C CA . ALA A 1 1051 ? -40.926 -3.294 39.325 1.00 84.44 1051 ALA A CA 1
ATOM 7637 C C . ALA A 1 1051 ? -42.333 -3.598 39.853 1.00 84.44 1051 ALA A C 1
ATOM 7639 O O . ALA A 1 1051 ? -43.203 -3.992 39.080 1.00 84.44 1051 ALA A O 1
ATOM 7640 N N . MET A 1 1052 ? -42.577 -3.365 41.146 1.00 89.12 1052 MET A N 1
ATOM 7641 C CA . MET A 1 1052 ? -43.901 -3.542 41.756 1.00 89.12 1052 MET A CA 1
ATOM 7642 C C . MET A 1 1052 ? -44.889 -2.480 41.270 1.00 89.12 1052 MET A C 1
ATOM 7644 O O . MET A 1 1052 ? -46.035 -2.789 40.944 1.00 89.12 1052 MET A O 1
ATOM 7648 N N . ALA A 1 1053 ? -44.424 -1.240 41.117 1.00 87.19 1053 ALA A N 1
ATOM 7649 C CA . ALA A 1 1053 ? -45.227 -0.143 40.591 1.00 87.19 1053 ALA A CA 1
ATOM 7650 C C . ALA A 1 1053 ? -45.743 -0.406 39.159 1.00 87.19 1053 ALA A C 1
ATOM 7652 O O . ALA A 1 1053 ? -46.795 0.110 38.779 1.00 87.19 1053 ALA A O 1
ATOM 7653 N N . ALA A 1 1054 ? -45.080 -1.269 38.377 1.00 83.56 1054 ALA A N 1
ATOM 7654 C CA . ALA A 1 1054 ? -45.550 -1.674 37.049 1.00 83.56 1054 ALA A CA 1
ATOM 7655 C C . ALA A 1 1054 ? -46.924 -2.381 37.070 1.00 83.56 1054 ALA A C 1
ATOM 7657 O O . ALA A 1 1054 ? -47.623 -2.393 36.052 1.00 83.56 1054 ALA A O 1
ATOM 7658 N N . ALA A 1 1055 ? -47.339 -2.941 38.213 1.00 87.88 1055 ALA A N 1
ATOM 7659 C CA . ALA A 1 1055 ? -48.640 -3.585 38.379 1.00 87.88 1055 ALA A CA 1
ATOM 7660 C C . ALA A 1 1055 ? -49.789 -2.604 38.694 1.00 87.88 1055 ALA A C 1
ATOM 7662 O O . ALA A 1 1055 ? -50.950 -2.965 38.464 1.00 87.88 1055 ALA A O 1
ATOM 7663 N N . LEU A 1 1056 ? -49.493 -1.366 39.125 1.00 87.69 1056 LEU A N 1
ATOM 7664 C CA . LEU A 1 1056 ? -50.483 -0.348 39.526 1.00 87.69 1056 LEU A CA 1
ATOM 7665 C C . LEU A 1 1056 ? -51.610 -0.109 38.506 1.00 87.69 1056 LEU A C 1
ATOM 7667 O O . LEU A 1 1056 ? -52.757 -0.006 38.931 1.00 87.69 1056 LEU A O 1
ATOM 7671 N N . PRO A 1 1057 ? -51.365 -0.064 37.178 1.00 84.75 1057 PRO A N 1
ATOM 7672 C CA . PRO A 1 1057 ? -52.444 0.152 36.210 1.00 84.75 1057 PRO A CA 1
ATOM 7673 C C . PRO A 1 1057 ? -53.503 -0.959 36.192 1.00 84.75 1057 PRO A C 1
ATOM 7675 O O . PRO A 1 1057 ? -54.598 -0.746 35.689 1.00 84.75 1057 PRO A O 1
ATOM 7678 N N . THR A 1 1058 ? -53.160 -2.148 36.694 1.00 85.00 1058 THR A N 1
ATOM 7679 C CA . THR A 1 1058 ? -54.025 -3.340 36.675 1.00 85.00 1058 THR A CA 1
ATOM 7680 C C . THR A 1 1058 ? -54.517 -3.752 38.062 1.00 85.00 1058 THR A C 1
ATOM 7682 O O . THR A 1 1058 ? -55.615 -4.280 38.173 1.00 85.00 1058 THR A O 1
ATOM 7685 N N . HIS A 1 1059 ? -53.723 -3.507 39.108 1.00 88.81 1059 HIS A N 1
ATOM 7686 C CA . HIS A 1 1059 ? -53.993 -3.933 40.484 1.00 88.81 1059 HIS A CA 1
ATOM 7687 C C . HIS A 1 1059 ? -53.613 -2.803 41.459 1.00 88.81 1059 HIS A C 1
ATOM 7689 O O . HIS A 1 1059 ? -52.659 -2.952 42.222 1.00 88.81 1059 HIS A O 1
ATOM 7695 N N . PRO A 1 1060 ? -54.288 -1.641 41.403 1.00 88.19 1060 PRO A N 1
ATOM 7696 C CA . PRO A 1 1060 ? -53.850 -0.454 42.133 1.00 88.19 1060 PRO A CA 1
ATOM 7697 C C . PRO A 1 1060 ? -53.888 -0.669 43.651 1.00 88.19 1060 PRO A C 1
ATOM 7699 O O . PRO A 1 1060 ? -52.902 -0.397 44.325 1.00 88.19 1060 PRO A O 1
ATOM 7702 N N . GLU A 1 1061 ? -54.964 -1.254 44.175 1.00 89.56 1061 GLU A N 1
ATOM 7703 C CA . GLU A 1 1061 ? -55.195 -1.319 45.621 1.00 89.56 1061 GLU A CA 1
ATOM 7704 C C . GLU A 1 1061 ? -54.230 -2.283 46.342 1.00 89.56 1061 GLU A C 1
ATOM 7706 O O . GLU A 1 1061 ? -53.531 -1.825 47.246 1.00 89.56 1061 GLU A O 1
ATOM 7711 N N . PRO A 1 1062 ? -54.050 -3.547 45.899 1.00 90.06 1062 PRO A N 1
ATOM 7712 C CA . PRO A 1 1062 ? -53.076 -4.456 46.513 1.00 90.06 1062 PRO A CA 1
ATOM 7713 C C . PRO A 1 1062 ? -51.635 -3.928 46.478 1.00 90.06 1062 PRO A C 1
ATOM 7715 O O . PRO A 1 1062 ? -50.857 -4.143 47.407 1.00 90.06 1062 PRO A O 1
ATOM 7718 N N . VAL A 1 1063 ? -51.262 -3.226 45.403 1.00 91.38 1063 VAL A N 1
ATOM 7719 C CA . VAL A 1 1063 ? -49.916 -2.662 45.257 1.00 91.38 1063 VAL A CA 1
ATOM 7720 C C . VAL A 1 1063 ? -49.740 -1.462 46.188 1.00 91.38 1063 VAL A C 1
ATOM 7722 O O . VAL A 1 1063 ? -48.734 -1.392 46.889 1.00 91.38 1063 VAL A O 1
ATOM 7725 N N . LEU A 1 1064 ? -50.711 -0.545 46.247 1.00 91.06 1064 LEU A N 1
ATOM 7726 C CA . LEU A 1 1064 ? -50.672 0.603 47.159 1.00 91.06 1064 LEU A CA 1
ATOM 7727 C C . LEU A 1 1064 ? -50.622 0.163 48.632 1.00 91.06 1064 LEU A C 1
ATOM 7729 O O . LEU A 1 1064 ? -49.864 0.746 49.404 1.00 91.06 1064 LEU A O 1
ATOM 7733 N N . ASP A 1 1065 ? -51.347 -0.893 49.014 1.00 90.19 1065 ASP A N 1
ATOM 7734 C CA . ASP A 1 1065 ? -51.288 -1.479 50.362 1.00 90.19 1065 ASP A CA 1
ATOM 7735 C C . ASP A 1 1065 ? -49.881 -1.998 50.700 1.00 90.19 1065 ASP A C 1
ATOM 7737 O O . ASP A 1 1065 ? -49.339 -1.697 51.767 1.00 90.19 1065 ASP A O 1
ATOM 7741 N N . ALA A 1 1066 ? -49.235 -2.706 49.770 1.00 91.00 1066 ALA A N 1
ATOM 7742 C CA . ALA A 1 1066 ? -47.868 -3.184 49.962 1.00 91.00 1066 ALA A CA 1
ATOM 7743 C C . ALA A 1 1066 ? -46.844 -2.032 50.033 1.00 91.00 1066 ALA A C 1
ATOM 7745 O O . ALA A 1 1066 ? -45.890 -2.095 50.809 1.00 91.00 1066 ALA A O 1
ATOM 7746 N N . PHE A 1 1067 ? -47.051 -0.953 49.268 1.00 91.19 1067 PHE A N 1
ATOM 7747 C CA . PHE A 1 1067 ? -46.235 0.262 49.360 1.00 91.19 1067 PHE A CA 1
ATOM 7748 C C . PHE A 1 1067 ? -46.412 0.991 50.693 1.00 91.19 1067 PHE A C 1
ATOM 7750 O O . PHE A 1 1067 ? -45.410 1.459 51.229 1.00 91.19 1067 PHE A O 1
ATOM 7757 N N . ARG A 1 1068 ? -47.624 1.045 51.269 1.00 91.38 1068 ARG A N 1
ATOM 7758 C CA . ARG A 1 1068 ? -47.826 1.573 52.633 1.00 91.38 1068 ARG A CA 1
ATOM 7759 C C . ARG A 1 1068 ? -46.979 0.803 53.645 1.00 91.38 1068 ARG A C 1
ATOM 7761 O O . ARG A 1 1068 ? -46.227 1.410 54.401 1.00 91.38 1068 ARG A O 1
ATOM 7768 N N . ALA A 1 1069 ? -47.021 -0.529 53.590 1.00 88.94 1069 ALA A N 1
ATOM 7769 C CA . ALA A 1 1069 ? -46.207 -1.375 54.462 1.00 88.94 1069 ALA A CA 1
ATOM 7770 C C . ALA A 1 1069 ? -44.694 -1.153 54.257 1.00 88.94 1069 ALA A C 1
ATOM 7772 O O . ALA A 1 1069 ? -43.950 -1.038 55.230 1.00 88.94 1069 ALA A O 1
ATOM 7773 N N . ARG A 1 1070 ? -44.227 -1.025 53.005 1.00 89.12 1070 ARG A N 1
ATOM 7774 C CA . ARG A 1 1070 ? -42.803 -0.792 52.702 1.00 89.12 1070 ARG A CA 1
ATOM 7775 C C . ARG A 1 1070 ? -42.322 0.602 53.117 1.00 89.12 1070 ARG A C 1
ATOM 7777 O O . ARG A 1 1070 ? -41.191 0.731 53.572 1.00 89.12 1070 ARG A O 1
ATOM 7784 N N . LEU A 1 1071 ? -43.168 1.628 53.000 1.00 89.44 1071 LEU A N 1
ATOM 7785 C CA . LEU A 1 1071 ? -42.878 2.992 53.462 1.00 89.44 1071 LEU A CA 1
ATOM 7786 C C . LEU A 1 1071 ? -42.800 3.088 54.996 1.00 89.44 1071 LEU A C 1
ATOM 7788 O O . LEU A 1 1071 ? -42.068 3.929 55.518 1.00 89.44 1071 LEU A O 1
ATOM 7792 N N . ALA A 1 1072 ? -43.489 2.200 55.716 1.00 85.19 1072 ALA A N 1
ATOM 7793 C CA . ALA A 1 1072 ? -43.363 2.079 57.168 1.00 85.19 1072 ALA A CA 1
ATOM 7794 C C . ALA A 1 1072 ? -42.045 1.402 57.610 1.00 85.19 1072 ALA A C 1
ATOM 7796 O O . ALA A 1 1072 ? -41.622 1.570 58.753 1.00 85.19 1072 ALA A O 1
ATOM 7797 N N . GLY A 1 1073 ? -41.371 0.665 56.718 1.00 81.75 1073 GLY A N 1
ATOM 7798 C CA . GLY A 1 1073 ? -40.146 -0.089 57.003 1.00 81.75 1073 GLY A CA 1
ATOM 7799 C C . GLY A 1 1073 ? -38.823 0.676 56.793 1.00 81.75 1073 GLY A C 1
ATOM 7800 O O . GLY A 1 1073 ? -38.810 1.888 56.542 1.00 81.75 1073 GLY A O 1
ATOM 7801 N N . PRO A 1 1074 ? -37.672 -0.020 56.896 1.00 67.31 1074 PRO A N 1
ATOM 7802 C CA . PRO A 1 1074 ? -36.390 0.496 56.409 1.00 67.31 1074 PRO A CA 1
ATOM 7803 C C . PRO A 1 1074 ? -36.434 0.676 54.872 1.00 67.31 1074 PRO A C 1
ATOM 7805 O O . PRO A 1 1074 ? -37.195 -0.013 54.197 1.00 67.31 1074 PRO A O 1
ATOM 7808 N N . ASP A 1 1075 ? -35.654 1.614 54.316 1.00 73.00 1075 ASP A N 1
ATOM 7809 C CA . ASP A 1 1075 ? -35.558 1.949 52.869 1.00 73.00 1075 ASP A CA 1
ATOM 7810 C C . ASP A 1 1075 ? -36.747 2.692 52.219 1.00 73.00 1075 ASP A C 1
ATOM 7812 O O . ASP A 1 1075 ? -36.889 2.751 50.992 1.00 73.00 1075 ASP A O 1
ATOM 7816 N N . ALA A 1 1076 ? -37.580 3.352 53.022 1.00 83.69 1076 ALA A N 1
ATOM 7817 C CA . ALA A 1 1076 ? -38.757 4.093 52.561 1.00 83.69 1076 ALA A CA 1
ATOM 7818 C C . ALA A 1 1076 ? -38.474 5.171 51.485 1.00 83.69 1076 ALA A C 1
ATOM 7820 O O . ALA A 1 1076 ? -39.331 5.456 50.649 1.00 83.69 1076 ALA A O 1
ATOM 7821 N N . GLY A 1 1077 ? -37.262 5.737 51.435 1.00 84.19 1077 GLY A N 1
ATOM 7822 C CA . GLY A 1 1077 ? -36.875 6.712 50.410 1.00 84.19 1077 GLY A CA 1
ATOM 7823 C C . GLY A 1 1077 ? -36.793 6.142 48.984 1.00 84.19 1077 GLY A C 1
ATOM 7824 O O . GLY A 1 1077 ? -37.027 6.869 48.019 1.00 84.19 1077 GLY A O 1
ATOM 7825 N N . GLU A 1 1078 ? -36.465 4.859 48.805 1.00 83.19 1078 GLU A N 1
ATOM 7826 C CA . GLU A 1 1078 ? -36.498 4.205 47.485 1.00 83.19 1078 GLU A CA 1
ATOM 7827 C C . GLU A 1 1078 ? -37.930 3.837 47.082 1.00 83.19 1078 GLU A C 1
ATOM 7829 O O . GLU A 1 1078 ? -38.333 4.063 45.938 1.00 83.19 1078 GLU A O 1
ATOM 7834 N N . ALA A 1 1079 ? -38.728 3.357 48.040 1.00 87.56 1079 ALA A N 1
ATOM 7835 C CA . ALA A 1 1079 ? -40.145 3.077 47.832 1.00 87.56 1079 ALA A CA 1
ATOM 7836 C C . ALA A 1 1079 ? -40.927 4.340 47.437 1.00 87.56 1079 ALA A C 1
ATOM 7838 O O . ALA A 1 1079 ? -41.700 4.302 46.480 1.00 87.56 1079 ALA A O 1
ATOM 7839 N N . LEU A 1 1080 ? -40.665 5.478 48.089 1.00 89.56 1080 LEU A N 1
ATOM 7840 C CA . LEU A 1 1080 ? -41.286 6.760 47.747 1.00 89.56 1080 LEU A CA 1
ATOM 7841 C C . LEU A 1 1080 ? -40.960 7.169 46.310 1.00 89.56 1080 LEU A C 1
ATOM 7843 O O . LEU A 1 1080 ? -41.868 7.510 45.557 1.00 89.56 1080 LEU A O 1
ATOM 7847 N N . ARG A 1 1081 ? -39.685 7.088 45.905 1.00 87.12 1081 ARG A N 1
ATOM 7848 C CA . ARG A 1 1081 ? -39.256 7.425 44.537 1.00 87.12 1081 ARG A CA 1
ATOM 7849 C C . ARG A 1 1081 ? -39.907 6.517 43.496 1.00 87.12 1081 ARG A C 1
ATOM 7851 O O . ARG A 1 1081 ? -40.451 7.016 42.517 1.00 87.12 1081 ARG A O 1
ATOM 7858 N N . GLY A 1 1082 ? -39.911 5.203 43.729 1.00 85.56 1082 GLY A N 1
ATOM 7859 C CA . GLY A 1 1082 ? -40.536 4.242 42.818 1.00 85.56 1082 GLY A CA 1
ATOM 7860 C C . GLY A 1 1082 ? -42.050 4.432 42.681 1.00 85.56 1082 GLY A C 1
ATOM 7861 O O . GLY A 1 1082 ? -42.587 4.277 41.585 1.00 85.56 1082 GLY A O 1
ATOM 7862 N N . LEU A 1 1083 ? -42.730 4.808 43.768 1.00 88.31 1083 LEU A N 1
ATOM 7863 C CA . LEU A 1 1083 ? -44.158 5.120 43.754 1.00 88.31 1083 LEU A CA 1
ATOM 7864 C C . LEU A 1 1083 ? -44.440 6.453 43.043 1.00 88.31 1083 LEU A C 1
ATOM 7866 O O . LEU A 1 1083 ? -45.362 6.546 42.233 1.00 88.31 1083 LEU A O 1
ATOM 7870 N N . ALA A 1 1084 ? -43.620 7.468 43.311 1.00 86.62 1084 ALA A N 1
ATOM 7871 C CA . ALA A 1 1084 ? -43.738 8.791 42.715 1.00 86.62 1084 ALA A CA 1
ATOM 7872 C C . ALA A 1 1084 ? -43.479 8.779 41.196 1.00 86.62 1084 ALA A C 1
ATOM 7874 O O . ALA A 1 1084 ? -44.206 9.432 40.450 1.00 86.62 1084 ALA A O 1
ATOM 7875 N N . ASP A 1 1085 ? -42.518 7.981 40.718 1.00 83.12 1085 ASP A N 1
ATOM 7876 C CA . ASP A 1 1085 ? -42.247 7.796 39.283 1.00 83.12 1085 ASP A CA 1
ATOM 7877 C C . ASP A 1 1085 ? -43.443 7.164 38.534 1.00 83.12 1085 ASP A C 1
ATOM 7879 O O . ASP A 1 1085 ? -43.591 7.334 37.322 1.00 83.12 1085 ASP A O 1
ATOM 7883 N N . ALA A 1 1086 ? -44.321 6.440 39.238 1.00 84.50 1086 ALA A N 1
ATOM 7884 C CA . ALA A 1 1086 ? -45.498 5.785 38.666 1.00 84.50 1086 ALA A CA 1
ATOM 7885 C C . ALA A 1 1086 ? -46.770 6.658 38.668 1.00 84.50 1086 ALA A C 1
ATOM 7887 O O . ALA A 1 1086 ? -47.825 6.212 38.201 1.00 84.50 1086 ALA A O 1
ATOM 7888 N N . ALA A 1 1087 ? -46.687 7.900 39.158 1.00 82.19 1087 ALA A N 1
ATOM 7889 C CA . ALA A 1 1087 ? -47.816 8.804 39.362 1.00 82.19 1087 ALA A CA 1
ATOM 7890 C C . ALA A 1 1087 ? -48.378 9.416 38.065 1.00 82.19 1087 ALA A C 1
ATOM 7892 O O . ALA A 1 1087 ? -48.296 10.614 37.806 1.00 82.19 1087 ALA A O 1
ATOM 7893 N N . ARG A 1 1088 ? -49.008 8.582 37.234 1.00 81.12 1088 ARG A N 1
ATOM 7894 C CA . ARG A 1 1088 ? -49.782 9.034 36.064 1.00 81.12 1088 ARG A CA 1
ATOM 7895 C C . ARG A 1 1088 ? -51.035 9.814 36.499 1.00 81.12 1088 ARG A C 1
ATOM 7897 O O . ARG A 1 1088 ? -51.538 9.545 37.589 1.00 81.12 1088 ARG A O 1
ATOM 7904 N N . PRO A 1 1089 ? -51.630 10.675 35.645 1.00 79.00 1089 PRO A N 1
ATOM 7905 C CA . PRO A 1 1089 ? -52.779 11.512 36.019 1.00 79.00 1089 PRO A CA 1
ATOM 7906 C C . PRO A 1 1089 ? -53.942 10.772 36.707 1.00 79.00 1089 PRO A C 1
ATOM 7908 O O . PRO A 1 1089 ? -54.498 11.278 37.673 1.00 79.00 1089 PRO A O 1
ATOM 7911 N N . GLY A 1 1090 ? -54.270 9.544 36.279 1.00 79.81 1090 GLY A N 1
ATOM 7912 C CA . GLY A 1 1090 ? -55.340 8.735 36.890 1.00 79.81 1090 GLY A CA 1
ATOM 7913 C C . GLY A 1 1090 ? -54.994 8.059 38.228 1.00 79.81 1090 GLY A C 1
ATOM 7914 O O . GLY A 1 1090 ? -55.895 7.598 38.922 1.00 79.81 1090 GLY A O 1
ATOM 7915 N N . LEU A 1 1091 ? -53.711 7.986 38.599 1.00 84.12 1091 LEU A N 1
ATOM 7916 C CA . LEU A 1 1091 ? -53.221 7.364 39.840 1.00 84.12 1091 LEU A CA 1
ATOM 7917 C C . LEU A 1 1091 ? -52.618 8.381 40.818 1.00 84.12 1091 LEU A C 1
ATOM 7919 O O . LEU A 1 1091 ? -52.471 8.074 41.999 1.00 84.12 1091 LEU A O 1
ATOM 7923 N N . ALA A 1 1092 ? -52.298 9.586 40.344 1.00 86.06 1092 ALA A N 1
ATOM 7924 C CA . ALA A 1 1092 ? -51.601 10.615 41.102 1.00 86.06 1092 ALA A CA 1
ATOM 7925 C C . ALA A 1 1092 ? -52.308 10.978 42.413 1.00 86.06 1092 ALA A C 1
ATOM 7927 O O . ALA A 1 1092 ? -51.649 11.040 43.442 1.00 86.06 1092 ALA A O 1
ATOM 7928 N N . GLY A 1 1093 ? -53.639 11.118 42.411 1.00 83.62 1093 GLY A N 1
ATOM 7929 C CA . GLY A 1 1093 ? -54.404 11.394 43.634 1.00 83.62 1093 GLY A CA 1
ATOM 7930 C C . GLY A 1 1093 ? -54.306 10.282 44.684 1.00 83.62 1093 GLY A C 1
ATOM 7931 O O . GLY A 1 1093 ? -54.128 10.555 45.867 1.00 83.62 1093 GLY A O 1
ATOM 7932 N N . ARG A 1 1094 ? -54.354 9.014 44.254 1.00 88.38 1094 ARG A N 1
ATOM 7933 C CA . ARG A 1 1094 ? -54.246 7.853 45.157 1.00 88.38 1094 ARG A CA 1
ATOM 7934 C C . ARG A 1 1094 ? -52.830 7.697 45.709 1.00 88.38 1094 ARG A C 1
ATOM 7936 O O . ARG A 1 1094 ? -52.655 7.427 46.889 1.00 88.38 1094 ARG A O 1
ATOM 7943 N N . ILE A 1 1095 ? -51.823 7.904 44.861 1.00 90.25 1095 ILE A N 1
ATOM 7944 C CA . ILE A 1 1095 ? -50.411 7.883 45.257 1.00 90.25 1095 ILE A CA 1
ATOM 7945 C C . ILE A 1 1095 ? -50.099 9.041 46.211 1.00 90.25 1095 ILE A C 1
ATOM 7947 O O . ILE A 1 1095 ? -49.425 8.834 47.216 1.00 90.25 1095 ILE A O 1
ATOM 7951 N N . ALA A 1 1096 ? -50.620 10.238 45.934 1.00 89.25 1096 ALA A N 1
ATOM 7952 C CA . ALA A 1 1096 ? -50.466 11.401 46.798 1.00 89.25 1096 ALA A CA 1
ATOM 7953 C C . ALA A 1 1096 ? -51.057 11.158 48.194 1.00 89.25 1096 ALA A C 1
ATOM 7955 O O . ALA A 1 1096 ? -50.426 11.531 49.178 1.00 89.25 1096 ALA A O 1
ATOM 7956 N N . ALA A 1 1097 ? -52.208 10.479 48.289 1.00 88.62 1097 ALA A N 1
ATOM 7957 C CA . ALA A 1 1097 ? -52.792 10.084 49.570 1.00 88.62 1097 ALA A CA 1
ATOM 7958 C C . ALA A 1 1097 ? -51.867 9.139 50.356 1.00 88.62 1097 ALA A C 1
ATOM 7960 O O . ALA A 1 1097 ? -51.573 9.410 51.514 1.00 88.62 1097 ALA A O 1
ATOM 7961 N N . VAL A 1 1098 ? -51.322 8.100 49.710 1.00 90.94 1098 VAL A N 1
ATOM 7962 C CA . VAL A 1 1098 ? -50.374 7.159 50.342 1.00 90.94 1098 VAL A CA 1
ATOM 7963 C C . VAL A 1 1098 ? -49.092 7.855 50.810 1.00 90.94 1098 VAL A C 1
ATOM 7965 O O . VAL A 1 1098 ? -48.614 7.596 51.912 1.00 90.94 1098 VAL A O 1
ATOM 7968 N N . ILE A 1 1099 ? -48.530 8.754 49.996 1.00 89.81 1099 ILE A N 1
ATOM 7969 C CA . ILE A 1 1099 ? -47.346 9.540 50.378 1.00 89.81 1099 ILE A CA 1
ATOM 7970 C C . ILE A 1 1099 ? -47.684 10.484 51.540 1.00 89.81 1099 ILE A C 1
ATOM 7972 O O . ILE A 1 1099 ? -46.885 10.615 52.462 1.00 89.81 1099 ILE A O 1
ATOM 7976 N N . GLY A 1 1100 ? -48.860 11.119 51.513 1.00 86.38 1100 GLY A N 1
ATOM 7977 C CA . GLY A 1 1100 ? -49.345 11.988 52.584 1.00 86.38 1100 GLY A CA 1
ATOM 7978 C C . GLY A 1 1100 ? -49.495 11.249 53.913 1.00 86.38 1100 GLY A C 1
ATOM 7979 O O . GLY A 1 1100 ? -48.943 11.702 54.911 1.00 86.38 1100 GLY A O 1
ATOM 7980 N N . GLU A 1 1101 ? -50.164 10.092 53.907 1.00 88.25 1101 GLU A N 1
ATOM 7981 C CA . GLU A 1 1101 ? -50.309 9.195 55.065 1.00 88.25 1101 GLU A CA 1
ATOM 7982 C C . GLU A 1 1101 ? -48.936 8.796 55.631 1.00 88.25 1101 GLU A C 1
ATOM 7984 O O . GLU A 1 1101 ? -48.662 9.012 56.812 1.00 88.25 1101 GLU A O 1
ATOM 7989 N N . ALA A 1 1102 ? -48.034 8.304 54.775 1.00 87.75 1102 ALA A N 1
ATOM 7990 C CA . ALA A 1 1102 ? -46.707 7.853 55.190 1.00 87.75 1102 ALA A CA 1
ATOM 7991 C C . ALA A 1 1102 ? -45.850 8.985 55.780 1.00 87.75 1102 ALA A C 1
ATOM 7993 O O . ALA A 1 1102 ? -45.112 8.772 56.740 1.00 87.75 1102 ALA A O 1
ATOM 7994 N N . VAL A 1 1103 ? -45.943 10.197 55.228 1.00 88.88 1103 VAL A N 1
ATOM 7995 C CA . VAL A 1 1103 ? -45.235 11.373 55.751 1.00 88.88 1103 VAL A CA 1
ATOM 7996 C C . VAL A 1 1103 ? -45.813 11.834 57.091 1.00 88.88 1103 VAL A C 1
ATOM 7998 O O . VAL A 1 1103 ? -45.054 12.262 57.960 1.00 88.88 1103 VAL A O 1
ATOM 8001 N N . THR A 1 1104 ? -47.133 11.750 57.282 1.00 87.56 1104 THR A N 1
ATOM 8002 C CA . THR A 1 1104 ? -47.768 12.070 58.569 1.00 87.56 1104 THR A CA 1
ATOM 8003 C C . THR A 1 1104 ? -47.301 11.121 59.670 1.00 87.56 1104 THR A C 1
ATOM 8005 O O . THR A 1 1104 ? -47.035 11.567 60.784 1.00 87.56 1104 THR A O 1
ATOM 8008 N N . GLU A 1 1105 ? -47.156 9.833 59.361 1.00 85.88 1105 GLU A N 1
ATOM 8009 C CA . GLU A 1 1105 ? -46.628 8.842 60.304 1.00 85.88 1105 GLU A CA 1
ATOM 8010 C C . GLU A 1 1105 ? -45.108 8.965 60.495 1.00 85.88 1105 GLU A C 1
ATOM 8012 O O . GLU A 1 1105 ? -44.603 8.763 61.601 1.00 85.88 1105 GLU A O 1
ATOM 8017 N N . ARG A 1 1106 ? -44.370 9.328 59.436 1.00 87.00 1106 ARG A N 1
ATOM 8018 C CA . ARG A 1 1106 ? -42.907 9.479 59.436 1.00 87.00 1106 ARG A CA 1
ATOM 8019 C C . ARG A 1 1106 ? -42.466 10.787 58.767 1.00 87.00 1106 ARG A C 1
ATOM 8021 O O . ARG A 1 1106 ? -42.139 10.799 57.574 1.00 87.00 1106 ARG A O 1
ATOM 8028 N N . PRO A 1 1107 ? -42.339 11.881 59.542 1.00 87.50 1107 PRO A N 1
ATOM 8029 C CA . PRO A 1 1107 ? -41.958 13.196 59.019 1.00 87.50 1107 PRO A CA 1
ATOM 8030 C C . PRO A 1 1107 ? -40.604 13.222 58.297 1.00 87.50 1107 PRO A C 1
ATOM 8032 O O . PRO A 1 1107 ? -40.375 14.040 57.416 1.00 87.50 1107 PRO A O 1
ATOM 8035 N N . GLU A 1 1108 ? -39.699 12.305 58.622 1.00 84.94 1108 GLU A N 1
ATOM 8036 C CA . GLU A 1 1108 ? -38.396 12.139 57.971 1.00 84.94 1108 GLU A CA 1
ATOM 8037 C C . GLU A 1 1108 ? -38.471 11.806 56.467 1.00 84.94 1108 GLU A C 1
ATOM 8039 O O . GLU A 1 1108 ? -37.537 12.118 55.734 1.00 84.94 1108 GLU A O 1
ATOM 8044 N N . LEU A 1 1109 ? -39.600 11.303 55.949 1.00 87.50 1109 LEU A N 1
ATOM 8045 C CA . LEU A 1 1109 ? -39.801 11.098 54.503 1.00 87.50 1109 LEU A CA 1
ATOM 8046 C C . LEU A 1 1109 ? -39.911 12.403 53.702 1.00 87.50 1109 LEU A C 1
ATOM 8048 O O . LEU A 1 1109 ? -39.730 12.401 52.480 1.00 87.50 1109 LEU A O 1
ATOM 8052 N N . LEU A 1 1110 ? -40.148 13.529 54.380 1.00 89.44 1110 LEU A N 1
ATOM 8053 C CA . LEU A 1 1110 ? -40.186 14.857 53.775 1.00 89.44 1110 LEU A CA 1
ATOM 8054 C C . LEU A 1 1110 ? -38.886 15.205 53.042 1.00 89.44 1110 LEU A C 1
ATOM 8056 O O . LEU A 1 1110 ? -38.939 15.803 51.967 1.00 89.44 1110 LEU A O 1
ATOM 8060 N N . CYS A 1 1111 ? -37.723 14.801 53.569 1.00 87.62 1111 CYS A N 1
ATOM 8061 C CA . CYS A 1 1111 ? -36.442 15.082 52.919 1.00 87.62 1111 CYS A CA 1
ATOM 8062 C C . CYS A 1 1111 ? -36.283 14.295 51.606 1.00 87.62 1111 CYS A C 1
ATOM 8064 O O . CYS A 1 1111 ? -35.797 14.839 50.614 1.00 87.62 1111 CYS A O 1
ATOM 8066 N N . HIS A 1 1112 ? -36.767 13.049 51.562 1.00 89.38 1112 HIS A N 1
ATOM 8067 C CA . HIS A 1 1112 ? -36.754 12.215 50.361 1.00 89.38 1112 HIS A CA 1
ATOM 8068 C C . HIS A 1 1112 ? -37.712 12.741 49.290 1.00 89.38 1112 HIS A C 1
ATOM 8070 O O . HIS A 1 1112 ? -37.354 12.758 48.113 1.00 89.38 1112 HIS A O 1
ATOM 8076 N N . LEU A 1 1113 ? -38.895 13.218 49.690 1.00 89.81 1113 LEU A N 1
ATOM 8077 C CA . LEU A 1 1113 ? -39.840 13.866 48.781 1.00 89.81 1113 LEU A CA 1
ATOM 8078 C C . LEU A 1 1113 ? -39.260 15.167 48.204 1.00 89.81 1113 LEU A C 1
ATOM 8080 O O . LEU A 1 1113 ? -39.328 15.382 46.994 1.00 89.81 1113 LEU A O 1
ATOM 8084 N N . ALA A 1 1114 ? -38.640 16.001 49.047 1.00 89.19 1114 ALA A N 1
ATOM 8085 C CA . ALA A 1 1114 ? -37.982 17.234 48.618 1.00 89.19 1114 ALA A CA 1
ATOM 8086 C C . ALA A 1 1114 ? -36.883 16.958 47.583 1.00 89.19 1114 ALA A C 1
ATOM 8088 O O . ALA A 1 1114 ? -36.861 17.568 46.514 1.00 89.19 1114 ALA A O 1
ATOM 8089 N N . ALA A 1 1115 ? -35.997 16.005 47.895 1.00 87.88 1115 ALA A N 1
ATOM 8090 C CA . ALA A 1 1115 ? -34.894 15.606 47.031 1.00 87.88 1115 ALA A CA 1
ATOM 8091 C C . ALA A 1 1115 ? -35.394 15.040 45.695 1.00 87.88 1115 ALA A C 1
ATOM 8093 O O . ALA A 1 1115 ? -34.876 15.409 44.644 1.00 87.88 1115 ALA A O 1
ATOM 8094 N N . TYR A 1 1116 ? -36.438 14.205 45.723 1.00 87.69 1116 TYR A N 1
ATOM 8095 C CA . TYR A 1 1116 ? -37.055 13.657 44.516 1.00 87.69 1116 TYR A CA 1
ATOM 8096 C C . TYR A 1 1116 ? -37.595 14.758 43.593 1.00 87.69 1116 TYR A C 1
ATOM 8098 O O . TYR A 1 1116 ? -37.262 14.790 42.407 1.00 87.69 1116 TYR A O 1
ATOM 8106 N N . VAL A 1 1117 ? -38.397 15.686 44.127 1.00 88.38 1117 VAL A N 1
ATOM 8107 C CA . VAL A 1 1117 ? -38.979 16.775 43.326 1.00 88.38 1117 VAL A CA 1
ATOM 8108 C C . VAL A 1 1117 ? -37.881 17.695 42.786 1.00 88.38 1117 VAL A C 1
ATOM 8110 O O . VAL A 1 1117 ? -37.921 18.055 41.611 1.00 88.38 1117 VAL A O 1
ATOM 8113 N N . ALA A 1 1118 ? -36.869 18.026 43.595 1.00 86.50 1118 ALA A N 1
ATOM 8114 C CA . ALA A 1 1118 ? -35.743 18.853 43.165 1.00 86.50 1118 ALA A CA 1
ATOM 8115 C C . ALA A 1 1118 ? -34.948 18.203 42.016 1.00 86.50 1118 ALA A C 1
ATOM 8117 O O . ALA A 1 1118 ? -34.756 18.837 40.980 1.00 86.50 1118 ALA A O 1
ATOM 8118 N N . GLN A 1 1119 ? -34.572 16.926 42.155 1.00 83.88 1119 GLN A N 1
ATOM 8119 C CA . GLN A 1 1119 ? -33.821 16.176 41.139 1.00 83.88 1119 GLN A CA 1
ATOM 8120 C C . GLN A 1 1119 ? -34.599 16.028 39.822 1.00 83.88 1119 GLN A C 1
ATOM 8122 O O . GLN A 1 1119 ? -34.018 16.044 38.740 1.00 83.88 1119 GLN A O 1
ATOM 8127 N N . ARG A 1 1120 ? -35.929 15.876 39.880 1.00 84.69 1120 ARG A N 1
ATOM 8128 C CA . ARG A 1 1120 ? -36.769 15.758 38.674 1.00 84.69 1120 ARG A CA 1
ATOM 8129 C C . ARG A 1 1120 ? -37.032 17.101 37.988 1.00 84.69 1120 ARG A C 1
ATOM 8131 O O . ARG A 1 1120 ? -37.253 17.125 36.774 1.00 84.69 1120 ARG A O 1
ATOM 8138 N N . LEU A 1 1121 ? -37.013 18.206 38.734 1.00 82.38 1121 LEU A N 1
ATOM 8139 C CA . LEU A 1 1121 ? -37.079 19.551 38.160 1.00 82.38 1121 LEU A CA 1
ATOM 8140 C C . LEU A 1 1121 ? -35.776 19.906 37.436 1.00 82.38 1121 LEU A C 1
ATOM 8142 O O . LEU A 1 1121 ? -35.845 20.404 36.311 1.00 82.38 1121 LEU A O 1
ATOM 8146 N N . ASP A 1 1122 ? -34.630 19.604 38.049 1.00 79.31 1122 ASP A N 1
ATOM 8147 C CA . ASP A 1 1122 ? -33.285 19.931 37.568 1.00 79.31 1122 ASP A CA 1
ATOM 8148 C C . ASP A 1 1122 ? -32.400 18.659 37.507 1.00 79.31 1122 ASP A C 1
ATOM 8150 O O . ASP A 1 1122 ? -31.638 18.408 38.438 1.00 79.31 1122 ASP A O 1
ATOM 8154 N N . PRO A 1 1123 ? -32.520 17.820 36.457 1.00 70.00 1123 PRO A N 1
ATOM 8155 C CA . PRO A 1 1123 ? -31.747 16.582 36.343 1.00 70.00 1123 PRO A CA 1
ATOM 8156 C C . PRO A 1 1123 ? -30.299 16.838 35.895 1.00 70.00 1123 PRO A C 1
ATOM 8158 O O . PRO A 1 1123 ? -30.059 17.679 35.030 1.00 70.00 1123 PRO A O 1
ATOM 8161 N N . ASP A 1 1124 ? -29.355 16.049 36.415 1.00 59.09 1124 ASP A N 1
ATOM 8162 C CA . ASP A 1 1124 ? -27.931 16.119 36.042 1.00 59.09 1124 ASP A CA 1
ATOM 8163 C C . ASP A 1 1124 ? -27.643 15.579 34.619 1.00 59.09 1124 ASP A C 1
ATOM 8165 O O . ASP A 1 1124 ? -26.636 15.944 34.016 1.00 59.09 1124 ASP A O 1
ATOM 8169 N N . GLU A 1 1125 ? -28.540 14.756 34.045 1.00 55.75 1125 GLU A N 1
ATOM 8170 C CA . GLU A 1 1125 ? -28.427 14.202 32.683 1.00 55.75 1125 GLU A CA 1
ATOM 8171 C C . GLU A 1 1125 ? -29.697 14.420 31.820 1.00 55.75 1125 GLU A C 1
ATOM 8173 O O . GLU A 1 1125 ? -30.821 14.229 32.296 1.00 55.75 1125 GLU A O 1
ATOM 8178 N N . PRO A 1 1126 ? -29.554 14.762 30.522 1.00 49.84 1126 PRO A N 1
ATOM 8179 C CA . PRO A 1 1126 ? -30.675 15.175 29.670 1.00 49.84 1126 PRO A CA 1
ATOM 8180 C C . PRO A 1 1126 ? -31.528 14.044 29.054 1.00 49.84 1126 PRO A C 1
ATOM 8182 O O . PRO A 1 1126 ? -32.660 14.310 28.651 1.00 49.84 1126 PRO A O 1
ATOM 8185 N N . VAL A 1 1127 ? -31.047 12.797 28.953 1.00 45.97 1127 VAL A N 1
ATOM 8186 C CA . VAL A 1 1127 ? -31.674 11.771 28.078 1.00 45.97 1127 VAL A CA 1
ATOM 8187 C C . VAL A 1 1127 ? -32.826 11.000 28.750 1.00 45.97 1127 VAL A C 1
ATOM 8189 O O . VAL A 1 1127 ? -33.812 10.666 28.097 1.00 45.97 1127 VAL A O 1
ATOM 8192 N N . GLN A 1 1128 ? -32.780 10.784 30.068 1.00 46.84 1128 GLN A N 1
ATOM 8193 C CA . GLN A 1 1128 ? -33.772 9.965 30.798 1.00 46.84 1128 GLN A CA 1
ATOM 8194 C C . GLN A 1 1128 ? -34.963 10.769 31.369 1.00 46.84 1128 GLN A C 1
ATOM 8196 O O . GLN A 1 1128 ? -35.857 10.212 32.012 1.00 46.84 1128 GLN A O 1
ATOM 8201 N N . ALA A 1 1129 ? -34.998 12.090 31.160 1.00 51.97 1129 ALA A N 1
ATOM 8202 C CA . ALA A 1 1129 ? -35.849 13.003 31.925 1.00 51.97 1129 ALA A CA 1
ATOM 8203 C C . ALA A 1 1129 ? -37.314 13.103 31.445 1.00 51.97 1129 ALA A C 1
ATOM 8205 O O . ALA A 1 1129 ? -38.184 13.454 32.240 1.00 51.97 1129 ALA A O 1
ATOM 8206 N N . THR A 1 1130 ? -37.637 12.789 30.187 1.00 58.78 1130 THR A N 1
ATOM 8207 C CA . THR A 1 1130 ? -38.928 13.191 29.584 1.00 58.78 1130 THR A CA 1
ATOM 8208 C C . THR A 1 1130 ? -40.151 12.467 30.167 1.00 58.78 1130 THR A C 1
ATOM 8210 O O . THR A 1 1130 ? -41.156 13.107 30.473 1.00 58.78 1130 THR A O 1
ATOM 8213 N N . ALA A 1 1131 ? -40.083 11.145 30.375 1.00 55.72 1131 ALA A N 1
ATOM 8214 C CA . ALA A 1 1131 ? -41.218 10.360 30.880 1.00 55.72 1131 ALA A CA 1
ATOM 8215 C C . ALA A 1 1131 ? -41.458 10.552 32.390 1.00 55.72 1131 ALA A C 1
ATOM 8217 O O . ALA A 1 1131 ? -42.602 10.668 32.826 1.00 55.72 1131 ALA A O 1
ATOM 8218 N N . ALA A 1 1132 ? -40.389 10.639 33.189 1.00 55.72 1132 ALA A N 1
ATOM 8219 C CA . ALA A 1 1132 ? -40.491 10.882 34.629 1.00 55.72 1132 ALA A CA 1
ATOM 8220 C C . ALA A 1 1132 ? -40.932 12.324 34.940 1.00 55.72 1132 ALA A C 1
ATOM 8222 O O . ALA A 1 1132 ? -41.712 12.557 35.862 1.00 55.72 1132 ALA A O 1
ATOM 8223 N N . ARG A 1 1133 ? -40.518 13.298 34.118 1.00 67.12 1133 ARG A N 1
ATOM 8224 C CA . ARG A 1 1133 ? -40.979 14.689 34.223 1.00 67.12 1133 ARG A CA 1
ATOM 8225 C C . ARG A 1 1133 ? -42.467 14.842 33.898 1.00 67.12 1133 ARG A C 1
ATOM 8227 O O . ARG A 1 1133 ? -43.095 15.743 34.437 1.00 67.12 1133 ARG A O 1
ATOM 8234 N N . ALA A 1 1134 ? -43.049 13.946 33.096 1.00 70.56 1134 ALA A N 1
ATOM 8235 C CA . ALA A 1 1134 ? -44.489 13.928 32.825 1.00 70.56 1134 ALA A CA 1
ATOM 8236 C C . ALA A 1 1134 ? -45.336 13.437 34.021 1.00 70.56 1134 ALA A C 1
ATOM 8238 O O . ALA A 1 1134 ? -46.494 13.831 34.148 1.00 70.56 1134 ALA A O 1
ATOM 8239 N N . ALA A 1 1135 ? -44.774 12.606 34.909 1.00 71.25 1135 ALA A N 1
ATOM 8240 C CA . ALA A 1 1135 ? -45.444 12.144 36.133 1.00 71.25 1135 ALA A CA 1
ATOM 8241 C C . ALA A 1 1135 ? -45.384 13.175 37.278 1.00 71.25 1135 ALA A C 1
ATOM 8243 O O . ALA A 1 1135 ? -46.190 13.131 38.206 1.00 71.25 1135 ALA A O 1
ATOM 8244 N N . LEU A 1 1136 ? -44.446 14.124 37.207 1.00 83.94 1136 LEU A N 1
ATOM 8245 C CA . LEU A 1 1136 ? -44.208 15.108 38.260 1.00 83.94 1136 LEU A CA 1
ATOM 8246 C C . LEU A 1 1136 ? -45.375 16.098 38.468 1.00 83.94 1136 LEU A C 1
ATOM 8248 O O . LEU A 1 1136 ? -45.840 16.190 39.605 1.00 83.94 1136 LEU A O 1
ATOM 8252 N N . PRO A 1 1137 ? -45.889 16.819 37.444 1.00 86.06 1137 PRO A N 1
ATOM 8253 C CA . PRO A 1 1137 ? -46.980 17.766 37.652 1.00 86.06 1137 PRO A CA 1
ATOM 8254 C C . PRO A 1 1137 ? -48.253 17.161 38.268 1.00 86.06 1137 PRO A C 1
ATOM 8256 O O . PRO A 1 1137 ? -48.689 17.690 39.288 1.00 86.06 1137 PRO A O 1
ATOM 8259 N N . PRO A 1 1138 ? -48.834 16.045 37.773 1.00 86.19 1138 PRO A N 1
ATOM 8260 C CA . PRO A 1 1138 ? -50.061 15.509 38.365 1.00 86.19 1138 PRO A CA 1
ATOM 8261 C C . PRO A 1 1138 ? -49.869 15.058 39.820 1.00 86.19 1138 PRO A C 1
ATOM 8263 O O . PRO A 1 1138 ? -50.783 15.213 40.629 1.00 86.19 1138 PRO A O 1
ATOM 8266 N N . LEU A 1 1139 ? -48.687 14.538 40.174 1.00 88.00 1139 LEU A N 1
ATOM 8267 C CA . LEU A 1 1139 ? -48.362 14.161 41.549 1.00 88.00 1139 LEU A CA 1
ATOM 8268 C C . LEU A 1 1139 ? -48.236 15.377 42.470 1.00 88.00 1139 LEU A C 1
ATOM 8270 O O . LEU A 1 1139 ? -48.837 15.398 43.542 1.00 88.00 1139 LEU A O 1
ATOM 8274 N N . VAL A 1 1140 ? -47.454 16.381 42.063 1.00 89.75 1140 VAL A N 1
ATOM 8275 C CA . VAL A 1 1140 ? -47.224 17.585 42.872 1.00 89.75 1140 VAL A CA 1
ATOM 8276 C C . VAL A 1 1140 ? -48.528 18.353 43.050 1.00 89.75 1140 VAL A C 1
ATOM 8278 O O . VAL A 1 1140 ? -48.842 18.730 44.172 1.00 89.75 1140 VAL A O 1
ATOM 8281 N N . THR A 1 1141 ? -49.336 18.514 41.999 1.00 88.44 1141 THR A N 1
ATOM 8282 C CA . THR A 1 1141 ? -50.657 19.147 42.109 1.00 88.44 1141 THR A CA 1
ATOM 8283 C C . THR A 1 1141 ? -51.564 18.395 43.087 1.00 88.44 1141 THR A C 1
ATOM 8285 O O . THR A 1 1141 ? -52.151 19.025 43.959 1.00 88.44 1141 THR A O 1
ATOM 8288 N N . ALA A 1 1142 ? -51.620 17.059 43.031 1.00 86.75 1142 ALA A N 1
ATOM 8289 C CA . ALA A 1 1142 ? -52.421 16.270 43.971 1.00 86.75 1142 ALA A CA 1
ATOM 8290 C C . ALA A 1 1142 ? -51.939 16.391 45.434 1.00 86.75 1142 ALA A C 1
ATOM 8292 O O . ALA A 1 1142 ? -52.758 16.462 46.351 1.00 86.75 1142 ALA A O 1
ATOM 8293 N N . LEU A 1 1143 ? -50.621 16.449 45.661 1.00 89.56 1143 LEU A N 1
ATOM 8294 C CA . LEU A 1 1143 ? -50.037 16.673 46.990 1.00 89.56 1143 LEU A CA 1
ATOM 8295 C C . LEU A 1 1143 ? -50.286 18.100 47.505 1.00 89.56 1143 LEU A C 1
ATOM 8297 O O . LEU A 1 1143 ? -50.459 18.288 48.707 1.00 89.56 1143 LEU A O 1
ATOM 8301 N N . LEU A 1 1144 ? -50.328 19.098 46.619 1.00 88.88 1144 LEU A N 1
ATOM 8302 C CA . LEU A 1 1144 ? -50.702 20.469 46.971 1.00 88.88 1144 LEU A CA 1
ATOM 8303 C C . LEU A 1 1144 ? -52.196 20.588 47.300 1.00 88.88 1144 LEU A C 1
ATOM 8305 O O . LEU A 1 1144 ? -52.550 21.292 48.240 1.00 88.88 1144 LEU A O 1
ATOM 8309 N N . ASP A 1 1145 ? -53.061 19.878 46.571 1.00 84.62 1145 ASP A N 1
ATOM 8310 C CA . ASP A 1 1145 ? -54.514 19.955 46.751 1.00 84.62 1145 ASP A CA 1
ATOM 8311 C C . ASP A 1 1145 ? -55.008 19.198 48.002 1.00 84.62 1145 ASP A C 1
ATOM 8313 O O . ASP A 1 1145 ? -55.974 19.630 48.633 1.00 84.62 1145 ASP A O 1
ATOM 8317 N N . GLY A 1 1146 ? -54.373 18.077 48.372 1.00 80.44 1146 GLY A N 1
ATOM 8318 C CA . GLY A 1 1146 ? -54.861 17.190 49.442 1.00 80.44 1146 GLY A CA 1
ATOM 8319 C C . GLY A 1 1146 ? -53.821 16.698 50.454 1.00 80.44 1146 GLY A C 1
ATOM 8320 O O . GLY A 1 1146 ? -54.179 15.944 51.356 1.00 80.44 1146 GLY A O 1
ATOM 8321 N N . GLY A 1 1147 ? -52.547 17.080 50.326 1.00 84.06 1147 GLY A N 1
ATOM 8322 C CA . GLY A 1 1147 ? -51.488 16.648 51.243 1.00 84.06 1147 GLY A CA 1
ATOM 8323 C C . GLY A 1 1147 ? -51.523 17.377 52.594 1.00 84.06 1147 GLY A C 1
ATOM 8324 O O . GLY A 1 1147 ? -52.060 18.482 52.676 1.00 84.06 1147 GLY A O 1
ATOM 8325 N N . PRO A 1 1148 ? -50.940 16.802 53.663 1.00 87.25 1148 PRO A N 1
ATOM 8326 C CA . PRO A 1 1148 ? -50.849 17.446 54.976 1.00 87.25 1148 PRO A CA 1
ATOM 8327 C C . PRO A 1 1148 ? -49.925 18.681 54.944 1.00 87.25 1148 PRO A C 1
ATOM 8329 O O . PRO A 1 1148 ? -49.047 18.786 54.085 1.00 87.25 1148 PRO A O 1
ATOM 8332 N N . GLU A 1 1149 ? -50.093 19.609 55.896 1.00 90.81 1149 GLU A N 1
ATOM 8333 C CA . GLU A 1 1149 ? -49.334 20.877 55.970 1.00 90.81 1149 GLU A CA 1
ATOM 8334 C C . GLU A 1 1149 ? -47.809 20.701 55.774 1.00 90.81 1149 GLU A C 1
ATOM 8336 O O . GLU A 1 1149 ? -47.251 21.391 54.915 1.00 90.81 1149 GLU A O 1
ATOM 8341 N N . PRO A 1 1150 ? -47.115 19.745 56.435 1.00 89.38 1150 PRO A N 1
ATOM 8342 C CA . PRO A 1 1150 ? -45.666 19.588 56.279 1.00 89.38 1150 PRO A CA 1
ATOM 8343 C C . PRO A 1 1150 ? -45.223 19.246 54.847 1.00 89.38 1150 PRO A C 1
ATOM 8345 O O . PRO A 1 1150 ? -44.150 19.666 54.411 1.00 89.38 1150 PRO A O 1
ATOM 8348 N N . VAL A 1 1151 ? -46.051 18.519 54.087 1.00 89.31 1151 VAL A N 1
ATOM 8349 C CA . VAL A 1 1151 ? -45.778 18.192 52.678 1.00 89.31 1151 VAL A CA 1
ATOM 8350 C C . VAL A 1 1151 ? -45.867 19.448 51.820 1.00 89.31 1151 VAL A C 1
ATOM 8352 O O . VAL A 1 1151 ? -44.968 19.711 51.020 1.00 89.31 1151 VAL A O 1
ATOM 8355 N N . ARG A 1 1152 ? -46.915 20.258 52.012 1.00 91.69 1152 ARG A N 1
ATOM 8356 C CA . ARG A 1 1152 ? -47.096 21.508 51.262 1.00 91.69 1152 ARG A CA 1
ATOM 8357 C C . ARG A 1 1152 ? -45.980 22.513 51.567 1.00 91.69 1152 ARG A C 1
ATOM 8359 O O . ARG A 1 1152 ? -45.460 23.119 50.635 1.00 91.69 1152 ARG A O 1
ATOM 8366 N N . VAL A 1 1153 ? -45.523 22.604 52.822 1.00 92.69 1153 VAL A N 1
ATOM 8367 C CA . VAL A 1 1153 ? -44.353 23.409 53.244 1.00 92.69 1153 VAL A CA 1
ATOM 8368 C C . VAL A 1 1153 ? -43.079 23.011 52.485 1.00 92.69 1153 VAL A C 1
ATOM 8370 O O . VAL A 1 1153 ? -42.343 23.865 51.979 1.00 92.69 1153 VAL A O 1
ATOM 8373 N N . VAL A 1 1154 ? -42.809 21.710 52.367 1.00 92.88 1154 VAL A N 1
ATOM 8374 C CA . VAL A 1 1154 ? -41.625 21.208 51.656 1.00 92.88 1154 VAL A CA 1
ATOM 8375 C C . VAL A 1 1154 ? -41.709 21.462 50.156 1.00 92.88 1154 VAL A C 1
ATOM 8377 O O . VAL A 1 1154 ? -40.737 21.931 49.560 1.00 92.88 1154 VAL A O 1
ATOM 8380 N N . LEU A 1 1155 ? -42.868 21.217 49.544 1.00 91.31 1155 LEU A N 1
ATOM 8381 C CA . LEU A 1 1155 ? -43.085 21.503 48.126 1.00 91.31 1155 LEU A CA 1
ATOM 8382 C C . LEU A 1 1155 ? -42.947 23.002 47.833 1.00 91.31 1155 LEU A C 1
ATOM 8384 O O . LEU A 1 1155 ? -42.263 23.370 46.881 1.00 91.31 1155 LEU A O 1
ATOM 8388 N N . ALA A 1 1156 ? -43.498 23.866 48.690 1.00 91.19 1156 ALA A N 1
ATOM 8389 C CA . ALA A 1 1156 ? -43.329 25.316 48.612 1.00 91.19 1156 ALA A CA 1
ATOM 8390 C C . ALA A 1 1156 ? -41.850 25.734 48.652 1.00 91.19 1156 ALA A C 1
ATOM 8392 O O . ALA A 1 1156 ? -41.422 26.585 47.871 1.00 91.19 1156 ALA A O 1
ATOM 8393 N N . THR A 1 1157 ? -41.051 25.083 49.503 1.00 91.25 1157 THR A N 1
ATOM 8394 C CA . THR A 1 1157 ? -39.607 25.336 49.617 1.00 91.25 1157 THR A CA 1
ATOM 8395 C C . THR A 1 1157 ? -38.856 24.951 48.336 1.00 91.25 1157 THR A C 1
ATOM 8397 O O . THR A 1 1157 ? -38.030 25.719 47.843 1.00 91.25 1157 THR A O 1
ATOM 8400 N N . VAL A 1 1158 ? -39.146 23.778 47.759 1.00 90.38 1158 VAL A N 1
ATOM 8401 C CA . VAL A 1 1158 ? -38.480 23.301 46.530 1.00 90.38 1158 VAL A CA 1
ATOM 8402 C C . VAL A 1 1158 ? -38.878 24.145 45.316 1.00 90.38 1158 VAL A C 1
ATOM 8404 O O . VAL A 1 1158 ? -38.011 24.559 44.538 1.00 90.38 1158 VAL A O 1
ATOM 8407 N N . LEU A 1 1159 ? -40.175 24.433 45.167 1.00 89.06 1159 LEU A N 1
ATOM 8408 C CA . LEU A 1 1159 ? -40.721 25.230 44.066 1.00 89.06 1159 LEU A CA 1
ATOM 8409 C C . LEU A 1 1159 ? -40.259 26.693 44.130 1.00 89.06 1159 LEU A C 1
ATOM 8411 O O . LEU A 1 1159 ? -39.990 27.293 43.089 1.00 89.06 1159 LEU A O 1
ATOM 8415 N N . GLY A 1 1160 ? -40.097 27.239 45.339 1.00 85.19 1160 GLY A N 1
ATOM 8416 C CA . GLY A 1 1160 ? -39.599 28.592 45.578 1.00 85.19 1160 GLY A CA 1
ATOM 8417 C C . GLY A 1 1160 ? -38.125 28.817 45.221 1.00 85.19 1160 GLY A C 1
ATOM 8418 O O . GLY A 1 1160 ? -37.715 29.965 45.112 1.00 85.19 1160 GLY A O 1
ATOM 8419 N N . GLY A 1 1161 ? -37.320 27.770 45.004 1.00 83.19 1161 GLY A N 1
ATOM 8420 C CA . GLY A 1 1161 ? -35.906 27.903 44.618 1.00 83.19 1161 GLY A CA 1
ATOM 8421 C C . GLY A 1 1161 ? -35.671 28.466 43.201 1.00 83.19 1161 GLY A C 1
ATOM 8422 O O . GLY A 1 1161 ? -36.572 28.481 42.361 1.00 83.19 1161 GLY A O 1
ATOM 8423 N N . ALA A 1 1162 ? -34.434 28.897 42.912 1.00 75.94 1162 ALA A N 1
ATOM 8424 C CA . ALA A 1 1162 ? -34.062 29.584 41.662 1.00 75.94 1162 ALA A CA 1
ATOM 8425 C C . ALA A 1 1162 ? -34.256 28.747 40.378 1.00 75.94 1162 ALA A C 1
ATOM 8427 O O . ALA A 1 1162 ? -34.750 29.287 39.384 1.00 75.94 1162 ALA A O 1
ATOM 8428 N N . GLY A 1 1163 ? -33.935 27.445 40.423 1.00 74.31 1163 GLY A N 1
ATOM 8429 C CA . GLY A 1 1163 ? -34.044 26.495 39.303 1.00 74.31 1163 GLY A CA 1
ATOM 8430 C C . GLY A 1 1163 ? -33.111 26.778 38.110 1.00 74.31 1163 GLY A C 1
ATOM 8431 O O . GLY A 1 1163 ? -32.662 27.906 37.897 1.00 74.31 1163 GLY A O 1
ATOM 8432 N N . THR A 1 1164 ? -32.826 25.760 37.291 1.00 80.00 1164 THR A N 1
ATOM 8433 C CA . THR A 1 1164 ? -32.134 25.919 35.995 1.00 80.00 1164 THR A CA 1
ATOM 8434 C C . THR A 1 1164 ? -33.057 26.551 34.938 1.00 80.00 1164 THR A C 1
ATOM 8436 O O . THR A 1 1164 ? -34.283 26.476 35.066 1.00 80.00 1164 THR A O 1
ATOM 8439 N N . PRO A 1 1165 ? -32.530 27.140 33.843 1.00 78.31 1165 PRO A N 1
ATOM 8440 C CA . PRO A 1 1165 ? -33.361 27.685 32.763 1.00 78.31 1165 PRO A CA 1
ATOM 8441 C C . PRO A 1 1165 ? -34.399 26.693 32.207 1.00 78.31 1165 PRO A C 1
ATOM 8443 O O . PRO A 1 1165 ? -35.506 27.101 31.862 1.00 78.31 1165 PRO A O 1
ATOM 8446 N N . ALA A 1 1166 ? -34.084 25.392 32.188 1.00 75.25 1166 ALA A N 1
ATOM 8447 C CA . ALA A 1 1166 ? -34.979 24.338 31.714 1.00 75.25 1166 ALA A CA 1
ATOM 8448 C C . ALA A 1 1166 ? -36.132 24.008 32.687 1.00 75.25 1166 ALA A C 1
ATOM 8450 O O . ALA A 1 1166 ? -37.161 23.474 32.266 1.00 75.25 1166 ALA A O 1
ATOM 8451 N N . SER A 1 1167 ? -36.006 24.300 33.987 1.00 79.94 1167 SER A N 1
ATOM 8452 C CA . SER A 1 1167 ? -37.035 23.987 34.994 1.00 79.94 1167 SER A CA 1
ATOM 8453 C C . SER A 1 1167 ? -37.986 25.141 35.305 1.00 79.94 1167 SER A C 1
ATOM 8455 O O . SER A 1 1167 ? -39.082 24.899 35.816 1.00 79.94 1167 SER A O 1
ATOM 8457 N N . ARG A 1 1168 ? -37.626 26.378 34.935 1.00 82.12 1168 ARG A N 1
ATOM 8458 C CA . ARG A 1 1168 ? -38.410 27.597 35.216 1.00 82.12 1168 ARG A CA 1
ATOM 8459 C C . ARG A 1 1168 ? -39.877 27.544 34.754 1.00 82.12 1168 ARG A C 1
ATOM 8461 O O . ARG A 1 1168 ? -40.721 27.883 35.581 1.00 82.12 1168 ARG A O 1
ATOM 8468 N N . PRO A 1 1169 ? -40.229 27.090 33.529 1.00 84.00 1169 PRO A N 1
ATOM 8469 C CA . PRO A 1 1169 ? -41.630 27.069 33.090 1.00 84.00 1169 PRO A CA 1
ATOM 8470 C C . PRO A 1 1169 ? -42.512 26.143 33.941 1.00 84.00 1169 PRO A C 1
ATOM 8472 O O . PRO A 1 1169 ? -43.578 26.546 34.396 1.00 84.00 1169 PRO A O 1
ATOM 8475 N N . LEU A 1 1170 ? -42.025 24.928 34.227 1.00 83.50 1170 LEU A N 1
ATOM 8476 C CA . LEU A 1 1170 ? -42.749 23.936 35.029 1.00 83.50 1170 LEU A CA 1
ATOM 8477 C C . LEU A 1 1170 ? -42.848 24.357 36.505 1.00 83.50 1170 LEU A C 1
ATOM 8479 O O . LEU A 1 1170 ? -43.888 24.178 37.132 1.00 83.50 1170 LEU A O 1
ATOM 8483 N N . ARG A 1 1171 ? -41.785 24.960 37.060 1.00 87.56 1171 ARG A N 1
ATOM 8484 C CA . ARG A 1 1171 ? -41.822 25.563 38.404 1.00 87.56 1171 ARG A CA 1
ATOM 8485 C C . ARG A 1 1171 ? -42.878 26.670 38.482 1.00 87.56 1171 ARG A C 1
ATOM 8487 O O . ARG A 1 1171 ? -43.602 26.723 39.468 1.00 87.56 1171 ARG A O 1
ATOM 8494 N N . GLY A 1 1172 ? -42.982 27.518 37.457 1.00 85.75 1172 GLY A N 1
ATOM 8495 C CA . GLY A 1 1172 ? -43.990 28.579 37.377 1.00 85.75 1172 GLY A CA 1
ATOM 8496 C C . GLY A 1 1172 ? -45.424 28.044 37.412 1.00 85.75 1172 GLY A C 1
ATOM 8497 O O . GLY A 1 1172 ? -46.217 28.487 38.234 1.00 85.75 1172 GLY A O 1
ATOM 8498 N N . GLU A 1 1173 ? -45.741 27.038 36.594 1.00 87.06 1173 GLU A N 1
ATOM 8499 C CA . GLU A 1 1173 ? -47.075 26.411 36.549 1.00 87.06 1173 GLU A CA 1
ATOM 8500 C C . GLU A 1 1173 ? -47.502 25.810 37.905 1.00 87.06 1173 GLU A C 1
ATOM 8502 O O . GLU A 1 1173 ? -48.634 25.996 38.369 1.00 87.06 1173 GLU A O 1
ATOM 8507 N N . LEU A 1 1174 ? -46.576 25.125 38.581 1.00 88.88 1174 LEU A N 1
ATOM 8508 C CA . LEU A 1 1174 ? -46.823 24.523 39.894 1.00 88.88 1174 LEU A CA 1
ATOM 8509 C C . LEU A 1 1174 ? -46.922 25.573 41.011 1.00 88.88 1174 LEU A C 1
ATOM 8511 O O . LEU A 1 1174 ? -47.725 25.409 41.929 1.00 88.88 1174 LEU A O 1
ATOM 8515 N N . LEU A 1 1175 ? -46.156 26.666 40.924 1.00 89.06 1175 LEU A N 1
ATOM 8516 C CA . LEU A 1 1175 ? -46.259 27.801 41.847 1.00 89.06 1175 LEU A CA 1
ATOM 8517 C C . LEU A 1 1175 ? -47.600 28.524 41.718 1.00 89.06 1175 LEU A C 1
ATOM 8519 O O . LEU A 1 1175 ? -48.207 28.843 42.738 1.00 89.06 1175 LEU A O 1
ATOM 8523 N N . GLU A 1 1176 ? -48.095 28.743 40.499 1.00 88.25 1176 GLU A N 1
ATOM 8524 C CA . GLU A 1 1176 ? -49.426 29.328 40.295 1.00 88.25 1176 GLU A CA 1
ATOM 8525 C C . GLU A 1 1176 ? -50.521 28.417 40.867 1.00 88.25 1176 GLU A C 1
ATOM 8527 O O . GLU A 1 1176 ? -51.447 28.900 41.519 1.00 88.25 1176 GLU A O 1
ATOM 8532 N N . SER A 1 1177 ? -50.381 27.095 40.709 1.00 86.44 1177 SER A N 1
ATOM 8533 C CA . SER A 1 1177 ? -51.297 26.116 41.313 1.00 86.44 1177 SER A CA 1
ATOM 8534 C C . SER A 1 1177 ? -51.297 26.182 42.847 1.00 86.44 1177 SER A C 1
ATOM 8536 O O . SER A 1 1177 ? -52.365 26.141 43.458 1.00 86.44 1177 SER A O 1
ATOM 8538 N N . LEU A 1 1178 ? -50.120 26.338 43.467 1.00 89.56 1178 LEU A N 1
ATOM 8539 C CA . LEU A 1 1178 ? -49.967 26.521 44.914 1.00 89.56 1178 LEU A CA 1
ATOM 8540 C C . LEU A 1 1178 ? -50.613 27.835 45.383 1.00 89.56 1178 LEU A C 1
ATOM 8542 O O . LEU A 1 1178 ? -51.462 27.830 46.274 1.00 89.56 1178 LEU A O 1
ATOM 8546 N N . LEU A 1 1179 ? -50.263 28.963 44.758 1.00 88.56 1179 LEU A N 1
ATOM 8547 C CA . LEU A 1 1179 ? -50.740 30.297 45.149 1.00 88.56 1179 LEU A CA 1
ATOM 8548 C C . LEU A 1 1179 ? -52.250 30.486 44.940 1.00 88.56 1179 LEU A C 1
ATOM 8550 O O . LEU A 1 1179 ? -52.875 31.260 45.663 1.00 88.56 1179 LEU A O 1
ATOM 8554 N N . ALA A 1 1180 ? -52.856 29.786 43.977 1.00 86.56 1180 ALA A N 1
ATOM 8555 C CA . ALA A 1 1180 ? -54.290 29.881 43.709 1.00 86.56 1180 ALA A CA 1
ATOM 8556 C C . ALA A 1 1180 ? -55.166 29.329 44.851 1.00 86.56 1180 ALA A C 1
ATOM 8558 O O . ALA A 1 1180 ? -56.329 29.725 44.974 1.00 86.56 1180 ALA A O 1
ATOM 8559 N N . ARG A 1 1181 ? -54.643 28.400 45.664 1.00 81.31 1181 ARG A N 1
ATOM 8560 C CA . ARG A 1 1181 ? -55.441 27.617 46.627 1.00 81.31 1181 ARG A CA 1
ATOM 8561 C C . ARG A 1 1181 ? -54.931 27.676 48.064 1.00 81.31 1181 ARG A C 1
ATOM 8563 O O . ARG A 1 1181 ? -55.737 27.477 48.972 1.00 81.31 1181 ARG A O 1
ATOM 8570 N N . GLU A 1 1182 ? -53.649 27.963 48.277 1.00 90.19 1182 GLU A N 1
ATOM 8571 C CA . GLU A 1 1182 ? -53.034 27.913 49.605 1.00 90.19 1182 GLU A CA 1
ATOM 8572 C C . GLU A 1 1182 ? -53.547 29.025 50.539 1.00 90.19 1182 GLU A C 1
ATOM 8574 O O . GLU A 1 1182 ? -53.727 30.183 50.148 1.00 90.19 1182 GLU A O 1
ATOM 8579 N N . ARG A 1 1183 ? -53.809 28.651 51.795 1.00 84.00 1183 ARG A N 1
ATOM 8580 C CA . ARG A 1 1183 ? -54.314 29.535 52.860 1.00 84.00 1183 ARG A CA 1
ATOM 8581 C C . ARG A 1 1183 ? -53.513 29.422 54.153 1.00 84.00 1183 ARG A C 1
ATOM 8583 O O . ARG A 1 1183 ? -53.724 30.235 55.049 1.00 84.00 1183 ARG A O 1
ATOM 8590 N N . ASP A 1 1184 ? -52.635 28.431 54.259 1.00 88.38 1184 ASP A N 1
ATOM 8591 C CA . ASP A 1 1184 ? -51.840 28.171 55.446 1.00 88.38 1184 ASP A CA 1
ATOM 8592 C C . ASP A 1 1184 ? -50.635 29.130 55.537 1.00 88.38 1184 ASP A C 1
ATOM 8594 O O . ASP A 1 1184 ? -49.775 29.137 54.643 1.00 88.38 1184 ASP A O 1
ATOM 8598 N N . PRO A 1 1185 ? -50.526 29.936 56.611 1.00 87.25 1185 PRO A N 1
ATOM 8599 C CA . PRO A 1 1185 ? -49.401 30.845 56.795 1.00 87.25 1185 PRO A CA 1
ATOM 8600 C C . PRO A 1 1185 ? -48.033 30.151 56.856 1.00 87.25 1185 PRO A C 1
ATOM 8602 O O . PRO A 1 1185 ? -47.034 30.774 56.502 1.00 87.25 1185 PRO A O 1
ATOM 8605 N N . ALA A 1 1186 ? -47.951 28.888 57.291 1.00 88.62 1186 ALA A N 1
ATOM 8606 C CA . ALA A 1 1186 ? -46.685 28.157 57.363 1.00 88.62 1186 ALA A CA 1
ATOM 8607 C C . ALA A 1 1186 ? -46.130 27.814 55.969 1.00 88.62 1186 ALA A C 1
ATOM 8609 O O . ALA A 1 1186 ? -44.929 27.949 55.725 1.00 88.62 1186 ALA A O 1
ATOM 8610 N N . VAL A 1 1187 ? -47.004 27.431 55.033 1.00 90.00 1187 VAL A N 1
ATOM 8611 C CA . VAL A 1 1187 ? -46.630 27.096 53.647 1.00 90.00 1187 VAL A CA 1
ATOM 8612 C C . VAL A 1 1187 ? -46.172 28.343 52.891 1.00 90.00 1187 VAL A C 1
ATOM 8614 O O . VAL A 1 1187 ? -45.157 28.321 52.191 1.00 90.00 1187 VAL A O 1
ATOM 8617 N N . LEU A 1 1188 ? -46.889 29.454 53.070 1.00 90.56 1188 LEU A N 1
ATOM 8618 C CA . LEU A 1 1188 ? -46.563 30.730 52.437 1.00 90.56 1188 LEU A CA 1
ATOM 8619 C C . LEU A 1 1188 ? -45.268 31.351 53.000 1.00 90.56 1188 LEU A C 1
ATOM 8621 O O . LEU A 1 1188 ? -44.489 31.915 52.234 1.00 90.56 1188 LEU A O 1
ATOM 8625 N N . ASP A 1 1189 ? -44.989 31.202 54.302 1.00 89.19 1189 ASP A N 1
ATOM 8626 C CA . ASP A 1 1189 ? -43.704 31.597 54.910 1.00 89.19 1189 ASP A CA 1
ATOM 8627 C C . ASP A 1 1189 ? -42.530 30.762 54.359 1.00 89.19 1189 ASP A C 1
ATOM 8629 O O . ASP A 1 1189 ? -41.467 31.295 54.035 1.00 89.19 1189 ASP A O 1
ATOM 8633 N N . ALA A 1 1190 ? -42.723 29.456 54.157 1.00 90.75 1190 ALA A N 1
ATOM 8634 C CA . ALA A 1 1190 ? -41.707 28.601 53.544 1.00 90.75 1190 ALA A CA 1
ATOM 8635 C C . ALA A 1 1190 ? -41.413 28.990 52.082 1.00 90.75 1190 ALA A C 1
ATOM 8637 O O . ALA A 1 1190 ? -40.245 29.084 51.689 1.00 90.75 1190 ALA A O 1
ATOM 8638 N N . LEU A 1 1191 ? -42.457 29.292 51.296 1.00 91.38 1191 LEU A N 1
ATOM 8639 C CA . LEU A 1 1191 ? -42.317 29.809 49.931 1.00 91.38 1191 LEU A CA 1
ATOM 8640 C C . LEU A 1 1191 ? -41.536 31.129 49.905 1.00 91.38 1191 LEU A C 1
ATOM 8642 O O . LEU A 1 1191 ? -40.612 31.285 49.107 1.00 91.38 1191 LEU A O 1
ATOM 8646 N N . LEU A 1 1192 ? -41.890 32.059 50.794 1.00 88.44 1192 LEU A N 1
ATOM 8647 C CA . LEU A 1 1192 ? -41.248 33.364 50.946 1.00 88.44 1192 LEU A CA 1
ATOM 8648 C C . LEU A 1 1192 ? -39.740 33.227 51.194 1.00 88.44 1192 LEU A C 1
ATOM 8650 O O . LEU A 1 1192 ? -38.930 33.836 50.491 1.00 88.44 1192 LEU A O 1
ATOM 8654 N N . ARG A 1 1193 ? -39.353 32.386 52.159 1.00 88.50 1193 ARG A N 1
ATOM 8655 C CA . ARG A 1 1193 ? -37.942 32.165 52.514 1.00 88.50 1193 ARG A CA 1
ATOM 8656 C C . ARG A 1 1193 ? -37.143 31.492 51.401 1.00 88.50 1193 ARG A C 1
ATOM 8658 O O . ARG A 1 1193 ? -35.964 31.802 51.235 1.00 88.50 1193 ARG A O 1
ATOM 8665 N N . ALA A 1 1194 ? -37.759 30.589 50.639 1.00 87.69 1194 ALA A N 1
ATOM 8666 C CA . ALA A 1 1194 ? -37.117 29.955 49.489 1.00 87.69 1194 ALA A CA 1
ATOM 8667 C C . ALA A 1 1194 ? -36.959 30.924 48.305 1.00 87.69 1194 ALA A C 1
ATOM 8669 O O . ALA A 1 1194 ? -35.879 31.003 47.716 1.00 87.69 1194 ALA A O 1
ATOM 8670 N N . ALA A 1 1195 ? -37.999 31.709 48.005 1.00 85.50 1195 ALA A N 1
ATOM 8671 C CA . ALA A 1 1195 ? -38.006 32.689 46.922 1.00 85.50 1195 ALA A CA 1
ATOM 8672 C C . ALA A 1 1195 ? -36.975 33.805 47.121 1.00 85.50 1195 ALA A C 1
ATOM 8674 O O . ALA A 1 1195 ? -36.347 34.239 46.160 1.00 85.50 1195 ALA A O 1
ATOM 8675 N N . ALA A 1 1196 ? -36.735 34.230 48.363 1.00 81.88 1196 ALA A N 1
ATOM 8676 C CA . ALA A 1 1196 ? -35.774 35.284 48.689 1.00 81.88 1196 ALA A CA 1
ATOM 8677 C C . ALA A 1 1196 ? -34.325 34.998 48.246 1.00 81.88 1196 ALA A C 1
ATOM 8679 O O . ALA A 1 1196 ? -33.530 35.925 48.115 1.00 81.88 1196 ALA A O 1
ATOM 8680 N N . ARG A 1 1197 ? -33.982 33.729 47.990 1.00 77.31 1197 ARG A N 1
ATOM 8681 C CA . ARG A 1 1197 ? -32.656 33.297 47.515 1.00 77.31 1197 ARG A CA 1
ATOM 8682 C C . ARG A 1 1197 ? -32.537 33.257 45.985 1.00 77.31 1197 ARG A C 1
ATOM 8684 O O . ARG A 1 1197 ? -31.557 32.730 45.470 1.00 77.31 1197 ARG A O 1
ATOM 8691 N N . ARG A 1 1198 ? -33.546 33.742 45.253 1.00 79.88 1198 ARG A N 1
ATOM 8692 C CA . ARG A 1 1198 ? -33.536 33.823 43.785 1.00 79.88 1198 ARG A CA 1
ATOM 8693 C C . ARG A 1 1198 ? -32.890 35.127 43.313 1.00 79.88 1198 ARG A C 1
ATOM 8695 O O . ARG A 1 1198 ? -33.097 36.185 43.911 1.00 79.88 1198 ARG A O 1
ATOM 8702 N N . ASP A 1 1199 ? -32.218 35.045 42.170 1.00 66.00 1199 ASP A N 1
ATOM 8703 C CA . ASP A 1 1199 ? -31.738 36.202 41.414 1.00 66.00 1199 ASP A CA 1
ATOM 8704 C C . ASP A 1 1199 ? -32.609 36.397 40.162 1.00 66.00 1199 ASP A C 1
ATOM 8706 O O . ASP A 1 1199 ? -32.797 35.459 39.382 1.00 66.00 1199 ASP A O 1
ATOM 8710 N N . GLY A 1 1200 ? -33.179 37.597 39.992 1.00 66.69 1200 GLY A N 1
ATOM 8711 C CA . GLY A 1 1200 ? -33.995 37.979 38.829 1.00 66.69 1200 GLY A CA 1
ATOM 8712 C C . GLY A 1 1200 ? -35.187 38.899 39.145 1.00 66.69 1200 GLY A C 1
ATOM 8713 O O . GLY A 1 1200 ? -35.609 39.017 40.297 1.00 66.69 1200 GLY A O 1
ATOM 8714 N N . ASP A 1 1201 ? -35.747 39.516 38.099 1.00 61.12 1201 ASP A N 1
ATOM 8715 C CA . ASP A 1 1201 ? -36.813 40.535 38.180 1.00 61.12 1201 ASP A CA 1
ATOM 8716 C C . ASP A 1 1201 ? -38.189 39.983 38.626 1.00 61.12 1201 ASP A C 1
ATOM 8718 O O . ASP A 1 1201 ? -39.007 40.717 39.183 1.00 61.12 1201 ASP A O 1
ATOM 8722 N N . ASP A 1 1202 ? -38.429 38.670 38.490 1.00 69.62 1202 ASP A N 1
ATOM 8723 C CA . ASP A 1 1202 ? -39.690 38.004 38.879 1.00 69.62 1202 ASP A CA 1
ATOM 8724 C C . ASP A 1 1202 ? -39.887 37.878 40.406 1.00 69.62 1202 ASP A C 1
ATOM 8726 O O . ASP A 1 1202 ? -40.984 37.566 40.886 1.00 69.62 1202 ASP A O 1
ATOM 8730 N N . LEU A 1 1203 ? -38.835 38.130 41.197 1.00 81.00 1203 LEU A N 1
ATOM 8731 C CA . LEU A 1 1203 ? -38.863 38.020 42.658 1.00 81.00 1203 LEU A CA 1
ATOM 8732 C C . LEU A 1 1203 ? -39.876 38.986 43.291 1.00 81.00 1203 LEU A C 1
ATOM 8734 O O . LEU A 1 1203 ? -40.619 38.599 44.195 1.00 81.00 1203 LEU A O 1
ATOM 8738 N N . ARG A 1 1204 ? -39.947 40.226 42.789 1.00 83.62 1204 ARG A N 1
ATOM 8739 C CA . ARG A 1 1204 ? -40.865 41.263 43.285 1.00 83.62 1204 ARG A CA 1
ATOM 8740 C C . ARG A 1 1204 ? -42.327 40.823 43.173 1.00 83.62 1204 ARG A C 1
ATOM 8742 O O . ARG A 1 1204 ? -43.090 40.970 44.126 1.00 83.62 1204 ARG A O 1
ATOM 8749 N N . GLY A 1 1205 ? -42.706 40.249 42.029 1.00 83.81 1205 GLY A N 1
ATOM 8750 C CA . GLY A 1 1205 ? -44.069 39.779 41.770 1.00 83.81 1205 GLY A CA 1
ATOM 8751 C C . GLY A 1 1205 ? -44.465 38.588 42.647 1.00 83.81 1205 GLY A C 1
ATOM 8752 O O . GLY A 1 1205 ? -45.563 38.572 43.209 1.00 83.81 1205 GLY A O 1
ATOM 8753 N N . LEU A 1 1206 ? -43.560 37.619 42.822 1.00 85.31 1206 LEU A N 1
ATOM 8754 C CA . LEU A 1 1206 ? -43.787 36.448 43.675 1.00 85.31 1206 LEU A CA 1
ATOM 8755 C C . LEU A 1 1206 ? -43.892 36.828 45.162 1.00 85.31 1206 LEU A C 1
ATOM 8757 O O . LEU A 1 1206 ? -44.789 36.346 45.859 1.00 85.31 1206 LEU A O 1
ATOM 8761 N N . LEU A 1 1207 ? -43.024 37.728 45.638 1.00 86.56 1207 LEU A N 1
ATOM 8762 C CA . LEU A 1 1207 ? -43.071 38.253 47.005 1.00 86.56 1207 LEU A CA 1
ATOM 8763 C C . LEU A 1 1207 ? -44.371 39.007 47.275 1.00 86.56 1207 LEU A C 1
ATOM 8765 O O . LEU A 1 1207 ? -45.025 38.732 48.276 1.00 86.56 1207 LEU A O 1
ATOM 8769 N N . HIS A 1 1208 ? -44.785 39.892 46.365 1.00 86.62 1208 HIS A N 1
ATOM 8770 C CA . HIS A 1 1208 ? -46.021 40.661 46.510 1.00 86.62 1208 HIS A CA 1
ATOM 8771 C C . HIS A 1 1208 ? -47.264 39.755 46.568 1.00 86.62 1208 HIS A C 1
ATOM 8773 O O . HIS A 1 1208 ? -48.124 39.921 47.433 1.00 86.62 1208 HIS A O 1
ATOM 8779 N N . ARG A 1 1209 ? -47.351 38.742 45.693 1.00 87.00 1209 ARG A N 1
ATOM 8780 C CA . ARG A 1 1209 ? -48.452 37.760 45.708 1.00 87.00 1209 ARG A CA 1
ATOM 8781 C C . ARG A 1 1209 ? -48.478 36.936 46.999 1.00 87.00 1209 ARG A C 1
ATOM 8783 O O . ARG A 1 1209 ? -49.545 36.751 47.576 1.00 87.00 1209 ARG A O 1
ATOM 8790 N N . THR A 1 1210 ? -47.316 36.488 47.475 1.00 87.44 1210 THR A N 1
ATOM 8791 C CA . THR A 1 1210 ? -47.198 35.715 48.725 1.00 87.44 1210 THR A CA 1
ATOM 8792 C C . THR A 1 1210 ? -47.563 36.570 49.946 1.00 87.44 1210 THR A C 1
ATOM 8794 O O . THR A 1 1210 ? -48.303 36.120 50.820 1.00 87.44 1210 THR A O 1
ATOM 8797 N N . ALA A 1 1211 ? -47.128 37.833 49.967 1.00 86.75 1211 ALA A N 1
ATOM 8798 C CA . ALA A 1 1211 ? -47.467 38.817 50.994 1.00 86.75 1211 ALA A CA 1
ATOM 8799 C C . ALA A 1 1211 ? -48.979 39.068 51.075 1.00 86.75 1211 ALA A C 1
ATOM 8801 O O . ALA A 1 1211 ? -49.564 39.024 52.156 1.00 86.75 1211 ALA A O 1
ATOM 8802 N N . PHE A 1 1212 ? -49.632 39.258 49.923 1.00 88.25 1212 PHE A N 1
ATOM 8803 C CA . PHE A 1 1212 ? -51.078 39.470 49.853 1.00 88.25 1212 PHE A CA 1
ATOM 8804 C C . PHE A 1 1212 ? -51.882 38.295 50.425 1.00 88.25 1212 PHE A C 1
ATOM 8806 O O . PHE A 1 1212 ?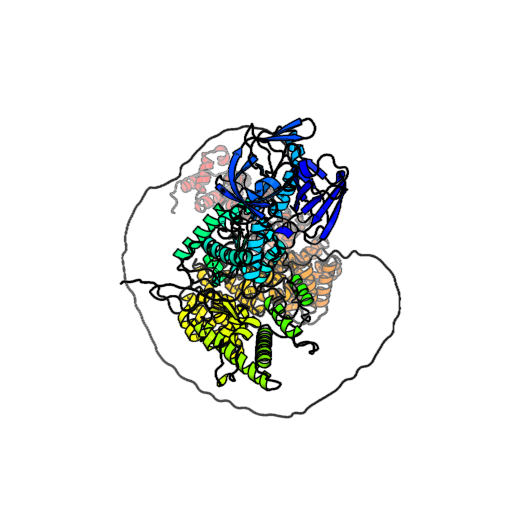 -52.963 38.498 50.976 1.00 88.25 1212 PHE A O 1
ATOM 8813 N N . LEU A 1 1213 ? -51.371 37.065 50.311 1.00 87.94 1213 LEU A N 1
ATOM 8814 C CA . LEU A 1 1213 ? -51.993 35.885 50.911 1.00 87.94 1213 LEU A CA 1
ATOM 8815 C C . LEU A 1 1213 ? -51.731 35.800 52.425 1.00 87.94 1213 LEU A C 1
ATOM 8817 O O . LEU A 1 1213 ? -52.666 35.515 53.173 1.00 87.94 1213 LEU A O 1
ATOM 8821 N N . LEU A 1 1214 ? -50.510 36.102 52.883 1.00 86.19 1214 LEU A N 1
ATOM 8822 C CA . LEU A 1 1214 ? -50.124 36.071 54.302 1.00 86.19 1214 LEU A CA 1
ATOM 8823 C C . LEU A 1 1214 ? -50.870 37.116 55.148 1.00 86.19 1214 LEU A C 1
ATOM 8825 O O . LEU A 1 1214 ? -51.376 36.799 56.225 1.00 86.19 1214 LEU A O 1
ATOM 8829 N N . VAL A 1 1215 ? -51.009 38.346 54.650 1.00 87.38 1215 VAL A N 1
ATOM 8830 C CA . VAL A 1 1215 ? -51.577 39.483 55.406 1.00 87.38 1215 VAL A CA 1
ATOM 8831 C C . VAL A 1 1215 ? -53.100 39.375 55.609 1.00 87.38 1215 VAL A C 1
ATOM 8833 O O . VAL A 1 1215 ? -53.683 40.107 56.406 1.00 87.38 1215 VAL A O 1
ATOM 8836 N N . ARG A 1 1216 ? -53.770 38.396 54.981 1.00 87.44 1216 ARG A N 1
ATOM 8837 C CA . ARG A 1 1216 ? -55.200 38.099 55.214 1.00 87.44 1216 ARG A CA 1
ATOM 8838 C C . ARG A 1 1216 ? -55.515 37.679 56.650 1.00 87.44 1216 ARG A C 1
ATOM 8840 O O . ARG A 1 1216 ? -56.682 37.687 57.038 1.00 87.44 1216 ARG A O 1
ATOM 8847 N N . THR A 1 1217 ? -54.503 37.287 57.422 1.00 84.00 1217 THR A N 1
ATOM 8848 C CA . THR A 1 1217 ? -54.639 36.913 58.831 1.00 84.00 1217 THR A CA 1
ATOM 8849 C C . THR A 1 1217 ? -53.638 37.693 59.691 1.00 84.00 1217 THR A C 1
ATOM 8851 O O . THR A 1 1217 ? -52.530 37.965 59.226 1.00 84.00 1217 THR A O 1
ATOM 8854 N N . PRO A 1 1218 ? -53.969 38.024 60.954 1.00 83.44 1218 PRO A N 1
ATOM 8855 C CA . PRO A 1 1218 ? -53.023 38.679 61.860 1.00 83.44 1218 PRO A CA 1
ATOM 8856 C C . PRO A 1 1218 ? -51.747 37.856 62.108 1.00 83.44 1218 PRO A C 1
ATOM 8858 O O . PRO A 1 1218 ? -50.660 38.424 62.180 1.00 83.44 1218 PRO A O 1
ATOM 8861 N N . ASP A 1 1219 ? -51.865 36.522 62.196 1.00 83.31 1219 ASP A N 1
ATOM 8862 C CA . ASP A 1 1219 ? -50.713 35.616 62.344 1.00 83.31 1219 ASP A CA 1
ATOM 8863 C C . ASP A 1 1219 ? -49.817 35.641 61.097 1.00 83.31 1219 ASP A C 1
ATOM 8865 O O . ASP A 1 1219 ? -48.601 35.784 61.202 1.00 83.31 1219 ASP A O 1
ATOM 8869 N N . GLY A 1 1220 ? -50.409 35.583 59.901 1.00 85.00 1220 GLY A N 1
ATOM 8870 C CA . GLY A 1 1220 ? -49.658 35.647 58.650 1.00 85.00 1220 GLY A CA 1
ATOM 8871 C C . GLY A 1 1220 ? -48.985 37.003 58.414 1.00 85.00 1220 GLY A C 1
ATOM 8872 O O . GLY A 1 1220 ? -47.839 37.024 57.972 1.00 85.00 1220 GLY A O 1
ATOM 8873 N N . ALA A 1 1221 ? -49.618 38.121 58.792 1.00 84.06 1221 ALA A N 1
ATOM 8874 C CA . ALA A 1 1221 ? -48.989 39.445 58.763 1.00 84.06 1221 ALA A CA 1
ATOM 8875 C C . ALA A 1 1221 ? -47.758 39.515 59.691 1.00 84.06 1221 ALA A C 1
ATOM 8877 O O . ALA A 1 1221 ? -46.688 39.950 59.270 1.00 84.06 1221 ALA A O 1
ATOM 8878 N N . ALA A 1 1222 ? -47.870 39.001 60.922 1.00 85.50 1222 ALA A N 1
ATOM 8879 C CA . ALA A 1 1222 ? -46.754 38.954 61.869 1.00 85.50 1222 ALA A CA 1
ATOM 8880 C C . ALA A 1 1222 ? -45.609 38.031 61.404 1.00 85.50 1222 ALA A C 1
ATOM 8882 O O . ALA A 1 1222 ? -44.434 38.340 61.623 1.00 85.50 1222 ALA A O 1
ATOM 8883 N N . ARG A 1 1223 ? -45.929 36.900 60.756 1.00 88.00 1223 ARG A N 1
ATOM 8884 C CA . ARG A 1 1223 ? -44.933 35.997 60.151 1.00 88.00 1223 ARG A CA 1
ATOM 8885 C C . ARG A 1 1223 ? -44.233 36.637 58.960 1.00 88.00 1223 ARG A C 1
ATOM 8887 O O . ARG A 1 1223 ? -43.015 36.531 58.873 1.00 88.00 1223 ARG A O 1
ATOM 8894 N N . PHE A 1 1224 ? -44.977 37.320 58.091 1.00 88.62 1224 PHE A N 1
ATOM 8895 C CA . PHE A 1 1224 ? -44.431 38.033 56.938 1.00 88.62 1224 PHE A CA 1
ATOM 8896 C C . PHE A 1 1224 ? -43.434 39.113 57.373 1.00 88.62 1224 PHE A C 1
ATOM 8898 O O . PHE A 1 1224 ? -42.297 39.126 56.908 1.00 88.62 1224 PHE A O 1
ATOM 8905 N N . ASP A 1 1225 ? -43.824 39.944 58.342 1.00 87.69 1225 ASP A N 1
ATOM 8906 C CA . ASP A 1 1225 ? -42.966 40.978 58.920 1.00 87.69 1225 ASP A CA 1
ATOM 8907 C C . ASP A 1 1225 ? -41.679 40.395 59.526 1.00 87.69 1225 ASP A C 1
ATOM 8909 O O . ASP A 1 1225 ? -40.574 40.850 59.223 1.00 87.69 1225 ASP A O 1
ATOM 8913 N N . ARG A 1 1226 ? -41.800 39.333 60.333 1.00 88.12 1226 ARG A N 1
ATOM 8914 C CA . ARG A 1 1226 ? -40.642 38.649 60.929 1.00 88.12 1226 ARG A CA 1
ATOM 8915 C C . ARG A 1 1226 ? -39.721 38.050 59.864 1.00 88.12 1226 ARG A C 1
ATOM 8917 O O . ARG A 1 1226 ? -38.510 38.235 59.937 1.00 88.12 1226 ARG A O 1
ATOM 8924 N N . ALA A 1 1227 ? -40.290 37.368 58.872 1.00 87.88 1227 ALA A N 1
ATOM 8925 C CA . ALA A 1 1227 ? -39.536 36.732 57.801 1.00 87.88 1227 ALA A CA 1
ATOM 8926 C C . ALA A 1 1227 ? -38.781 37.755 56.946 1.00 87.88 1227 ALA A C 1
ATOM 8928 O O . ALA A 1 1227 ? -37.626 37.513 56.609 1.00 87.88 1227 ALA A O 1
ATOM 8929 N N . LEU A 1 1228 ? -39.378 38.913 56.639 1.00 88.50 1228 LEU A N 1
ATOM 8930 C CA . LEU A 1 1228 ? -38.691 39.982 55.912 1.00 88.50 1228 LEU A CA 1
ATOM 8931 C C . LEU A 1 1228 ? -37.478 40.513 56.680 1.00 88.50 1228 LEU A C 1
ATOM 8933 O O . LEU A 1 1228 ? -36.405 40.644 56.092 1.00 88.50 1228 LEU A O 1
ATOM 8937 N N . VAL A 1 1229 ? -37.619 40.773 57.985 1.00 87.88 1229 VAL A N 1
ATOM 8938 C CA . VAL A 1 1229 ? -36.496 41.214 58.829 1.00 87.88 1229 VAL A CA 1
ATOM 8939 C C . VAL A 1 1229 ? -35.401 40.148 58.882 1.00 87.88 1229 VAL A C 1
ATOM 8941 O O . VAL A 1 1229 ? -34.222 40.461 58.713 1.00 87.88 1229 VAL A O 1
ATOM 8944 N N . ASP A 1 1230 ? -35.771 38.886 59.097 1.00 87.38 1230 ASP A N 1
ATOM 8945 C CA . ASP A 1 1230 ? -34.807 37.790 59.194 1.00 87.38 1230 ASP A CA 1
ATOM 8946 C C . ASP A 1 1230 ? -34.064 37.570 57.870 1.00 87.38 1230 ASP A C 1
ATOM 8948 O O . ASP A 1 1230 ? -32.842 37.408 57.872 1.00 87.38 1230 ASP A O 1
ATOM 8952 N N . LEU A 1 1231 ? -34.760 37.636 56.734 1.00 87.56 1231 LEU A N 1
ATOM 8953 C CA . LEU A 1 1231 ? -34.148 37.556 55.406 1.00 87.56 1231 LEU A CA 1
ATOM 8954 C C . LEU A 1 1231 ? -33.260 38.771 55.113 1.00 87.56 1231 LEU A C 1
ATOM 8956 O O . LEU A 1 1231 ? -32.170 38.597 54.579 1.00 87.56 1231 LEU A O 1
ATOM 8960 N N . GLY A 1 1232 ? -33.667 39.976 55.522 1.00 83.19 1232 GLY A N 1
ATOM 8961 C CA . GLY A 1 1232 ? -32.862 41.194 55.391 1.00 83.19 1232 GLY A CA 1
ATOM 8962 C C . GLY A 1 1232 ? -31.532 41.133 56.145 1.00 83.19 1232 GLY A C 1
ATOM 8963 O O . GLY A 1 1232 ? -30.551 41.709 55.687 1.00 83.19 1232 GLY A O 1
ATOM 8964 N N . ARG A 1 1233 ? -31.474 40.388 57.257 1.00 84.81 1233 ARG A N 1
ATOM 8965 C CA . ARG A 1 1233 ? -30.239 40.163 58.028 1.00 84.81 1233 ARG A CA 1
ATOM 8966 C C . ARG A 1 1233 ? -29.323 39.094 57.436 1.00 84.81 1233 ARG A C 1
ATOM 8968 O O . ARG A 1 1233 ? -28.112 39.197 57.588 1.00 84.81 1233 ARG A O 1
ATOM 8975 N N . HIS A 1 1234 ? -29.884 38.050 56.824 1.00 83.12 1234 HIS A N 1
ATOM 8976 C CA . HIS A 1 1234 ? -29.132 36.835 56.480 1.00 83.12 1234 HIS A CA 1
ATOM 8977 C C . HIS A 1 1234 ? -28.937 36.613 54.975 1.00 83.12 1234 HIS A C 1
ATOM 8979 O O . HIS A 1 1234 ? -28.131 35.765 54.595 1.00 83.12 1234 HIS A O 1
ATOM 8985 N N . VAL A 1 1235 ? -29.660 37.331 54.110 1.00 83.19 1235 VAL A N 1
ATOM 8986 C CA . VAL A 1 1235 ? -29.538 37.216 52.650 1.00 83.19 1235 VAL A CA 1
ATOM 8987 C C . VAL A 1 1235 ? -28.896 38.493 52.090 1.00 83.19 1235 VAL A C 1
ATOM 8989 O O . VAL A 1 1235 ? -29.521 39.558 52.133 1.00 83.19 1235 VAL A O 1
ATOM 8992 N N . PRO A 1 1236 ? -27.668 38.415 51.537 1.00 81.31 1236 PRO A N 1
ATOM 8993 C CA . PRO A 1 1236 ? -26.967 39.577 50.998 1.00 81.31 1236 PRO A CA 1
ATOM 8994 C C . PRO A 1 1236 ? -27.796 40.340 49.955 1.00 81.31 1236 PRO A C 1
ATOM 8996 O O . PRO A 1 1236 ? -28.410 39.752 49.061 1.00 81.31 1236 PRO A O 1
ATOM 8999 N N . GLY A 1 1237 ? -27.843 41.668 50.087 1.00 81.38 1237 GLY A N 1
ATOM 9000 C CA . GLY A 1 1237 ? -28.564 42.551 49.164 1.00 81.38 1237 GLY A CA 1
ATOM 9001 C C . GLY A 1 1237 ? -30.093 42.400 49.164 1.00 81.38 1237 GLY A C 1
ATOM 9002 O O . GLY A 1 1237 ? -30.757 43.015 48.331 1.00 81.38 1237 GLY A O 1
ATOM 9003 N N . PHE A 1 1238 ? -30.687 41.593 50.053 1.00 84.75 1238 PHE A N 1
ATOM 9004 C CA . PHE A 1 1238 ? -32.144 41.434 50.136 1.00 84.75 1238 PHE A CA 1
ATOM 9005 C C . PHE A 1 1238 ? -32.823 42.666 50.752 1.00 84.75 1238 PHE A C 1
ATOM 9007 O O . PHE A 1 1238 ? -33.782 43.173 50.175 1.00 84.75 1238 PHE A O 1
ATOM 9014 N N . ALA A 1 1239 ? -32.288 43.196 51.862 1.00 83.25 1239 ALA A N 1
ATOM 9015 C CA . ALA A 1 1239 ? -32.813 44.406 52.506 1.00 83.25 1239 ALA A CA 1
ATOM 9016 C C . ALA A 1 1239 ? -32.819 45.608 51.543 1.00 83.25 1239 ALA A C 1
ATOM 9018 O O . ALA A 1 1239 ? -33.854 46.239 51.360 1.00 83.25 1239 ALA A O 1
ATOM 9019 N N . ALA A 1 1240 ? -31.710 45.845 50.831 1.00 84.06 1240 ALA A N 1
ATOM 9020 C CA . ALA A 1 1240 ? -31.605 46.916 49.837 1.00 84.06 1240 ALA A CA 1
ATOM 9021 C C . ALA A 1 1240 ? -32.627 46.781 48.690 1.00 84.06 1240 ALA A C 1
ATOM 9023 O O . ALA A 1 1240 ? -33.245 47.769 48.296 1.00 84.06 1240 ALA A O 1
ATOM 9024 N N . ARG A 1 1241 ? -32.864 45.558 48.186 1.00 85.44 1241 ARG A N 1
ATOM 9025 C CA . ARG A 1 1241 ? -33.868 45.292 47.137 1.00 85.44 1241 ARG A CA 1
ATOM 9026 C C . ARG A 1 1241 ? -35.296 45.582 47.609 1.00 85.44 1241 ARG A C 1
ATOM 9028 O O . ARG A 1 1241 ? -36.043 46.257 46.906 1.00 85.44 1241 ARG A O 1
ATOM 9035 N N . VAL A 1 1242 ? -35.667 45.107 48.801 1.00 83.25 1242 VAL A N 1
ATOM 9036 C CA . VAL A 1 1242 ? -37.015 45.313 49.363 1.00 83.25 1242 VAL A CA 1
ATOM 9037 C C . VAL A 1 1242 ? -37.256 46.790 49.696 1.00 83.25 1242 VAL A C 1
ATOM 9039 O O . VAL A 1 1242 ? -38.326 47.314 49.386 1.00 83.25 1242 VAL A O 1
ATOM 9042 N N . THR A 1 1243 ? -36.258 47.488 50.245 1.00 83.88 1243 THR A N 1
ATOM 9043 C CA . THR A 1 1243 ? -36.311 48.939 50.499 1.00 83.88 1243 THR A CA 1
ATOM 9044 C C . THR A 1 1243 ? -36.425 49.741 49.196 1.00 83.88 1243 THR A C 1
ATOM 9046 O O . THR A 1 1243 ? -37.209 50.691 49.124 1.00 83.88 1243 THR A O 1
ATOM 9049 N N . GLY A 1 1244 ? -35.744 49.313 48.127 1.00 82.62 1244 GLY A N 1
ATOM 9050 C CA . GLY A 1 1244 ? -35.927 49.842 46.770 1.00 82.62 1244 GLY A CA 1
ATOM 9051 C C . GLY A 1 1244 ? -37.377 49.734 46.276 1.00 82.62 1244 GLY A C 1
ATOM 9052 O O . GLY A 1 1244 ? -37.964 50.717 45.838 1.00 82.62 1244 GLY A O 1
ATOM 9053 N N . TRP A 1 1245 ? -38.034 48.583 46.437 1.00 86.44 1245 TRP A N 1
ATOM 9054 C CA . TRP A 1 1245 ? -39.443 48.443 46.030 1.00 86.44 1245 TRP A CA 1
ATOM 9055 C C . TRP A 1 1245 ? -40.418 49.250 46.904 1.00 86.44 1245 TRP A C 1
ATOM 9057 O O . TRP A 1 1245 ? -41.381 49.822 46.388 1.00 86.44 1245 TRP A O 1
ATOM 9067 N N . LEU A 1 1246 ? -40.154 49.334 48.215 1.00 79.19 1246 LEU A N 1
ATOM 9068 C CA . LEU A 1 1246 ? -40.927 50.132 49.182 1.00 79.19 1246 LEU A CA 1
ATOM 9069 C C . LEU A 1 1246 ? -40.849 51.647 48.920 1.00 79.19 1246 LEU A C 1
ATOM 9071 O O . LEU A 1 1246 ? -41.728 52.394 49.369 1.00 79.19 1246 LEU A O 1
ATOM 9075 N N . THR A 1 1247 ? -39.798 52.098 48.230 1.00 79.81 1247 THR A N 1
ATOM 9076 C CA . THR A 1 1247 ? -39.582 53.498 47.835 1.00 79.81 1247 THR A CA 1
ATOM 9077 C C . THR A 1 1247 ? -40.107 53.787 46.431 1.00 79.81 1247 THR A C 1
ATOM 9079 O O . THR A 1 1247 ? -40.735 54.825 46.233 1.00 79.81 1247 THR A O 1
ATOM 9082 N N . GLU A 1 1248 ? -39.938 52.860 45.486 1.00 79.44 1248 GLU A N 1
ATOM 9083 C CA . GLU A 1 1248 ? -40.440 52.985 44.113 1.00 79.44 1248 GLU A CA 1
ATOM 9084 C C . GLU A 1 1248 ? -41.973 53.027 44.028 1.00 79.44 1248 GLU A C 1
ATOM 9086 O O . GLU A 1 1248 ? -42.519 53.837 43.279 1.00 79.44 1248 GLU A O 1
ATOM 9091 N N . VAL A 1 1249 ? -42.685 52.163 44.772 1.00 77.69 1249 VAL A N 1
ATOM 9092 C CA . VAL A 1 1249 ? -44.162 52.093 44.734 1.00 77.69 1249 VAL A CA 1
ATOM 9093 C C . VAL A 1 1249 ? -44.748 51.954 46.148 1.00 77.69 1249 VAL A C 1
ATOM 9095 O O . VAL A 1 1249 ? -45.225 50.886 46.542 1.00 77.69 1249 VAL A O 1
ATOM 9098 N N . PRO A 1 1250 ? -44.758 53.040 46.946 1.00 70.25 1250 PRO A N 1
ATOM 9099 C CA . PRO A 1 1250 ? -45.135 52.982 48.361 1.00 70.25 1250 PRO A CA 1
ATOM 9100 C C . PRO A 1 1250 ? -46.578 52.516 48.598 1.00 70.25 1250 PRO A C 1
ATOM 9102 O O . PRO A 1 1250 ? -46.859 51.877 49.609 1.00 70.25 1250 PRO A O 1
ATOM 9105 N N . GLY A 1 1251 ? -47.491 52.825 47.667 1.00 70.81 1251 GLY A N 1
ATOM 9106 C CA . GLY A 1 1251 ? -48.918 52.507 47.783 1.00 70.81 1251 GLY A CA 1
ATOM 9107 C C . GLY A 1 1251 ? -49.245 51.011 47.720 1.00 70.81 1251 GLY A C 1
ATOM 9108 O O . GLY A 1 1251 ? -50.205 50.585 48.353 1.00 70.81 1251 GLY A O 1
ATOM 9109 N N . GLU A 1 1252 ? -48.442 50.211 47.014 1.00 77.00 1252 GLU A N 1
ATOM 9110 C CA . GLU A 1 1252 ? -48.646 48.757 46.898 1.00 77.00 1252 GLU A CA 1
ATOM 9111 C C . GLU A 1 1252 ? -48.189 48.010 48.161 1.00 77.00 1252 GLU A C 1
ATOM 9113 O O . GLU A 1 1252 ? -48.826 47.053 48.595 1.00 77.00 1252 GLU A O 1
ATOM 9118 N N . TRP A 1 1253 ? -47.114 48.476 48.801 1.00 79.12 1253 TRP A N 1
ATOM 9119 C CA . TRP A 1 1253 ? -46.455 47.752 49.892 1.00 79.12 1253 TRP A CA 1
ATOM 9120 C C . TRP A 1 1253 ? -46.803 48.259 51.296 1.00 79.12 1253 TRP A C 1
ATOM 9122 O O . TRP A 1 1253 ? -46.659 47.511 52.263 1.00 79.12 1253 TRP A O 1
ATOM 9132 N N . ALA A 1 1254 ? -47.297 49.495 51.438 1.00 71.94 1254 ALA A N 1
ATOM 9133 C CA . ALA A 1 1254 ? -47.654 50.079 52.739 1.00 71.94 1254 ALA A CA 1
ATOM 9134 C C . ALA A 1 1254 ? -48.792 49.337 53.465 1.00 71.94 1254 ALA A C 1
ATOM 9136 O O . ALA A 1 1254 ? -48.901 49.429 54.684 1.00 71.94 1254 ALA A O 1
ATOM 9137 N N . VAL A 1 1255 ? -49.628 48.602 52.724 1.00 76.44 1255 VAL A N 1
ATOM 9138 C CA . VAL A 1 1255 ? -50.712 47.768 53.276 1.00 76.44 1255 VAL A CA 1
ATOM 9139 C C . VAL A 1 1255 ? -50.201 46.383 53.704 1.00 76.44 1255 VAL A C 1
ATOM 9141 O O . VAL A 1 1255 ? -50.868 45.690 54.467 1.00 76.44 1255 VAL A O 1
ATOM 9144 N N . LEU A 1 1256 ? -49.019 45.974 53.227 1.00 81.38 1256 LEU A N 1
ATOM 9145 C CA . LEU A 1 1256 ? -48.489 44.617 53.380 1.00 81.38 1256 LEU A CA 1
ATOM 9146 C C . LEU A 1 1256 ? -47.343 44.510 54.396 1.00 81.38 1256 LEU A C 1
ATOM 9148 O O . LEU A 1 1256 ? -47.160 43.444 54.972 1.00 81.38 1256 LEU A O 1
ATOM 9152 N N . VAL A 1 1257 ? -46.575 45.584 54.612 1.00 82.56 1257 VAL A N 1
ATOM 9153 C CA . VAL A 1 1257 ? -45.404 45.599 55.506 1.00 82.56 1257 VAL A CA 1
ATOM 9154 C C . VAL A 1 1257 ? -45.662 46.508 56.704 1.00 82.56 1257 VAL A C 1
ATOM 9156 O O . VAL A 1 1257 ? -46.004 47.682 56.543 1.00 82.56 1257 VAL A O 1
ATOM 9159 N N . GLY A 1 1258 ? -45.445 45.994 57.914 1.00 82.62 1258 GLY A N 1
ATOM 9160 C CA . GLY A 1 1258 ? -45.591 46.763 59.140 1.00 82.62 1258 GLY A CA 1
ATOM 9161 C C . GLY A 1 1258 ? -44.587 47.927 59.227 1.00 82.62 1258 GLY A C 1
ATOM 9162 O O . GLY A 1 1258 ? -43.422 47.790 58.838 1.00 82.62 1258 GLY A O 1
ATOM 9163 N N . PRO A 1 1259 ? -44.970 49.085 59.798 1.00 79.00 1259 PRO A N 1
ATOM 9164 C CA . PRO A 1 1259 ? -44.096 50.260 59.878 1.00 79.00 1259 PRO A CA 1
ATOM 9165 C C . PRO A 1 1259 ? -42.817 50.026 60.703 1.00 79.00 1259 PRO A C 1
ATOM 9167 O O . PRO A 1 1259 ? -41.806 50.680 60.455 1.00 79.00 1259 PRO A O 1
ATOM 9170 N N . GLY A 1 1260 ? -42.834 49.093 61.665 1.00 79.44 1260 GLY A N 1
ATOM 9171 C CA . GLY A 1 1260 ? -41.644 48.691 62.432 1.00 79.44 1260 GLY A CA 1
ATOM 9172 C C . GLY A 1 1260 ? -40.649 47.858 61.613 1.00 79.44 1260 GLY A C 1
ATOM 9173 O O . GLY A 1 1260 ? -39.443 48.106 61.666 1.00 79.44 1260 GLY A O 1
ATOM 9174 N N . THR A 1 1261 ? -41.157 46.925 60.805 1.00 83.88 1261 THR A N 1
ATOM 9175 C CA . THR A 1 1261 ? -40.376 46.125 59.849 1.00 83.88 1261 THR A CA 1
ATOM 9176 C C . THR A 1 1261 ? -39.728 47.004 58.795 1.00 83.88 1261 THR A C 1
ATOM 9178 O O . THR A 1 1261 ? -38.536 46.868 58.539 1.00 83.88 1261 THR A O 1
ATOM 9181 N N . ARG A 1 1262 ? -40.489 47.955 58.236 1.00 81.25 1262 ARG A N 1
ATOM 9182 C CA . ARG A 1 1262 ? -39.995 48.914 57.243 1.00 81.25 1262 ARG A CA 1
ATOM 9183 C C . ARG A 1 1262 ? -38.765 49.678 57.739 1.00 81.25 1262 ARG A C 1
ATOM 9185 O O . ARG A 1 1262 ? -37.751 49.658 57.056 1.00 81.25 1262 ARG A O 1
ATOM 9192 N N . ARG A 1 1263 ? -38.824 50.258 58.946 1.00 81.19 1263 ARG A N 1
ATOM 9193 C CA . ARG A 1 1263 ? -37.669 50.959 59.544 1.00 81.19 1263 ARG A CA 1
ATOM 9194 C C . ARG A 1 1263 ? -36.473 50.034 59.738 1.00 81.19 1263 ARG A C 1
ATOM 9196 O O . ARG A 1 1263 ? -35.359 50.398 59.411 1.00 81.19 1263 ARG A O 1
ATOM 9203 N N . THR A 1 1264 ? -36.715 48.811 60.209 1.00 82.94 1264 THR A N 1
ATOM 9204 C CA . THR A 1 1264 ? -35.635 47.837 60.428 1.00 82.94 1264 THR A CA 1
ATOM 9205 C C . THR A 1 1264 ? -34.970 47.414 59.110 1.00 82.94 1264 THR A C 1
ATOM 9207 O O . THR A 1 1264 ? -33.771 47.162 59.087 1.00 82.94 1264 THR A O 1
ATOM 9210 N N . LEU A 1 1265 ? -35.721 47.329 58.007 1.00 83.12 1265 LEU A N 1
ATOM 9211 C CA . LEU A 1 1265 ? -35.182 47.028 56.675 1.00 83.12 1265 LEU A CA 1
ATOM 9212 C C . LEU A 1 1265 ? -34.433 48.213 56.055 1.00 83.12 1265 LEU A C 1
ATOM 9214 O O . LEU A 1 1265 ? -33.423 47.993 55.394 1.00 83.12 1265 LEU A O 1
ATOM 9218 N N . GLU A 1 1266 ? -34.910 49.440 56.274 1.00 82.25 1266 GLU A N 1
ATOM 9219 C CA . GLU A 1 1266 ? -34.210 50.679 55.908 1.00 82.25 1266 GLU A CA 1
ATOM 9220 C C . GLU A 1 1266 ? -32.857 50.752 56.651 1.00 82.25 1266 GLU A C 1
ATOM 9222 O O . GLU A 1 1266 ? -31.814 50.843 56.007 1.00 82.25 1266 GLU A O 1
ATOM 9227 N N . ASP A 1 1267 ? -32.849 50.522 57.971 1.00 81.50 1267 ASP A N 1
ATOM 9228 C CA . ASP A 1 1267 ? -31.629 50.493 58.797 1.00 81.50 1267 ASP A CA 1
ATOM 9229 C C . ASP A 1 1267 ? -30.627 49.402 58.357 1.00 81.50 1267 ASP A C 1
ATOM 9231 O O . ASP A 1 1267 ? -29.413 49.610 58.366 1.00 81.50 1267 ASP A O 1
ATOM 9235 N N . LEU A 1 1268 ? -31.119 48.217 57.972 1.00 82.06 1268 LEU A N 1
ATOM 9236 C CA . LEU A 1 1268 ? -30.284 47.110 57.483 1.00 82.06 1268 LEU A CA 1
ATOM 9237 C C . LEU A 1 1268 ? -29.771 47.327 56.051 1.00 82.06 1268 LEU A C 1
ATOM 9239 O O . LEU A 1 1268 ? -28.753 46.742 55.687 1.00 82.06 1268 LEU A O 1
ATOM 9243 N N . ALA A 1 1269 ? -30.464 48.127 55.236 1.00 74.88 1269 ALA A N 1
ATOM 9244 C CA . ALA A 1 1269 ? -30.044 48.469 53.879 1.00 74.88 1269 ALA A CA 1
ATOM 9245 C C . ALA A 1 1269 ? -28.948 49.552 53.859 1.00 74.88 1269 ALA A C 1
ATOM 9247 O O . ALA A 1 1269 ? -28.103 49.526 52.966 1.00 74.88 1269 ALA A O 1
ATOM 9248 N N . ASP A 1 1270 ? -28.943 50.450 54.851 1.00 70.50 1270 ASP A N 1
ATOM 9249 C CA . ASP A 1 1270 ? -27.974 51.548 54.990 1.00 70.50 1270 ASP A CA 1
ATOM 9250 C C . ASP A 1 1270 ? -26.683 51.152 55.742 1.00 70.50 1270 ASP A C 1
ATOM 9252 O O . ASP A 1 1270 ? -25.700 51.900 55.751 1.00 70.50 1270 ASP A O 1
ATOM 9256 N N . ALA A 1 1271 ? -26.639 49.969 56.363 1.00 59.81 1271 ALA A N 1
ATOM 9257 C CA . ALA A 1 1271 ? -25.438 49.451 57.015 1.00 59.81 1271 ALA A CA 1
ATOM 9258 C C . ALA A 1 1271 ? -24.398 48.958 55.975 1.00 59.81 1271 ALA A C 1
ATOM 9260 O O . ALA A 1 1271 ? -24.736 48.140 55.116 1.00 59.81 1271 ALA A O 1
ATOM 9261 N N . PRO A 1 1272 ? -23.116 49.384 56.039 1.00 51.22 1272 PRO A N 1
ATOM 9262 C CA . PRO A 1 1272 ? -22.084 48.889 55.129 1.00 51.22 1272 PRO A CA 1
ATOM 9263 C C . PRO A 1 1272 ? -21.830 47.396 55.376 1.00 51.22 1272 PRO A C 1
ATOM 9265 O O . PRO A 1 1272 ? -21.447 46.987 56.472 1.00 51.22 1272 PRO A O 1
ATOM 9268 N N . VAL A 1 1273 ? -22.052 46.581 54.346 1.00 41.59 1273 VAL A N 1
ATOM 9269 C CA . VAL A 1 1273 ? -21.874 45.122 54.383 1.00 41.59 1273 VAL A CA 1
ATOM 9270 C C . VAL A 1 1273 ? -20.380 44.788 54.573 1.00 41.59 1273 VAL A C 1
ATOM 9272 O O . VAL A 1 1273 ? -19.571 45.237 53.759 1.00 41.59 1273 VAL A O 1
ATOM 9275 N N . PRO A 1 1274 ? -19.969 44.021 55.605 1.00 40.00 1274 PRO A N 1
ATOM 9276 C CA . PRO A 1 1274 ? -18.615 43.472 55.677 1.00 40.00 1274 PRO A CA 1
ATOM 9277 C C . PRO A 1 1274 ? -18.421 42.436 54.559 1.00 40.00 1274 PRO A C 1
ATOM 9279 O O . PRO A 1 1274 ? -19.304 41.606 54.347 1.00 40.00 1274 PRO A O 1
ATOM 9282 N N . ALA A 1 1275 ? -17.294 42.529 53.847 1.00 36.25 1275 ALA A N 1
ATOM 9283 C CA . ALA A 1 1275 ? -16.936 41.703 52.689 1.00 36.25 1275 ALA A CA 1
ATOM 9284 C C . ALA A 1 1275 ? -16.816 40.201 52.986 1.00 36.25 1275 ALA A C 1
ATOM 9286 O O . ALA A 1 1275 ? -16.364 39.852 54.104 1.00 36.25 1275 ALA A O 1
#

Sequence (1275 aa):
MASRNRSRDARGIRVADRGPETHAPDDVLVRIHDPDGRLLGTGFVADHHGTVITSHEAVHGLPRLVLRTARGGVREVPADEVVPLPHRALALVRTKGLGVPPLPVTVRERIEPGTYVRIAAGGWREARILETTEVTYAAADRLHPLGRALELAVGTAGRDALAPGGGAAGGPVVDAATGAVVGVLGTALRAGHREAAFAVPLLARAPGCTAAAHHADGPLAGLLAENAATVPAHGADLNPAGVVELTATSVGQDSPPGPLGAGAPAAEPVARAAVLRELTAFLDGPAPVLGLVGAPGSGRTTALAALAARRAPNAAPVPALWLRGADLRDDDASVADAARRALARAARIVGASERPFPGGPQDATPERLARVARAAGCPLLLLLDGPEEMPPLPAPRLSEWAEGTARWLRETGVRLVVACGVEYWERAGAEFGRETLYGGGAGDGAGPEGGIGAVPGPTTGAGAAGGRSGCPDAGAGAGGGGRPGAAGGECGGGGRTSAAGAAAGGERPPETVDTGGQRRSPAVAGGARAADEGAAGAVAGASTPGPTAPPAWVALRALPPCVPLGDLTEEEARQARARYRVPEGALPEADARHPLTLRLLSEVCAALPGAPEPVRVDRDEVFAAYLDLICLRIAVRLAAQNGLRGTAVRRLAAKVAGQVHEAARRSLAPGRGALDRTEFESVFPWGQAPARLGGGTGWATAVLAEGLLVPAGNGYRFAHEELADWLQGIHLDLDQALGALVHRGAPGVHPAPVPHHRIGPVVQAMLHLARHRGSRHLAARLGDLVRALEADPHSWWAARLLGEVLPRVPDASPYTDVLRLLADRIAAWRGAGRPAPWEFGPDFWTALAVPREICADLLRRLILADGPPHEPGPRYLDAAARLLDADPATVQPLLVRWFDDERPLPGAPHATVATAAQALLHTRRRLAPDALVEVLAGSTHRRADELLTVLAEEEPSAVCRAVGRWARDARPARRVAAVTYGLRAAPYVHSGADRDLLRQAALHLLGDPGEAAPHGGALALLVQDPAVRGRYLDPALRLFAAGDPHLPPRAMAAALPTHPEPVLDAFRARLAGPDAGEALRGLADAARPGLAGRIAAVIGEAVTERPELLCHLAAYVAQRLDPDEPVQATAARAALPPLVTALLDGGPEPVRVVLATVLGGAGTPASRPLRGELLESLLARERDPAVLDALLRAAARRDGDDLRGLLHRTAFLLVRTPDGAARFDRALVDLGRHVPGFAARVTGWLTEVPGEWAVLVGPGTRRTLEDLADAPVPA

Organism: Streptomyces leeuwenhoekii (NCBI:txid1437453)

Nearest PDB structures (foldseek):
  3lgy-assembly1_A  TM=7.425E-01  e=1.894E-05  Escherichia coli K-12
  5y2d-assembly1_A  TM=7.235E-01  e=4.233E-05  Helicobacter pylori 26695
  5h7c-assembly2_C  TM=2.007E-01  e=1.712E-03  Staphylococcus aureus
  4uwa-assembly1_B  TM=1.640E-01  e=1.660E+00  Oryctolagus cuniculus

Mean predicted aligned error: 18.47 Å

InterPro domains:
  IPR009003 Peptidase S1, PA clan [SSF50494] (34-193)
  IPR027417 P-loop containing nucleoside triphosphate hydrolase [SSF52540] (281-421)

Secondary structure (DSSP, 8-state):
-----------------PPP-PPPGGGGEEEEE-TT--EEEEEEE-STT-PEEEEGGGTTT-SEEEEEETTS-EEEEEGGGEEEEGGGTEEEE--S---PPPPPBP--S---TT-EEEEESSSEEEEEEEEEEEEEEEETTEEEEEEEEEEEE--GGGHHHHSTTSS-TT-EEEETTT--EEEEEESSEEBTTB--EEEEE--SS-TT--HHHHHHTHHHHHHHHHHHHHS---GGG--HHHHHHHHHHHHHHHSPP-TTSSSS-PPPPPP-HHHHHHHHHHHHSS-SEEEEEE-TTS-HHHHHHHHHHHHSSSSS---EEEEEGGG--TT-SSHHHHHHHHHHHHHHHHHTS--SS----TT--HHHHHHHHHHTT---EEEEE-GGGS----HHHHHHHHHHHHHHHHHHT-EEEEEE-HHHHHHHGGGS-GGGBTTTTSSSS--------------------------------------------------------------------------------------------------PPP-PPPPTT-GGGGS-S-EEE-SPPHHHHHHHHHHHTPPTTSS-TTTTT-HHHHHHHHHHHHHSTTPPPPPP--HHHHHHHHHHHHHHHHHHHHHHHHT--THHHHHHHHHHHHHHHHHHHHTTSSSTTSEEHHHHHHHS-SSPPPGGGTS-S-HHHHHHHTTSEEEETTEEEESSHHHHHHHHHTT--HHHHHHHHHS----SSS--SS-GGG-HHHHHHHHHHHHHH-HHHHHHHHHHHHHHHHH-TT-HHHHHHHHHHTTTSS--GGGHHHHHHHHHHHHHHHHTTPPPPGGGSHHHHHHS---HHHHHHHHHHHGGGPPPTTS-S--HHHHHHHHHHH-HHHHHHHHHTTTT--PEETTEEEEEHHHHHHHHHHHTTTSSHHHHHHHHHT---HHHHHHHHHHHHHSHHHHHHHHHHHHT-SSHHHHHHHHHHHHHHGGG--SHHHHHHHHHHHHHHHT-TT-STTHHHHHHHHHH-TTTHHHHHHHHHHHHHTT-TTS-HHHHHTTTTT-HHHHHHHHHHHHHSTTHHHHHHHHHHT--TTTHHHHHHHHHHHHHH-TTHHHHHHHHHHHHHS-S-SSSHHHHHHHHHHHHHHHHHHS-HHHHHHHHHHHTS---TTTHHHHHHHHHHHHHH---HHHHHHHHHHHTT--STTHHHHHHHHHHHHTTSHHHHHHHHHHHHHHHHHSTTHHHHHHHHHHH-HHHHTTTS-HHHHHHHHHHHHSPPP-

pLDDT: mean 78.68, std 20.99, range [20.92, 97.06]

Radius of gyration: 49.93 Å; Cα contacts (8 Å, |Δi|>4): 1927; chains: 1; bounding box: 118×103×139 Å

Solvent-accessible surface area (backbone atoms only — not comparable to full-atom values): 71694 Å² total; per-residue (Å²): 133,90,81,88,88,89,82,89,82,91,88,88,80,79,91,76,77,84,72,83,82,72,80,56,65,55,52,48,39,33,38,32,19,43,86,89,66,50,66,40,12,24,18,32,27,41,33,97,68,35,34,28,43,27,19,22,84,43,58,65,95,49,78,43,37,33,40,36,34,72,86,70,40,74,45,80,42,52,48,89,45,43,50,78,36,64,77,66,50,24,25,40,37,59,43,75,83,66,88,49,64,48,50,24,58,38,75,63,95,70,80,65,62,66,42,52,28,34,33,49,30,90,52,83,41,74,32,32,33,62,47,71,40,57,29,37,36,75,54,99,91,46,78,29,74,36,78,58,25,37,35,42,50,66,56,80,89,35,50,65,17,48,37,74,80,39,34,18,27,6,15,51,31,22,32,52,61,36,42,24,31,51,23,32,27,37,40,72,53,40,43,92,91,60,93,69,49,39,22,39,54,65,59,70,65,73,88,93,66,55,82,74,54,56,65,74,39,44,69,58,30,52,47,52,53,48,16,31,58,71,34,60,24,29,43,95,33,57,29,50,18,24,41,30,53,41,18,50,44,22,31,74,68,60,42,76,78,57,56,73,69,81,90,56,86,49,67,80,78,73,81,56,67,69,62,52,50,53,55,50,53,44,73,78,42,88,40,39,33,37,38,38,31,24,57,73,45,35,43,53,67,58,52,51,50,52,55,52,55,72,30,60,82,51,104,75,52,51,36,41,36,45,41,52,11,32,66,43,58,81,83,48,59,24,62,64,55,45,47,34,53,44,39,51,52,19,25,54,56,63,52,69,52,94,62,79,50,69,44,44,38,84,77,57,43,59,64,58,46,20,50,43,25,44,75,70,76,41,56,30,34,39,41,35,42,41,53,76,58,26,60,88,61,58,69,71,57,46,37,51,22,35,48,39,30,56,50,51,27,64,77,47,57,32,37,39,39,39,27,33,41,55,60,39,37,51,56,60,41,59,46,41,58,50,78,43,28,38,72,38,74,80,78,74,88,81,80,86,84,78,77,89,85,82,87,89,83,85,89,87,80,89,78,85,85,88,78,84,88,83,85,85,87,90,79,89,88,88,86,83,87,83,86,83,90,82,90,90,89,89,88,85,89,86,83,88,82,84,91,87,80,90,86,89,86,88,84,87,90,83,90,86,88,88,89,81,87,89,88,83,86,85,88,84,84,88,87,86,88,83,89,85,87,86,91,84,90,76,86,79,73,81,78,72,79,72,85,73,76,78,68,95,64,76,75,50,86,80,43,48,51,55,51,76,39,58,63,44,53,74,69,52,20,53,53,38,29,64,65,46,70,45,66,87,73,31,38,50,78,88,46,55,26,30,52,42,55,54,51,44,42,24,55,45,50,68,75,45,81,84,62,72,85,66,71,72,40,54,68,68,56,40,52,51,52,35,51,52,51,52,24,41,52,34,19,49,54,43,20,69,77,66,77,52,61,69,73,56,32,57,57,40,15,55,50,44,43,54,38,52,56,48,51,33,48,56,17,67,46,86,49,94,58,34,29,46,55,67,58,41,38,74,65,30,28,72,52,73,32,57,70,93,80,66,49,49,58,45,47,35,60,33,40,48,73,70,49,54,37,38,84,40,62,81,22,36,27,57,62,48,59,43,62,39,19,47,58,25,7,77,64,52,62,57,69,64,48,47,50,59,66,64,69,63,88,74,96,77,96,71,81,73,82,68,59,72,74,62,47,51,28,58,44,33,27,50,55,47,39,31,73,76,69,31,58,71,59,37,43,52,53,53,42,52,31,52,52,43,29,71,77,35,70,80,39,60,59,34,53,48,49,52,58,61,39,51,56,66,37,88,63,36,58,89,37,47,69,51,52,46,52,50,30,51,48,41,16,51,30,37,67,70,76,38,87,56,64,74,71,73,41,42,60,51,63,70,55,36,40,49,58,69,71,57,44,51,56,43,40,66,44,30,35,38,40,32,67,34,95,83,59,90,70,87,39,32,59,56,44,53,49,52,50,33,73,74,39,41,78,71,38,48,58,57,43,60,68,32,58,83,36,76,56,60,25,73,38,39,83,92,36,23,50,18,54,51,37,53,50,49,51,61,76,53,40,80,78,46,39,59,55,48,54,54,46,32,72,71,44,91,48,68,71,34,54,54,50,52,54,51,36,12,60,78,42,23,63,42,47,26,56,48,22,36,52,24,32,72,44,91,50,67,70,39,30,46,46,18,37,56,51,40,61,60,13,53,85,55,55,81,52,70,68,43,50,50,33,47,46,54,21,26,54,52,47,64,68,47,93,86,51,76,74,51,38,43,24,23,36,32,50,37,30,56,38,81,92,52,14,85,82,40,38,67,66,39,42,54,43,36,32,74,58,44,86,45,37,54,43,54,38,56,42,62,35,38,92,82,44,46,64,72,45,51,54,26,49,53,45,24,47,73,45,83,68,26,60,55,40,51,49,22,51,50,59,57,14,40,76,94,42,3,58,63,52,24,50,54,53,33,54,48,31,72,78,37,63,74,50,50,60,46,53,40,52,51,55,47,43,62,52,55,58,97,61,85,86,76,44,67,70,51,46,66,15,43,59,44,26,52,52,30,27,62,76,71,32,50,70,73,56,35,24,44,51,27,31,56,54,26,40,66,67,50,88,88,24,44,67,64,38,50,57,54,47,52,60,43,67,75,69,66,80,55,48,67,30,47,51,34,22,50,64,27,34,70,74,43,88,65,83,65,48,63,60,54,50,51,56,46,42,64,61,25,50,77,36,76,68,20,32,54,48,50,36,50,50,52,48,54,41,32,74,72,37,90,70,40,15,44,51,54,45,49,50,49,65,76,44,44,83,77,40,62,84,62,50,50,75,69,42,51,52,55,27,47,56,53,42,71,48,85,78,83,132